Protein 4IN3 (pdb70)

CATH classification: 6.20.120.50

Secondary structure (DSSP, 8-state):
-HHHHT-EEEEEEEEEE-SSEEEEE-TT--EEEEETTTS-TT--SS-EEEEEEEEESHHHHHHHHHHHHHHHHHHHHS--/--STT---B--SSTT-HHHHHHHHGGG--TT----EE----EE----S-HHHHHHHHHHHHHH--EEEEEETTTTEEEEEE--EEEEE-SS--B-----TTHHHHHHHHHHHHHHHHHTTTTTGGGTS----SS-EE--GGG--SSS-HHHHHHHTHHHHTTSGGGG---TT-SS--SSSSHHHHHHHHHHHHHT-HHHHHHHHHHHHHH-GGGHHHHHHHHHHTT-HHHHHHHHHHHHH-TTSTTS-SS--HHHHHHHHHHHHHHHHHHHHHTT--HHHHHHHHHHHHHH-TT-HHHHHHHHHHHHHHT-HHHHHHHHHT----SS--------SS---B-----------SS-------HHHHT-TTTT--HHHHHHHHHHHHHHHHH-HHHHHHHHHHH--------SHHHHHHHHHHHHHHHHHHHHHHHHHHT-----HHHHHHHHHHHHHHT-SHHHHHHHHHHTTSS--HHHHHHHHHHHHHHHHHHHHHHH---S-HHHHHHHHHHHHHHHHHHHHHHHHHHHHTTB---HHHHHHHHHHHHHS-HHHHHHHHHHHS-HHHHHHHIIIIIIIIIIIT-S--/--EEEEEEEEEE-SSEEEEE-SSS-EEEEEGGGS-TT--SS-EEEEEEEE-HHHHHHHHHHHHHHHHHHHHHS--/-TTSS--BEEESSTTHHHHHHHHSTTT--SS-PPEEEEEEEE----EEEEEEE----S-HHHHHHHHHHHHHHHHHS---TT----EEEEEEEEEEETTTTEEEEEEEESS--EEEEEEETT--EEE--SS----HHHHHHHHHHHHHHHHHHHHHHHTTGGGTS----TTEEE--GGG--SSS-HHHHHHHHHHHHTGGGGGG---TT-SS--SSSSHHHHHHHHHHHHHT-HHHHHHHHHHHHHH-GGGHHHHHHHHHHTT-HHHHHHHHHHHHH-TTSTTT-SSS-HHHHHHHHHHHHHHHHHHHHHSS--HHHHHHHHHHHHHH-TT-HHHHHHHHHHHHTTT-HHHHHHHHHT-----S--------S-----B-----SS--TT---------HHHHS-STTS--HHHHHHHHHHHHHHHHH-HHHHHHHHHHHB-------S-B---SSHHHHHHHHHHHHHHHHHHHHHHHTTTT----HHHHHHHHHHHHHHT-HHHHHHHHHHHHHHS--HHHHHHHHHHHHHHHHHHHHHHHH---HHHHHHHHHHHHHHHHHHHHHHHHHHHHTTB---HHHHHHHHHHHHHS-HHHHHHHHHHHS-HHHHHHHIIIIIHHHHTSS-S--

GO terms:
  GO:0005737 cytoplasm (C, IDA)
  GO:0034044 exomer complex (C, IDA)
  GO:0006355 regulation of DNA-templated transcription (P, IDA)
  GO:0006893 Golgi to plasma membrane transport (P, IGI)
  GO:0000747 conjugation with cellular fusion (P, IMP)
  GO:0043332 mating projection tip (C, HDA)
  GO:0005737 cytoplasm (C, HDA)
  GO:0005829 cytosol (C, HDA)
  GO:0030476 ascospore wall assembly (P, IMP)
  GO:0006032 chitin catabolic process (P, IMP)
  GO:0006893 Golgi to plasma membrane transport (P, IMP)
  GO:0000282 cellular bud site selection (P, IMP)
  GO:0031267 small GTPase binding (F, IPI)
  GO:0005515 protein binding (F, IPI)

Organism: Saccharomyces cerevisiae (strain ATCC 204508 / S288c) (NCBI:txid559292)

Foldseek 3Di:
DVQQVVKDKFKWFFADDDCAWTWIAGPVGDTDTDGPVPDDDVQPHRHMDMDIGTDDDVVVVVVVVVVVVVVVVCCVPPPD/DAPFLAWFADDPDVPPFVVLVLVCLLPAAFLGAAWAFPHFGEAQAQQLDVVLVVVVVVVRVVRPGKIWFAAQLASKIWICDVPFTWIAHSVSDIGGDDVVVSVVSLRSRLSRLLLLVQLQVLCVVVPSDADDLRYFYDPNCPNDDVDRSLLVCLVSPVVCQVSFCSNPAFLQWPDADSCGGSSLVSNLLSCLLQVVPVSNLVSLVVVCVVPVLCVLSVLSSCVSNVNNVVSVVSLCCQQPPCPHPLNDPDHDLLNSLVSVLSSLLVVLCCVPVPVNCLPVSLVSLVVSCVSPVVHQSSLLSNLVSVVSVPDCLVSQVSLLSHDFRPDDFRDHHDDSDDDRIGAGFPPCPADDPDDDPDDDPPLQVPLPLPPDGDVLVSSLLSVLSNCVSQPDVSVVVSVVVADPVHDHRPPSVVVSVVSLVSLVVVLCVVVVVVVVVVVPDDALVSLLSNLVSCVSNPNQVVSLVSLVVSVVVHHDLSSLSSNLVSLVVVLCVLVVCVVVPPDDPVRSVVSNVVSLLSNLVSLLVNCSVVVSSNHLDHPVSLVSPVVSCVVDPLVVSLVSCVVVHPDVSSVSCCPSHVVCVVPSSPPPD/DKDKFKWFWADDDQFWTWIAGPVGDTDTDGCVVDDDPQPHRRMDIDIDDDDDVVVVVVVVVVVVVVVVVCVVDPD/DFQALAWKDWDPDAPVLVVLVLVCLQPQLALGFAKKKKFWKDVVGTIIIFGEAQAALLDVVSVVVVVVVVQVSLQVDPHCLVNGRMGTQKMKIKFAQQLASKIKMWIAGPVGDIAIWIQHNVSPIGGQDAQVCVRVVNSVVSLRSRLSRLLVRPQLQVLCVVVQSDAPRQRYFYDANQPNDDPDGSLLSLLVCCVVCLVSQCSNPAFLQWPDADSCGGSSLVSNLLSCLLFVPLVSNLVVLVVCCVVPVLCLLSNLSNCVSNPPPVVSVVSLCCQVPPCPHPLNDPPDDNLSSLVSPLVSLLVVLCPCPVPVHDLVVSLVSLVVSCVSPVPHQSSLLSNLVSCLVVVVLLVNQVSLLSRDHGDPDARDHHDDSDDPDIGRDFDPLDDDPQSPDDDPDDPPLLVVQDLVVDDDSLVSSLLSVLSVCVPCPLVSSVVSCVVAEDPDPCHPNRDHRPVSVVVSNVSLVSLVVVLVVVVVVVVVPVVPPDDLVSLLSSLVSCVSNVNQPSSLVSLVVSVVVHDDLSSLLSNLVSLVVVLCVLVVVVVVVCPPVSSVVSNVVSLLSNLVSLLVNCNVCSSSNHLAHPSSLVSNLVSCVVPPLVVSLVSCVVPDDDSSSVSCCRSHSVCSPPSHPPPD

B-factor: mean 102.36, std 26.48, range [37.25, 230.36]

Solvent-accessible surface area: 64687 Å² total; per-residue (Å²): 128,112,36,132,163,33,30,33,86,20,53,2,29,1,3,54,63,73,59,26,64,0,16,0,8,13,138,66,16,23,60,3,79,0,12,30,42,16,11,11,146,101,5,160,31,59,4,9,0,63,0,55,0,18,22,30,90,94,38,9,120,128,66,123,107,69,31,147,62,19,1,54,81,3,63,115,97,35,13,139,153,44,112,45,9,42,3,89,5,100,80,124,101,152,43,80,4,40,116,36,1,81,71,80,4,58,138,27,129,64,1,11,9,2,17,1,11,41,14,16,1,1,4,2,15,9,10,24,61,40,90,7,8,54,68,28,8,110,116,50,65,87,92,197,80,8,25,0,14,2,0,4,9,124,94,30,0,6,3,6,52,103,133,123,16,24,17,3,45,60,129,13,131,96,51,129,18,134,176,124,40,103,59,30,19,6,5,1,0,0,1,7,6,0,2,11,0,1,8,2,68,34,5,102,68,81,11,14,67,35,130,9,78,12,1,12,2,65,5,5,15,50,24,36,65,190,70,87,9,6,56,18,0,4,155,32,0,44,87,2,5,106,40,1,64,150,1,46,1,10,14,71,9,43,56,44,6,34,2,31,1,7,0,0,23,0,0,12,8,3,0,65,12,4,78,4,36,132,32,0,101,120,15,0,110,129,12,42,148,122,28,63,21,0,8,0,0,4,0,50,0,12,47,18,15,120,68,66,104,60,0,7,46,40,2,26,72,16,18,58,30,119,106,10,25,29,58,75,142,85,109,51,22,64,94,29,27,27,14,67,7,19,0,0,10,27,6,0,56,20,0,13,92,66,96,148,25,57,154,18,0,53,36,1,1,60,41,2,4,31,11,2,5,52,22,4,68,3,0,33,2,2,0,52,0,6,10,87,52,102,64,4,39,46,0,1,24,0,1,14,28,5,33,27,13,148,135,51,113,44,9,46,8,133,90,4,2,76,141,119,98,95,119,23,95,13,88,140,144,40,91,89,150,126,119,116,142,56,103,28,56,104,66,7,86,116,18,63,8,51,83,40,96,17,0,42,40,44,1,7,91,6,0,5,61,0,13,93,97,17,29,52,132,93,0,65,162,78,59,82,151,25,7,110,142,94,38,50,16,78,136,39,0,36,79,2,3,108,10,0,128,56,1,41,91,2,26,84,90,14,66,66,70,26,142,166,90,105,99,179,164,45,76,4,24,17,2,22,32,5,0,43,1,0,84,45,3,40,43,84,63,61,2,6,134,2,4,91,62,0,37,86,93,82,44,0,26,48,0,0,43,20,7,3,67,34,37,16,55,34,12,134,112,8,103,161,48,53,133,114,106,150,48,80,81,83,103,28,124,60,30,17,82,97,16,5,33,29,0,2,35,7,0,5,76,0,5,33,40,15,14,55,89,4,10,22,4,9,1,22,8,2,33,0,0,24,39,0,8,139,44,24,42,49,100,122,0,62,91,47,0,46,90,174,48,59,107,69,32,5,105,25,0,23,58,14,4,7,48,0,4,117,72,58,9,84,126,64,125,87,73,36,87,8,57,0,26,3,0,45,28,64,53,23,81,0,25,0,5,8,134,76,18,22,56,1,92,0,13,4,50,6,4,3,118,112,2,118,25,44,2,6,0,66,0,54,0,34,42,26,122,133,40,23,130,134,62,113,80,85,27,110,67,18,2,58,104,2,46,122,120,30,10,142,142,59,30,27,9,12,0,3,22,89,7,126,105,80,30,63,0,32,114,34,6,116,72,54,7,46,132,30,128,59,6,4,11,0,12,0,0,7,0,29,0,14,171,138,95,45,0,0,10,2,1,1,5,2,13,6,8,20,54,38,79,2,4,40,59,17,1,123,101,13,28,57,58,7,95,116,68,67,14,112,20,154,67,126,126,24,56,8,26,59,4,2,6,0,3,4,0,5,10,122,89,26,3,1,7,3,13,32,53,112,103,46,71,74,87,26,28,15,4,42,63,125,17,118,81,49,120,14,59,62,84,77,156,187,69,125,88,11,73,56,27,18,14,2,2,0,0,2,6,3,0,5,9,0,2,9,6,67,30,10,92,87,98,13,20,47,41,138,9,49,13,2,12,1,52,8,3,12,52,25,29,39,137,62,64,5,6,57,3,0,4,115,28,0,47,89,1,2,104,30,0,44,148,7,68,4,13,11,79,10,47,53,45,10,53,1,32,0,10,0,0,35,0,0,12,13,3,0,65,14,4,58,5,40,110,30,0,81,131,16,0,102,126,9,45,148,128,39,46,13,0,13,0,0,6,0,60,0,9,43,18,18,109,53,44,93,55,0,5,47,31,1,33,86,20,20,63,28,129,92,10,29,32,59,64,144,100,118,85,76,83,63,17,27,28,7,56,7,22,0,0,8,18,6,0,64,16,0,8,74,52,96,110,20,61,132,20,0,39,43,0,0,59,43,0,6,35,11,11,7,76,23,6,65,1,3,27,2,1,1,50,0,8,7,89,49,106,41,9,48,46,0,2,25,0,0,16,29,4,27,18,8,124,157,57,137,62,7,50,15,117,112,6,10,140,224,123,61,24,71,15,92,10,142,66,6,56,32,99,75,93,70,89,128,134,93,165,148,69,91,110,14,75,113,13,47,6,59,80,34,127,31,0,53,55,62,0,2,67,2,0,4,60,2,10,95,100,25,32,55,126,71,2,63,120,65,65,50,134,29,3,22,102,153,111,224,175,48,89,43,37,68,4,91,129,38,0,54,77,3,4,97,7,0,96,61,0,36,106,27,18,77,88,28,50,67,105,69,138,149,88,87,99,111,132,164,90,6,52,35,6,30,33,6,0,47,2,0,48,26,0,38,31,80,69,67,2,3,95,2,2,60,53,0,41,92,88,66,34,5,25,50,0,0,44,24,8,1,64,18,35,46,59,34,3,102,111,7,110,64,75,65,116,88,129,116,92,86,74,102,25,123,65,26,29,87,94,15,3,29,38,0,0,30,10,0,0,52,4,4,15,85,16,4,44,72,0,26,24,4,4,4,21,3,2,51,0,0,17,21,0,8,114,62,35,34,36,98,127,0,75,90,41,0,53,88,113,27,60,109,68,0,5,100,6,0,44,69,12,2,6,56,0,8,128,81,80,12,71,146,73,113

Sequence (1376 aa):
DPEFMSSVDVLLTVGKLDASLALLTTQDHHVIEFPTVLLPENVKAGSIIKMQVSQNLEEEKKQRNHFKSIQAKILEKYGTLSQTSIPEVKEDVIGYALHQRRARVGQFQDLGPPDLITFFYCMGIDTSDPTSITIFAKKITDLFISISSWNAFRKYDVNIIVVQTYIINSDGEQSQLPLNVNMIWAETFMSGIVRDIMIMKDNRADGESQNLVETLIFNPFTSGELEDVANNFIKLFPLVYEKGVYLDAPTHVLNPSLTNNYLVETLVEIVRLTKSLEACRKMLKKLIEIHPEAVIILIRVYFACDLEIDAVDLINEQLNSPSSFLADDSKTSHIQLIFKSELLSIQSEFLLDVKRDYKLAKEVAMEAVNCAPNEFKTWYLLTRIYIKLNDMSNALLSLNACPMSQVKEKYVLRRIAPINLHLPLPLDNPMDVQLEQKSADPNLVNLSASSLKSTFQLAYKLLTEIVQITGWEQLLKYRSKIFVSKRLCERWLDNLFMLLYEDLKTYTDWQSEQLYFDAQHKLTVEWELFGLCAKRLGHLPEAAKAFQIGLSQRFSPVCAKNLLQFYIDEHKRIRRDSVSSELTSSQILSSINDIDSSIIDLVVKICCWNHRWYIEFSIILIDALSVAVQDMGITKVHNEIASRFSDPVAQLIDDNILNFLKNFTNDTFSSVDVLLTVGKLDASLALLTTQDHHVIEFPTVLLPENVKAGSIIKMQVSQNLEEEKKQRNHFKSIQAKILEKYGTLSQTSIPEVKEDVIGYALHQRRARVGQFQDLGPPDLITLIKSLGQIGTFFYCMGIDTSDPTSITIFAKKITDLFLDTPQIWFGKHFHVSKISISSWNAFRKYDVNIIVHIPGTVQTYIINSDGEQSQLPSVAEQDLNVNMIWAETFMSGIVRDIMIMKDNRADGESQNLVETLIFNPFTSGELEDVANNFIKLFPLVYEKGVYLDAPTHVLNPSLTNNYLVETLVEIVRLTKSLEACRKMLKKLIEIHPEAVIILIRVYFACDLEIDAVDLINEQLNSPSSFLADDSKTSHIQLIFKSELLSIQSEFLLDVKRDYKLAKEVAMEAVNCAPNEFKTWYLLTRIYIKLNDMSNALLSLNACPMSQVKEKYVLRRIAPENLHLPLPLDASIEEISSLNPMDDPNLVNLSASSLKSTFQLAYKLLTEIVQITGWEQLLKYRSKIFVMEDEMRSKRLCERWLDNLFMLLYEDLKTYTDWQSEQLYFDAQNKLTVEWELFGLCAKRLGHLPEAAKAFQIGLSQRFSPVCAKNLLQFYIDEHKRIRRDSVSALTSSQILSSINDIDSSIIDLVVKICCWNHRWYIEFSIILIDALSVAVQDMGITKVHNEIASRFSDPVAQLIDDNILNFLKNFTNDTF

Structure (mmCIF, N/CA/C/O backbone):
data_4IN3
#
_entry.id   4IN3
#
_cell.length_a   141.391
_cell.length_b   155.686
_cell.length_c   99.054
_cell.angle_alpha   90.00
_cell.angle_beta   95.34
_cell.angle_gamma   90.00
#
_symmetry.space_group_name_H-M   'C 1 2 1'
#
loop_
_entity.id
_entity.type
_entity.pdbx_description
1 polymer 'Chitin biosynthesis protein CHS5'
2 polymer 'Protein BCH1'
3 water water
#
loop_
_atom_site.group_PDB
_atom_site.id
_atom_site.type_symbol
_atom_site.label_atom_id
_atom_site.label_alt_id
_atom_site.label_comp_id
_atom_site.label_asym_id
_atom_site.label_entity_id
_atom_site.label_seq_id
_atom_site.pdbx_PDB_ins_code
_atom_site.Cartn_x
_atom_site.Cartn_y
_atom_site.Cartn_z
_atom_site.occupancy
_atom_site.B_iso_or_equiv
_atom_site.auth_seq_id
_atom_site.auth_comp_id
_atom_site.auth_asym_id
_atom_site.auth_atom_id
_atom_site.pdbx_PDB_model_num
ATOM 1 N N . ASP A 1 2 ? 12.657 1.757 34.604 1.00 133.77 -3 ASP A N 1
ATOM 2 C CA . ASP A 1 2 ? 11.787 2.821 34.117 1.00 133.50 -3 ASP A CA 1
ATOM 3 C C . ASP A 1 2 ? 10.601 3.033 35.050 1.00 143.85 -3 ASP A C 1
ATOM 4 O O . ASP A 1 2 ? 9.855 2.099 35.344 1.00 149.51 -3 ASP A O 1
ATOM 9 N N . PRO A 1 3 ? 10.432 4.267 35.514 1.00 148.52 -2 PRO A N 1
ATOM 10 C CA . PRO A 1 3 ? 9.327 4.605 36.416 1.00 147.35 -2 PRO A CA 1
ATOM 11 C C . PRO A 1 3 ? 8.054 3.851 36.051 1.00 148.04 -2 PRO A C 1
ATOM 12 O O . PRO A 1 3 ? 7.249 3.538 36.929 1.00 139.53 -2 PRO A O 1
ATOM 16 N N . GLU A 1 4 ? 7.879 3.565 34.765 1.00 152.29 -1 GLU A N 1
ATOM 17 C CA . GLU A 1 4 ? 6.707 2.841 34.295 1.00 144.55 -1 GLU A CA 1
ATOM 18 C C . GLU A 1 4 ? 6.727 1.397 34.793 1.00 138.88 -1 GLU A C 1
ATOM 19 O O . GLU A 1 4 ? 5.677 0.794 35.019 1.00 145.94 -1 GLU A O 1
ATOM 25 N N . PHE A 1 5 ? 7.925 0.850 34.969 1.00 122.96 0 PHE A N 1
ATOM 26 C CA . PHE A 1 5 ? 8.068 -0.536 35.397 1.00 106.29 0 PHE A CA 1
ATOM 27 C C . PHE A 1 5 ? 7.619 -0.754 36.839 1.00 97.14 0 PHE A C 1
ATOM 28 O O . PHE A 1 5 ? 7.042 -1.792 37.163 1.00 98.97 0 PHE A O 1
ATOM 36 N N . MET A 1 6 ? 7.883 0.222 37.701 1.00 88.49 1 MET A N 1
ATOM 37 C CA . MET A 1 6 ? 7.471 0.125 39.097 1.00 87.22 1 MET A CA 1
ATOM 38 C C . MET A 1 6 ? 5.955 0.213 39.256 1.00 92.95 1 MET A C 1
ATOM 39 O O . MET A 1 6 ? 5.399 -0.299 40.227 1.00 98.11 1 MET A O 1
ATOM 44 N N . SER A 1 7 ? 5.288 0.850 38.297 1.00 85.11 2 SER A N 1
ATOM 45 C CA . SER A 1 7 ? 3.833 0.968 38.338 1.00 77.34 2 SER A CA 1
ATOM 46 C C . SER A 1 7 ? 3.164 0.015 37.351 1.00 73.10 2 SER A C 1
ATOM 47 O O . SER A 1 7 ? 1.953 0.083 37.133 1.00 66.30 2 SER A O 1
ATOM 50 N N . SER A 1 8 ? 3.958 -0.869 36.756 1.00 71.82 3 SER A N 1
ATOM 51 C CA . SER A 1 8 ? 3.441 -1.857 35.815 1.00 70.03 3 SER A CA 1
ATOM 52 C C . SER A 1 8 ? 2.472 -2.819 36.505 1.00 72.29 3 SER A C 1
ATOM 53 O O . SER A 1 8 ? 2.537 -3.014 37.720 1.00 78.29 3 SER A O 1
ATOM 56 N N . VAL A 1 9 ? 1.572 -3.411 35.725 1.00 79.42 4 VAL A N 1
ATOM 57 C CA . VAL A 1 9 ? 0.584 -4.344 36.262 1.00 69.69 4 VAL A CA 1
ATOM 58 C C . VAL A 1 9 ? 0.619 -5.684 35.527 1.00 72.51 4 VAL A C 1
ATOM 59 O O . VAL A 1 9 ? 0.305 -5.757 34.339 1.00 71.34 4 VAL A O 1
ATOM 63 N N . ASP A 1 10 ? 0.998 -6.742 36.239 1.00 84.23 5 ASP A N 1
ATOM 64 C CA . ASP A 1 10 ? 1.076 -8.075 35.646 1.00 87.12 5 ASP A CA 1
ATOM 65 C C . ASP A 1 10 ? -0.140 -8.923 36.005 1.00 81.29 5 ASP A C 1
ATOM 66 O O . ASP A 1 10 ? -0.435 -9.141 37.180 1.00 83.88 5 ASP A O 1
ATOM 71 N N . VAL A 1 11 ? -0.848 -9.399 34.985 1.00 77.13 6 VAL A N 1
ATOM 72 C CA . VAL A 1 11 ? -2.024 -10.234 35.209 1.00 83.23 6 VAL A CA 1
ATOM 73 C C . VAL A 1 11 ? -1.919 -11.564 34.471 1.00 88.76 6 VAL A C 1
ATOM 74 O O . VAL A 1 11 ? -1.302 -11.650 33.412 1.00 85.20 6 VAL A O 1
ATOM 78 N N . LEU A 1 12 ? -2.520 -12.603 35.042 1.00 85.47 7 LEU A N 1
ATOM 79 C CA . LEU A 1 12 ? -2.689 -13.866 34.335 1.00 71.95 7 LEU A CA 1
ATOM 80 C C . LEU A 1 12 ? -4.166 -14.030 33.987 1.00 74.42 7 LEU A C 1
ATOM 81 O O . LEU A 1 12 ? -5.042 -13.773 34.816 1.00 84.27 7 LEU A O 1
ATOM 86 N N . LEU A 1 13 ? -4.447 -14.432 32.754 1.00 73.36 8 LEU A N 1
ATOM 87 C CA . LEU A 1 13 ? -5.828 -14.649 32.341 1.00 74.54 8 LEU A CA 1
ATOM 88 C C . LEU A 1 13 ? -5.979 -15.995 31.640 1.00 78.26 8 LEU A C 1
ATOM 89 O O . LEU A 1 13 ? -5.032 -16.507 31.033 1.00 75.99 8 LEU A O 1
ATOM 94 N N . THR A 1 14 ? -7.171 -16.571 31.742 1.00 74.50 9 THR A N 1
ATOM 95 C CA . THR A 1 14 ? -7.459 -17.848 31.107 1.00 77.62 9 THR A CA 1
ATOM 96 C C . THR A 1 14 ? -8.371 -17.638 29.904 1.00 83.60 9 THR A C 1
ATOM 97 O O . THR A 1 14 ? -9.407 -16.975 30.006 1.00 87.12 9 THR A O 1
ATOM 101 N N . VAL A 1 15 ? -7.982 -18.207 28.766 1.00 70.88 10 VAL A N 1
ATOM 102 C CA . VAL A 1 15 ? -8.748 -18.055 27.530 1.00 75.58 10 VAL A CA 1
ATOM 103 C C . VAL A 1 15 ? -9.966 -18.991 27.513 1.00 84.34 10 VAL A C 1
ATOM 104 O O . VAL A 1 15 ? -9.822 -20.213 27.459 1.00 83.20 10 VAL A O 1
ATOM 108 N N . GLY A 1 16 ? -11.159 -18.400 27.557 1.00 97.56 11 GLY A N 1
ATOM 109 C CA . GLY A 1 16 ? -12.413 -19.135 27.670 1.00 101.72 11 GLY A CA 1
ATOM 110 C C . GLY A 1 16 ? -13.137 -19.337 26.348 1.00 107.32 11 GLY A C 1
ATOM 111 O O . GLY A 1 16 ? -12.488 -19.530 25.316 1.00 114.24 11 GLY A O 1
ATOM 112 N N . LYS A 1 17 ? -14.474 -19.303 26.382 1.00 105.30 12 LYS A N 1
ATOM 113 C CA . LYS A 1 17 ? -15.298 -19.408 25.171 1.00 109.02 12 LYS A CA 1
ATOM 114 C C . LYS A 1 17 ? -14.814 -18.405 24.123 1.00 115.34 12 LYS A C 1
ATOM 115 O O . LYS A 1 17 ? -14.555 -17.237 24.432 1.00 116.24 12 LYS A O 1
ATOM 121 N N . LEU A 1 18 ? -14.685 -18.858 22.882 1.00 112.42 13 LEU A N 1
ATOM 122 C CA . LEU A 1 18 ? -13.998 -18.051 21.880 1.00 109.78 13 LEU A CA 1
ATOM 123 C C . LEU A 1 18 ? -14.791 -17.874 20.580 1.00 129.33 13 LEU A C 1
ATOM 124 O O . LEU A 1 18 ? -15.545 -18.757 20.173 1.00 139.71 13 LEU A O 1
ATOM 129 N N . ASP A 1 19 ? -14.610 -16.721 19.940 1.00 134.84 14 ASP A N 1
ATOM 130 C CA . ASP A 1 19 ? -15.267 -16.405 18.679 1.00 131.67 14 ASP A CA 1
ATOM 131 C C . ASP A 1 19 ? -14.186 -16.066 17.652 1.00 130.26 14 ASP A C 1
ATOM 132 O O . ASP A 1 19 ? -12.995 -16.189 17.950 1.00 130.04 14 ASP A O 1
ATOM 137 N N . ALA A 1 20 ? -14.590 -15.685 16.441 1.00 132.91 15 ALA A N 1
ATOM 138 C CA . ALA A 1 20 ? -13.658 -15.114 15.477 1.00 131.16 15 ALA A CA 1
ATOM 139 C C . ALA A 1 20 ? -13.417 -13.676 15.912 1.00 121.96 15 ALA A C 1
ATOM 140 O O . ALA A 1 20 ? -12.342 -13.112 15.714 1.00 107.91 15 ALA A O 1
ATOM 142 N N . SER A 1 21 ? -14.447 -13.101 16.526 1.00 123.76 16 SER A N 1
ATOM 143 C CA . SER A 1 21 ? -14.434 -11.725 17.011 1.00 118.79 16 SER A CA 1
ATOM 144 C C . SER A 1 21 ? -13.820 -11.594 18.402 1.00 112.75 16 SER A C 1
ATOM 145 O O . SER A 1 21 ? -12.862 -10.843 18.604 1.00 98.45 16 SER A O 1
ATOM 148 N N . LEU A 1 22 ? -14.370 -12.332 19.360 1.00 120.74 17 LEU A N 1
ATOM 149 C CA . LEU A 1 22 ? -13.996 -12.129 20.751 1.00 113.98 17 LEU A CA 1
ATOM 150 C C . LEU A 1 22 ? -13.585 -13.395 21.488 1.00 113.75 17 LEU A C 1
ATOM 151 O O . LEU A 1 22 ? -14.136 -14.475 21.268 1.00 122.26 17 LEU A O 1
ATOM 156 N N . ALA A 1 23 ? -12.609 -13.236 22.374 1.00 106.95 18 ALA A N 1
ATOM 157 C CA . ALA A 1 23 ? -12.321 -14.226 23.392 1.00 102.03 18 ALA A CA 1
ATOM 158 C C . ALA A 1 23 ? -12.860 -13.642 24.690 1.00 93.75 18 ALA A C 1
ATOM 159 O O . ALA A 1 23 ? -12.872 -12.421 24.881 1.00 88.41 18 ALA A O 1
ATOM 161 N N . LEU A 1 24 ? -13.325 -14.511 25.575 1.00 93.59 19 LEU A N 1
ATOM 162 C CA . LEU A 1 24 ? -13.718 -14.087 26.906 1.00 88.41 19 LEU A CA 1
ATOM 163 C C . LEU A 1 24 ? -12.627 -14.591 27.847 1.00 79.60 19 LEU A C 1
ATOM 164 O O . LEU A 1 24 ? -12.275 -15.778 27.841 1.00 73.91 19 LEU A O 1
ATOM 169 N N . LEU A 1 25 ? -12.060 -13.686 28.634 1.00 77.08 20 LEU A N 1
ATOM 170 C CA . LEU A 1 25 ? -10.938 -14.050 29.486 1.00 68.84 20 LEU A CA 1
ATOM 171 C C . LEU A 1 25 ? -11.358 -13.958 30.948 1.00 69.22 20 LEU A C 1
ATOM 172 O O . LEU A 1 25 ? -12.132 -13.078 31.324 1.00 61.02 20 LEU A O 1
ATOM 177 N N . THR A 1 26 ? -10.861 -14.875 31.771 1.00 77.62 21 THR A N 1
ATOM 178 C CA . THR A 1 26 ? -11.211 -14.884 33.187 1.00 78.51 21 THR A CA 1
ATOM 179 C C . THR A 1 26 ? -9.979 -14.793 34.078 1.00 82.00 21 THR A C 1
ATOM 180 O O . THR A 1 26 ? -8.975 -15.468 33.840 1.00 88.56 21 THR A O 1
ATOM 184 N N . THR A 1 27 ? -10.062 -13.949 35.101 1.00 77.25 22 THR A N 1
ATOM 185 C CA . THR A 1 27 ? -9.009 -13.858 36.104 1.00 66.70 22 THR A CA 1
ATOM 186 C C . THR A 1 27 ? -9.399 -14.660 37.345 1.00 72.19 22 THR A C 1
ATOM 187 O O . THR A 1 27 ? -10.502 -15.204 37.417 1.00 67.63 22 THR A O 1
ATOM 191 N N . GLN A 1 28 ? -8.496 -14.731 38.318 1.00 82.08 23 GLN A N 1
ATOM 192 C CA . GLN A 1 28 ? -8.766 -15.474 39.545 1.00 77.58 23 GLN A CA 1
ATOM 193 C C . GLN A 1 28 ? -9.562 -14.639 40.544 1.00 72.14 23 GLN A C 1
ATOM 194 O O . GLN A 1 28 ? -10.124 -15.172 41.501 1.00 73.78 23 GLN A O 1
ATOM 200 N N . ASP A 1 29 ? -9.618 -13.333 40.302 1.00 74.25 24 ASP A N 1
ATOM 201 C CA . ASP A 1 29 ? -10.417 -12.422 41.120 1.00 81.74 24 ASP A CA 1
ATOM 202 C C . ASP A 1 29 ? -11.818 -12.246 40.528 1.00 82.48 24 ASP A C 1
ATOM 203 O O . ASP A 1 29 ? -12.592 -11.402 40.965 1.00 98.10 24 ASP A O 1
ATOM 208 N N . HIS A 1 30 ? -12.108 -13.054 39.513 1.00 65.69 25 HIS A N 1
ATOM 209 C CA . HIS A 1 30 ? -13.423 -13.130 38.871 1.00 68.14 25 HIS A CA 1
ATOM 210 C C . HIS A 1 30 ? -13.857 -11.908 38.062 1.00 73.47 25 HIS A C 1
ATOM 211 O O . HIS A 1 30 ? -15.031 -11.515 38.080 1.00 43.41 25 HIS A O 1
ATOM 218 N N . HIS A 1 31 ? -12.899 -11.326 37.346 1.00 65.69 26 HIS A N 1
ATOM 219 C CA . HIS A 1 31 ? -13.207 -10.397 36.267 1.00 63.57 26 HIS A CA 1
ATOM 220 C C . HIS A 1 31 ? -13.432 -11.208 34.982 1.00 66.80 26 HIS A C 1
ATOM 221 O O . HIS A 1 31 ? -12.719 -12.181 34.711 1.00 57.12 26 HIS A O 1
ATOM 228 N N . VAL A 1 32 ? -14.429 -10.824 34.193 1.00 70.43 27 VAL A N 1
ATOM 229 C CA . VAL A 1 32 ? -14.626 -11.435 32.882 1.00 72.01 27 VAL A CA 1
ATOM 230 C C . VAL A 1 32 ? -14.463 -10.366 31.806 1.00 71.57 27 VAL A C 1
ATOM 231 O O . VAL A 1 32 ? -15.148 -9.341 31.824 1.00 73.14 27 VAL A O 1
ATOM 235 N N . ILE A 1 33 ? -13.554 -10.605 30.868 1.00 72.61 28 ILE A N 1
ATOM 236 C CA . ILE A 1 33 ? -13.166 -9.569 29.916 1.00 73.03 28 ILE A CA 1
ATOM 237 C C . ILE A 1 33 ? -13.431 -9.955 28.465 1.00 75.12 28 ILE A C 1
ATOM 238 O O . ILE A 1 33 ? -13.037 -11.033 28.021 1.00 72.18 28 ILE A O 1
ATOM 243 N N . GLU A 1 34 ? -14.112 -9.073 27.736 1.00 78.05 29 GLU A N 1
ATOM 244 C CA . GLU A 1 34 ? -14.282 -9.242 26.299 1.00 78.36 29 GLU A CA 1
ATOM 245 C C . GLU A 1 34 ? -13.043 -8.697 25.596 1.00 67.54 29 GLU A C 1
ATOM 246 O O . GLU A 1 34 ? -12.694 -7.526 25.750 1.00 64.88 29 GLU A O 1
ATOM 252 N N . PHE A 1 35 ? -12.376 -9.545 24.822 1.00 64.61 30 PHE A N 1
ATOM 253 C CA . PHE A 1 35 ? -11.098 -9.161 24.234 1.00 67.06 30 PHE A CA 1
ATOM 254 C C . PHE A 1 35 ? -11.002 -9.546 22.759 1.00 76.38 30 PHE A C 1
ATOM 255 O O . PHE A 1 35 ? -11.434 -10.627 22.376 1.00 72.13 30 PHE A O 1
ATOM 263 N N . PRO A 1 36 ? -10.441 -8.652 21.925 1.00 84.68 31 PRO A N 1
ATOM 264 C CA . PRO A 1 36 ? -10.267 -8.955 20.497 1.00 79.02 31 PRO A CA 1
ATOM 265 C C . PRO A 1 36 ? -9.371 -10.176 20.276 1.00 81.09 31 PRO A C 1
ATOM 266 O O . PRO A 1 36 ? -8.228 -10.193 20.737 1.00 85.13 31 PRO A O 1
ATOM 270 N N . THR A 1 37 ? -9.889 -11.181 19.573 1.00 76.76 32 THR A N 1
ATOM 271 C CA . THR A 1 37 ? -9.157 -12.424 19.342 1.00 73.96 32 THR A CA 1
ATOM 272 C C . THR A 1 37 ? -7.929 -12.192 18.462 1.00 77.85 32 THR A C 1
ATOM 273 O O . THR A 1 37 ? -6.951 -12.941 18.531 1.00 76.05 32 THR A O 1
ATOM 277 N N . VAL A 1 38 ? -7.988 -11.145 17.644 1.00 85.36 33 VAL A N 1
ATOM 278 C CA . VAL A 1 38 ? -6.923 -10.842 16.695 1.00 93.21 33 VAL A CA 1
ATOM 279 C C . VAL A 1 38 ? -5.708 -10.221 17.385 1.00 89.97 33 VAL A C 1
ATOM 280 O O . VAL A 1 38 ? -4.635 -10.111 16.790 1.00 79.87 33 VAL A O 1
ATOM 284 N N . LEU A 1 39 ? -5.882 -9.817 18.640 1.00 96.00 34 LEU A N 1
ATOM 285 C CA . LEU A 1 39 ? -4.784 -9.251 19.417 1.00 96.12 34 LEU A CA 1
ATOM 286 C C . LEU A 1 39 ? -4.120 -10.310 20.290 1.00 92.92 34 LEU A C 1
ATOM 287 O O . LEU A 1 39 ? -3.005 -10.115 20.773 1.00 90.83 34 LEU A O 1
ATOM 292 N N . LEU A 1 40 ? -4.808 -11.430 20.493 1.00 87.93 35 LEU A N 1
ATOM 293 C CA . LEU A 1 40 ? -4.214 -12.556 21.193 1.00 86.82 35 LEU A CA 1
ATOM 294 C C . LEU A 1 40 ? -3.112 -13.149 20.315 1.00 101.31 35 LEU A C 1
ATOM 295 O O . LEU A 1 40 ? -3.151 -13.010 19.088 1.00 109.17 35 LEU A O 1
ATOM 300 N N . PRO A 1 41 ? -2.117 -13.810 20.934 1.00 98.42 36 PRO A N 1
ATOM 301 C CA . PRO A 1 41 ? -1.057 -14.418 20.119 1.00 97.42 36 PRO A CA 1
ATOM 302 C C . PRO A 1 41 ? -1.580 -15.518 19.180 1.00 97.00 36 PRO A C 1
ATOM 303 O O . PRO A 1 41 ? -2.768 -15.860 19.203 1.00 93.71 36 PRO A O 1
ATOM 307 N N . GLU A 1 42 ? -0.677 -16.075 18.379 1.00 102.03 37 GLU A N 1
ATOM 308 C CA . GLU A 1 42 ? -1.038 -16.961 17.271 1.00 113.84 37 GLU A CA 1
ATOM 309 C C . GLU A 1 42 ? -1.558 -18.354 17.642 1.00 110.10 37 GLU A C 1
ATOM 310 O O . GLU A 1 42 ? -2.576 -18.797 17.109 1.00 102.77 37 GLU A O 1
ATOM 316 N N . ASN A 1 43 ? -0.865 -19.045 18.541 1.00 110.96 38 ASN A N 1
ATOM 317 C CA . ASN A 1 43 ? -1.262 -20.402 18.927 1.00 117.85 38 ASN A CA 1
ATOM 318 C C . ASN A 1 43 ? -2.345 -20.446 20.017 1.00 120.52 38 ASN A C 1
ATOM 319 O O . ASN A 1 43 ? -2.727 -21.530 20.472 1.00 120.42 38 ASN A O 1
ATOM 324 N N . VAL A 1 44 ? -2.861 -19.284 20.411 1.00 124.54 39 VAL A N 1
ATOM 325 C CA . VAL A 1 44 ? -3.578 -19.153 21.692 1.00 119.17 39 VAL A CA 1
ATOM 326 C C . VAL A 1 44 ? -4.793 -20.082 21.979 1.00 127.92 39 VAL A C 1
ATOM 327 O O . VAL A 1 44 ? -5.181 -20.233 23.137 1.00 136.57 39 VAL A O 1
ATOM 331 N N . LYS A 1 45 ? -5.382 -20.705 20.956 1.00 123.89 40 LYS A N 1
ATOM 332 C CA . LYS A 1 45 ? -6.396 -21.764 21.168 1.00 123.74 40 LYS A CA 1
ATOM 333 C C . LYS A 1 45 ? -7.550 -21.373 22.113 1.00 126.12 40 LYS A C 1
ATOM 334 O O . LYS A 1 45 ? -8.143 -20.300 21.993 1.00 139.48 40 LYS A O 1
ATOM 340 N N . ALA A 1 46 ? -7.847 -22.277 23.049 1.00 111.87 41 ALA A N 1
ATOM 341 C CA . ALA A 1 46 ? -8.825 -22.066 24.118 1.00 101.21 41 ALA A CA 1
ATOM 342 C C . ALA A 1 46 ? -8.433 -22.920 25.327 1.00 102.35 41 ALA A C 1
ATOM 343 O O . ALA A 1 46 ? -7.777 -23.956 25.177 1.00 109.13 41 ALA A O 1
ATOM 345 N N . GLY A 1 47 ? -8.831 -22.491 26.522 1.00 91.88 42 GLY A N 1
ATOM 346 C CA . GLY A 1 47 ? -8.425 -23.177 27.735 1.00 95.02 42 GLY A CA 1
ATOM 347 C C . GLY A 1 47 ? -6.948 -22.946 27.976 1.00 95.36 42 GLY A C 1
ATOM 348 O O . GLY A 1 47 ? -6.284 -23.717 28.674 1.00 97.72 42 GLY A O 1
ATOM 349 N N . SER A 1 48 ? -6.439 -21.868 27.387 1.00 93.86 43 SER A N 1
ATOM 350 C CA . SER A 1 48 ? -5.028 -21.519 27.471 1.00 94.65 43 SER A CA 1
ATOM 351 C C . SER A 1 48 ? -4.807 -20.331 28.396 1.00 92.33 43 SER A C 1
ATOM 352 O O . SER A 1 48 ? -5.746 -19.607 28.726 1.00 93.31 43 SER A O 1
ATOM 355 N N . ILE A 1 49 ? -3.557 -20.133 28.800 1.00 84.11 44 ILE A N 1
ATOM 356 C CA . ILE A 1 49 ? -3.221 -19.125 29.796 1.00 73.12 44 ILE A CA 1
ATOM 357 C C . ILE A 1 49 ? -2.266 -18.071 29.240 1.00 76.70 44 ILE A C 1
ATOM 358 O O . ILE A 1 49 ? -1.225 -18.397 28.670 1.00 80.44 44 ILE A O 1
ATOM 363 N N . ILE A 1 50 ? -2.630 -16.804 29.414 1.00 72.49 45 ILE A N 1
ATOM 364 C CA . ILE A 1 50 ? -1.845 -15.699 28.879 1.00 69.09 45 ILE A CA 1
ATOM 365 C C . ILE A 1 50 ? -1.469 -14.680 29.949 1.00 69.99 45 ILE A C 1
ATOM 366 O O . ILE A 1 50 ? -2.218 -14.462 30.903 1.00 65.47 45 ILE A O 1
ATOM 371 N N . LYS A 1 51 ? -0.305 -14.056 29.784 1.00 75.81 46 LYS A N 1
ATOM 372 C CA . LYS A 1 51 ? 0.132 -13.000 30.692 1.00 71.83 46 LYS A CA 1
ATOM 373 C C . LYS A 1 51 ? -0.018 -11.630 30.042 1.00 72.50 46 LYS A C 1
ATOM 374 O O . LYS A 1 51 ? 0.472 -11.393 28.935 1.00 69.43 46 LYS A O 1
ATOM 380 N N . MET A 1 52 ? -0.703 -10.731 30.737 1.00 66.97 47 MET A N 1
ATOM 381 C CA . MET A 1 52 ? -0.874 -9.371 30.258 1.00 53.68 47 MET A CA 1
ATOM 382 C C . MET A 1 52 ? -0.066 -8.417 31.133 1.00 59.83 47 MET A C 1
ATOM 383 O O . MET A 1 52 ? -0.313 -8.292 32.337 1.00 66.43 47 MET A O 1
ATOM 388 N N . GLN A 1 53 ? 0.913 -7.764 30.516 1.00 70.39 48 GLN A N 1
ATOM 389 C CA . GLN A 1 53 ? 1.784 -6.827 31.208 1.00 77.99 48 GLN A CA 1
ATOM 390 C C . GLN A 1 53 ? 1.395 -5.414 30.800 1.00 80.06 48 GLN A C 1
ATOM 391 O O . GLN A 1 53 ? 1.794 -4.927 29.741 1.00 81.67 48 GLN A O 1
ATOM 397 N N . VAL A 1 54 ? 0.604 -4.762 31.644 1.00 76.93 49 VAL A N 1
ATOM 398 C CA . VAL A 1 54 ? 0.086 -3.438 31.336 1.00 69.79 49 VAL A CA 1
ATOM 399 C C . VAL A 1 54 ? 1.013 -2.363 31.883 1.00 78.34 49 VAL A C 1
ATOM 400 O O . VAL A 1 54 ? 1.179 -2.227 33.097 1.00 68.45 49 VAL A O 1
ATOM 404 N N . SER A 1 55 ? 1.625 -1.606 30.979 1.00 87.75 50 SER A N 1
ATOM 405 C CA . SER A 1 55 ? 2.518 -0.524 31.369 1.00 76.86 50 SER A CA 1
ATOM 406 C C . SER A 1 55 ? 1.989 0.798 30.829 1.00 78.24 50 SER A C 1
ATOM 407 O O . SER A 1 55 ? 1.111 0.813 29.967 1.00 84.64 50 SER A O 1
ATOM 410 N N . GLN A 1 56 ? 2.514 1.906 31.341 1.00 76.72 51 GLN A N 1
ATOM 411 C CA . GLN A 1 56 ? 2.075 3.219 30.893 1.00 76.33 51 GLN A CA 1
ATOM 412 C C . GLN A 1 56 ? 3.064 3.731 29.851 1.00 86.87 51 GLN A C 1
ATOM 413 O O . GLN A 1 56 ? 4.097 3.106 29.607 1.00 93.93 51 GLN A O 1
ATOM 419 N N . ASN A 1 57 ? 2.751 4.866 29.236 1.00 84.74 52 ASN A N 1
ATOM 420 C CA . ASN A 1 57 ? 3.707 5.551 28.374 1.00 73.93 52 ASN A CA 1
ATOM 421 C C . ASN A 1 57 ? 3.586 7.052 28.581 1.00 74.44 52 ASN A C 1
ATOM 422 O O . ASN A 1 57 ? 2.522 7.629 28.357 1.00 75.78 52 ASN A O 1
ATOM 427 N N . LEU A 1 58 ? 4.680 7.688 28.986 1.00 72.91 53 LEU A N 1
ATOM 428 C CA . LEU A 1 58 ? 4.642 9.106 29.324 1.00 74.65 53 LEU A CA 1
ATOM 429 C C . LEU A 1 58 ? 5.281 9.970 28.244 1.00 85.06 53 LEU A C 1
ATOM 430 O O . LEU A 1 58 ? 5.184 11.196 28.278 1.00 86.12 53 LEU A O 1
ATOM 435 N N . GLU A 1 59 ? 5.929 9.317 27.287 1.00 99.05 54 GLU A N 1
ATOM 436 C CA . GLU A 1 59 ? 6.540 10.003 26.161 1.00 104.05 54 GLU A CA 1
ATOM 437 C C . GLU A 1 59 ? 5.487 10.291 25.095 1.00 99.95 54 GLU A C 1
ATOM 438 O O . GLU A 1 59 ? 5.430 11.391 24.539 1.00 100.90 54 GLU A O 1
ATOM 444 N N . GLU A 1 60 ? 4.643 9.298 24.829 1.00 96.85 55 GLU A N 1
ATOM 445 C CA . GLU A 1 60 ? 3.586 9.431 23.833 1.00 97.87 55 GLU A CA 1
ATOM 446 C C . GLU A 1 60 ? 2.459 10.341 24.315 1.00 91.31 55 GLU A C 1
ATOM 447 O O . GLU A 1 60 ? 1.700 10.881 23.507 1.00 92.29 55 GLU A O 1
ATOM 453 N N . GLU A 1 61 ? 2.348 10.503 25.631 1.00 76.68 56 GLU A N 1
ATOM 454 C CA . GLU A 1 61 ? 1.349 11.405 26.194 1.00 77.46 56 GLU A CA 1
ATOM 455 C C . GLU A 1 61 ? 1.710 12.852 25.889 1.00 88.14 56 GLU A C 1
ATOM 456 O O . GLU A 1 61 ? 0.865 13.626 25.436 1.00 99.26 56 GLU A O 1
ATOM 462 N N . LYS A 1 62 ? 2.968 13.212 26.128 1.00 81.23 57 LYS A N 1
ATOM 463 C CA . LYS A 1 62 ? 3.441 14.554 25.812 1.00 85.38 57 LYS A CA 1
ATOM 464 C C . LYS A 1 62 ? 3.573 14.737 24.300 1.00 85.35 57 LYS A C 1
ATOM 465 O O . LYS A 1 62 ? 3.466 15.858 23.790 1.00 90.76 57 LYS A O 1
ATOM 471 N N . LYS A 1 63 ? 3.791 13.633 23.588 1.00 81.71 58 LYS A N 1
ATOM 472 C CA . LYS A 1 63 ? 3.814 13.663 22.129 1.00 85.21 58 LYS A CA 1
ATOM 473 C C . LYS A 1 63 ? 2.448 14.076 21.595 1.00 95.63 58 LYS A C 1
ATOM 474 O O . LYS A 1 63 ? 2.331 15.010 20.800 1.00 104.78 58 LYS A O 1
ATOM 480 N N . GLN A 1 64 ? 1.418 13.364 22.041 1.00 88.97 59 GLN A N 1
ATOM 481 C CA . GLN A 1 64 ? 0.045 13.648 21.639 1.00 86.89 59 GLN A CA 1
ATOM 482 C C . GLN A 1 64 ? -0.451 14.996 22.147 1.00 77.67 59 GLN A C 1
ATOM 483 O O . GLN A 1 64 ? -1.292 15.630 21.512 1.00 89.32 59 GLN A O 1
ATOM 489 N N . ARG A 1 65 ? 0.066 15.430 23.291 1.00 66.11 60 ARG A N 1
ATOM 490 C CA . ARG A 1 65 ? -0.282 16.738 23.828 1.00 68.31 60 ARG A CA 1
ATOM 491 C C . ARG A 1 65 ? 0.265 17.822 22.904 1.00 78.02 60 ARG A C 1
ATOM 492 O O . ARG A 1 65 ? -0.466 18.725 22.475 1.00 85.18 60 ARG A O 1
ATOM 500 N N . ASN A 1 66 ? 1.554 17.713 22.591 1.00 79.07 61 ASN A N 1
ATOM 501 C CA . ASN A 1 66 ? 2.205 18.642 21.672 1.00 82.08 61 ASN A CA 1
ATOM 502 C C . ASN A 1 66 ? 1.629 18.596 20.259 1.00 82.70 61 ASN A C 1
ATOM 503 O O . ASN A 1 66 ? 1.728 19.569 19.513 1.00 83.37 61 ASN A O 1
ATOM 508 N N . HIS A 1 67 ? 1.042 17.462 19.887 1.00 79.14 62 HIS A N 1
ATOM 509 C CA . HIS A 1 67 ? 0.377 17.350 18.593 1.00 80.13 62 HIS A CA 1
ATOM 510 C C . HIS A 1 67 ? -0.959 18.088 18.630 1.00 83.10 62 HIS A C 1
ATOM 511 O O . HIS A 1 67 ? -1.270 18.886 17.747 1.00 88.86 62 HIS A O 1
ATOM 518 N N . PHE A 1 68 ? -1.730 17.825 19.679 1.00 82.69 63 PHE A N 1
ATOM 519 C CA . PHE A 1 68 ? -3.046 18.425 19.871 1.00 84.38 63 PHE A CA 1
ATOM 520 C C . PHE A 1 68 ? -2.985 19.952 19.915 1.00 88.57 63 PHE A C 1
ATOM 521 O O . PHE A 1 68 ? -3.729 20.632 19.195 1.00 90.95 63 PHE A O 1
ATOM 529 N N . LYS A 1 69 ? -2.102 20.482 20.760 1.00 98.36 64 LYS A N 1
ATOM 530 C CA . LYS A 1 69 ? -1.931 21.930 20.871 1.00 104.40 64 LYS A CA 1
ATOM 531 C C . LYS A 1 69 ? -1.567 22.582 19.539 1.00 96.84 64 LYS A C 1
ATOM 532 O O . LYS A 1 69 ? -2.095 23.639 19.194 1.00 93.73 64 LYS A O 1
ATOM 538 N N . SER A 1 70 ? -0.664 21.951 18.796 1.00 89.07 65 SER A N 1
ATOM 539 C CA . SER A 1 70 ? -0.226 22.497 17.517 1.00 88.02 65 SER A CA 1
ATOM 540 C C . SER A 1 70 ? -1.349 22.457 16.483 1.00 83.32 65 SER A C 1
ATOM 541 O O . SER A 1 70 ? -1.512 23.395 15.704 1.00 82.20 65 SER A O 1
ATOM 544 N N . ILE A 1 71 ? -2.115 21.368 16.477 1.00 73.28 66 ILE A N 1
ATOM 545 C CA . ILE A 1 71 ? -3.257 21.242 15.574 1.00 68.62 66 ILE A CA 1
ATOM 546 C C . ILE A 1 71 ? -4.279 22.343 15.844 1.00 72.89 66 ILE A C 1
ATOM 547 O O . ILE A 1 71 ? -4.698 23.060 14.931 1.00 71.58 66 ILE A O 1
ATOM 552 N N . GLN A 1 72 ? -4.669 22.471 17.109 1.00 72.92 67 GLN A N 1
ATOM 553 C CA . GLN A 1 72 ? -5.636 23.485 17.520 1.00 68.15 67 GLN A CA 1
ATOM 554 C C . GLN A 1 72 ? -5.150 24.901 17.213 1.00 71.18 67 GLN A C 1
ATOM 555 O O . GLN A 1 72 ? -5.925 25.745 16.748 1.00 80.49 67 GLN A O 1
ATOM 561 N N . ALA A 1 73 ? -3.869 25.152 17.470 1.00 65.39 68 ALA A N 1
ATOM 562 C CA . ALA A 1 73 ? -3.272 26.453 17.187 1.00 67.76 68 ALA A CA 1
ATOM 563 C C . ALA A 1 73 ? -3.268 26.724 15.686 1.00 82.16 68 ALA A C 1
ATOM 564 O O . ALA A 1 73 ? -3.400 27.868 15.250 1.00 88.78 68 ALA A O 1
ATOM 566 N N . LYS A 1 74 ? -3.118 25.661 14.901 1.00 80.49 69 LYS A N 1
ATOM 567 C CA . LYS A 1 74 ? -3.127 25.770 13.449 1.00 82.04 69 LYS A CA 1
ATOM 568 C C . LYS A 1 74 ? -4.522 26.145 12.968 1.00 90.41 69 LYS A C 1
ATOM 569 O O . LYS A 1 74 ? -4.680 27.023 12.118 1.00 98.00 69 LYS A O 1
ATOM 575 N N . ILE A 1 75 ? -5.533 25.475 13.517 1.00 90.09 70 ILE A N 1
ATOM 576 C CA . ILE A 1 75 ? -6.920 25.774 13.176 1.00 89.52 70 ILE A CA 1
ATOM 577 C C . ILE A 1 75 ? -7.255 27.220 13.528 1.00 94.32 70 ILE A C 1
ATOM 578 O O . ILE A 1 75 ? -7.867 27.934 12.732 1.00 108.49 70 ILE A O 1
ATOM 583 N N . LEU A 1 76 ? -6.850 27.645 14.722 1.00 81.41 71 LEU A N 1
ATOM 584 C CA . LEU A 1 76 ? -7.057 29.023 15.155 1.00 74.99 71 LEU A CA 1
ATOM 585 C C . LEU A 1 76 ? -6.339 30.000 14.229 1.00 81.50 71 LEU A C 1
ATOM 586 O O . LEU A 1 76 ? -6.833 31.094 13.963 1.00 75.33 71 LEU A O 1
ATOM 591 N N . GLU A 1 77 ? -5.170 29.594 13.741 1.00 91.01 72 GLU A N 1
ATOM 592 C CA . GLU A 1 77 ? -4.382 30.414 12.827 1.00 94.67 72 GLU A CA 1
ATOM 593 C C . GLU A 1 77 ? -5.104 30.614 11.500 1.00 88.23 72 GLU A C 1
ATOM 594 O O . GLU A 1 77 ? -5.217 31.739 11.007 1.00 93.54 72 GLU A O 1
ATOM 600 N N . LYS A 1 78 ? -5.586 29.516 10.926 1.00 79.47 73 LYS A N 1
ATOM 601 C CA . LYS A 1 78 ? -6.285 29.565 9.648 1.00 90.00 73 LYS A CA 1
ATOM 602 C C . LYS A 1 78 ? -7.644 30.249 9.781 1.00 89.60 73 LYS A C 1
ATOM 603 O O . LYS A 1 78 ? -7.788 31.423 9.447 1.00 98.22 73 LYS A O 1
ATOM 609 N N . TYR A 1 79 ? -8.634 29.515 10.275 1.00 81.50 74 TYR A N 1
ATOM 610 C CA . TYR A 1 79 ? -9.993 30.030 10.377 1.00 91.75 74 TYR A CA 1
ATOM 611 C C . TYR A 1 79 ? -10.203 30.769 11.701 1.00 98.91 74 TYR A C 1
ATOM 612 O O . TYR A 1 79 ? -9.785 30.296 12.756 1.00 106.84 74 TYR A O 1
ATOM 621 N N . GLY A 1 80 ? -10.843 31.934 11.642 1.00 105.38 75 GLY A N 1
ATOM 622 C CA . GLY A 1 80 ? -11.080 32.732 12.836 1.00 115.09 75 GLY A CA 1
ATOM 623 C C . GLY A 1 80 ? -9.847 33.446 13.373 1.00 126.70 75 GLY A C 1
ATOM 624 O O . GLY A 1 80 ? -8.733 33.194 12.911 1.00 136.81 75 GLY A O 1
ATOM 625 N N . THR A 1 81 ? -10.061 34.350 14.331 1.00 121.62 76 THR A N 1
ATOM 626 C CA . THR A 1 81 ? -8.995 35.102 14.993 1.00 111.32 76 THR A CA 1
ATOM 627 C C . THR A 1 81 ? -9.613 36.108 15.947 1.00 102.37 76 THR A C 1
ATOM 628 O O . THR A 1 81 ? -10.338 37.007 15.521 1.00 89.88 76 THR A O 1
ATOM 632 N N . LEU B 2 2 ? -60.094 27.653 5.676 1.00 132.51 2 LEU B N 1
ATOM 633 C CA . LEU B 2 2 ? -59.455 27.167 6.893 1.00 135.54 2 LEU B CA 1
ATOM 634 C C . LEU B 2 2 ? -60.493 26.764 7.934 1.00 122.25 2 LEU B C 1
ATOM 635 O O . LEU B 2 2 ? -60.240 26.838 9.136 1.00 116.80 2 LEU B O 1
ATOM 640 N N . SER B 2 3 ? -61.661 26.339 7.465 1.00 124.18 3 SER B N 1
ATOM 641 C CA . SER B 2 3 ? -62.740 25.932 8.356 1.00 138.80 3 SER B CA 1
ATOM 642 C C . SER B 2 3 ? -63.447 24.685 7.836 1.00 142.84 3 SER B C 1
ATOM 643 O O . SER B 2 3 ? -63.878 24.639 6.684 1.00 146.33 3 SER B O 1
ATOM 646 N N . GLN B 2 4 ? -63.562 23.676 8.693 1.00 144.37 4 GLN B N 1
ATOM 647 C CA . GLN B 2 4 ? -64.224 22.434 8.321 1.00 141.27 4 GLN B CA 1
ATOM 648 C C . GLN B 2 4 ? -63.314 21.680 7.377 1.00 128.99 4 GLN B C 1
ATOM 649 O O . GLN B 2 4 ? -62.854 20.580 7.683 1.00 121.64 4 GLN B O 1
ATOM 655 N N . THR B 2 5 ? -63.046 22.286 6.228 1.00 137.42 5 THR B N 1
ATOM 656 C CA . THR B 2 5 ? -62.039 21.756 5.336 1.00 148.61 5 THR B CA 1
ATOM 657 C C . THR B 2 5 ? -60.810 21.533 6.199 1.00 160.23 5 THR B C 1
ATOM 658 O O . THR B 2 5 ? -60.615 22.220 7.202 1.00 160.51 5 THR B O 1
ATOM 662 N N . SER B 2 6 ? -59.980 20.571 5.813 1.00 161.29 6 SER B N 1
ATOM 663 C CA . SER B 2 6 ? -58.794 20.256 6.602 1.00 154.07 6 SER B CA 1
ATOM 664 C C . SER B 2 6 ? -59.065 19.683 8.008 1.00 143.25 6 SER B C 1
ATOM 665 O O . SER B 2 6 ? -58.118 19.354 8.717 1.00 149.01 6 SER B O 1
ATOM 668 N N . ILE B 2 7 ? -60.324 19.591 8.438 1.00 123.76 7 ILE B N 1
ATOM 669 C CA . ILE B 2 7 ? -60.603 18.955 9.733 1.00 116.33 7 ILE B CA 1
ATOM 670 C C . ILE B 2 7 ? -61.248 17.574 9.586 1.00 116.73 7 ILE B C 1
ATOM 671 O O . ILE B 2 7 ? -62.445 17.466 9.310 1.00 122.35 7 ILE B O 1
ATOM 676 N N . PRO B 2 8 ? -60.450 16.513 9.787 1.00 109.23 8 PRO B N 1
ATOM 677 C CA . PRO B 2 8 ? -60.924 15.127 9.855 1.00 113.54 8 PRO B CA 1
ATOM 678 C C . PRO B 2 8 ? -61.534 14.803 11.207 1.00 126.84 8 PRO B C 1
ATOM 679 O O . PRO B 2 8 ? -61.365 15.581 12.140 1.00 124.33 8 PRO B O 1
ATOM 683 N N . GLU B 2 9 ? -62.255 13.691 11.294 1.00 135.32 9 GLU B N 1
ATOM 684 C CA . GLU B 2 9 ? -62.607 13.108 12.581 1.00 145.04 9 GLU B CA 1
ATOM 685 C C . GLU B 2 9 ? -62.848 11.617 12.419 1.00 136.78 9 GLU B C 1
ATOM 686 O O . GLU B 2 9 ? -63.099 11.139 11.314 1.00 126.29 9 GLU B O 1
ATOM 692 N N . VAL B 2 10 ? -62.755 10.884 13.519 1.00 135.03 10 VAL B N 1
ATOM 693 C CA . VAL B 2 10 ? -63.069 9.467 13.508 1.00 134.88 10 VAL B CA 1
ATOM 694 C C . VAL B 2 10 ? -64.443 9.291 14.133 1.00 146.38 10 VAL B C 1
ATOM 695 O O . VAL B 2 10 ? -64.761 9.956 15.120 1.00 143.43 10 VAL B O 1
ATOM 699 N N . LYS B 2 11 ? -65.268 8.427 13.548 1.00 157.75 11 LYS B N 1
ATOM 700 C CA . LYS B 2 11 ? -66.582 8.155 14.116 1.00 159.96 11 LYS B CA 1
ATOM 701 C C . LYS B 2 11 ? -66.420 7.623 15.535 1.00 163.76 11 LYS B C 1
ATOM 702 O O . LYS B 2 11 ? -65.486 6.876 15.826 1.00 166.81 11 LYS B O 1
ATOM 708 N N . GLU B 2 12 ? -67.321 8.022 16.420 1.00 157.27 12 GLU B N 1
ATOM 709 C CA . GLU B 2 12 ? -67.211 7.645 17.815 1.00 146.47 12 GLU B CA 1
ATOM 710 C C . GLU B 2 12 ? -68.181 6.497 18.087 1.00 146.32 12 GLU B C 1
ATOM 711 O O . GLU B 2 12 ? -69.390 6.707 18.131 1.00 141.00 12 GLU B O 1
ATOM 717 N N . ASP B 2 13 ? -67.646 5.289 18.278 1.00 152.33 13 ASP B N 1
ATOM 718 C CA . ASP B 2 13 ? -68.482 4.104 18.468 1.00 160.04 13 ASP B CA 1
ATOM 719 C C . ASP B 2 13 ? -69.271 4.164 19.782 1.00 161.95 13 ASP B C 1
ATOM 720 O O . ASP B 2 13 ? -70.396 3.678 19.858 1.00 165.85 13 ASP B O 1
ATOM 725 N N . VAL B 2 14 ? -68.662 4.731 20.816 1.00 156.91 14 VAL B N 1
ATOM 726 C CA . VAL B 2 14 ? -69.397 5.215 21.965 1.00 148.32 14 VAL B CA 1
ATOM 727 C C . VAL B 2 14 ? -68.817 6.591 22.217 1.00 143.40 14 VAL B C 1
ATOM 728 O O . VAL B 2 14 ? -67.609 6.790 22.063 1.00 145.11 14 VAL B O 1
ATOM 732 N N . ILE B 2 15 ? -69.669 7.547 22.568 1.00 135.83 15 ILE B N 1
ATOM 733 C CA . ILE B 2 15 ? -69.172 8.868 22.901 1.00 132.92 15 ILE B CA 1
ATOM 734 C C . ILE B 2 15 ? -68.242 8.734 24.102 1.00 145.48 15 ILE B C 1
ATOM 735 O O . ILE B 2 15 ? -68.573 8.074 25.088 1.00 152.38 15 ILE B O 1
ATOM 740 N N . GLY B 2 16 ? -67.070 9.351 24.014 1.00 146.88 16 GLY B N 1
ATOM 741 C CA . GLY B 2 16 ? -66.073 9.185 25.050 1.00 149.74 16 GLY B CA 1
ATOM 742 C C . GLY B 2 16 ? -65.410 7.821 25.004 1.00 155.26 16 GLY B C 1
ATOM 743 O O . GLY B 2 16 ? -65.263 7.161 26.032 1.00 163.69 16 GLY B O 1
ATOM 744 N N . TYR B 2 17 ? -65.026 7.391 23.809 1.00 149.81 17 TYR B N 1
ATOM 745 C CA . TYR B 2 17 ? -64.224 6.189 23.654 1.00 146.85 17 TYR B CA 1
ATOM 746 C C . TYR B 2 17 ? -62.747 6.574 23.778 1.00 143.25 17 TYR B C 1
ATOM 747 O O . TYR B 2 17 ? -61.904 5.785 24.201 1.00 143.99 17 TYR B O 1
ATOM 756 N N . ALA B 2 18 ? -62.466 7.820 23.413 1.00 137.46 18 ALA B N 1
ATOM 757 C CA . ALA B 2 18 ? -61.107 8.342 23.282 1.00 131.65 18 ALA B CA 1
ATOM 758 C C . ALA B 2 18 ? -60.352 8.509 24.596 1.00 125.33 18 ALA B C 1
ATOM 759 O O . ALA B 2 18 ? -59.408 7.764 24.876 1.00 128.79 18 ALA B O 1
ATOM 761 N N . LEU B 2 19 ? -60.764 9.493 25.390 1.00 112.56 19 LEU B N 1
ATOM 762 C CA . LEU B 2 19 ? -60.066 9.844 26.625 1.00 106.37 19 LEU B CA 1
ATOM 763 C C . LEU B 2 19 ? -59.863 8.663 27.580 1.00 110.15 19 LEU B C 1
ATOM 764 O O . LEU B 2 19 ? -58.935 8.667 28.393 1.00 107.10 19 LEU B O 1
ATOM 769 N N . HIS B 2 20 ? -60.736 7.664 27.478 1.00 121.38 20 HIS B N 1
ATOM 770 C CA . HIS B 2 20 ? -60.599 6.441 28.258 1.00 139.91 20 HIS B CA 1
ATOM 771 C C . HIS B 2 20 ? -59.387 5.660 27.762 1.00 147.78 20 HIS B C 1
ATOM 772 O O . HIS B 2 20 ? -58.511 5.278 28.539 1.00 150.42 20 HIS B O 1
ATOM 779 N N . GLN B 2 21 ? -59.341 5.451 26.450 1.00 145.38 21 GLN B N 1
ATOM 780 C CA . GLN B 2 21 ? -58.222 4.778 25.790 1.00 132.82 21 GLN B CA 1
ATOM 781 C C . GLN B 2 21 ? -56.917 5.566 25.910 1.00 126.31 21 GLN B C 1
ATOM 782 O O . GLN B 2 21 ? -55.832 5.030 25.651 1.00 118.07 21 GLN B O 1
ATOM 788 N N . ARG B 2 22 ? -57.020 6.840 26.280 1.00 127.59 22 ARG B N 1
ATOM 789 C CA . ARG B 2 22 ? -55.833 7.635 26.562 1.00 127.01 22 ARG B CA 1
ATOM 790 C C . ARG B 2 22 ? -55.385 7.306 27.971 1.00 133.91 22 ARG B C 1
ATOM 791 O O . ARG B 2 22 ? -54.253 6.872 28.200 1.00 135.16 22 ARG B O 1
ATOM 799 N N . ARG B 2 23 ? -56.310 7.516 28.904 1.00 136.38 23 ARG B N 1
ATOM 800 C CA . ARG B 2 23 ? -56.159 7.180 30.322 1.00 139.73 23 ARG B CA 1
ATOM 801 C C . ARG B 2 23 ? -55.540 5.808 30.598 1.00 138.62 23 ARG B C 1
ATOM 802 O O . ARG B 2 23 ? -54.743 5.661 31.524 1.00 141.53 23 ARG B O 1
ATOM 810 N N . ALA B 2 24 ? -55.928 4.796 29.832 1.00 132.45 24 ALA B N 1
ATOM 811 C CA . ALA B 2 24 ? -55.348 3.484 30.053 1.00 127.56 24 ALA B CA 1
ATOM 812 C C . ALA B 2 24 ? -53.908 3.510 29.552 1.00 133.26 24 ALA B C 1
ATOM 813 O O . ALA B 2 24 ? -52.976 3.192 30.284 1.00 130.72 24 ALA B O 1
ATOM 815 N N . ARG B 2 25 ? -53.734 3.942 28.310 1.00 140.51 25 ARG B N 1
ATOM 816 C CA . ARG B 2 25 ? -52.425 3.918 27.659 1.00 135.22 25 ARG B CA 1
ATOM 817 C C . ARG B 2 25 ? -51.400 4.953 28.155 1.00 121.93 25 ARG B C 1
ATOM 818 O O . ARG B 2 25 ? -50.314 5.067 27.577 1.00 118.71 25 ARG B O 1
ATOM 826 N N . VAL B 2 26 ? -51.722 5.703 29.207 1.00 113.11 26 VAL B N 1
ATOM 827 C CA . VAL B 2 26 ? -50.724 6.585 29.799 1.00 106.40 26 VAL B CA 1
ATOM 828 C C . VAL B 2 26 ? -49.591 5.722 30.353 1.00 102.90 26 VAL B C 1
ATOM 829 O O . VAL B 2 26 ? -48.433 6.137 30.378 1.00 97.78 26 VAL B O 1
ATOM 833 N N . GLY B 2 27 ? -49.937 4.509 30.779 1.00 103.90 27 GLY B N 1
ATOM 834 C CA . GLY B 2 27 ? -48.985 3.604 31.399 1.00 107.58 27 GLY B CA 1
ATOM 835 C C . GLY B 2 27 ? -47.903 3.058 30.483 1.00 111.40 27 GLY B C 1
ATOM 836 O O . GLY B 2 27 ? -47.058 2.270 30.911 1.00 103.82 27 GLY B O 1
ATOM 837 N N . GLN B 2 28 ? -47.930 3.460 29.217 1.00 122.05 28 GLN B N 1
ATOM 838 C CA . GLN B 2 28 ? -46.879 3.069 28.283 1.00 120.41 28 GLN B CA 1
ATOM 839 C C . GLN B 2 28 ? -46.523 4.199 27.320 1.00 114.23 28 GLN B C 1
ATOM 840 O O . GLN B 2 28 ? -46.603 4.048 26.101 1.00 118.49 28 GLN B O 1
ATOM 846 N N . PHE B 2 29 ? -46.127 5.332 27.892 1.00 111.96 29 PHE B N 1
ATOM 847 C CA . PHE B 2 29 ? -45.744 6.506 27.117 1.00 108.27 29 PHE B CA 1
ATOM 848 C C . PHE B 2 29 ? -44.287 6.875 27.350 1.00 118.28 29 PHE B C 1
ATOM 849 O O . PHE B 2 29 ? -43.907 7.266 28.453 1.00 123.46 29 PHE B O 1
ATOM 857 N N . GLN B 2 30 ? -43.475 6.750 26.305 1.00 130.74 30 GLN B N 1
ATOM 858 C CA . GLN B 2 30 ? -42.074 7.146 26.373 1.00 138.62 30 GLN B CA 1
ATOM 859 C C . GLN B 2 30 ? -41.799 8.316 25.436 1.00 134.45 30 GLN B C 1
ATOM 860 O O . GLN B 2 30 ? -42.704 8.801 24.754 1.00 134.87 30 GLN B O 1
ATOM 866 N N . ASP B 2 31 ? -40.544 8.761 25.424 1.00 128.42 31 ASP B N 1
ATOM 867 C CA . ASP B 2 31 ? -40.081 9.900 24.619 1.00 125.69 31 ASP B CA 1
ATOM 868 C C . ASP B 2 31 ? -40.988 11.133 24.651 1.00 106.88 31 ASP B C 1
ATOM 869 O O . ASP B 2 31 ? -41.435 11.556 25.715 1.00 93.07 31 ASP B O 1
ATOM 874 N N . LEU B 2 32 ? -41.267 11.690 23.476 1.00 96.05 32 LEU B N 1
ATOM 875 C CA . LEU B 2 32 ? -42.010 12.941 23.372 1.00 84.16 32 LEU B CA 1
ATOM 876 C C . LEU B 2 32 ? -43.524 12.740 23.445 1.00 85.67 32 LEU B C 1
ATOM 877 O O . LEU B 2 32 ? -44.281 13.706 23.555 1.00 78.71 32 LEU B O 1
ATOM 882 N N . GLY B 2 33 ? -43.961 11.487 23.375 1.00 88.56 33 GLY B N 1
ATOM 883 C CA . GLY B 2 33 ? -45.356 11.159 23.608 1.00 92.33 33 GLY B CA 1
ATOM 884 C C . GLY B 2 33 ? -46.348 11.521 22.518 1.00 103.20 33 GLY B C 1
ATOM 885 O O . GLY B 2 33 ? -45.972 12.082 21.489 1.00 107.13 33 GLY B O 1
ATOM 886 N N . PRO B 2 34 ? -47.636 11.214 22.762 1.00 108.52 34 PRO B N 1
ATOM 887 C CA . PRO B 2 34 ? -48.777 11.343 21.846 1.00 106.53 34 PRO B CA 1
ATOM 888 C C . PRO B 2 34 ? -49.090 12.781 21.458 1.00 96.44 34 PRO B C 1
ATOM 889 O O . PRO B 2 34 ? -48.770 13.690 22.223 1.00 99.21 34 PRO B O 1
ATOM 893 N N . PRO B 2 35 ? -49.722 12.978 20.286 1.00 86.44 35 PRO B N 1
ATOM 894 C CA . PRO B 2 35 ? -50.153 14.295 19.802 1.00 82.04 35 PRO B CA 1
ATOM 895 C C . PRO B 2 35 ? -51.385 14.792 20.547 1.00 89.56 35 PRO B C 1
ATOM 896 O O . PRO B 2 35 ? -52.162 13.976 21.045 1.00 101.31 35 PRO B O 1
ATOM 900 N N . ASP B 2 36 ? -51.562 16.108 20.613 1.00 92.22 36 ASP B N 1
ATOM 901 C CA . ASP B 2 36 ? -52.672 16.699 21.355 1.00 100.63 36 ASP B CA 1
ATOM 902 C C . ASP B 2 36 ? -54.033 16.306 20.771 1.00 111.59 36 ASP B C 1
ATOM 903 O O . ASP B 2 36 ? -54.544 16.967 19.868 1.00 117.77 36 ASP B O 1
ATOM 908 N N . LEU B 2 37 ? -54.606 15.225 21.296 1.00 113.01 37 LEU B N 1
ATOM 909 C CA . LEU B 2 37 ? -55.896 14.707 20.837 1.00 108.36 37 LEU B CA 1
ATOM 910 C C . LEU B 2 37 ? -57.052 15.649 21.141 1.00 111.92 37 LEU B C 1
ATOM 911 O O . LEU B 2 37 ? -57.152 16.170 22.247 1.00 105.17 37 LEU B O 1
ATOM 916 N N . ILE B 2 38 ? -57.934 15.853 20.164 1.00 126.68 38 ILE B N 1
ATOM 917 C CA . ILE B 2 38 ? -59.095 16.720 20.367 1.00 135.51 38 ILE B CA 1
ATOM 918 C C . ILE B 2 38 ? -60.421 16.037 20.049 1.00 138.61 38 ILE B C 1
ATOM 919 O O . ILE B 2 38 ? -60.705 15.718 18.893 1.00 136.14 38 ILE B O 1
ATOM 924 N N . THR B 2 39 ? -61.228 15.813 21.080 1.00 145.55 39 THR B N 1
ATOM 925 C CA . THR B 2 39 ? -62.637 15.509 20.875 1.00 147.29 39 THR B CA 1
ATOM 926 C C . THR B 2 39 ? -63.445 16.751 21.208 1.00 141.73 39 THR B C 1
ATOM 927 O O . THR B 2 39 ? -62.904 17.719 21.724 1.00 136.53 39 THR B O 1
ATOM 931 N N . PHE B 2 91 ? -62.266 13.730 18.082 1.00 121.38 91 PHE B N 1
ATOM 932 C CA . PHE B 2 91 ? -61.375 12.579 18.030 1.00 129.29 91 PHE B CA 1
ATOM 933 C C . PHE B 2 91 ? -60.063 12.949 17.337 1.00 138.30 91 PHE B C 1
ATOM 934 O O . PHE B 2 91 ? -58.999 12.431 17.678 1.00 147.23 91 PHE B O 1
ATOM 942 N N . PHE B 2 92 ? -60.146 13.865 16.376 1.00 128.97 92 PHE B N 1
ATOM 943 C CA . PHE B 2 92 ? -58.995 14.234 15.555 1.00 116.56 92 PHE B CA 1
ATOM 944 C C . PHE B 2 92 ? -57.849 14.841 16.357 1.00 126.97 92 PHE B C 1
ATOM 945 O O . PHE B 2 92 ? -58.068 15.636 17.272 1.00 137.69 92 PHE B O 1
ATOM 953 N N . TYR B 2 93 ? -56.627 14.452 16.007 1.00 118.97 93 TYR B N 1
ATOM 954 C CA . TYR B 2 93 ? -55.440 14.981 16.666 1.00 102.78 93 TYR B CA 1
ATOM 955 C C . TYR B 2 93 ? -55.082 16.354 16.116 1.00 92.95 93 TYR B C 1
ATOM 956 O O . TYR B 2 93 ? -55.720 16.846 15.187 1.00 105.53 93 TYR B O 1
ATOM 965 N N . CYS B 2 94 ? -54.055 16.968 16.695 1.00 80.36 94 CYS B N 1
ATOM 966 C CA . CYS B 2 94 ? -53.589 18.271 16.235 1.00 79.53 94 CYS B CA 1
ATOM 967 C C . CYS B 2 94 ? -52.157 18.561 16.681 1.00 94.33 94 CYS B C 1
ATOM 968 O O . CYS B 2 94 ? -51.646 17.940 17.616 1.00 100.43 94 CYS B O 1
ATOM 971 N N . MET B 2 95 ? -51.516 19.500 15.989 1.00 97.91 95 MET B N 1
ATOM 972 C CA . MET B 2 95 ? -50.195 19.997 16.361 1.00 100.84 95 MET B CA 1
ATOM 973 C C . MET B 2 95 ? -50.176 21.512 16.185 1.00 107.36 95 MET B C 1
ATOM 974 O O . MET B 2 95 ? -51.045 22.074 15.515 1.00 114.30 95 MET B O 1
ATOM 979 N N . GLY B 2 96 ? -49.201 22.174 16.795 1.00 107.76 96 GLY B N 1
ATOM 980 C CA . GLY B 2 96 ? -49.038 23.603 16.601 1.00 106.46 96 GLY B CA 1
ATOM 981 C C . GLY B 2 96 ? -50.010 24.541 17.301 1.00 106.28 96 GLY B C 1
ATOM 982 O O . GLY B 2 96 ? -50.040 25.735 16.979 1.00 106.57 96 GLY B O 1
ATOM 983 N N . ILE B 2 97 ? -50.814 24.032 18.234 1.00 103.61 97 ILE B N 1
ATOM 984 C CA . ILE B 2 97 ? -51.629 24.932 19.041 1.00 99.55 97 ILE B CA 1
ATOM 985 C C . ILE B 2 97 ? -50.690 25.655 20.009 1.00 101.24 97 ILE B C 1
ATOM 986 O O . ILE B 2 97 ? -49.681 25.092 20.447 1.00 101.12 97 ILE B O 1
ATOM 991 N N . ASP B 2 98 ? -51.007 26.898 20.354 1.00 97.81 98 ASP B N 1
ATOM 992 C CA . ASP B 2 98 ? -50.144 27.620 21.280 1.00 100.77 98 ASP B CA 1
ATOM 993 C C . ASP B 2 98 ? -50.650 27.367 22.703 1.00 102.13 98 ASP B C 1
ATOM 994 O O . ASP B 2 98 ? -51.713 27.845 23.101 1.00 105.56 98 ASP B O 1
ATOM 999 N N . THR B 2 99 ? -49.868 26.594 23.453 1.00 98.92 99 THR B N 1
ATOM 1000 C CA . THR B 2 99 ? -50.281 26.066 24.754 1.00 96.88 99 THR B CA 1
ATOM 1001 C C . THR B 2 99 ? -49.794 26.857 25.968 1.00 99.93 99 THR B C 1
ATOM 1002 O O . THR B 2 99 ? -50.118 26.509 27.107 1.00 102.39 99 THR B O 1
ATOM 1006 N N . SER B 2 100 ? -49.031 27.918 25.727 1.00 102.07 100 SER B N 1
ATOM 1007 C CA . SER B 2 100 ? -48.387 28.663 26.808 1.00 107.51 100 SER B CA 1
ATOM 1008 C C . SER B 2 100 ? -49.344 29.358 27.789 1.00 107.86 100 SER B C 1
ATOM 1009 O O . SER B 2 100 ? -48.911 29.843 28.836 1.00 101.17 100 SER B O 1
ATOM 1012 N N . ASP B 2 101 ? -50.630 29.416 27.454 1.00 113.06 101 ASP B N 1
ATOM 1013 C CA . ASP B 2 101 ? -51.612 30.086 28.310 1.00 114.04 101 ASP B CA 1
ATOM 1014 C C . ASP B 2 101 ? -53.019 29.533 28.074 1.00 115.60 101 ASP B C 1
ATOM 1015 O O . ASP B 2 101 ? -53.440 29.372 26.927 1.00 113.46 101 ASP B O 1
ATOM 1020 N N . PRO B 2 102 ? -53.757 29.249 29.161 1.00 121.41 102 PRO B N 1
ATOM 1021 C CA . PRO B 2 102 ? -55.110 28.696 29.019 1.00 124.44 102 PRO B CA 1
ATOM 1022 C C . PRO B 2 102 ? -56.087 29.703 28.412 1.00 125.77 102 PRO B C 1
ATOM 1023 O O . PRO B 2 102 ? -57.103 29.297 27.845 1.00 124.62 102 PRO B O 1
ATOM 1027 N N . THR B 2 103 ? -55.788 30.993 28.543 1.00 126.35 103 THR B N 1
ATOM 1028 C CA . THR B 2 103 ? -56.589 32.028 27.904 1.00 125.69 103 THR B CA 1
ATOM 1029 C C . THR B 2 103 ? -56.451 31.896 26.395 1.00 125.97 103 THR B C 1
ATOM 1030 O O . THR B 2 103 ? -57.428 32.011 25.657 1.00 133.61 103 THR B O 1
ATOM 1034 N N . SER B 2 104 ? -55.224 31.649 25.950 1.00 117.42 104 SER B N 1
ATOM 1035 C CA . SER B 2 104 ? -54.931 31.496 24.534 1.00 107.91 104 SER B CA 1
ATOM 1036 C C . SER B 2 104 ? -55.547 30.212 23.984 1.00 103.09 104 SER B C 1
ATOM 1037 O O . SER B 2 104 ? -55.980 30.174 22.831 1.00 114.33 104 SER B O 1
ATOM 1040 N N . ILE B 2 105 ? -55.582 29.163 24.802 1.00 86.46 105 ILE B N 1
ATOM 1041 C CA . ILE B 2 105 ? -56.219 27.915 24.393 1.00 98.16 105 ILE B CA 1
ATOM 1042 C C . ILE B 2 105 ? -57.729 28.120 24.291 1.00 119.02 105 ILE B C 1
ATOM 1043 O O . ILE B 2 105 ? -58.382 27.586 23.391 1.00 129.87 105 ILE B O 1
ATOM 1048 N N . THR B 2 106 ? -58.278 28.905 25.215 1.00 121.81 106 THR B N 1
ATOM 1049 C CA . THR B 2 106 ? -59.689 29.267 25.164 1.00 120.85 106 THR B CA 1
ATOM 1050 C C . THR B 2 106 ? -59.985 30.118 23.926 1.00 112.26 106 THR B C 1
ATOM 1051 O O . THR B 2 106 ? -61.088 30.069 23.383 1.00 117.05 106 THR B O 1
ATOM 1055 N N . ILE B 2 107 ? -58.994 30.888 23.480 1.00 93.91 107 ILE B N 1
ATOM 1056 C CA . ILE B 2 107 ? -59.115 31.639 22.235 1.00 90.02 107 ILE B CA 1
ATOM 1057 C C . ILE B 2 107 ? -59.149 30.675 21.051 1.00 107.81 107 ILE B C 1
ATOM 1058 O O . ILE B 2 107 ? -59.985 30.806 20.157 1.00 121.10 107 ILE B O 1
ATOM 1063 N N . PHE B 2 108 ? -58.239 29.704 21.061 1.00 112.41 108 PHE B N 1
ATOM 1064 C CA . PHE B 2 108 ? -58.183 28.669 20.032 1.00 115.27 108 PHE B CA 1
ATOM 1065 C C . PHE B 2 108 ? -59.534 27.970 19.889 1.00 117.67 108 PHE B C 1
ATOM 1066 O O . PHE B 2 108 ? -60.071 27.838 18.783 1.00 123.67 108 PHE B O 1
ATOM 1074 N N . ALA B 2 109 ? -60.082 27.534 21.019 1.00 120.96 109 ALA B N 1
ATOM 1075 C CA . ALA B 2 109 ? -61.381 26.876 21.035 1.00 129.39 109 ALA B CA 1
ATOM 1076 C C . ALA B 2 109 ? -62.482 27.835 20.597 1.00 140.79 109 ALA B C 1
ATOM 1077 O O . ALA B 2 109 ? -63.455 27.426 19.965 1.00 140.46 109 ALA B O 1
ATOM 1079 N N . LYS B 2 110 ? -62.321 29.111 20.936 1.00 145.98 110 LYS B N 1
ATOM 1080 C CA . LYS B 2 110 ? -63.293 30.132 20.563 1.00 143.47 110 LYS B CA 1
ATOM 1081 C C . LYS B 2 110 ? -63.380 30.287 19.047 1.00 146.74 110 LYS B C 1
ATOM 1082 O O . LYS B 2 110 ? -64.475 30.389 18.497 1.00 155.58 110 LYS B O 1
ATOM 1088 N N . LYS B 2 111 ? -62.231 30.295 18.376 1.00 142.06 111 LYS B N 1
ATOM 1089 C CA . LYS B 2 111 ? -62.204 30.371 16.919 1.00 141.38 111 LYS B CA 1
ATOM 1090 C C . LYS B 2 111 ? -62.766 29.086 16.319 1.00 141.40 111 LYS B C 1
ATOM 1091 O O . LYS B 2 111 ? -63.623 29.109 15.427 1.00 148.56 111 LYS B O 1
ATOM 1097 N N . ILE B 2 112 ? -62.256 27.966 16.824 1.00 131.84 112 ILE B N 1
ATOM 1098 C CA . ILE B 2 112 ? -62.627 26.633 16.353 1.00 122.01 112 ILE B CA 1
ATOM 1099 C C . ILE B 2 112 ? -64.136 26.386 16.397 1.00 121.05 112 ILE B C 1
ATOM 1100 O O . ILE B 2 112 ? -64.707 25.797 15.471 1.00 123.24 112 ILE B O 1
ATOM 1105 N N . THR B 2 113 ? -64.773 26.837 17.472 1.00 120.41 113 THR B N 1
ATOM 1106 C CA . THR B 2 113 ? -66.211 26.665 17.637 1.00 126.08 113 THR B CA 1
ATOM 1107 C C . THR B 2 113 ? -66.983 27.746 16.888 1.00 127.70 113 THR B C 1
ATOM 1108 O O . THR B 2 113 ? -68.113 27.525 16.451 1.00 125.84 113 THR B O 1
ATOM 1112 N N . ASP B 2 114 ? -66.367 28.914 16.742 1.00 128.46 114 ASP B N 1
ATOM 1113 C CA . ASP B 2 114 ? -66.997 30.027 16.043 1.00 130.44 114 ASP B CA 1
ATOM 1114 C C . ASP B 2 114 ? -67.258 29.678 14.582 1.00 143.42 114 ASP B C 1
ATOM 1115 O O . ASP B 2 114 ? -68.308 30.011 14.032 1.00 147.80 114 ASP B O 1
ATOM 1120 N N . LEU B 2 115 ? -66.297 29.004 13.959 1.00 153.22 115 LEU B N 1
ATOM 1121 C CA . LEU B 2 115 ? -66.433 28.595 12.566 1.00 160.51 115 LEU B CA 1
ATOM 1122 C C . LEU B 2 115 ? -67.507 27.524 12.419 1.00 163.35 115 LEU B C 1
ATOM 1123 O O . LEU B 2 115 ? -68.518 27.732 11.750 1.00 167.99 115 LEU B O 1
ATOM 1128 N N . PHE B 2 116 ? -67.281 26.377 13.052 1.00 158.90 116 PHE B N 1
ATOM 1129 C CA . PHE B 2 116 ? -68.229 25.271 12.995 1.00 158.92 116 PHE B CA 1
ATOM 1130 C C . PHE B 2 116 ? -69.665 25.772 13.108 1.00 158.72 116 PHE B C 1
ATOM 1131 O O . PHE B 2 116 ? -70.290 26.122 12.107 1.00 159.53 116 PHE B O 1
ATOM 1139 N N . ILE B 2 135 ? -66.117 19.831 23.794 1.00 128.56 135 ILE B N 1
ATOM 1140 C CA . ILE B 2 135 ? -64.814 19.640 23.169 1.00 131.86 135 ILE B CA 1
ATOM 1141 C C . ILE B 2 135 ? -63.718 19.390 24.203 1.00 141.41 135 ILE B C 1
ATOM 1142 O O . ILE B 2 135 ? -63.406 20.262 25.014 1.00 146.88 135 ILE B O 1
ATOM 1147 N N . SER B 2 136 ? -63.133 18.197 24.166 1.00 137.95 136 SER B N 1
ATOM 1148 C CA . SER B 2 136 ? -62.076 17.844 25.106 1.00 132.07 136 SER B CA 1
ATOM 1149 C C . SER B 2 136 ? -60.726 17.754 24.406 1.00 126.56 136 SER B C 1
ATOM 1150 O O . SER B 2 136 ? -60.516 16.881 23.558 1.00 119.22 136 SER B O 1
ATOM 1153 N N . ILE B 2 137 ? -59.813 18.655 24.755 1.00 130.21 137 ILE B N 1
ATOM 1154 C CA . ILE B 2 137 ? -58.465 18.598 24.205 1.00 135.27 137 ILE B CA 1
ATOM 1155 C C . ILE B 2 137 ? -57.506 18.047 25.264 1.00 134.35 137 ILE B C 1
ATOM 1156 O O . ILE B 2 137 ? -57.678 18.294 26.460 1.00 134.69 137 ILE B O 1
ATOM 1161 N N . SER B 2 138 ? -56.512 17.281 24.822 1.00 135.50 138 SER B N 1
ATOM 1162 C CA . SER B 2 138 ? -55.646 16.554 25.741 1.00 135.78 138 SER B CA 1
ATOM 1163 C C . SER B 2 138 ? -54.172 16.637 25.353 1.00 128.70 138 SER B C 1
ATOM 1164 O O . SER B 2 138 ? -53.703 15.867 24.514 1.00 120.90 138 SER B O 1
ATOM 1167 N N . SER B 2 139 ? -53.451 17.566 25.977 1.00 128.01 139 SER B N 1
ATOM 1168 C CA . SER B 2 139 ? -52.024 17.745 25.714 1.00 127.50 139 SER B CA 1
ATOM 1169 C C . SER B 2 139 ? -51.149 17.017 26.729 1.00 124.88 139 SER B C 1
ATOM 1170 O O . SER B 2 139 ? -51.647 16.480 27.718 1.00 123.06 139 SER B O 1
ATOM 1173 N N . TRP B 2 140 ? -49.840 17.036 26.492 1.00 123.77 140 TRP B N 1
ATOM 1174 C CA . TRP B 2 140 ? -48.906 16.223 27.262 1.00 118.48 140 TRP B CA 1
ATOM 1175 C C . TRP B 2 140 ? -47.527 16.857 27.373 1.00 120.19 140 TRP B C 1
ATOM 1176 O O . TRP B 2 140 ? -47.035 17.464 26.422 1.00 127.83 140 TRP B O 1
ATOM 1187 N N . ASN B 2 141 ? -46.916 16.723 28.546 1.00 117.17 141 ASN B N 1
ATOM 1188 C CA . ASN B 2 141 ? -45.500 17.040 28.706 1.00 112.66 141 ASN B CA 1
ATOM 1189 C C . ASN B 2 141 ? -44.742 15.809 29.198 1.00 108.34 141 ASN B C 1
ATOM 1190 O O . ASN B 2 141 ? -45.278 15.010 29.980 1.00 101.35 141 ASN B O 1
ATOM 1195 N N . ALA B 2 142 ? -43.509 15.644 28.727 1.00 108.25 142 ALA B N 1
ATOM 1196 C CA . ALA B 2 142 ? -42.711 14.486 29.111 1.00 107.47 142 ALA B CA 1
ATOM 1197 C C . ALA B 2 142 ? -41.511 14.849 29.979 1.00 96.72 142 ALA B C 1
ATOM 1198 O O . ALA B 2 142 ? -40.644 14.007 30.226 1.00 87.38 142 ALA B O 1
ATOM 1200 N N . PHE B 2 143 ? -41.459 16.092 30.444 1.00 94.20 143 PHE B N 1
ATOM 1201 C CA . PHE B 2 143 ? -40.458 16.463 31.431 1.00 102.46 143 PHE B CA 1
ATOM 1202 C C . PHE B 2 143 ? -40.931 15.761 32.690 1.00 101.24 143 PHE B C 1
ATOM 1203 O O . PHE B 2 143 ? -40.137 15.163 33.415 1.00 108.89 143 PHE B O 1
ATOM 1211 N N . ARG B 2 144 ? -42.240 15.852 32.925 1.00 86.50 144 ARG B N 1
ATOM 1212 C CA . ARG B 2 144 ? -42.960 15.037 33.901 1.00 94.67 144 ARG B CA 1
ATOM 1213 C C . ARG B 2 144 ? -44.191 14.371 33.288 1.00 112.78 144 ARG B C 1
ATOM 1214 O O . ARG B 2 144 ? -45.105 15.044 32.808 1.00 128.24 144 ARG B O 1
ATOM 1222 N N . LYS B 2 145 ? -44.193 13.042 33.293 1.00 112.67 145 LYS B N 1
ATOM 1223 C CA . LYS B 2 145 ? -45.179 12.253 32.549 1.00 113.49 145 LYS B CA 1
ATOM 1224 C C . LYS B 2 145 ? -46.597 12.370 33.091 1.00 120.09 145 LYS B C 1
ATOM 1225 O O . LYS B 2 145 ? -47.098 11.442 33.726 1.00 132.71 145 LYS B O 1
ATOM 1231 N N . TYR B 2 146 ? -47.241 13.505 32.838 1.00 109.32 146 TYR B N 1
ATOM 1232 C CA . TYR B 2 146 ? -48.673 13.626 33.094 1.00 97.50 146 TYR B CA 1
ATOM 1233 C C . TYR B 2 146 ? -49.418 14.203 31.886 1.00 97.19 146 TYR B C 1
ATOM 1234 O O . TYR B 2 146 ? -48.800 14.589 30.890 1.00 84.80 146 TYR B O 1
ATOM 1243 N N . ASP B 2 147 ? -50.743 14.266 31.986 1.00 102.08 147 ASP B N 1
ATOM 1244 C CA . ASP B 2 147 ? -51.600 14.515 30.831 1.00 102.35 147 ASP B CA 1
ATOM 1245 C C . ASP B 2 147 ? -52.625 15.605 31.125 1.00 101.98 147 ASP B C 1
ATOM 1246 O O . ASP B 2 147 ? -53.552 15.390 31.904 1.00 105.35 147 ASP B O 1
ATOM 1251 N N . VAL B 2 148 ? -52.451 16.770 30.503 1.00 97.72 148 VAL B N 1
ATOM 1252 C CA . VAL B 2 148 ? -53.340 17.907 30.741 1.00 103.12 148 VAL B CA 1
ATOM 1253 C C . VAL B 2 148 ? -54.575 17.860 29.852 1.00 117.69 148 VAL B C 1
ATOM 1254 O O . VAL B 2 148 ? -54.486 18.051 28.639 1.00 127.33 148 VAL B O 1
ATOM 1258 N N . ASN B 2 149 ? -55.726 17.592 30.460 1.00 116.50 149 ASN B N 1
ATOM 1259 C CA . ASN B 2 149 ? -56.988 17.629 29.737 1.00 114.30 149 ASN B CA 1
ATOM 1260 C C . ASN B 2 149 ? -57.746 18.915 30.042 1.00 122.26 149 ASN B C 1
ATOM 1261 O O . ASN B 2 149 ? -57.814 19.350 31.190 1.00 124.63 149 ASN B O 1
ATOM 1266 N N . ILE B 2 150 ? -58.303 19.531 29.007 1.00 127.56 150 ILE B N 1
ATOM 1267 C CA . ILE B 2 150 ? -59.210 20.659 29.194 1.00 129.37 150 ILE B CA 1
ATOM 1268 C C . ILE B 2 150 ? -60.484 20.451 28.387 1.00 129.54 150 ILE B C 1
ATOM 1269 O O . ILE B 2 150 ? -60.436 20.069 27.215 1.00 136.20 150 ILE B O 1
ATOM 1274 N N . ILE B 2 151 ? -61.621 20.675 29.038 1.00 129.13 151 ILE B N 1
ATOM 1275 C CA . ILE B 2 151 ? -62.917 20.626 28.376 1.00 131.29 151 ILE B CA 1
ATOM 1276 C C . ILE B 2 151 ? -63.604 21.972 28.531 1.00 136.10 151 ILE B C 1
ATOM 1277 O O . ILE B 2 151 ? -63.543 22.602 29.593 1.00 119.19 151 ILE B O 1
ATOM 1282 N N . VAL B 2 152 ? -64.246 22.422 27.461 1.00 151.38 152 VAL B N 1
ATOM 1283 C CA . VAL B 2 152 ? -65.089 23.605 27.540 1.00 157.03 152 VAL B CA 1
ATOM 1284 C C . VAL B 2 152 ? -66.528 23.231 27.238 1.00 149.57 152 VAL B C 1
ATOM 1285 O O . VAL B 2 152 ? -66.788 22.321 26.448 1.00 143.78 152 VAL B O 1
ATOM 1289 N N . VAL B 2 158 ? -64.715 25.502 33.368 1.00 151.08 158 VAL B N 1
ATOM 1290 C CA . VAL B 2 158 ? -63.608 25.001 32.560 1.00 150.47 158 VAL B CA 1
ATOM 1291 C C . VAL B 2 158 ? -62.882 23.841 33.240 1.00 150.67 158 VAL B C 1
ATOM 1292 O O . VAL B 2 158 ? -61.919 24.040 33.983 1.00 148.89 158 VAL B O 1
ATOM 1296 N N . GLN B 2 159 ? -63.353 22.626 32.976 1.00 151.86 159 GLN B N 1
ATOM 1297 C CA . GLN B 2 159 ? -62.755 21.430 33.560 1.00 155.56 159 GLN B CA 1
ATOM 1298 C C . GLN B 2 159 ? -61.332 21.191 33.067 1.00 159.04 159 GLN B C 1
ATOM 1299 O O . GLN B 2 159 ? -61.119 20.513 32.061 1.00 162.44 159 GLN B O 1
ATOM 1305 N N . THR B 2 160 ? -60.364 21.755 33.782 1.00 149.92 160 THR B N 1
ATOM 1306 C CA . THR B 2 160 ? -58.955 21.512 33.500 1.00 129.78 160 THR B CA 1
ATOM 1307 C C . THR B 2 160 ? -58.414 20.528 34.537 1.00 115.62 160 THR B C 1
ATOM 1308 O O . THR B 2 160 ? -58.524 20.773 35.740 1.00 114.35 160 THR B O 1
ATOM 1312 N N . TYR B 2 161 ? -57.836 19.419 34.080 1.00 115.42 161 TYR B N 1
ATOM 1313 C CA . TYR B 2 161 ? -57.333 18.408 35.008 1.00 113.73 161 TYR B CA 1
ATOM 1314 C C . TYR B 2 161 ? -56.167 17.574 34.463 1.00 119.94 161 TYR B C 1
ATOM 1315 O O . TYR B 2 161 ? -55.653 17.835 33.366 1.00 125.94 161 TYR B O 1
ATOM 1324 N N . ILE B 2 162 ? -55.770 16.561 35.235 1.00 113.84 162 ILE B N 1
ATOM 1325 C CA . ILE B 2 162 ? -54.533 15.818 34.981 1.00 104.23 162 ILE B CA 1
ATOM 1326 C C . ILE B 2 162 ? -54.723 14.301 35.046 1.00 104.16 162 ILE B C 1
ATOM 1327 O O . ILE B 2 162 ? -55.496 13.800 35.860 1.00 112.06 162 ILE B O 1
ATOM 1332 N N . ILE B 2 163 ? -54.028 13.581 34.167 1.00 109.40 163 ILE B N 1
ATOM 1333 C CA . ILE B 2 163 ? -53.881 12.133 34.299 1.00 120.20 163 ILE B CA 1
ATOM 1334 C C . ILE B 2 163 ? -52.407 11.772 34.494 1.00 126.94 163 ILE B C 1
ATOM 1335 O O . ILE B 2 163 ? -51.575 12.066 33.641 1.00 131.63 163 ILE B O 1
ATOM 1340 N N . ASN B 2 164 ? -52.124 11.131 35.622 1.00 131.68 164 ASN B N 1
ATOM 1341 C CA . ASN B 2 164 ? -50.798 10.633 35.965 1.00 134.32 164 ASN B CA 1
ATOM 1342 C C . ASN B 2 164 ? -50.455 9.326 35.253 1.00 126.68 164 ASN B C 1
ATOM 1343 O O . ASN B 2 164 ? -51.317 8.692 34.645 1.00 128.02 164 ASN B O 1
ATOM 1348 N N . SER B 2 165 ? -49.189 8.932 35.339 1.00 122.55 165 SER B N 1
ATOM 1349 C CA . SER B 2 165 ? -48.723 7.681 34.753 1.00 130.33 165 SER B CA 1
ATOM 1350 C C . SER B 2 165 ? -49.498 6.540 35.398 1.00 144.42 165 SER B C 1
ATOM 1351 O O . SER B 2 165 ? -49.833 5.551 34.746 1.00 144.23 165 SER B O 1
ATOM 1354 N N . ASP B 2 166 ? -49.783 6.696 36.685 1.00 154.02 166 ASP B N 1
ATOM 1355 C CA . ASP B 2 166 ? -50.604 5.747 37.424 1.00 156.33 166 ASP B CA 1
ATOM 1356 C C . ASP B 2 166 ? -51.981 5.691 36.773 1.00 151.73 166 ASP B C 1
ATOM 1357 O O . ASP B 2 166 ? -52.611 4.635 36.713 1.00 147.17 166 ASP B O 1
ATOM 1362 N N . GLY B 2 167 ? -52.440 6.838 36.283 1.00 154.20 167 GLY B N 1
ATOM 1363 C CA . GLY B 2 167 ? -53.727 6.938 35.618 1.00 156.35 167 GLY B CA 1
ATOM 1364 C C . GLY B 2 167 ? -54.889 7.345 36.500 1.00 153.12 167 GLY B C 1
ATOM 1365 O O . GLY B 2 167 ? -56.021 7.456 36.029 1.00 152.13 167 GLY B O 1
ATOM 1366 N N . GLU B 2 168 ? -54.613 7.590 37.775 1.00 149.12 168 GLU B N 1
ATOM 1367 C CA . GLU B 2 168 ? -55.595 8.224 38.651 1.00 145.39 168 GLU B CA 1
ATOM 1368 C C . GLU B 2 168 ? -55.740 9.702 38.272 1.00 131.54 168 GLU B C 1
ATOM 1369 O O . GLU B 2 168 ? -54.783 10.334 37.823 1.00 119.01 168 GLU B O 1
ATOM 1375 N N . GLN B 2 169 ? -56.936 10.252 38.450 1.00 129.25 169 GLN B N 1
ATOM 1376 C CA . GLN B 2 169 ? -57.207 11.613 38.000 1.00 128.17 169 GLN B CA 1
ATOM 1377 C C . GLN B 2 169 ? -56.654 12.671 38.955 1.00 123.89 169 GLN B C 1
ATOM 1378 O O . GLN B 2 169 ? -56.014 12.348 39.958 1.00 131.64 169 GLN B O 1
ATOM 1384 N N . SER B 2 170 ? -56.898 13.936 38.620 1.00 112.44 170 SER B N 1
ATOM 1385 C CA . SER B 2 170 ? -56.471 15.062 39.444 1.00 106.17 170 SER B CA 1
ATOM 1386 C C . SER B 2 170 ? -57.335 16.292 39.178 1.00 112.55 170 SER B C 1
ATOM 1387 O O . SER B 2 170 ? -58.332 16.215 38.461 1.00 111.82 170 SER B O 1
ATOM 1390 N N . GLN B 2 171 ? -56.946 17.422 39.761 1.00 122.49 171 GLN B N 1
ATOM 1391 C CA . GLN B 2 171 ? -57.653 18.685 39.560 1.00 131.31 171 GLN B CA 1
ATOM 1392 C C . GLN B 2 171 ? -56.647 19.827 39.431 1.00 132.08 171 GLN B C 1
ATOM 1393 O O . GLN B 2 171 ? -55.553 19.765 39.992 1.00 132.68 171 GLN B O 1
ATOM 1399 N N . LEU B 2 172 ? -57.012 20.868 38.689 1.00 132.58 172 LEU B N 1
ATOM 1400 C CA . LEU B 2 172 ? -56.105 21.987 38.461 1.00 132.85 172 LEU B CA 1
ATOM 1401 C C . LEU B 2 172 ? -56.686 23.299 38.980 1.00 136.76 172 LEU B C 1
ATOM 1402 O O . LEU B 2 172 ? -57.895 23.518 38.903 1.00 138.42 172 LEU B O 1
ATOM 1407 N N . PRO B 2 173 ? -55.822 24.175 39.519 1.00 134.18 173 PRO B N 1
ATOM 1408 C CA . PRO B 2 173 ? -56.242 25.516 39.942 1.00 128.63 173 PRO B CA 1
ATOM 1409 C C . PRO B 2 173 ? -56.391 26.455 38.751 1.00 117.11 173 PRO B C 1
ATOM 1410 O O . PRO B 2 173 ? -56.095 27.641 38.884 1.00 113.64 173 PRO B O 1
ATOM 1414 N N . LEU B 2 187 ? -46.839 29.683 41.192 1.00 146.06 187 LEU B N 1
ATOM 1415 C CA . LEU B 2 187 ? -46.000 29.638 40.000 1.00 139.07 187 LEU B CA 1
ATOM 1416 C C . LEU B 2 187 ? -45.993 28.244 39.382 1.00 138.51 187 LEU B C 1
ATOM 1417 O O . LEU B 2 187 ? -45.598 28.068 38.230 1.00 142.66 187 LEU B O 1
ATOM 1422 N N . ASN B 2 188 ? -46.431 27.256 40.155 1.00 135.39 188 ASN B N 1
ATOM 1423 C CA . ASN B 2 188 ? -46.476 25.870 39.679 1.00 130.04 188 ASN B CA 1
ATOM 1424 C C . ASN B 2 188 ? -47.730 25.456 38.890 1.00 121.76 188 ASN B C 1
ATOM 1425 O O . ASN B 2 188 ? -48.037 24.265 38.773 1.00 117.83 188 ASN B O 1
ATOM 1430 N N . VAL B 2 189 ? -48.454 26.447 38.377 1.00 119.16 189 VAL B N 1
ATOM 1431 C CA . VAL B 2 189 ? -49.452 26.223 37.341 1.00 111.17 189 VAL B CA 1
ATOM 1432 C C . VAL B 2 189 ? -48.845 26.791 36.064 1.00 105.07 189 VAL B C 1
ATOM 1433 O O . VAL B 2 189 ? -48.937 26.207 34.982 1.00 103.22 189 VAL B O 1
ATOM 1437 N N . ASN B 2 190 ? -48.215 27.951 36.222 1.00 104.40 190 ASN B N 1
ATOM 1438 C CA . ASN B 2 190 ? -47.478 28.617 35.155 1.00 114.82 190 ASN B CA 1
ATOM 1439 C C . ASN B 2 190 ? -46.370 27.741 34.583 1.00 121.57 190 ASN B C 1
ATOM 1440 O O . ASN B 2 190 ? -46.091 27.782 33.386 1.00 132.05 190 ASN B O 1
ATOM 1445 N N . MET B 2 191 ? -45.741 26.951 35.448 1.00 113.48 191 MET B N 1
ATOM 1446 C CA . MET B 2 191 ? -44.679 26.044 35.027 1.00 103.98 191 MET B CA 1
ATOM 1447 C C . MET B 2 191 ? -45.268 24.772 34.417 1.00 102.74 191 MET B C 1
ATOM 1448 O O . MET B 2 191 ? -44.597 24.079 33.651 1.00 113.99 191 MET B O 1
ATOM 1453 N N . ILE B 2 192 ? -46.521 24.468 34.751 1.00 91.90 192 ILE B N 1
ATOM 1454 C CA . ILE B 2 192 ? -47.221 23.361 34.107 1.00 103.74 192 ILE B CA 1
ATOM 1455 C C . ILE B 2 192 ? -47.513 23.742 32.661 1.00 115.06 192 ILE B C 1
ATOM 1456 O O . ILE B 2 192 ? -47.196 22.995 31.727 1.00 120.89 192 ILE B O 1
ATOM 1461 N N . TRP B 2 193 ? -48.118 24.915 32.487 1.00 111.66 193 TRP B N 1
ATOM 1462 C CA . TRP B 2 193 ? -48.383 25.454 31.159 1.00 112.82 193 TRP B CA 1
ATOM 1463 C C . TRP B 2 193 ? -47.086 25.627 30.372 1.00 109.22 193 TRP B C 1
ATOM 1464 O O . TRP B 2 193 ? -47.037 25.355 29.173 1.00 118.38 193 TRP B O 1
ATOM 1475 N N . ALA B 2 194 ? -46.040 26.076 31.057 1.00 99.19 194 ALA B N 1
ATOM 1476 C CA . ALA B 2 194 ? -44.734 26.264 30.436 1.00 97.39 194 ALA B CA 1
ATOM 1477 C C . ALA B 2 194 ? -44.176 24.940 29.925 1.00 107.89 194 ALA B C 1
ATOM 1478 O O . ALA B 2 194 ? -43.756 24.838 28.772 1.00 117.41 194 ALA B O 1
ATOM 1480 N N . GLU B 2 195 ? -44.179 23.931 30.792 1.00 106.52 195 GLU B N 1
ATOM 1481 C CA . GLU B 2 195 ? -43.667 22.608 30.445 1.00 110.72 195 GLU B CA 1
ATOM 1482 C C . GLU B 2 195 ? -44.440 21.960 29.301 1.00 105.73 195 GLU B C 1
ATOM 1483 O O . GLU B 2 195 ? -43.836 21.469 28.345 1.00 110.90 195 GLU B O 1
ATOM 1489 N N . THR B 2 196 ? -45.767 21.956 29.398 1.00 89.38 196 THR B N 1
ATOM 1490 C CA . THR B 2 196 ? -46.595 21.422 28.318 1.00 98.68 196 THR B CA 1
ATOM 1491 C C . THR B 2 196 ? -46.366 22.185 27.012 1.00 99.21 196 THR B C 1
ATOM 1492 O O . THR B 2 196 ? -46.367 21.595 25.927 1.00 95.49 196 THR B O 1
ATOM 1496 N N . PHE B 2 197 ? -46.156 23.494 27.124 1.00 88.70 197 PHE B N 1
ATOM 1497 C CA . PHE B 2 197 ? -45.866 24.321 25.958 1.00 82.60 197 PHE B CA 1
ATOM 1498 C C . PHE B 2 197 ? -44.569 23.901 25.271 1.00 95.54 197 PHE B C 1
ATOM 1499 O O . PHE B 2 197 ? -44.570 23.532 24.097 1.00 105.82 197 PHE B O 1
ATOM 1507 N N . MET B 2 198 ? -43.470 23.951 26.019 1.00 93.34 198 MET B N 1
ATOM 1508 C CA . MET B 2 198 ? -42.149 23.610 25.493 1.00 91.74 198 MET B CA 1
ATOM 1509 C C . MET B 2 198 ? -42.070 22.173 24.972 1.00 95.75 198 MET B C 1
ATOM 1510 O O . MET B 2 198 ? -41.444 21.914 23.942 1.00 98.65 198 MET B O 1
ATOM 1515 N N . SER B 2 199 ? -42.702 21.242 25.684 1.00 95.31 199 SER B N 1
ATOM 1516 C CA . SER B 2 199 ? -42.744 19.850 25.246 1.00 100.10 199 SER B CA 1
ATOM 1517 C C . SER B 2 199 ? -43.513 19.756 23.934 1.00 106.77 199 SER B C 1
ATOM 1518 O O . SER B 2 199 ? -43.116 19.029 23.015 1.00 107.95 199 SER B O 1
ATOM 1521 N N . GLY B 2 200 ? -44.608 20.510 23.857 1.00 101.67 200 GLY B N 1
ATOM 1522 C CA . GLY B 2 200 ? -45.407 20.584 22.648 1.00 97.80 200 GLY B CA 1
ATOM 1523 C C . GLY B 2 200 ? -44.591 21.051 21.457 1.00 97.10 200 GLY B C 1
ATOM 1524 O O . GLY B 2 200 ? -44.578 20.399 20.414 1.00 89.19 200 GLY B O 1
ATOM 1525 N N . ILE B 2 201 ? -43.908 22.181 21.619 1.00 98.35 201 ILE B N 1
ATOM 1526 C CA . ILE B 2 201 ? -43.069 22.741 20.565 1.00 68.47 201 ILE B CA 1
ATOM 1527 C C . ILE B 2 201 ? -41.971 21.766 20.152 1.00 72.38 201 ILE B C 1
ATOM 1528 O O . ILE B 2 201 ? -41.685 21.610 18.962 1.00 70.72 201 ILE B O 1
ATOM 1533 N N . VAL B 2 202 ? -41.356 21.117 21.137 1.00 88.48 202 VAL B N 1
ATOM 1534 C CA . VAL B 2 202 ? -40.348 20.098 20.860 1.00 95.06 202 VAL B CA 1
ATOM 1535 C C . VAL B 2 202 ? -40.920 19.007 19.958 1.00 87.51 202 VAL B C 1
ATOM 1536 O O . VAL B 2 202 ? -40.293 18.619 18.969 1.00 72.00 202 VAL B O 1
ATOM 1540 N N . ARG B 2 203 ? -42.116 18.531 20.295 1.00 84.95 203 ARG B N 1
ATOM 1541 C CA . ARG B 2 203 ? -42.808 17.545 19.467 1.00 81.26 203 ARG B CA 1
ATOM 1542 C C . ARG B 2 203 ? -43.044 18.057 18.047 1.00 85.93 203 ARG B C 1
ATOM 1543 O O . ARG B 2 203 ? -42.741 17.372 17.068 1.00 80.02 203 ARG B O 1
ATOM 1551 N N . ASP B 2 204 ? -43.573 19.274 17.952 1.00 89.55 204 ASP B N 1
ATOM 1552 C CA . ASP B 2 204 ? -43.956 19.871 16.672 1.00 95.71 204 ASP B CA 1
ATOM 1553 C C . ASP B 2 204 ? -42.773 20.151 15.734 1.00 102.01 204 ASP B C 1
ATOM 1554 O O . ASP B 2 204 ? -42.921 20.104 14.513 1.00 103.54 204 ASP B O 1
ATOM 1559 N N . ILE B 2 205 ? -41.609 20.460 16.299 1.00 95.75 205 ILE B N 1
ATOM 1560 C CA . ILE B 2 205 ? -40.411 20.671 15.487 1.00 92.26 205 ILE B CA 1
ATOM 1561 C C . ILE B 2 205 ? -39.771 19.338 15.137 1.00 93.64 205 ILE B C 1
ATOM 1562 O O . ILE B 2 205 ? -39.534 19.031 13.966 1.00 108.47 205 ILE B O 1
ATOM 1567 N N . MET B 2 206 ? -39.517 18.538 16.166 1.00 92.92 206 MET B N 1
ATOM 1568 C CA . MET B 2 206 ? -38.807 17.275 16.000 1.00 90.07 206 MET B CA 1
ATOM 1569 C C . MET B 2 206 ? -39.569 16.221 15.187 1.00 85.33 206 MET B C 1
ATOM 1570 O O . MET B 2 206 ? -38.963 15.278 14.678 1.00 72.41 206 MET B O 1
ATOM 1575 N N . ILE B 2 207 ? -40.886 16.374 15.053 1.00 89.35 207 ILE B N 1
ATOM 1576 C CA . ILE B 2 207 ? -41.642 15.488 14.164 1.00 90.48 207 ILE B CA 1
ATOM 1577 C C . ILE B 2 207 ? -41.279 15.813 12.723 1.00 90.28 207 ILE B C 1
ATOM 1578 O O . ILE B 2 207 ? -41.302 14.945 11.851 1.00 98.27 207 ILE B O 1
ATOM 1583 N N . MET B 2 208 ? -40.914 17.070 12.494 1.00 80.36 208 MET B N 1
ATOM 1584 C CA . MET B 2 208 ? -40.564 17.546 11.166 1.00 73.09 208 MET B CA 1
ATOM 1585 C C . MET B 2 208 ? -39.050 17.593 10.966 1.00 94.20 208 MET B C 1
ATOM 1586 O O . MET B 2 208 ? -38.568 17.949 9.888 1.00 117.73 208 MET B O 1
ATOM 1591 N N . LYS B 2 209 ? -38.300 17.237 12.005 1.00 87.88 209 LYS B N 1
ATOM 1592 C CA . LYS B 2 209 ? -36.845 17.171 11.891 1.00 81.07 209 LYS B CA 1
ATOM 1593 C C . LYS B 2 209 ? -36.238 15.776 11.760 1.00 86.16 209 LYS B C 1
ATOM 1594 O O . LYS B 2 209 ? -35.358 15.549 10.930 1.00 80.22 209 LYS B O 1
ATOM 1600 N N . ASP B 2 210 ? -36.717 14.844 12.577 1.00 89.22 210 ASP B N 1
ATOM 1601 C CA . ASP B 2 210 ? -36.273 13.451 12.506 1.00 93.38 210 ASP B CA 1
ATOM 1602 C C . ASP B 2 210 ? -36.806 12.660 11.286 1.00 90.89 210 ASP B C 1
ATOM 1603 O O . ASP B 2 210 ? -36.324 11.583 10.937 1.00 90.13 210 ASP B O 1
ATOM 1608 N N . ASN B 2 211 ? -37.795 13.254 10.624 1.00 97.03 211 ASN B N 1
ATOM 1609 C CA . ASN B 2 211 ? -38.490 12.584 9.526 1.00 91.45 211 ASN B CA 1
ATOM 1610 C C . ASN B 2 211 ? -38.136 13.264 8.205 1.00 92.08 211 ASN B C 1
ATOM 1611 O O . ASN B 2 211 ? -38.878 13.167 7.226 1.00 97.68 211 ASN B O 1
ATOM 1616 N N . ARG B 2 212 ? -36.996 13.944 8.185 1.00 82.17 212 ARG B N 1
ATOM 1617 C CA . ARG B 2 212 ? -36.544 14.674 7.007 1.00 94.89 212 ARG B CA 1
ATOM 1618 C C . ARG B 2 212 ? -36.141 13.752 5.852 1.00 99.53 212 ARG B C 1
ATOM 1619 O O . ARG B 2 212 ? -36.443 14.032 4.693 1.00 82.48 212 ARG B O 1
ATOM 1627 N N . ALA B 2 213 ? -35.479 12.644 6.172 1.00 102.73 213 ALA B N 1
ATOM 1628 C CA . ALA B 2 213 ? -34.964 11.723 5.152 1.00 89.31 213 ALA B CA 1
ATOM 1629 C C . ALA B 2 213 ? -36.035 10.906 4.419 1.00 102.27 213 ALA B C 1
ATOM 1630 O O . ALA B 2 213 ? -35.741 10.236 3.425 1.00 114.45 213 ALA B O 1
ATOM 1632 N N . ASP B 2 214 ? -37.267 10.942 4.911 1.00 104.44 214 ASP B N 1
ATOM 1633 C CA . ASP B 2 214 ? -38.371 10.300 4.207 1.00 104.37 214 ASP B CA 1
ATOM 1634 C C . ASP B 2 214 ? -39.357 11.367 3.752 1.00 98.70 214 ASP B C 1
ATOM 1635 O O . ASP B 2 2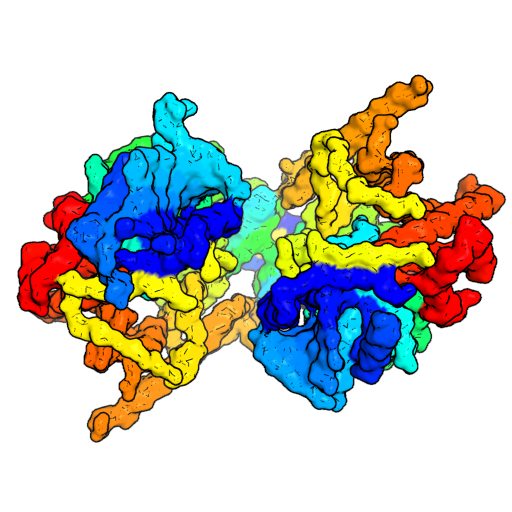14 ? -40.502 11.074 3.397 1.00 96.24 214 ASP B O 1
ATOM 1640 N N . GLY B 2 215 ? -38.887 12.612 3.790 1.00 67.87 215 GLY B N 1
ATOM 1641 C CA . GLY B 2 215 ? -39.646 13.754 3.321 1.00 88.07 215 GLY B CA 1
ATOM 1642 C C . GLY B 2 215 ? -40.837 14.129 4.180 1.00 92.41 215 GLY B C 1
ATOM 1643 O O . GLY B 2 215 ? -41.937 14.325 3.655 1.00 91.51 215 GLY B O 1
ATOM 1644 N N . GLU B 2 216 ? -40.618 14.243 5.491 1.00 89.09 216 GLU B N 1
ATOM 1645 C CA . GLU B 2 216 ? -41.671 14.614 6.439 1.00 91.72 216 GLU B CA 1
ATOM 1646 C C . GLU B 2 216 ? -42.912 13.734 6.277 1.00 93.24 216 GLU B C 1
ATOM 1647 O O . GLU B 2 216 ? -44.046 14.197 6.427 1.00 86.46 216 GLU B O 1
ATOM 1653 N N . SER B 2 217 ? -42.675 12.462 5.966 1.00 100.10 217 SER B N 1
ATOM 1654 C CA . SER B 2 217 ? -43.739 11.489 5.760 1.00 109.16 217 SER B CA 1
ATOM 1655 C C . SER B 2 217 ? -44.663 11.318 6.959 1.00 116.93 217 SER B C 1
ATOM 1656 O O . SER B 2 217 ? -44.201 11.119 8.081 1.00 110.38 217 SER B O 1
ATOM 1659 N N . GLN B 2 218 ? -45.968 11.395 6.712 1.00 129.57 218 GLN B N 1
ATOM 1660 C CA . GLN B 2 218 ? -46.959 11.307 7.778 1.00 139.61 218 GLN B CA 1
ATOM 1661 C C . GLN B 2 218 ? -47.845 10.059 7.814 1.00 142.02 218 GLN B C 1
ATOM 1662 O O . GLN B 2 218 ? -48.747 9.908 6.994 1.00 139.18 218 GLN B O 1
ATOM 1668 N N . ASN B 2 219 ? -47.565 9.163 8.760 1.00 149.29 219 ASN B N 1
ATOM 1669 C CA . ASN B 2 219 ? -48.213 7.854 8.813 1.00 151.96 219 ASN B CA 1
ATOM 1670 C C . ASN B 2 219 ? -49.691 7.978 9.179 1.00 145.21 219 ASN B C 1
ATOM 1671 O O . ASN B 2 219 ? -50.551 7.382 8.527 1.00 146.00 219 ASN B O 1
ATOM 1676 N N . LEU B 2 220 ? -49.983 8.739 10.228 1.00 140.04 220 LEU B N 1
ATOM 1677 C CA . LEU B 2 220 ? -51.362 8.936 10.659 1.00 141.66 220 LEU B CA 1
ATOM 1678 C C . LEU B 2 220 ? -52.113 9.817 9.657 1.00 144.13 220 LEU B C 1
ATOM 1679 O O . LEU B 2 220 ? -51.622 10.868 9.256 1.00 146.93 220 LEU B O 1
ATOM 1684 N N . VAL B 2 221 ? -53.292 9.378 9.230 1.00 143.43 221 VAL B N 1
ATOM 1685 C CA . VAL B 2 221 ? -54.107 10.178 8.321 1.00 136.14 221 VAL B CA 1
ATOM 1686 C C . VAL B 2 221 ? -54.770 11.303 9.100 1.00 136.01 221 VAL B C 1
ATOM 1687 O O . VAL B 2 221 ? -54.768 12.462 8.686 1.00 137.34 221 VAL B O 1
ATOM 1691 N N . GLU B 2 222 ? -55.295 10.935 10.263 1.00 131.32 222 GLU B N 1
ATOM 1692 C CA . GLU B 2 222 ? -56.183 11.774 11.059 1.00 131.14 222 GLU B CA 1
ATOM 1693 C C . GLU B 2 222 ? -55.561 13.056 11.632 1.00 132.62 222 GLU B C 1
ATOM 1694 O O . GLU B 2 222 ? -56.282 13.914 12.146 1.00 130.53 222 GLU B O 1
ATOM 1700 N N . THR B 2 223 ? -54.241 13.202 11.553 1.00 132.74 223 THR B N 1
ATOM 1701 C CA . THR B 2 223 ? -53.597 14.339 12.219 1.00 121.22 223 THR B CA 1
ATOM 1702 C C . THR B 2 223 ? -53.645 15.647 11.418 1.00 105.20 223 THR B C 1
ATOM 1703 O O . THR B 2 223 ? -53.138 15.726 10.300 1.00 116.59 223 THR B O 1
ATOM 1707 N N . LEU B 2 224 ? -54.272 16.665 12.000 1.00 87.75 224 LEU B N 1
ATOM 1708 C CA . LEU B 2 224 ? -54.191 18.027 11.480 1.00 102.32 224 LEU B CA 1
ATOM 1709 C C . LEU B 2 224 ? -52.923 18.677 12.022 1.00 109.75 224 LEU B C 1
ATOM 1710 O O . LEU B 2 224 ? -52.577 18.494 13.190 1.00 119.81 224 LEU B O 1
ATOM 1715 N N . ILE B 2 225 ? -52.230 19.444 11.186 1.00 105.62 225 ILE B N 1
ATOM 1716 C CA . ILE B 2 225 ? -50.974 20.058 11.617 1.00 96.97 225 ILE B CA 1
ATOM 1717 C C . ILE B 2 225 ? -50.884 21.554 11.309 1.00 101.43 225 ILE B C 1
ATOM 1718 O O . ILE B 2 225 ? -51.052 21.983 10.164 1.00 115.26 225 ILE B O 1
ATOM 1723 N N . PHE B 2 226 ? -50.631 22.341 12.351 1.00 99.90 226 PHE B N 1
ATOM 1724 C CA . PHE B 2 226 ? -50.399 23.774 12.215 1.00 106.43 226 PHE B CA 1
ATOM 1725 C C . PHE B 2 226 ? -48.908 24.063 12.163 1.00 115.06 226 PHE B C 1
ATOM 1726 O O . PHE B 2 226 ? -48.116 23.375 12.810 1.00 127.94 226 PHE B O 1
ATOM 1734 N N . ASN B 2 227 ? -48.522 25.067 11.382 1.00 109.37 227 ASN B N 1
ATOM 1735 C CA . ASN B 2 227 ? -47.219 25.685 11.569 1.00 105.51 227 ASN B CA 1
ATOM 1736 C C . ASN B 2 227 ? -47.199 26.233 13.009 1.00 103.53 227 ASN B C 1
ATOM 1737 O O . ASN B 2 227 ? -48.031 27.076 13.382 1.00 99.63 227 ASN B O 1
ATOM 1742 N N . PRO B 2 228 ? -46.267 25.741 13.842 1.00 109.13 228 PRO B N 1
ATOM 1743 C CA . PRO B 2 228 ? -46.247 26.166 15.248 1.00 114.13 228 PRO B CA 1
ATOM 1744 C C . PRO B 2 228 ? -45.744 27.597 15.422 1.00 118.24 228 PRO B C 1
ATOM 1745 O O . PRO B 2 228 ? -46.042 28.237 16.431 1.00 127.51 228 PRO B O 1
ATOM 1749 N N . PHE B 2 229 ? -45.005 28.090 14.433 1.00 107.79 229 PHE B N 1
ATOM 1750 C CA . PHE B 2 229 ? -44.440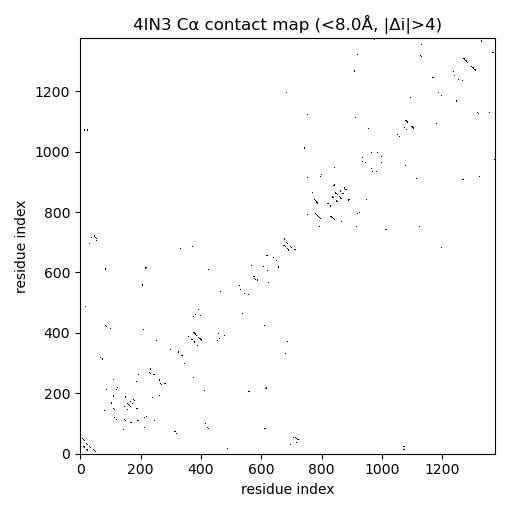 29.437 14.468 1.00 106.38 229 PHE B CA 1
ATOM 1751 C C . PHE B 2 229 ? -45.490 30.535 14.268 1.00 122.69 229 PHE B C 1
ATOM 1752 O O . PHE B 2 229 ? -45.173 31.716 14.330 1.00 123.09 229 PHE B O 1
ATOM 1760 N N . THR B 2 230 ? -46.735 30.137 14.031 1.00 132.79 230 THR B N 1
ATOM 1761 C CA . THR B 2 230 ? -47.782 31.060 13.611 1.00 126.19 230 THR B CA 1
ATOM 1762 C C . THR B 2 230 ? -48.887 31.276 14.642 1.00 125.12 230 THR B C 1
ATOM 1763 O O . THR B 2 230 ? -49.653 32.233 14.538 1.00 129.79 230 THR B O 1
ATOM 1767 N N . SER B 2 231 ? -48.961 30.403 15.640 1.00 118.67 231 SER B N 1
ATOM 1768 C CA . SER B 2 231 ? -50.124 30.361 16.526 1.00 118.76 231 SER B CA 1
ATOM 1769 C C . SER B 2 231 ? -50.135 31.396 17.653 1.00 117.85 231 SER B C 1
ATOM 1770 O O . SER B 2 231 ? -50.958 31.309 18.561 1.00 122.09 231 SER B O 1
ATOM 1773 N N . GLY B 2 232 ? -49.226 32.362 17.604 1.00 116.63 232 GLY B N 1
ATOM 1774 C CA . GLY B 2 232 ? -49.096 33.318 18.692 1.00 124.17 232 GLY B CA 1
ATOM 1775 C C . GLY B 2 232 ? -50.215 34.330 18.895 1.00 129.60 232 GLY B C 1
ATOM 1776 O O . GLY B 2 232 ? -50.616 35.018 17.961 1.00 113.81 232 GLY B O 1
ATOM 1777 N N . GLU B 2 233 ? -50.732 34.397 20.120 1.00 143.42 233 GLU B N 1
ATOM 1778 C CA . GLU B 2 233 ? -51.600 35.491 20.551 1.00 140.76 233 GLU B CA 1
ATOM 1779 C C . GLU B 2 233 ? -50.910 36.236 21.691 1.00 142.82 233 GLU B C 1
ATOM 1780 O O . GLU B 2 233 ? -50.712 35.670 22.767 1.00 136.09 233 GLU B O 1
ATOM 1786 N N . LEU B 2 234 ? -50.535 37.490 21.444 1.00 150.57 234 LEU B N 1
ATOM 1787 C CA . LEU B 2 234 ? -49.821 38.322 22.421 1.00 147.23 234 LEU B CA 1
ATOM 1788 C C . LEU B 2 234 ? -48.402 37.829 22.725 1.00 144.15 234 LEU B C 1
ATOM 1789 O O . LEU B 2 234 ? -47.644 38.493 23.428 1.00 150.30 234 LEU B O 1
ATOM 1794 N N . GLU B 2 235 ? -48.036 36.673 22.188 1.00 133.66 235 GLU B N 1
ATOM 1795 C CA . GLU B 2 235 ? -46.687 36.163 22.378 1.00 128.16 235 GLU B CA 1
ATOM 1796 C C . GLU B 2 235 ? -46.053 35.732 21.061 1.00 116.81 235 GLU B C 1
ATOM 1797 O O . GLU B 2 235 ? -46.560 34.832 20.387 1.00 106.91 235 GLU B O 1
ATOM 1803 N N . ASP B 2 236 ? -44.958 36.391 20.689 1.00 117.74 236 ASP B N 1
ATOM 1804 C CA . ASP B 2 236 ? -44.122 35.905 19.599 1.00 130.98 236 ASP B CA 1
ATOM 1805 C C . ASP B 2 236 ? -43.581 34.548 20.057 1.00 139.99 236 ASP B C 1
ATOM 1806 O O . ASP B 2 236 ? -42.719 34.472 20.945 1.00 143.05 236 ASP B O 1
ATOM 1811 N N . VAL B 2 237 ? -44.104 33.480 19.455 1.00 106.51 237 VAL B N 1
ATOM 1812 C CA . VAL B 2 237 ? -43.876 32.111 19.938 1.00 104.11 237 VAL B CA 1
ATOM 1813 C C . VAL B 2 237 ? -42.406 31.725 20.142 1.00 102.50 237 VAL B C 1
ATOM 1814 O O . VAL B 2 237 ? -42.039 31.218 21.208 1.00 104.78 237 VAL B O 1
ATOM 1818 N N . ALA B 2 238 ? -41.567 31.975 19.140 1.00 105.80 238 ALA B N 1
ATOM 1819 C CA . ALA B 2 238 ? -40.152 31.626 19.238 1.00 96.66 238 ALA B CA 1
ATOM 1820 C C . ALA B 2 238 ? -39.478 32.390 20.377 1.00 94.51 238 ALA B C 1
ATOM 1821 O O . ALA B 2 238 ? -38.692 31.824 21.140 1.00 90.94 238 ALA B O 1
ATOM 1823 N N . ASN B 2 239 ? -39.802 33.674 20.488 1.00 95.91 239 ASN B N 1
ATOM 1824 C CA . ASN B 2 239 ? -39.298 34.511 21.570 1.00 101.88 239 ASN B CA 1
ATOM 1825 C C . ASN B 2 239 ? -39.727 33.992 22.939 1.00 91.43 239 ASN B C 1
ATOM 1826 O O . ASN B 2 239 ? -38.990 34.112 23.922 1.00 75.97 239 ASN B O 1
ATOM 1831 N N . ASN B 2 240 ? -40.927 33.420 22.996 1.00 88.30 240 ASN B N 1
ATOM 1832 C CA . ASN B 2 240 ? -41.410 32.802 24.223 1.00 85.80 240 ASN B CA 1
ATOM 1833 C C . ASN B 2 240 ? -40.584 31.566 24.552 1.00 97.49 240 ASN B C 1
ATOM 1834 O O . ASN B 2 240 ? -40.144 31.389 25.686 1.00 112.60 240 ASN B O 1
ATOM 1839 N N . PHE B 2 241 ? -40.370 30.723 23.546 1.00 97.46 241 PHE B N 1
ATOM 1840 C CA . PHE B 2 241 ? -39.553 29.520 23.696 1.00 94.02 241 PHE B CA 1
ATOM 1841 C C . PHE B 2 241 ? -38.158 29.863 24.217 1.00 87.36 241 PHE B C 1
ATOM 1842 O O . PHE B 2 241 ? -37.630 29.181 25.096 1.00 87.57 241 PHE B O 1
ATOM 1850 N N . ILE B 2 242 ? -37.566 30.920 23.667 1.00 78.87 242 ILE B N 1
ATOM 1851 C CA . ILE B 2 242 ? -36.255 31.381 24.114 1.00 78.95 242 ILE B CA 1
ATOM 1852 C C . ILE B 2 242 ? -36.316 31.886 25.554 1.00 86.65 242 ILE B C 1
ATOM 1853 O O . ILE B 2 242 ? -35.459 31.555 26.373 1.00 80.72 242 ILE B O 1
ATOM 1858 N N . LYS B 2 243 ? -37.335 32.688 25.855 1.00 90.54 243 LYS B N 1
ATOM 1859 C CA . LYS B 2 243 ? -37.524 33.231 27.198 1.00 85.96 243 LYS B CA 1
ATOM 1860 C C . LYS B 2 243 ? -37.904 32.149 28.206 1.00 93.24 243 LYS B C 1
ATOM 1861 O O . LYS B 2 243 ? -37.564 32.243 29.386 1.00 90.03 243 LYS B O 1
ATOM 1867 N N . LEU B 2 244 ? -38.607 31.122 27.739 1.00 94.86 244 LEU B N 1
ATOM 1868 C CA . LEU B 2 244 ? -39.070 30.053 28.619 1.00 93.03 244 LEU B CA 1
ATOM 1869 C C . LEU B 2 244 ? -38.035 28.935 28.697 1.00 103.85 244 LEU B C 1
ATOM 1870 O O . LEU B 2 244 ? -38.199 27.971 29.443 1.00 107.97 244 LEU B O 1
ATOM 1875 N N . PHE B 2 245 ? -36.958 29.085 27.934 1.00 103.22 245 PHE B N 1
ATOM 1876 C CA . PHE B 2 245 ? -35.957 28.030 27.780 1.00 95.19 245 PHE B CA 1
ATOM 1877 C C . PHE B 2 245 ? -35.218 27.585 29.052 1.00 94.88 245 PHE B C 1
ATOM 1878 O O . PHE B 2 245 ? -35.250 26.401 29.393 1.00 90.39 245 PHE B O 1
ATOM 1886 N N . PRO B 2 246 ? -34.563 28.521 29.765 1.00 94.45 246 PRO B N 1
ATOM 1887 C CA . PRO B 2 246 ? -33.692 28.040 30.845 1.00 95.82 246 PRO B CA 1
ATOM 1888 C C . PRO B 2 246 ? -34.441 27.539 32.089 1.00 88.84 246 PRO B C 1
ATOM 1889 O O . PRO B 2 246 ? -33.793 27.062 33.019 1.00 90.87 246 PRO B O 1
ATOM 1893 N N . LEU B 2 247 ? -35.767 27.651 32.108 1.00 81.25 247 LEU B N 1
ATOM 1894 C CA . LEU B 2 247 ? -36.557 27.150 33.225 1.00 99.75 247 LEU B CA 1
ATOM 1895 C C . LEU B 2 247 ? -36.736 25.654 33.075 1.00 99.59 247 LEU B C 1
ATOM 1896 O O . LEU B 2 247 ? -36.868 24.923 34.062 1.00 108.62 247 LEU B O 1
ATOM 1901 N N . VAL B 2 248 ? -36.771 25.213 31.823 1.00 91.05 248 VAL B N 1
ATOM 1902 C CA . VAL B 2 248 ? -37.072 23.831 31.506 1.00 89.76 248 VAL B CA 1
ATOM 1903 C C . VAL B 2 248 ? -35.818 23.150 30.934 1.00 81.93 248 VAL B C 1
ATOM 1904 O O . VAL B 2 248 ? -35.827 21.957 30.609 1.00 76.59 248 VAL B O 1
ATOM 1908 N N . TYR B 2 249 ? -34.734 23.917 30.831 1.00 78.07 249 TYR B N 1
ATOM 1909 C CA . TYR B 2 249 ? -33.408 23.360 30.579 1.00 69.97 249 TYR B CA 1
ATOM 1910 C C . TYR B 2 249 ? -33.067 22.566 31.846 1.00 93.62 249 TYR B C 1
ATOM 1911 O O . TYR B 2 249 ? -33.742 22.739 32.873 1.00 119.38 249 TYR B O 1
ATOM 1920 N N . GLU B 2 250 ? -32.081 21.669 31.766 1.00 89.04 250 GLU B N 1
ATOM 1921 C CA . GLU B 2 250 ? -31.673 20.838 32.909 1.00 95.50 250 GLU B CA 1
ATOM 1922 C C . GLU B 2 250 ? -32.674 19.701 33.179 1.00 89.33 250 GLU B C 1
ATOM 1923 O O . GLU B 2 250 ? -32.404 18.800 33.969 1.00 95.22 250 GLU B O 1
ATOM 1929 N N . LYS B 2 251 ? -33.824 19.752 32.510 1.00 85.46 251 LYS B N 1
ATOM 1930 C CA . LYS B 2 251 ? -34.797 18.663 32.521 1.00 82.62 251 LYS B CA 1
ATOM 1931 C C . LYS B 2 251 ? -34.813 18.031 31.134 1.00 88.85 251 LYS B C 1
ATOM 1932 O O . LYS B 2 251 ? -35.609 17.134 30.849 1.00 93.37 251 LYS B O 1
ATOM 1938 N N . GLY B 2 252 ? -33.908 18.506 30.283 1.00 74.64 252 GLY B N 1
ATOM 1939 C CA . GLY B 2 252 ? -33.842 18.087 28.896 1.00 65.42 252 GLY B CA 1
ATOM 1940 C C . GLY B 2 252 ? -33.529 16.625 28.638 1.00 78.26 252 GLY B C 1
ATOM 1941 O O . GLY B 2 252 ? -34.077 16.032 27.704 1.00 94.73 252 GLY B O 1
ATOM 1942 N N . VAL B 2 253 ? -32.662 16.035 29.458 1.00 68.66 253 VAL B N 1
ATOM 1943 C CA . VAL B 2 253 ? -32.242 14.652 29.238 1.00 66.72 253 VAL B CA 1
ATOM 1944 C C . VAL B 2 253 ? -33.378 13.651 29.465 1.00 80.43 253 VAL B C 1
ATOM 1945 O O . VAL B 2 253 ? -33.262 12.481 29.095 1.00 77.96 253 VAL B O 1
ATOM 1949 N N . TYR B 2 254 ? -34.473 14.110 30.068 1.00 94.55 254 TYR B N 1
ATOM 1950 C CA . TYR B 2 254 ? -35.656 13.272 30.236 1.00 109.47 254 TYR B CA 1
ATOM 1951 C C . TYR B 2 254 ? -36.384 13.096 28.904 1.00 101.77 254 TYR B C 1
ATOM 1952 O O . TYR B 2 254 ? -37.168 12.163 28.732 1.00 99.40 254 TYR B O 1
ATOM 1961 N N . LEU B 2 255 ? -36.124 14.009 27.973 1.00 98.42 255 LEU B N 1
ATOM 1962 C CA . LEU B 2 255 ? -36.724 13.963 26.642 1.00 83.42 255 LEU B CA 1
ATOM 1963 C C . LEU B 2 255 ? -35.918 13.088 25.682 1.00 80.58 255 LEU B C 1
ATOM 1964 O O . LEU B 2 255 ? -36.316 12.880 24.537 1.00 98.44 255 LEU B O 1
ATOM 1969 N N . ASP B 2 256 ? -34.785 12.588 26.166 1.00 67.04 256 ASP B N 1
ATOM 1970 C CA . ASP B 2 256 ? -33.893 11.721 25.394 1.00 54.34 256 ASP B CA 1
ATOM 1971 C C . ASP B 2 256 ? -33.282 12.423 24.169 1.00 72.69 256 ASP B C 1
ATOM 1972 O O . ASP B 2 256 ? -33.171 13.648 24.144 1.00 79.49 256 ASP B O 1
ATOM 1977 N N . ALA B 2 257 ? -32.898 11.648 23.157 1.00 79.15 257 ALA B N 1
ATOM 1978 C CA . ALA B 2 257 ? -32.153 12.187 22.025 1.00 67.74 257 ALA B CA 1
ATOM 1979 C C . ALA B 2 257 ? -32.607 11.608 20.686 1.00 77.14 257 ALA B C 1
ATOM 1980 O O . ALA B 2 257 ? -33.294 10.587 20.661 1.00 79.22 257 ALA B O 1
ATOM 1982 N N . PRO B 2 258 ? -32.220 12.262 19.568 1.00 85.99 258 PRO B N 1
ATOM 1983 C CA . PRO B 2 258 ? -32.398 11.663 18.238 1.00 79.53 258 PRO B CA 1
ATOM 1984 C C . PRO B 2 258 ? -31.763 10.273 18.178 1.00 86.45 258 PRO B C 1
ATOM 1985 O O . PRO B 2 258 ? -30.751 10.040 18.847 1.00 99.80 258 PRO B O 1
ATOM 1989 N N . THR B 2 259 ? -32.337 9.380 17.375 1.00 90.11 259 THR B N 1
ATOM 1990 C CA . THR B 2 259 ? -31.954 7.966 17.367 1.00 95.30 259 THR B CA 1
ATOM 1991 C C . THR B 2 259 ? -30.478 7.680 17.059 1.00 99.82 259 THR B 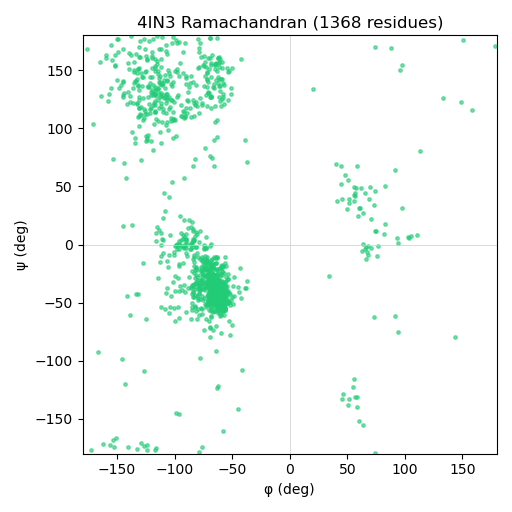C 1
ATOM 1992 O O . THR B 2 259 ? -29.989 6.585 17.343 1.00 101.03 259 THR B O 1
ATOM 1996 N N . HIS B 2 260 ? -29.774 8.645 16.472 1.00 99.26 260 HIS B N 1
ATOM 1997 C CA . HIS B 2 260 ? -28.356 8.456 16.163 1.00 96.84 260 HIS B CA 1
ATOM 1998 C C . HIS B 2 260 ? -27.444 8.924 17.296 1.00 99.65 260 HIS B C 1
ATOM 1999 O O . HIS B 2 260 ? -26.221 8.856 17.181 1.00 103.83 260 HIS B O 1
ATOM 2006 N N . VAL B 2 261 ? -28.045 9.407 18.378 1.00 97.15 261 VAL B N 1
ATOM 2007 C CA . VAL B 2 261 ? -27.296 9.817 19.555 1.00 91.40 261 VAL B CA 1
ATOM 2008 C C . VAL B 2 261 ? -27.429 8.733 20.621 1.00 89.10 261 VAL B C 1
ATOM 2009 O O . VAL B 2 261 ? -28.498 8.556 21.208 1.00 75.93 261 VAL B O 1
ATOM 2013 N N . LEU B 2 262 ? -26.341 8.012 20.873 1.00 87.49 262 LEU B N 1
ATOM 2014 C CA . LEU B 2 262 ? -26.372 6.888 21.803 1.00 85.27 262 LEU B CA 1
ATOM 2015 C C . LEU B 2 262 ? -26.333 7.333 23.260 1.00 81.45 262 LEU B C 1
ATOM 2016 O O . LEU B 2 262 ? -26.955 6.712 24.121 1.00 75.30 262 LEU B O 1
ATOM 2021 N N . ASN B 2 263 ? -25.607 8.411 23.535 1.00 83.54 263 ASN B N 1
ATOM 2022 C CA . ASN B 2 263 ? -25.430 8.867 24.908 1.00 78.05 263 ASN B CA 1
ATOM 2023 C C . ASN B 2 263 ? -25.874 10.318 25.113 1.00 71.24 263 ASN B C 1
ATOM 2024 O O . ASN B 2 263 ? -25.086 11.250 24.931 1.00 71.63 263 ASN B O 1
ATOM 2029 N N . PRO B 2 264 ? -27.150 10.508 25.488 1.00 73.51 264 PRO B N 1
ATOM 2030 C CA . PRO B 2 264 ? -27.765 11.830 25.678 1.00 75.57 264 PRO B CA 1
ATOM 2031 C C . PRO B 2 264 ? -27.049 12.677 26.730 1.00 73.68 264 PRO B C 1
ATOM 2032 O O . PRO B 2 264 ? -26.378 12.139 27.614 1.00 63.50 264 PRO B O 1
ATOM 2036 N N . SER B 2 265 ? -27.207 13.994 26.634 1.00 66.90 265 SER B N 1
ATOM 2037 C CA . SER B 2 265 ? -26.546 14.918 27.549 1.00 64.32 265 SER B CA 1
ATOM 2038 C C . SER B 2 265 ? -27.373 16.188 27.736 1.00 78.45 265 SER B C 1
ATOM 2039 O O . SER B 2 265 ? -28.411 16.352 27.093 1.00 77.48 265 SER B O 1
ATOM 2042 N N . LEU B 2 266 ? -26.910 17.087 28.607 1.00 93.34 266 LEU B N 1
ATOM 2043 C CA . LEU B 2 266 ? -27.549 18.392 28.766 1.00 88.00 266 LEU B CA 1
ATOM 2044 C C . LEU B 2 266 ? -27.365 19.196 27.487 1.00 94.46 266 LEU B C 1
ATOM 2045 O O . LEU B 2 266 ? -28.183 20.051 27.152 1.00 98.60 266 LEU B O 1
ATOM 2050 N N . THR B 2 267 ? -26.275 18.911 26.782 1.00 97.60 267 THR B N 1
ATOM 2051 C CA . THR B 2 267 ? -26.016 19.489 25.471 1.00 88.05 267 THR B CA 1
ATOM 2052 C C . THR B 2 267 ? -26.822 18.769 24.392 1.00 64.84 267 THR B C 1
ATOM 2053 O O . THR B 2 267 ? -27.638 19.381 23.705 1.00 80.08 267 THR B O 1
ATOM 2057 N N . ASN B 2 268 ? -26.580 17.471 24.236 1.00 55.04 268 ASN B N 1
ATOM 2058 C CA . ASN B 2 268 ? -27.283 16.695 23.219 1.00 67.30 268 ASN B CA 1
ATOM 2059 C C . ASN B 2 268 ? -28.596 16.098 23.723 1.00 70.91 268 ASN B C 1
ATOM 2060 O O . ASN B 2 268 ? -28.602 15.195 24.564 1.00 72.78 268 ASN B O 1
ATOM 2065 N N . ASN B 2 269 ? -29.698 16.598 23.168 1.00 75.01 269 ASN B N 1
ATOM 2066 C CA . ASN B 2 269 ? -31.049 16.136 23.478 1.00 67.25 269 ASN B CA 1
ATOM 2067 C C . ASN B 2 269 ? -32.049 16.855 22.583 1.00 64.57 269 ASN B C 1
ATOM 2068 O O . ASN B 2 269 ? -31.704 17.839 21.929 1.00 60.64 269 ASN B O 1
ATOM 2073 N N . TYR B 2 270 ? -33.286 16.367 22.569 1.00 61.75 270 TYR B N 1
ATOM 2074 C CA . TYR B 2 270 ? -34.336 16.922 21.718 1.00 76.44 270 TYR B CA 1
ATOM 2075 C C . TYR B 2 270 ? -34.591 18.413 21.949 1.00 80.12 270 TYR B C 1
ATOM 2076 O O . TYR B 2 270 ? -34.866 19.154 21.001 1.00 87.25 270 TYR B O 1
ATOM 2085 N N . LEU B 2 271 ? -34.493 18.844 23.204 1.00 74.00 271 LEU B N 1
ATOM 2086 C CA . LEU B 2 271 ? -34.775 20.229 23.579 1.00 74.06 271 LEU B CA 1
ATOM 2087 C C . LEU B 2 271 ? -33.805 21.219 22.933 1.00 88.48 271 LEU B C 1
ATOM 2088 O O . LEU B 2 271 ? -34.219 22.242 22.382 1.00 91.49 271 LEU B O 1
ATOM 2093 N N . VAL B 2 272 ? -32.514 20.909 23.011 1.00 88.36 272 VAL B N 1
ATOM 2094 C CA . VAL B 2 272 ? -31.482 21.776 22.452 1.00 82.56 272 VAL B CA 1
ATOM 2095 C C . VAL B 2 272 ? -31.541 21.784 20.925 1.00 74.28 272 VAL B C 1
ATOM 2096 O O . VAL B 2 272 ? -31.315 22.819 20.292 1.00 64.13 272 VAL B O 1
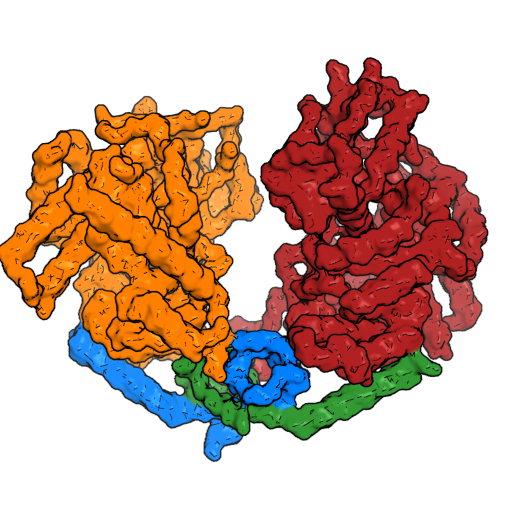ATOM 2100 N N . GLU B 2 273 ? -31.854 20.630 20.341 1.00 71.47 273 GLU B N 1
ATOM 2101 C CA . GLU B 2 273 ? -32.036 20.524 18.897 1.00 75.14 273 GLU B CA 1
ATOM 2102 C C . GLU B 2 273 ? -33.183 21.422 18.456 1.00 79.59 273 GLU B C 1
ATOM 2103 O O . GLU B 2 273 ? -33.073 22.156 17.474 1.00 90.84 273 GLU B O 1
ATOM 2109 N N . THR B 2 274 ? -34.285 21.353 19.195 1.00 59.12 274 THR B N 1
ATOM 2110 C CA . THR B 2 274 ? -35.444 22.195 18.942 1.00 63.17 274 THR B CA 1
ATOM 2111 C C . THR B 2 274 ? -35.071 23.672 19.045 1.00 82.65 274 THR B C 1
ATOM 2112 O O . THR B 2 274 ? -35.471 24.484 18.207 1.00 106.04 274 THR B O 1
ATOM 2116 N N . LEU B 2 275 ? -34.301 24.013 20.074 1.00 80.11 275 LEU B N 1
ATOM 2117 C CA . LEU B 2 275 ? -33.862 25.391 20.278 1.00 86.74 275 LEU B CA 1
ATOM 2118 C C . LEU B 2 275 ? -33.048 25.909 19.098 1.00 92.47 275 LEU B C 1
ATOM 2119 O O . LEU B 2 275 ? -33.439 26.878 18.447 1.00 98.63 275 LEU B O 1
ATOM 2124 N N . VAL B 2 276 ? -31.920 25.258 18.823 1.00 88.73 276 VAL B N 1
ATOM 2125 C CA . VAL B 2 276 ? -31.039 25.679 17.737 1.00 90.91 276 VAL B CA 1
ATOM 2126 C C . VAL B 2 276 ? -31.769 25.678 16.388 1.00 89.74 276 VAL B C 1
ATOM 2127 O O . VAL B 2 276 ? -31.475 26.502 15.517 1.00 87.37 276 VAL B O 1
ATOM 2131 N N . GLU B 2 277 ? -32.737 24.777 16.228 1.00 85.07 277 GLU B N 1
ATOM 2132 C CA . GLU B 2 277 ? -33.523 24.729 15.000 1.00 94.36 277 GLU B CA 1
ATOM 2133 C C . GLU B 2 277 ? -34.396 25.975 14.873 1.00 96.87 277 GLU B C 1
ATOM 2134 O O . GLU B 2 277 ? -34.407 26.634 13.831 1.00 110.66 277 GLU B O 1
ATOM 2140 N N . ILE B 2 278 ? -35.124 26.287 15.942 1.00 78.77 278 ILE B N 1
ATOM 2141 C CA . ILE B 2 278 ? -35.963 27.481 15.995 1.00 73.03 278 ILE B CA 1
ATOM 2142 C C . ILE B 2 278 ? -35.155 28.755 15.745 1.00 73.55 278 ILE B C 1
ATOM 2143 O O . ILE B 2 278 ? -35.564 29.616 14.963 1.00 84.03 278 ILE B O 1
ATOM 2148 N N . VAL B 2 279 ? -34.008 28.871 16.411 1.00 67.50 279 VAL B N 1
ATOM 2149 C CA . VAL B 2 279 ? -33.138 30.030 16.237 1.00 70.94 279 VAL B CA 1
ATOM 2150 C C . VAL B 2 279 ? -32.622 30.117 14.803 1.00 79.18 279 VAL B C 1
ATOM 2151 O O . VAL B 2 279 ? -32.494 31.209 14.251 1.00 84.88 279 VAL B O 1
ATOM 2155 N N . ARG B 2 280 ? -32.339 28.967 14.198 1.00 73.16 280 ARG B N 1
ATOM 2156 C CA . ARG B 2 280 ? -31.878 28.941 12.814 1.00 70.02 280 ARG B CA 1
ATOM 2157 C C . ARG B 2 280 ? -32.961 29.405 11.837 1.00 87.10 280 ARG B C 1
ATOM 2158 O O . ARG B 2 280 ? -32.692 30.206 10.943 1.00 96.71 280 ARG B O 1
ATOM 2166 N N . LEU B 2 281 ? -34.184 28.906 12.012 1.00 86.22 281 LEU B N 1
ATOM 2167 C CA . LEU B 2 281 ? -35.291 29.254 11.114 1.00 81.87 281 LEU B CA 1
ATOM 2168 C C . LEU B 2 281 ? -35.806 30.679 11.300 1.00 84.23 281 LEU B C 1
ATOM 2169 O O . LEU B 2 281 ? -36.265 31.306 10.348 1.00 94.00 281 LEU B O 1
ATOM 2174 N N . THR B 2 282 ? -35.741 31.183 12.526 1.00 81.90 282 THR B N 1
ATOM 2175 C CA . THR B 2 282 ? -36.233 32.523 12.811 1.00 85.95 282 THR B CA 1
ATOM 2176 C C . THR B 2 282 ? -35.145 33.572 12.701 1.00 88.63 282 THR B C 1
ATOM 2177 O O . THR B 2 282 ? -35.448 34.767 12.619 1.00 78.82 282 THR B O 1
ATOM 2181 N N . LYS B 2 283 ? -33.889 33.124 12.696 1.00 98.02 283 LYS B N 1
ATOM 2182 C CA . LYS B 2 283 ? -32.745 34.033 12.744 1.00 105.94 283 LYS B CA 1
ATOM 2183 C C . LYS B 2 283 ? -32.924 35.011 13.912 1.00 114.75 283 LYS B C 1
ATOM 2184 O O . LYS B 2 283 ? -32.614 36.201 13.809 1.00 119.61 283 LYS B O 1
ATOM 2190 N N . SER B 2 284 ? -33.441 34.484 15.020 1.00 115.67 284 SER B N 1
ATOM 2191 C CA . SER B 2 284 ? -33.711 35.270 16.221 1.00 112.66 284 SER B CA 1
ATOM 2192 C C . SER B 2 284 ? -32.499 35.237 17.149 1.00 111.18 284 SER B C 1
ATOM 2193 O O . SER B 2 284 ? -32.599 34.854 18.319 1.00 110.84 284 SER B O 1
ATOM 2196 N N . LEU B 2 285 ? -31.359 35.670 16.621 1.00 110.16 285 LEU B N 1
ATOM 2197 C CA . LEU B 2 285 ? -30.081 35.580 17.331 1.00 103.77 285 LEU B CA 1
ATOM 2198 C C . LEU B 2 285 ? -29.956 36.389 18.625 1.00 99.86 285 LEU B C 1
ATOM 2199 O O . LEU B 2 285 ? -29.924 35.808 19.713 1.00 110.99 285 LEU B O 1
ATOM 2204 N N . GLU B 2 286 ? -29.899 37.718 18.508 1.00 98.62 286 GLU B N 1
ATOM 2205 C CA . GLU B 2 286 ? -29.525 38.577 19.643 1.00 107.38 286 GLU B CA 1
ATOM 2206 C C . GLU B 2 286 ? -30.383 38.405 20.911 1.00 107.48 286 GLU B C 1
ATOM 2207 O O . GLU B 2 286 ? -30.041 38.939 21.973 1.00 109.40 286 GLU B O 1
ATOM 2213 N N . ALA B 2 287 ? -31.491 37.674 20.806 1.00 99.14 287 ALA B N 1
ATOM 2214 C CA . ALA B 2 287 ? -32.253 37.294 21.988 1.00 88.32 287 ALA B CA 1
ATOM 2215 C C . ALA B 2 287 ? -31.608 36.063 22.620 1.00 109.61 287 ALA B C 1
ATOM 2216 O O . ALA B 2 287 ? -31.281 36.046 23.806 1.00 123.18 287 ALA B O 1
ATOM 2218 N N . CYS B 2 288 ? -31.427 35.037 21.798 1.00 106.33 288 CYS B N 1
ATOM 2219 C CA . CYS B 2 288 ? -30.793 33.788 22.202 1.00 99.34 288 CYS B CA 1
ATOM 2220 C C . CYS B 2 288 ? -29.386 34.003 22.760 1.00 90.97 288 CYS B C 1
ATOM 2221 O O . CYS B 2 288 ? -28.966 33.307 23.684 1.00 89.88 288 CYS B O 1
ATOM 2224 N N . ARG B 2 289 ? -28.659 34.963 22.194 1.00 80.62 289 ARG B N 1
ATOM 2225 C CA . ARG B 2 289 ? -27.302 35.257 22.648 1.00 79.67 289 ARG B CA 1
ATOM 2226 C C . ARG B 2 289 ? -27.332 35.766 24.086 1.00 89.08 289 ARG B C 1
ATOM 2227 O O . ARG B 2 289 ? -26.529 35.355 24.926 1.00 95.50 289 ARG B O 1
ATOM 2235 N N . LYS B 2 290 ? -28.289 36.648 24.356 1.00 92.76 290 LYS B N 1
ATOM 2236 C CA . LYS B 2 290 ? -28.512 37.204 25.685 1.00 95.77 290 LYS B CA 1
ATOM 2237 C C . LYS B 2 290 ? -28.945 36.134 26.684 1.00 95.91 290 LYS B C 1
ATOM 2238 O O . LYS B 2 290 ? -28.393 36.038 27.781 1.00 92.90 290 LYS B O 1
ATOM 2244 N N . MET B 2 291 ? -29.939 35.337 26.304 1.00 88.05 291 MET B N 1
ATOM 2245 C CA . MET B 2 291 ? -30.475 34.301 27.185 1.00 75.67 291 MET B CA 1
ATOM 2246 C C . MET B 2 291 ? -29.418 33.245 27.517 1.00 85.55 291 MET B C 1
ATOM 2247 O O . MET B 2 291 ? -29.281 32.825 28.670 1.00 97.31 291 MET B O 1
ATOM 2252 N N . LEU B 2 292 ? -28.671 32.824 26.502 1.00 90.01 292 LEU B N 1
ATOM 2253 C CA . LEU B 2 292 ? -27.608 31.842 26.684 1.00 94.56 292 LEU B CA 1
ATOM 2254 C C . LEU B 2 292 ? -26.435 32.386 27.492 1.00 104.06 292 LEU B C 1
ATOM 2255 O O . LEU B 2 292 ? -25.873 31.673 28.319 1.00 108.51 292 LEU B O 1
ATOM 2260 N N . LYS B 2 293 ? -26.061 33.641 27.252 1.00 101.82 293 LYS B N 1
ATOM 2261 C CA . LYS B 2 293 ? -24.986 34.251 28.029 1.00 101.11 293 LYS B CA 1
ATOM 2262 C C . LYS B 2 293 ? -25.420 34.473 29.477 1.00 103.86 293 LYS B C 1
ATOM 2263 O O . LYS B 2 293 ? -24.589 34.506 30.387 1.00 97.09 293 LYS B O 1
ATOM 2269 N N . LYS B 2 294 ? -26.726 34.621 29.683 1.00 115.12 294 LYS B N 1
ATOM 2270 C CA . LYS B 2 294 ? -27.286 34.677 31.028 1.00 119.61 294 LYS B CA 1
ATOM 2271 C C . LYS B 2 294 ? -27.179 33.306 31.673 1.00 109.24 294 LYS B C 1
ATOM 2272 O O . LYS B 2 294 ? -26.893 33.182 32.863 1.00 109.87 294 LYS B O 1
ATOM 2278 N N . LEU B 2 295 ? -27.408 32.276 30.867 1.00 96.56 295 LEU B N 1
ATOM 2279 C CA . LEU B 2 295 ? -27.425 30.902 31.356 1.00 88.10 295 LEU B CA 1
ATOM 2280 C C . LEU B 2 295 ? -26.021 30.342 31.617 1.00 96.39 295 LEU B C 1
ATOM 2281 O O . LEU B 2 295 ? -25.852 29.409 32.407 1.00 86.33 295 LEU B O 1
ATOM 2286 N N . ILE B 2 296 ? -25.023 30.932 30.962 1.00 105.42 296 ILE B N 1
ATOM 2287 C CA . ILE B 2 296 ? -23.640 30.454 31.021 1.00 107.79 296 ILE B CA 1
ATOM 2288 C C . ILE B 2 296 ? -23.026 30.583 32.420 1.00 103.54 296 ILE B C 1
ATOM 2289 O O . ILE B 2 296 ? -22.176 29.779 32.810 1.00 104.57 296 ILE B O 1
ATOM 2294 N N . GLU B 2 297 ? -23.471 31.582 33.177 1.00 95.57 297 GLU B N 1
ATOM 2295 C CA . GLU B 2 297 ? -22.937 31.821 34.513 1.00 98.23 297 GLU B CA 1
ATOM 2296 C C . GLU B 2 297 ? -23.324 30.704 35.483 1.00 93.82 297 GLU B C 1
ATOM 2297 O O . GLU B 2 297 ? -22.505 30.262 36.291 1.00 96.35 297 GLU B O 1
ATOM 2303 N N . ILE B 2 298 ? -24.571 30.250 35.396 1.00 68.14 298 ILE B N 1
ATOM 2304 C CA . ILE B 2 298 ? -25.053 29.169 36.252 1.00 67.99 298 ILE B CA 1
ATOM 2305 C C . ILE B 2 298 ? -24.648 27.809 35.691 1.00 69.23 298 ILE B C 1
ATOM 2306 O O . ILE B 2 298 ? -24.313 26.890 36.439 1.00 70.56 298 ILE B O 1
ATOM 2311 N N . HIS B 2 299 ? -24.689 27.687 34.367 1.00 93.44 299 HIS B N 1
ATOM 2312 C CA . HIS B 2 299 ? -24.283 26.458 33.689 1.00 91.16 299 HIS B CA 1
ATOM 2313 C C . HIS B 2 299 ? -23.317 26.785 32.554 1.00 92.02 299 HIS B C 1
ATOM 2314 O O . HIS B 2 299 ? -23.737 27.222 31.483 1.00 94.48 299 HIS B O 1
ATOM 2321 N N . PRO B 2 300 ? -22.014 26.567 32.785 1.00 90.60 300 PRO B N 1
ATOM 2322 C CA . PRO B 2 300 ? -20.957 26.936 31.834 1.00 91.14 300 PRO B CA 1
ATOM 2323 C C . PRO B 2 300 ? -20.883 26.016 30.613 1.00 93.52 300 PRO B C 1
ATOM 2324 O O . PRO B 2 300 ? -20.248 26.375 29.618 1.00 85.31 300 PRO B O 1
ATOM 2328 N N . GLU B 2 301 ? -21.514 24.848 30.692 1.00 99.99 301 GLU B N 1
ATOM 2329 C CA . GLU B 2 301 ? -21.435 23.865 29.614 1.00 92.62 301 GLU B CA 1
ATOM 2330 C C . GLU B 2 301 ? -22.406 24.159 28.471 1.00 88.11 301 GLU B C 1
ATOM 2331 O O . GLU B 2 301 ? -22.431 23.433 27.473 1.00 84.44 301 GLU B O 1
ATOM 2337 N N . ALA B 2 302 ? -23.204 25.214 28.617 1.00 80.33 302 ALA B N 1
ATOM 2338 C CA . ALA B 2 302 ? -24.129 25.610 27.562 1.00 83.23 302 ALA B CA 1
ATOM 2339 C C . ALA B 2 302 ? -23.469 26.575 26.577 1.00 87.74 302 ALA B C 1
ATOM 2340 O O . ALA B 2 302 ? -24.145 27.229 25.778 1.00 91.31 302 ALA B O 1
ATOM 2342 N N . VAL B 2 303 ? -22.146 26.664 26.646 1.00 73.01 303 VAL B N 1
ATOM 2343 C CA . VAL B 2 303 ? -21.383 27.441 25.683 1.00 75.31 303 VAL B CA 1
ATOM 2344 C C . VAL B 2 303 ? -21.286 26.629 24.398 1.00 87.16 303 VAL B C 1
ATOM 2345 O O . VAL B 2 303 ? -21.021 27.166 23.320 1.00 77.46 303 VAL B O 1
ATOM 2349 N N . ILE B 2 304 ? -21.523 25.327 24.529 1.00 93.57 304 ILE B N 1
ATOM 2350 C CA . ILE B 2 304 ? -21.610 24.437 23.385 1.00 81.23 304 ILE B CA 1
ATOM 2351 C C . ILE B 2 304 ? -22.867 24.778 22.591 1.00 75.42 304 ILE B C 1
ATOM 2352 O O . ILE B 2 304 ? -22.857 24.784 21.358 1.00 88.59 304 ILE B O 1
ATOM 2357 N N . ILE B 2 305 ? -23.952 25.058 23.308 1.00 71.73 305 ILE B N 1
ATOM 2358 C CA . ILE B 2 305 ? -25.204 25.454 22.673 1.00 76.47 305 ILE B CA 1
ATOM 2359 C C . ILE B 2 305 ? -25.042 26.811 21.988 1.00 79.09 305 ILE B C 1
ATOM 2360 O O . ILE B 2 305 ? -25.589 27.041 20.909 1.00 82.45 305 ILE B O 1
ATOM 2365 N N . LEU B 2 306 ? -24.286 27.704 22.621 1.00 79.30 306 LEU B N 1
ATOM 2366 C CA . LEU B 2 306 ? -24.017 29.023 22.059 1.00 77.36 306 LEU B CA 1
ATOM 2367 C C . LEU B 2 306 ? -23.220 28.903 20.763 1.00 75.88 306 LEU B C 1
ATOM 2368 O O . LEU B 2 306 ? -23.400 29.690 19.837 1.00 79.13 306 LEU B O 1
ATOM 2373 N N . ILE B 2 307 ? -22.343 27.906 20.707 1.00 74.43 307 ILE B N 1
ATOM 2374 C CA . ILE B 2 307 ? -21.534 27.644 19.524 1.00 68.46 307 ILE B CA 1
ATOM 2375 C C . ILE B 2 307 ? -22.393 27.123 18.368 1.00 70.51 307 ILE B C 1
ATOM 2376 O O . ILE B 2 307 ? -22.270 27.598 17.237 1.00 74.97 307 ILE B O 1
ATOM 2381 N N . ARG B 2 308 ? -23.261 26.153 18.651 1.00 68.35 308 ARG B N 1
ATOM 2382 C CA . ARG B 2 308 ? -24.163 25.615 17.634 1.00 70.83 308 ARG B CA 1
ATOM 2383 C C . ARG B 2 308 ? -25.102 26.696 17.109 1.00 79.31 308 ARG B C 1
ATOM 2384 O O . ARG B 2 308 ? -25.373 26.771 15.909 1.00 88.26 308 ARG B O 1
ATOM 2392 N N . VAL B 2 309 ? -25.597 27.527 18.022 1.00 83.18 309 VAL B N 1
ATOM 2393 C CA . VAL B 2 309 ? -26.463 28.645 17.660 1.00 79.73 309 VAL B CA 1
ATOM 2394 C C . VAL B 2 309 ? -25.739 29.640 16.750 1.00 76.71 309 VAL B C 1
ATOM 2395 O O . VAL B 2 309 ? -26.335 30.178 15.815 1.00 77.23 309 VAL B O 1
ATOM 2399 N N . TYR B 2 310 ? -24.453 29.869 17.011 1.00 78.06 310 TYR B N 1
ATOM 2400 C CA . TYR B 2 310 ? -23.656 30.739 16.148 1.00 84.99 310 TYR B CA 1
ATOM 2401 C C . TYR B 2 310 ? -23.616 30.186 14.727 1.00 91.22 310 TYR B C 1
ATOM 2402 O O . TYR B 2 310 ? -24.094 30.828 13.797 1.00 96.29 310 TYR B O 1
ATOM 2411 N N . PHE B 2 311 ? -23.065 28.983 14.581 1.00 85.15 311 PHE B N 1
ATOM 2412 C CA . PHE B 2 311 ? -22.981 28.293 13.293 1.00 66.58 311 PHE B CA 1
ATOM 2413 C C . PHE B 2 311 ? -24.270 28.337 12.465 1.00 80.18 311 PHE B C 1
ATOM 2414 O O . PHE B 2 311 ? -24.223 28.446 11.237 1.00 103.53 311 PHE B O 1
ATOM 2422 N N . ALA B 2 312 ? -25.410 28.256 13.144 1.00 69.10 312 ALA B N 1
ATOM 2423 C CA . ALA B 2 312 ? -26.703 28.306 12.475 1.00 83.03 312 ALA B CA 1
ATOM 2424 C C . ALA B 2 312 ? -26.986 29.706 11.941 1.00 88.66 312 ALA B C 1
ATOM 2425 O O . ALA B 2 312 ? -27.685 29.871 10.942 1.00 101.10 312 ALA B O 1
ATOM 2427 N N . CYS B 2 313 ? -26.438 30.712 12.615 1.00 83.11 313 CYS B N 1
ATOM 2428 C CA . CYS B 2 313 ? -26.622 32.099 12.207 1.00 83.30 313 CYS B CA 1
ATOM 2429 C C . CYS B 2 313 ? -25.455 32.576 11.349 1.00 96.48 313 CYS B C 1
ATOM 2430 O O . CYS B 2 313 ? -25.182 33.773 11.264 1.00 95.06 313 CYS B O 1
ATOM 2433 N N . ASP B 2 314 ? -24.775 31.636 10.703 1.00 111.68 314 ASP B N 1
ATOM 2434 C CA . ASP B 2 314 ? -23.707 31.969 9.763 1.00 120.53 314 ASP B CA 1
ATOM 2435 C C . ASP B 2 314 ? -22.595 32.836 10.357 1.00 117.72 314 ASP B C 1
ATOM 2436 O O . ASP B 2 314 ? -22.128 33.777 9.715 1.00 114.84 314 ASP B O 1
ATOM 2441 N N . LEU B 2 315 ? -22.171 32.519 11.576 1.00 119.46 315 LEU B N 1
ATOM 2442 C CA . LEU B 2 315 ? -21.086 33.258 12.217 1.00 119.13 315 LEU B CA 1
ATOM 2443 C C . LEU B 2 315 ? -20.018 32.303 12.741 1.00 112.25 315 LEU B C 1
ATOM 2444 O O . LEU B 2 315 ? -19.891 32.091 13.947 1.00 111.63 315 LEU B O 1
ATOM 2449 N N . GLU B 2 316 ? -19.255 31.729 11.816 1.00 99.03 316 GLU B N 1
ATOM 2450 C CA . GLU B 2 316 ? -18.220 30.752 12.141 1.00 99.00 316 GLU B CA 1
ATOM 2451 C C . GLU B 2 316 ? -17.075 31.301 12.993 1.00 96.45 316 GLU B C 1
ATOM 2452 O O . GLU B 2 316 ? -16.589 30.623 13.898 1.00 96.81 316 GLU B O 1
ATOM 2458 N N . ILE B 2 317 ? -16.638 32.522 12.697 1.00 96.07 317 ILE B N 1
ATOM 2459 C CA . ILE B 2 317 ? -15.459 33.084 13.351 1.00 96.83 317 ILE B CA 1
ATOM 2460 C C . ILE B 2 317 ? -15.639 33.238 14.858 1.00 93.10 317 ILE B C 1
ATOM 2461 O O . ILE B 2 317 ? -14.730 32.938 15.631 1.00 89.90 317 ILE B O 1
ATOM 2466 N N . ASP B 2 318 ? -16.812 33.702 15.272 1.00 86.30 318 ASP B N 1
ATOM 2467 C CA . ASP B 2 318 ? -17.124 33.822 16.691 1.00 96.14 318 ASP B CA 1
ATOM 2468 C C . ASP B 2 318 ? -17.136 32.444 17.342 1.00 88.44 318 ASP B C 1
ATOM 2469 O O . ASP B 2 318 ? -16.665 32.264 18.465 1.00 95.09 318 ASP B O 1
ATOM 2474 N N . ALA B 2 319 ? -17.687 31.477 16.617 1.00 85.59 319 ALA B N 1
ATOM 2475 C CA . ALA B 2 319 ? -17.829 30.106 17.096 1.00 84.32 319 ALA B CA 1
ATOM 2476 C C . ALA B 2 319 ? -16.478 29.411 17.224 1.00 93.64 319 ALA B C 1
ATOM 2477 O O . ALA B 2 319 ? -16.230 28.678 18.181 1.00 106.84 319 ALA B O 1
ATOM 2479 N N . VAL B 2 320 ? -15.610 29.648 16.246 1.00 78.88 320 VAL B N 1
ATOM 2480 C CA . VAL B 2 320 ? -14.292 29.026 16.207 1.00 79.20 320 VAL B CA 1
ATOM 2481 C C . VAL B 2 320 ? -13.415 29.554 17.342 1.00 92.27 320 VAL B C 1
ATOM 2482 O O . VAL B 2 320 ? -12.757 28.777 18.038 1.00 84.15 320 VAL B O 1
ATOM 2486 N N . ASP B 2 321 ? -13.406 30.875 17.520 1.00 101.39 321 ASP B N 1
ATOM 2487 C CA . ASP B 2 321 ? -12.689 31.494 18.634 1.00 102.12 321 ASP B CA 1
ATOM 2488 C C . ASP B 2 321 ? -13.193 30.935 19.954 1.00 89.80 321 ASP B C 1
ATOM 2489 O O . ASP B 2 321 ? -12.410 30.656 20.860 1.00 90.47 321 ASP B O 1
ATOM 2494 N N . LEU B 2 322 ? -14.509 30.774 20.049 1.00 74.71 322 LEU B N 1
ATOM 2495 C CA . LEU B 2 322 ? -15.137 30.263 21.258 1.00 76.73 322 LEU B CA 1
ATOM 2496 C C . LEU B 2 322 ? -14.719 28.815 21.510 1.00 80.49 322 LEU B C 1
ATOM 2497 O O . LEU B 2 322 ? -14.425 28.435 22.644 1.00 84.31 322 LEU B O 1
ATOM 2502 N N . ILE B 2 323 ? -14.678 28.018 20.446 1.00 82.16 323 ILE B N 1
ATOM 2503 C CA . ILE B 2 323 ? -14.217 26.635 20.533 1.00 78.43 323 ILE B CA 1
ATOM 2504 C C . ILE B 2 323 ? -12.771 26.559 21.023 1.00 81.50 323 ILE B C 1
ATOM 2505 O O . ILE B 2 323 ? -12.445 25.751 21.897 1.00 90.99 323 ILE B O 1
ATOM 2510 N N . ASN B 2 324 ? -11.908 27.401 20.460 1.00 90.95 324 ASN B N 1
ATOM 2511 C CA . ASN B 2 324 ? -10.513 27.455 20.890 1.00 97.73 324 ASN B CA 1
ATOM 2512 C C . ASN B 2 324 ? -10.395 27.893 22.347 1.00 101.65 324 ASN B C 1
ATOM 2513 O O . ASN B 2 324 ? -9.509 27.440 23.071 1.00 96.26 324 ASN B O 1
ATOM 2518 N N . GLU B 2 325 ? -11.301 28.769 22.769 1.00 107.34 325 GLU B N 1
ATOM 2519 C CA . GLU B 2 325 ? -11.352 29.211 24.157 1.00 109.75 325 GLU B CA 1
ATOM 2520 C C . GLU B 2 325 ? -11.703 28.043 25.074 1.00 108.00 325 GLU B C 1
ATOM 2521 O O . GLU B 2 325 ? -11.105 27.874 26.135 1.00 110.58 325 GLU B O 1
ATOM 2527 N N . GLN B 2 326 ? -12.666 27.230 24.653 1.00 101.07 326 GLN B N 1
ATOM 2528 C CA . GLN B 2 326 ? -13.106 26.089 25.453 1.00 85.26 326 GLN B CA 1
ATOM 2529 C C . GLN B 2 326 ? -12.068 24.969 25.522 1.00 95.92 326 GLN B C 1
ATOM 2530 O O . GLN B 2 326 ? -11.853 24.372 26.576 1.00 104.66 326 GLN B O 1
ATOM 2536 N N . LEU B 2 327 ? -11.421 24.694 24.396 1.00 95.62 327 LEU B N 1
ATOM 2537 C CA . LEU B 2 327 ? -10.531 23.542 24.287 1.00 91.97 327 LEU B CA 1
ATOM 2538 C C . LEU B 2 327 ? -9.064 23.833 24.601 1.00 99.68 327 LEU B C 1
ATOM 2539 O O . LEU B 2 327 ? -8.234 22.926 24.570 1.00 100.58 327 LEU B O 1
ATOM 2544 N N . ASN B 2 328 ? -8.736 25.087 24.894 1.00 105.22 328 ASN B N 1
ATOM 2545 C CA . ASN B 2 328 ? -7.341 25.441 25.148 1.00 105.69 328 ASN B CA 1
ATOM 2546 C C . ASN B 2 328 ? -7.097 26.314 26.383 1.00 107.44 328 ASN B C 1
ATOM 2547 O O . ASN B 2 328 ? -6.155 26.074 27.138 1.00 115.92 328 ASN B O 1
ATOM 2552 N N . SER B 2 329 ? -7.939 27.324 26.587 1.00 107.17 329 SER B N 1
ATOM 2553 C CA . SER B 2 329 ? -7.764 28.247 27.709 1.00 112.07 329 SER B CA 1
ATOM 2554 C C . SER B 2 329 ? -7.946 27.557 29.057 1.00 112.39 329 SER B C 1
ATOM 2555 O O . SER B 2 329 ? -8.841 26.729 29.216 1.00 110.53 329 SER B O 1
ATOM 2558 N N . PRO B 2 330 ? -7.080 27.895 30.026 1.00 119.64 330 PRO B N 1
ATOM 2559 C CA . PRO B 2 330 ? -7.105 27.345 31.387 1.00 120.45 330 PRO B CA 1
ATOM 2560 C C . PRO B 2 330 ? -8.375 27.742 32.133 1.00 119.35 330 PRO B C 1
ATOM 2561 O O . PRO B 2 330 ? -8.817 27.032 33.033 1.00 120.25 330 PRO B O 1
ATOM 2565 N N . SER B 2 331 ? -8.957 28.872 31.748 1.00 95.15 331 SER B N 1
ATOM 2566 C CA . SER B 2 331 ? -10.169 29.365 32.390 1.00 96.52 331 SER B CA 1
ATOM 2567 C C . SER B 2 331 ? -11.416 28.554 32.022 1.00 96.67 331 SER B C 1
ATOM 2568 O O . SER B 2 331 ? -12.442 28.656 32.694 1.00 100.47 331 SER B O 1
ATOM 2571 N N . SER B 2 332 ? -11.323 27.746 30.967 1.00 111.32 332 SER B N 1
ATOM 2572 C CA . SER B 2 332 ? -12.485 27.016 30.457 1.00 104.50 332 SER B CA 1
ATOM 2573 C C . SER B 2 332 ? -13.032 25.993 31.448 1.00 105.75 332 SER B C 1
ATOM 2574 O O . SER B 2 332 ? -12.308 25.506 32.316 1.00 107.21 332 SER B O 1
ATOM 2577 N N . PHE B 2 333 ? -14.311 25.664 31.289 1.00 100.16 333 PHE B N 1
ATOM 2578 C CA . PHE B 2 333 ? -15.007 24.742 32.183 1.00 92.55 333 PHE B CA 1
ATOM 2579 C C . PHE B 2 333 ? -14.511 23.300 32.065 1.00 91.51 333 PHE B C 1
ATOM 2580 O O . PHE B 2 333 ? -14.835 22.460 32.906 1.00 95.42 333 PHE B O 1
ATOM 2588 N N . LEU B 2 334 ? -13.738 23.014 31.021 1.00 97.18 334 LEU B N 1
ATOM 2589 C CA . LEU B 2 334 ? -13.175 21.680 30.837 1.00 102.88 334 LEU B CA 1
ATOM 2590 C C . LEU B 2 334 ? -11.985 21.455 31.765 1.00 114.47 334 LEU B C 1
ATOM 2591 O O . LEU B 2 334 ? -11.752 20.334 32.229 1.00 124.82 334 LEU B O 1
ATOM 2596 N N . ALA B 2 335 ? -11.235 22.521 32.036 1.00 112.63 335 ALA B N 1
ATOM 2597 C CA . ALA B 2 335 ? -10.187 22.473 33.049 1.00 117.99 335 ALA B CA 1
ATOM 2598 C C . ALA B 2 335 ? -10.782 22.984 34.358 1.00 129.11 335 ALA B C 1
ATOM 2599 O O . ALA B 2 335 ? -11.071 24.177 34.498 1.00 136.97 335 ALA B O 1
ATOM 2601 N N . ASP B 2 336 ? -10.952 22.089 35.326 1.00 132.09 336 ASP B N 1
ATOM 2602 C CA . ASP B 2 336 ? -11.709 22.426 36.526 1.00 141.55 336 ASP B CA 1
ATOM 2603 C C . ASP B 2 336 ? -11.097 21.851 37.800 1.00 153.39 336 ASP B C 1
ATOM 2604 O O . ASP B 2 336 ? -10.364 20.860 37.756 1.00 151.28 336 ASP B O 1
ATOM 2609 N N . ASP B 2 337 ? -11.402 22.485 38.930 1.00 164.73 337 ASP B N 1
ATOM 2610 C CA . ASP B 2 337 ? -10.952 22.002 40.231 1.00 171.59 337 ASP B CA 1
ATOM 2611 C C . ASP B 2 337 ? -11.487 20.599 40.501 1.00 175.63 337 ASP B C 1
ATOM 2612 O O . ASP B 2 337 ? -10.723 19.675 40.779 1.00 181.55 337 ASP B O 1
ATOM 2617 N N . SER B 2 338 ? -12.804 20.446 40.413 1.00 172.02 338 SER B N 1
ATOM 2618 C CA . SER B 2 338 ? -13.424 19.139 40.551 1.00 167.75 338 SER B CA 1
ATOM 2619 C C . SER B 2 338 ? -13.753 18.613 39.164 1.00 166.65 338 SER B C 1
ATOM 2620 O O . SER B 2 338 ? -14.664 19.109 38.502 1.00 162.60 338 SER B O 1
ATOM 2623 N N . LYS B 2 339 ? -13.006 17.608 38.723 1.00 168.93 339 LYS B N 1
ATOM 2624 C CA . LYS B 2 339 ? -13.174 17.093 37.369 1.00 167.29 339 LYS B CA 1
ATOM 2625 C C . LYS B 2 339 ? -13.841 15.730 37.322 1.00 166.85 339 LYS B C 1
ATOM 2626 O O . LYS B 2 339 ? -13.274 14.740 37.780 1.00 169.07 339 LYS B O 1
ATOM 2632 N N . THR B 2 340 ? -15.048 15.673 36.771 1.00 160.37 340 THR B N 1
ATOM 2633 C CA . THR B 2 340 ? -15.638 14.384 36.435 1.00 153.65 340 THR B CA 1
ATOM 2634 C C . THR B 2 340 ? -14.914 13.892 35.180 1.00 152.03 340 THR B C 1
ATOM 2635 O O . THR B 2 340 ? -14.647 14.681 34.274 1.00 149.89 340 THR B O 1
ATOM 2639 N N . SER B 2 341 ? -14.547 12.618 35.115 1.00 156.29 341 SER B N 1
ATOM 2640 C CA . SER B 2 341 ? -13.928 12.134 33.888 1.00 161.99 341 SER B CA 1
ATOM 2641 C C . SER B 2 341 ? -14.973 12.173 32.786 1.00 165.10 341 SER B C 1
ATOM 2642 O O . SER B 2 341 ? -14.962 13.054 31.934 1.00 169.77 341 SER B O 1
ATOM 2645 N N . HIS B 2 342 ? -15.904 11.231 32.858 1.00 162.58 342 HIS B N 1
ATOM 2646 C CA . HIS B 2 342 ? -16.960 11.042 31.869 1.00 158.48 342 HIS B CA 1
ATOM 2647 C C . HIS B 2 342 ? -17.811 12.266 31.485 1.00 150.29 342 HIS B C 1
ATOM 2648 O O . HIS B 2 342 ? -17.953 12.564 30.295 1.00 153.50 342 HIS B O 1
ATOM 2655 N N . ILE B 2 343 ? -18.378 12.965 32.469 1.00 139.98 343 ILE B N 1
ATOM 2656 C CA . ILE B 2 343 ? -19.330 14.044 32.178 1.00 134.04 343 ILE B CA 1
ATOM 2657 C C . ILE B 2 343 ? -18.694 15.286 31.540 1.00 126.86 343 ILE B C 1
ATOM 2658 O O . ILE B 2 343 ? -19.365 16.039 30.827 1.00 130.83 343 ILE B O 1
ATOM 2663 N N . GLN B 2 344 ? -17.402 15.485 31.789 1.00 112.07 344 GLN B N 1
ATOM 2664 C CA . GLN B 2 344 ? -16.651 16.552 31.135 1.00 102.93 344 GLN B CA 1
ATOM 2665 C C . GLN B 2 344 ? -16.146 16.061 29.787 1.00 94.64 344 GLN B C 1
ATOM 2666 O O . GLN B 2 344 ? -16.073 16.816 28.814 1.00 98.18 344 GLN B O 1
ATOM 2672 N N . LEU B 2 345 ? -15.804 14.779 29.744 1.00 85.57 345 LEU B N 1
ATOM 2673 C CA . LEU B 2 345 ? -15.246 14.162 28.549 1.00 75.25 345 LEU B CA 1
ATOM 2674 C C . LEU B 2 345 ? -16.270 14.027 27.422 1.00 81.48 345 LEU B C 1
ATOM 2675 O O . LEU B 2 345 ? -15.897 13.992 26.248 1.00 100.08 345 LEU B O 1
ATOM 2680 N N . ILE B 2 346 ? -17.554 13.945 27.769 1.00 67.82 346 ILE B N 1
ATOM 2681 C CA . ILE B 2 346 ? -18.589 13.913 26.739 1.00 75.31 346 ILE B CA 1
ATOM 2682 C C . ILE B 2 346 ? -18.786 15.299 26.142 1.00 75.36 346 ILE B C 1
ATOM 2683 O O . ILE B 2 346 ? -19.221 15.436 24.998 1.00 77.38 346 ILE B O 1
ATOM 2688 N N . PHE B 2 347 ? -18.471 16.322 26.929 1.00 69.27 347 PHE B N 1
ATOM 2689 C CA . PHE B 2 347 ? -18.545 17.697 26.456 1.00 66.12 347 PHE B CA 1
ATOM 2690 C C . PHE B 2 347 ? -17.332 18.035 25.599 1.00 67.13 347 PHE B C 1
ATOM 2691 O O . PHE B 2 347 ? -17.436 18.784 24.626 1.00 72.43 347 PHE B O 1
ATOM 2699 N N . LYS B 2 348 ? -16.181 17.482 25.970 1.00 54.37 348 LYS B N 1
ATOM 2700 C CA . LYS B 2 348 ? -14.984 17.619 25.152 1.00 53.26 348 LYS B CA 1
ATOM 2701 C C . LYS B 2 348 ? -15.223 16.883 23.840 1.00 67.85 348 LYS B C 1
ATOM 2702 O O . LYS B 2 348 ? -14.831 17.346 22.767 1.00 64.23 348 LYS B O 1
ATOM 2708 N N . SER B 2 349 ? -15.883 15.732 23.944 1.00 71.84 349 SER B N 1
ATOM 2709 C CA . SER B 2 349 ? -16.216 14.914 22.787 1.00 69.53 349 SER B CA 1
ATOM 2710 C C . SER B 2 349 ? -17.152 15.678 21.864 1.00 63.40 349 SER B C 1
ATOM 2711 O O . SER B 2 349 ? -16.959 15.686 20.655 1.00 69.70 349 SER B O 1
ATOM 2714 N N . GLU B 2 350 ? -18.159 16.323 22.444 1.00 57.63 350 GLU B N 1
ATOM 2715 C CA . GLU B 2 350 ? -19.117 17.108 21.672 1.00 63.41 350 GLU B CA 1
ATOM 2716 C C . GLU B 2 350 ? -18.468 18.325 21.010 1.00 76.19 350 GLU B C 1
ATOM 2717 O O . GLU B 2 350 ? -18.774 18.648 19.862 1.00 78.66 350 GLU B O 1
ATOM 2723 N N . LEU B 2 351 ? -17.572 18.992 21.731 1.00 72.39 351 LEU B N 1
ATOM 2724 C CA . LEU B 2 351 ? -16.856 20.141 21.182 1.00 68.77 351 LEU B CA 1
ATOM 2725 C C . LEU B 2 351 ? -15.948 19.752 20.016 1.00 60.83 351 LEU B C 1
ATOM 2726 O O . LEU B 2 351 ? -15.968 20.398 18.969 1.00 63.20 351 LEU B O 1
ATOM 2731 N N . LEU B 2 352 ? -15.159 18.695 20.195 1.00 62.45 352 LEU B N 1
ATOM 2732 C CA . LEU B 2 352 ? -14.298 18.199 19.122 1.00 64.36 352 LEU B CA 1
ATOM 2733 C C . LEU B 2 352 ? -15.127 17.675 17.950 1.00 73.54 352 LEU B C 1
ATOM 2734 O O . LEU B 2 352 ? -14.702 17.743 16.796 1.00 73.98 352 LEU B O 1
ATOM 2739 N N . SER B 2 353 ? -16.315 17.159 18.254 1.00 72.52 353 SER B N 1
ATOM 2740 C CA . SER B 2 353 ? -17.235 16.695 17.222 1.00 67.67 353 SER B CA 1
ATOM 2741 C C . SER B 2 353 ? -17.730 17.863 16.378 1.00 78.32 353 SER B C 1
ATOM 2742 O O . SER B 2 353 ? -17.754 17.786 15.151 1.00 85.34 353 SER B O 1
ATOM 2745 N N . ILE B 2 354 ? -18.127 18.940 17.049 1.00 80.12 354 ILE B N 1
ATOM 2746 C CA . ILE B 2 354 ? -18.568 20.154 16.372 1.00 67.51 354 ILE B CA 1
ATOM 2747 C C . ILE B 2 354 ? -17.436 20.736 15.534 1.00 72.23 354 ILE B C 1
ATOM 2748 O O . ILE B 2 354 ? -17.646 21.170 14.400 1.00 71.35 354 ILE B O 1
ATOM 2753 N N . GLN B 2 355 ? -16.233 20.729 16.099 1.00 74.93 355 GLN B N 1
ATOM 2754 C CA . GLN B 2 355 ? -15.060 21.280 15.429 1.00 69.48 355 GLN B CA 1
ATOM 2755 C C . GLN B 2 355 ? -14.734 20.495 14.160 1.00 72.92 355 GLN B C 1
ATOM 2756 O O . GLN B 2 355 ? -14.460 21.077 13.109 1.00 77.21 355 GLN B O 1
ATOM 2762 N N . SER B 2 356 ? -14.776 19.170 14.264 1.00 74.80 356 SER B N 1
ATOM 2763 C CA . SER B 2 356 ? -14.457 18.299 13.138 1.00 56.39 356 SER B CA 1
ATOM 2764 C C . SER B 2 356 ? -15.535 18.356 12.061 1.00 59.28 356 SER B C 1
ATOM 2765 O O . SER B 2 356 ? -15.225 18.395 10.871 1.00 77.85 356 SER B O 1
ATOM 2768 N N . GLU B 2 357 ? -16.797 18.363 12.482 1.00 56.14 357 GLU B N 1
ATOM 2769 C CA . GLU B 2 357 ? -17.914 18.439 11.544 1.00 65.97 357 GLU B CA 1
ATOM 2770 C C . GLU B 2 357 ? -17.916 19.780 10.816 1.00 74.22 357 GLU B C 1
ATOM 2771 O O . GLU B 2 357 ? -18.266 19.855 9.637 1.00 68.81 357 GLU B O 1
ATOM 2777 N N . PHE B 2 358 ? -17.525 20.837 11.523 1.00 83.33 358 PHE B N 1
ATOM 2778 C CA . PHE B 2 358 ? -17.388 22.147 10.903 1.00 83.42 358 PHE B CA 1
ATOM 2779 C C . PHE B 2 358 ? -16.262 22.104 9.883 1.00 79.61 358 PHE B C 1
ATOM 2780 O O . PHE B 2 358 ? -16.428 22.527 8.738 1.00 72.33 358 PHE B O 1
ATOM 2788 N N . LEU B 2 359 ? -15.116 21.585 10.313 1.00 74.54 359 LEU B N 1
ATOM 2789 C CA . LEU B 2 359 ? -13.954 21.448 9.443 1.00 69.55 359 LEU B CA 1
ATOM 2790 C C . LEU B 2 359 ? -14.270 20.652 8.184 1.00 80.38 359 LEU B C 1
ATOM 2791 O O . LEU B 2 359 ? -13.695 20.906 7.132 1.00 80.82 359 LEU B O 1
ATOM 2796 N N . LEU B 2 360 ? -15.197 19.705 8.290 1.00 84.04 360 LEU B N 1
ATOM 2797 C CA . LEU B 2 360 ? -15.502 18.808 7.179 1.00 74.01 360 LEU B CA 1
ATOM 2798 C C . LEU B 2 360 ? -16.605 19.324 6.244 1.00 75.18 360 LEU B C 1
ATOM 2799 O O . LEU B 2 360 ? -16.372 19.487 5.049 1.00 74.96 360 LEU B O 1
ATOM 2804 N N . ASP B 2 361 ? -17.794 19.580 6.790 1.00 81.31 361 ASP B N 1
ATOM 2805 C CA . ASP B 2 361 ? -18.949 20.018 5.990 1.00 89.24 361 ASP B CA 1
ATOM 2806 C C . ASP B 2 361 ? -18.727 21.326 5.214 1.00 85.48 361 ASP B C 1
ATOM 2807 O O . ASP B 2 361 ? -19.108 21.435 4.045 1.00 90.16 361 ASP B O 1
ATOM 2812 N N . VAL B 2 362 ? -18.134 22.318 5.867 1.00 80.22 362 VAL B N 1
ATOM 2813 C CA . VAL B 2 362 ? -17.610 23.479 5.155 1.00 86.82 362 VAL B CA 1
ATOM 2814 C C . VAL B 2 362 ? -16.087 23.363 5.190 1.00 100.82 362 VAL B C 1
ATOM 2815 O O . VAL B 2 362 ? -15.560 22.467 5.849 1.00 124.81 362 VAL B O 1
ATOM 2819 N N . LYS B 2 363 ? -15.389 24.223 4.453 1.00 82.06 363 LYS B N 1
ATOM 2820 C CA . LYS B 2 363 ? -13.938 24.368 4.612 1.00 81.43 363 LYS B CA 1
ATOM 2821 C C . LYS B 2 363 ? -13.019 23.222 4.144 1.00 79.12 363 LYS B C 1
ATOM 2822 O O . LYS B 2 363 ? -11.797 23.368 4.231 1.00 93.96 363 LYS B O 1
ATOM 2828 N N . ARG B 2 364 ? -13.573 22.103 3.670 1.00 66.34 364 ARG B N 1
ATOM 2829 C CA . ARG B 2 364 ? -12.749 21.000 3.156 1.00 79.62 364 ARG B CA 1
ATOM 2830 C C . ARG B 2 364 ? -11.738 20.546 4.227 1.00 101.38 364 ARG B C 1
ATOM 2831 O O . ARG B 2 364 ? -12.139 20.031 5.267 1.00 117.43 364 ARG B O 1
ATOM 2839 N N . ASP B 2 365 ? -10.443 20.715 3.957 1.00 100.43 365 ASP B N 1
ATOM 2840 C CA . ASP B 2 365 ? -9.378 20.521 4.953 1.00 94.60 365 ASP B CA 1
ATOM 2841 C C . ASP B 2 365 ? -9.500 19.221 5.752 1.00 87.04 365 ASP B C 1
ATOM 2842 O O . ASP B 2 365 ? -9.604 19.248 6.976 1.00 91.04 365 ASP B O 1
ATOM 2847 N N . TYR B 2 366 ? -9.469 18.088 5.059 1.00 83.87 366 TYR B N 1
ATOM 2848 C CA . TYR B 2 366 ? -9.727 16.800 5.697 1.00 84.16 366 TYR B CA 1
ATOM 2849 C C . TYR B 2 366 ? -8.618 16.365 6.654 1.00 88.01 366 TYR B C 1
ATOM 2850 O O . TYR B 2 366 ? -8.823 15.484 7.490 1.00 90.24 366 TYR B O 1
ATOM 2859 N N . LYS B 2 367 ? -7.446 16.979 6.535 1.00 89.94 367 LYS B N 1
ATOM 2860 C CA . LYS B 2 367 ? -6.316 16.612 7.383 1.00 90.88 367 LYS B CA 1
ATOM 2861 C C . LYS B 2 367 ? -6.542 17.010 8.840 1.00 92.05 367 LYS B C 1
ATOM 2862 O O . LYS B 2 367 ? -6.507 16.162 9.740 1.00 108.54 367 LYS B O 1
ATOM 2868 N N . LEU B 2 368 ? -6.780 18.299 9.064 1.00 85.13 368 LEU B N 1
ATOM 2869 C CA . LEU B 2 368 ? -7.063 18.801 10.405 1.00 90.16 368 LEU B CA 1
ATOM 2870 C C . LEU B 2 368 ? -8.337 18.166 10.946 1.00 90.98 368 LEU B C 1
ATOM 2871 O O . LEU B 2 368 ? -8.424 17.828 12.129 1.00 95.87 368 LEU B O 1
ATOM 2876 N N . ALA B 2 369 ? -9.315 17.997 10.061 1.00 77.95 369 ALA B N 1
ATOM 2877 C CA . ALA B 2 369 ? -10.580 17.363 10.413 1.00 66.67 369 ALA B CA 1
ATOM 2878 C C . ALA B 2 369 ? -10.374 15.949 10.952 1.00 67.37 369 ALA B C 1
ATOM 2879 O O . ALA B 2 369 ? -10.985 15.565 11.947 1.00 72.57 369 ALA B O 1
ATOM 2881 N N . LYS B 2 370 ? -9.511 15.181 10.294 1.00 71.27 370 LYS B N 1
ATOM 2882 C CA . LYS B 2 370 ? -9.206 13.825 10.742 1.00 72.86 370 LYS B CA 1
ATOM 2883 C C . LYS B 2 370 ? -8.423 13.851 12.050 1.00 74.27 370 LYS B C 1
ATOM 2884 O O . LYS B 2 370 ? -8.696 13.062 12.962 1.00 84.40 370 LYS B O 1
ATOM 2890 N N . GLU B 2 371 ? -7.464 14.771 12.142 1.00 68.51 371 GLU B N 1
ATOM 2891 C CA . GLU B 2 371 ? -6.641 14.897 13.343 1.00 71.55 371 GLU B CA 1
ATOM 2892 C C . GLU B 2 371 ? -7.480 15.236 14.575 1.00 81.68 371 GLU B C 1
ATOM 2893 O O . GLU B 2 371 ? -7.146 14.836 15.691 1.00 91.84 371 GLU B O 1
ATOM 2899 N N . VAL B 2 372 ? -8.573 15.963 14.363 1.00 68.58 372 VAL B N 1
ATOM 2900 C CA . VAL B 2 372 ? -9.503 16.274 15.441 1.00 62.65 372 VAL B CA 1
ATOM 2901 C C . VAL B 2 372 ? -10.428 15.093 15.709 1.00 69.86 372 VAL B C 1
ATOM 2902 O O . VAL B 2 372 ? -10.635 14.703 16.859 1.00 73.03 372 VAL B O 1
ATOM 2906 N N . ALA B 2 373 ? -10.962 14.520 14.634 1.00 63.04 373 ALA B N 1
ATOM 2907 C CA . ALA B 2 373 ? -11.902 13.405 14.722 1.00 64.31 373 ALA B CA 1
ATOM 2908 C C . ALA B 2 373 ? -11.336 12.182 15.442 1.00 67.70 373 ALA B C 1
ATOM 2909 O O . ALA B 2 373 ? -12.080 11.451 16.094 1.00 60.72 373 ALA B O 1
ATOM 2911 N N . MET B 2 374 ? -10.031 11.948 15.318 1.00 64.77 374 MET B N 1
ATOM 2912 C CA . MET B 2 374 ? -9.415 10.840 16.045 1.00 72.06 374 MET B CA 1
ATOM 2913 C C . MET B 2 374 ? -9.479 11.084 17.551 1.00 72.97 374 MET B C 1
ATOM 2914 O O . MET B 2 374 ? -9.826 10.185 18.320 1.00 74.27 374 MET B O 1
ATOM 2919 N N . GLU B 2 375 ? -9.153 12.306 17.961 1.00 73.03 375 GLU B N 1
ATOM 2920 C CA . GLU B 2 375 ? -9.229 12.698 19.365 1.00 70.89 375 GLU B CA 1
ATOM 2921 C C . GLU B 2 375 ? -10.663 12.606 19.872 1.00 75.15 375 GLU B C 1
ATOM 2922 O O . GLU B 2 375 ? -10.917 12.134 20.984 1.00 77.62 375 GLU B O 1
ATOM 2928 N N . ALA B 2 376 ? -11.596 13.058 19.039 1.00 75.94 376 ALA B N 1
ATOM 2929 C CA . ALA B 2 376 ? -13.018 13.001 19.358 1.00 75.35 376 ALA B CA 1
ATOM 2930 C C . ALA B 2 376 ? -13.477 11.557 19.558 1.00 73.96 376 ALA B C 1
ATOM 2931 O O . ALA B 2 376 ? -14.249 11.264 20.473 1.00 68.44 376 ALA B O 1
ATOM 2933 N N . VAL B 2 377 ? -12.996 10.661 18.699 1.00 76.67 377 VAL B N 1
ATOM 2934 C CA . VAL B 2 377 ? -13.296 9.241 18.821 1.00 75.17 377 VAL B CA 1
ATOM 2935 C C . VAL B 2 377 ? -12.748 8.715 20.141 1.00 76.53 377 VAL B C 1
ATOM 2936 O O . VAL B 2 377 ? -13.457 8.042 20.889 1.00 77.81 377 VAL B O 1
ATOM 2940 N N . ASN B 2 378 ? -11.489 9.037 20.424 1.00 74.98 378 ASN B N 1
ATOM 2941 C CA . ASN B 2 378 ? -10.859 8.648 21.683 1.00 71.04 378 ASN B CA 1
ATOM 2942 C C . ASN B 2 378 ? -11.626 9.139 22.912 1.00 79.60 378 ASN B C 1
ATOM 2943 O O . ASN B 2 378 ? -11.632 8.479 23.952 1.00 78.38 378 ASN B O 1
ATOM 2948 N N . CYS B 2 379 ? -12.274 10.295 22.789 1.00 77.75 379 CYS B N 1
ATOM 2949 C CA . CYS B 2 379 ? -13.055 10.847 23.896 1.00 73.91 379 CYS B CA 1
ATOM 2950 C C . CYS B 2 379 ? -14.403 10.148 24.067 1.00 82.09 379 CYS B C 1
ATOM 2951 O O . CYS B 2 379 ? -14.920 10.056 25.181 1.00 84.93 379 CYS B O 1
ATOM 2954 N N . ALA B 2 380 ? -14.969 9.658 22.967 1.00 78.02 380 ALA B N 1
ATOM 2955 C CA . ALA B 2 380 ? -16.259 8.969 23.016 1.00 63.15 380 ALA B CA 1
ATOM 2956 C C . ALA B 2 380 ? -16.347 7.797 22.037 1.00 63.45 380 ALA B C 1
ATOM 2957 O O . ALA B 2 380 ? -17.081 7.865 21.049 1.00 62.95 380 ALA B O 1
ATOM 2959 N N . PRO B 2 381 ? -15.605 6.711 22.315 1.00 64.11 381 PRO B N 1
ATOM 2960 C CA . PRO B 2 381 ? -15.588 5.540 21.428 1.00 60.92 381 PRO B CA 1
ATOM 2961 C C . PRO B 2 381 ? -16.919 4.789 21.412 1.00 63.24 381 PRO B C 1
ATOM 2962 O O . PRO B 2 381 ? -17.159 3.983 20.510 1.00 69.94 381 PRO B O 1
ATOM 2966 N N . ASN B 2 382 ? -17.765 5.046 22.404 1.00 66.71 382 ASN B N 1
ATOM 2967 C CA . ASN B 2 382 ? -19.071 4.403 22.484 1.00 65.19 382 ASN B CA 1
ATOM 2968 C C . ASN B 2 382 ? -20.152 5.203 21.757 1.00 63.19 382 ASN B C 1
ATOM 2969 O O . ASN B 2 382 ? -21.328 4.831 21.771 1.00 60.56 382 ASN B O 1
ATOM 2974 N N . GLU B 2 383 ? -19.747 6.300 21.121 1.00 61.25 383 GLU B N 1
ATOM 2975 C CA . GLU B 2 383 ? -20.682 7.165 20.400 1.00 66.04 383 GLU B CA 1
ATOM 2976 C C . GLU B 2 383 ? -20.667 6.906 18.893 1.00 69.69 383 GLU B C 1
ATOM 2977 O O . GLU B 2 383 ? -19.642 6.530 18.327 1.00 60.45 383 GLU B O 1
ATOM 2983 N N . PHE B 2 384 ? -21.810 7.123 18.251 1.00 73.89 384 PHE B N 1
ATOM 2984 C CA . PHE B 2 384 ? -21.955 6.887 16.818 1.00 76.36 384 PHE B CA 1
ATOM 2985 C C . PHE B 2 384 ? -21.339 8.000 15.971 1.00 69.71 384 PHE B C 1
ATOM 2986 O O . PHE B 2 384 ? -20.609 7.733 15.012 1.00 69.83 384 PHE B O 1
ATOM 2994 N N . LYS B 2 385 ? -21.643 9.241 16.340 1.00 68.01 385 LYS B N 1
ATOM 2995 C CA . LYS B 2 385 ? -21.235 10.424 15.581 1.00 69.45 385 LYS B CA 1
ATOM 2996 C C . LYS B 2 385 ? -19.725 10.517 15.334 1.00 72.58 385 LYS B C 1
ATOM 2997 O O . LYS B 2 385 ? -19.294 10.883 14.237 1.00 80.98 385 LYS B O 1
ATOM 3003 N N . THR B 2 386 ? -18.930 10.183 16.348 1.00 65.38 386 THR B N 1
ATOM 3004 C CA . THR B 2 386 ? -17.472 10.235 16.223 1.00 74.31 386 THR B CA 1
ATOM 3005 C C . THR B 2 386 ? -16.944 9.289 15.142 1.00 62.45 386 THR B C 1
ATOM 3006 O O . THR B 2 386 ? -16.199 9.704 14.247 1.00 65.82 386 THR B O 1
ATOM 3010 N N . TRP B 2 387 ? -17.341 8.023 15.227 1.00 62.37 387 TRP B N 1
ATOM 3011 C CA . TRP B 2 387 ? -16.948 7.031 14.232 1.00 67.22 387 TRP B CA 1
ATOM 3012 C C . TRP B 2 387 ? -17.497 7.364 12.848 1.00 68.50 387 TRP B C 1
ATOM 3013 O O . TRP B 2 387 ? -16.833 7.135 11.834 1.00 55.64 387 TRP B O 1
ATOM 3024 N N . TYR B 2 388 ? -18.719 7.888 12.816 1.00 67.98 388 TYR B N 1
ATOM 3025 C CA . TYR B 2 388 ? -19.351 8.321 11.575 1.00 58.52 388 TYR B CA 1
ATOM 3026 C C . TYR B 2 388 ? -18.471 9.367 10.885 1.00 58.20 388 TYR B C 1
ATOM 3027 O O . TYR B 2 388 ? -18.111 9.225 9.706 1.00 61.83 388 TYR B O 1
ATOM 3036 N N . LEU B 2 389 ? -18.111 10.400 11.644 1.00 61.06 389 LEU B N 1
ATOM 3037 C CA . LEU B 2 389 ? -17.223 11.456 11.168 1.00 63.09 389 LEU B CA 1
ATOM 3038 C C . LEU B 2 389 ? -15.892 10.904 10.670 1.00 64.50 389 LEU B C 1
ATOM 3039 O O . LEU B 2 389 ? -15.503 11.159 9.531 1.00 68.39 389 LEU B O 1
ATOM 3044 N N . LEU B 2 390 ? -15.204 10.148 11.525 1.00 61.71 390 LEU B N 1
ATOM 3045 C CA . LEU B 2 390 ? -13.902 9.583 11.175 1.00 56.56 390 LEU B CA 1
ATOM 3046 C C . LEU B 2 390 ? -13.965 8.764 9.887 1.00 60.89 390 LEU B C 1
ATOM 3047 O O . LEU B 2 390 ? -13.058 8.831 9.055 1.00 60.57 390 LEU B O 1
ATOM 3052 N N . THR B 2 391 ? -15.041 8.000 9.727 1.00 70.07 391 THR B N 1
ATOM 3053 C CA . THR B 2 391 ? -15.244 7.214 8.516 1.00 67.50 391 THR B CA 1
ATOM 3054 C C . THR B 2 391 ? -15.373 8.136 7.307 1.00 75.97 391 THR B C 1
ATOM 3055 O O . THR B 2 391 ? -14.731 7.916 6.274 1.00 85.49 391 THR B O 1
ATOM 3059 N N . ARG B 2 392 ? -16.187 9.177 7.448 1.00 63.96 392 ARG B N 1
ATOM 3060 C CA . ARG B 2 392 ? -16.410 10.135 6.371 1.00 58.98 392 ARG B CA 1
ATOM 3061 C C . ARG B 2 392 ? -15.117 10.852 6.003 1.00 62.30 392 ARG B C 1
ATOM 3062 O O . ARG B 2 392 ? -14.841 11.094 4.828 1.00 64.89 392 ARG B O 1
ATOM 3070 N N . ILE B 2 393 ? -14.325 11.188 7.016 1.00 66.94 393 ILE B N 1
ATOM 3071 C CA . ILE B 2 393 ? -13.051 11.863 6.805 1.00 77.09 393 ILE B CA 1
ATOM 3072 C C . ILE B 2 393 ? -12.112 10.982 5.990 1.00 90.75 393 ILE B C 1
ATOM 3073 O O . ILE B 2 393 ? -11.379 11.467 5.129 1.00 103.21 393 ILE B O 1
ATOM 3078 N N . TYR B 2 394 ? -12.141 9.683 6.269 1.00 81.46 394 TYR B N 1
ATOM 3079 C CA . TYR B 2 394 ? -11.298 8.727 5.561 1.00 73.86 394 TYR B CA 1
ATOM 3080 C C . TYR B 2 394 ? -11.637 8.706 4.074 1.00 75.44 394 TYR B C 1
ATOM 3081 O O . TYR B 2 394 ? -10.747 8.617 3.229 1.00 73.59 394 TYR B O 1
ATOM 3090 N N . ILE B 2 395 ? -12.926 8.783 3.761 1.00 75.67 395 ILE B N 1
ATOM 3091 C CA . ILE B 2 395 ? -13.375 8.768 2.374 1.00 69.79 395 ILE B CA 1
ATOM 3092 C C . ILE B 2 395 ? -12.712 9.882 1.571 1.00 70.25 395 ILE B C 1
ATOM 3093 O O . ILE B 2 395 ? -12.016 9.621 0.590 1.00 71.63 395 ILE B O 1
ATOM 3098 N N . LYS B 2 396 ? -12.848 11.107 2.070 1.00 65.99 396 LYS B N 1
ATOM 3099 C CA . LYS B 2 396 ? -12.287 12.296 1.437 1.00 66.82 396 LYS B CA 1
ATOM 3100 C C . LYS B 2 396 ? -10.776 12.151 1.352 1.00 74.81 396 LYS B C 1
ATOM 3101 O O . LYS B 2 396 ? -10.149 12.586 0.386 1.00 75.26 396 LYS B O 1
ATOM 3107 N N . LEU B 2 397 ? -10.199 11.529 2.372 1.00 86.15 397 LEU B N 1
ATOM 3108 C CA . LEU B 2 397 ? -8.774 11.240 2.396 1.00 86.75 397 LEU B CA 1
ATOM 3109 C C . LEU B 2 397 ? -8.478 10.361 1.190 1.00 94.55 397 LEU B C 1
ATOM 3110 O O . LEU B 2 397 ? -7.408 10.447 0.589 1.00 96.49 397 LEU B O 1
ATOM 3115 N N . ASN B 2 398 ? -9.441 9.514 0.841 1.00 101.67 398 ASN B N 1
ATOM 3116 C CA . ASN B 2 398 ? -9.329 8.660 -0.335 1.00 117.12 398 ASN B CA 1
ATOM 3117 C C . ASN B 2 398 ? -8.755 7.278 -0.060 1.00 119.62 398 ASN B C 1
ATOM 3118 O O . ASN B 2 398 ? -8.539 6.496 -0.986 1.00 120.54 398 ASN B O 1
ATOM 3123 N N . ASP B 2 399 ? -8.525 6.968 1.210 1.00 128.26 399 ASP B N 1
ATOM 3124 C CA . ASP B 2 399 ? -8.157 5.612 1.577 1.00 137.90 399 ASP B CA 1
ATOM 3125 C C . ASP B 2 399 ? -9.368 4.951 2.221 1.00 122.03 399 ASP B C 1
ATOM 3126 O O . ASP B 2 399 ? -9.840 5.381 3.273 1.00 114.33 399 ASP B O 1
ATOM 3131 N N . MET B 2 400 ? -9.867 3.900 1.578 1.00 116.24 400 MET B N 1
ATOM 3132 C CA . MET B 2 400 ? -11.036 3.181 2.066 1.00 107.59 400 MET B CA 1
ATOM 3133 C C . MET B 2 400 ? -10.617 2.004 2.932 1.00 97.78 400 MET B C 1
ATOM 3134 O O . MET B 2 400 ? -11.456 1.271 3.453 1.00 104.12 400 MET B O 1
ATOM 3139 N N . SER B 2 401 ? -9.309 1.824 3.069 1.00 88.96 401 SER B N 1
ATOM 3140 C CA . SER B 2 401 ? -8.770 0.664 3.768 1.00 88.51 401 SER B CA 1
ATOM 3141 C C . SER B 2 401 ? -9.187 0.935 5.209 1.00 95.90 401 SER B C 1
ATOM 3142 O O . SER B 2 401 ? -9.645 0.034 5.912 1.00 98.41 401 SER B O 1
ATOM 3145 N N . ASN B 2 402 ? -9.027 2.181 5.643 1.00 90.36 402 ASN B N 1
ATOM 3146 C CA . ASN B 2 402 ? -9.383 2.567 7.003 1.00 64.90 402 ASN B CA 1
ATOM 3147 C C . ASN B 2 402 ? -10.885 2.752 7.192 1.00 67.48 402 ASN B C 1
ATOM 3148 O O . ASN B 2 402 ? -11.437 2.378 8.226 1.00 79.03 402 ASN B O 1
ATOM 3153 N N . ALA B 2 403 ? -11.546 3.329 6.192 1.00 67.81 403 ALA B N 1
ATOM 3154 C CA . ALA B 2 403 ? -12.986 3.545 6.272 1.00 71.45 403 ALA B CA 1
ATOM 3155 C C . ALA B 2 403 ? -13.745 2.266 6.614 1.00 69.95 403 ALA B C 1
ATOM 3156 O O . ALA B 2 403 ? -14.685 2.285 7.410 1.00 66.92 403 ALA B O 1
ATOM 3158 N N . LEU B 2 404 ? -13.333 1.159 6.007 1.00 70.89 404 LEU B N 1
ATOM 3159 C CA . LEU B 2 404 ? -13.988 -0.126 6.223 1.00 75.47 404 LEU B CA 1
ATOM 3160 C C . LEU B 2 404 ? -13.867 -0.586 7.672 1.00 76.96 404 LEU B C 1
ATOM 3161 O O . LEU B 2 404 ? -14.816 -1.117 8.247 1.00 67.90 404 LEU B O 1
ATOM 3166 N N . LEU B 2 405 ? -12.691 -0.379 8.253 1.00 77.44 405 LEU B N 1
ATOM 3167 C CA . LEU B 2 405 ? -12.426 -0.796 9.623 1.00 79.44 405 LEU B CA 1
ATOM 3168 C C . LEU B 2 405 ? -13.125 0.145 10.597 1.00 89.59 405 LEU B C 1
ATOM 3169 O O . LEU B 2 405 ? -13.640 -0.282 11.632 1.00 95.52 405 LEU B O 1
ATOM 3174 N N . SER B 2 406 ? -13.145 1.429 10.250 1.00 88.39 406 SER B N 1
ATOM 3175 C CA . SER B 2 406 ? -13.786 2.437 11.084 1.00 87.98 406 SER B CA 1
ATOM 3176 C C . SER B 2 406 ? -15.284 2.521 10.796 1.00 83.39 406 SER B C 1
ATOM 3177 O O . SER B 2 406 ? -15.992 3.333 11.391 1.00 95.54 406 SER B O 1
ATOM 3180 N N . LEU B 2 407 ? -15.757 1.689 9.871 1.00 78.56 407 LEU B N 1
ATOM 3181 C CA . LEU B 2 407 ? -17.189 1.524 9.653 1.00 78.40 407 LEU B CA 1
ATOM 3182 C C . LEU B 2 407 ? -17.640 0.322 10.462 1.00 71.88 407 LEU B C 1
ATOM 3183 O O . LEU B 2 407 ? -18.738 0.303 11.017 1.00 63.08 407 LEU B O 1
ATOM 3188 N N . ASN B 2 408 ? -16.768 -0.677 10.534 1.00 69.48 408 ASN B N 1
ATOM 3189 C CA . ASN B 2 408 ? -17.022 -1.867 11.331 1.00 73.50 408 ASN B CA 1
ATOM 3190 C C . ASN B 2 408 ? -17.056 -1.512 12.813 1.00 76.98 408 ASN B C 1
ATOM 3191 O O . ASN B 2 408 ? -17.867 -2.039 13.574 1.00 75.78 408 ASN B O 1
ATOM 3196 N N . ALA B 2 409 ? -16.177 -0.596 13.209 1.00 79.91 409 ALA B N 1
ATOM 3197 C CA . ALA B 2 409 ? -16.074 -0.165 14.602 1.00 83.37 409 ALA B CA 1
ATOM 3198 C C . ALA B 2 409 ? -17.156 0.840 14.991 1.00 86.27 409 ALA B C 1
ATOM 3199 O O . ALA B 2 409 ? -17.185 1.322 16.125 1.00 87.13 409 ALA B O 1
ATOM 3201 N N . CYS B 2 410 ? -18.047 1.153 14.054 1.00 82.72 410 CYS B N 1
ATOM 3202 C CA . CYS B 2 410 ? -19.110 2.114 14.315 1.00 77.51 410 CYS B CA 1
ATOM 3203 C C . CYS B 2 410 ? -20.266 1.447 15.061 1.00 78.64 410 CYS B C 1
ATOM 3204 O O . CYS B 2 410 ? -20.830 0.455 14.588 1.00 72.45 410 CYS B O 1
ATOM 3207 N N . PRO B 2 411 ? -20.618 1.984 16.240 1.00 85.80 411 PRO B N 1
ATOM 3208 C CA . PRO B 2 411 ? -21.725 1.424 17.026 1.00 80.58 411 PRO B CA 1
ATOM 3209 C C . PRO B 2 411 ? -23.080 1.730 16.386 1.00 74.71 411 PRO B C 1
ATOM 3210 O O . PRO B 2 411 ? -23.282 2.828 15.862 1.00 72.88 411 PRO B O 1
ATOM 3214 N N . MET B 2 412 ? -23.998 0.770 16.436 1.00 74.91 412 MET B N 1
ATOM 3215 C CA . MET B 2 412 ? -25.316 0.934 15.832 1.00 76.05 412 MET B CA 1
ATOM 3216 C C . MET B 2 412 ? -26.389 1.013 16.914 1.00 90.21 412 MET B C 1
ATOM 3217 O O . MET B 2 412 ? -26.222 0.465 18.006 1.00 108.25 412 MET B O 1
ATOM 3222 N N . SER B 2 413 ? -27.491 1.691 16.609 1.00 85.22 413 SER B N 1
ATOM 3223 C CA . SER B 2 413 ? -28.579 1.821 17.569 1.00 88.78 413 SER B CA 1
ATOM 3224 C C . SER B 2 413 ? -29.564 0.672 17.380 1.00 107.04 413 SER B C 1
ATOM 3225 O O . SER B 2 413 ? -30.270 0.600 16.374 1.00 110.37 413 SER B O 1
ATOM 3228 N N . GLN B 2 414 ? -29.597 -0.225 18.362 1.00 109.07 414 GLN B N 1
ATOM 3229 C CA . GLN B 2 414 ? -30.398 -1.442 18.288 1.00 112.02 414 GLN B CA 1
ATOM 3230 C C . GLN B 2 414 ? -31.733 -1.318 19.010 1.00 103.63 414 GLN B C 1
ATOM 3231 O O . GLN B 2 414 ? -32.549 -2.241 18.978 1.00 97.72 414 GLN B O 1
ATOM 3237 N N . VAL B 2 415 ? -31.955 -0.183 19.663 1.00 94.72 415 VAL B N 1
ATOM 3238 C CA . VAL B 2 415 ? -33.148 -0.009 20.484 1.00 95.35 415 VAL B CA 1
ATOM 3239 C C . VAL B 2 415 ? -33.951 1.220 20.069 1.00 103.27 415 VAL B C 1
ATOM 3240 O O . VAL B 2 415 ? -35.095 1.101 19.625 1.00 106.49 415 VAL B O 1
ATOM 3244 N N . LYS B 2 416 ? -33.344 2.394 20.223 1.00 105.45 416 LYS B N 1
ATOM 3245 C CA . LYS B 2 416 ? -34.025 3.661 19.964 1.00 100.82 416 LYS B CA 1
ATOM 3246 C C . LYS B 2 416 ? -34.566 3.770 18.541 1.00 99.00 416 LYS B C 1
ATOM 3247 O O . LYS B 2 416 ? -33.915 3.366 17.578 1.00 84.46 416 LYS B O 1
ATOM 3253 N N . GLU B 2 417 ? -35.770 4.318 18.425 1.00 104.19 417 GLU B N 1
ATOM 3254 C CA . GLU B 2 417 ? -36.408 4.527 17.134 1.00 100.23 417 GLU B CA 1
ATOM 3255 C C . GLU B 2 417 ? -36.587 6.015 16.872 1.00 102.41 417 GLU B C 1
ATOM 3256 O O . GLU B 2 417 ? -36.638 6.816 17.807 1.00 111.27 417 GLU B O 1
ATOM 3262 N N . LYS B 2 418 ? -36.676 6.379 15.597 1.00 99.25 418 LYS B N 1
ATOM 3263 C CA . LYS B 2 418 ? -36.992 7.748 15.208 1.00 96.80 418 LYS B CA 1
ATOM 3264 C C . LYS B 2 418 ? -38.406 8.102 15.670 1.00 80.13 418 LYS B C 1
ATOM 3265 O O . LYS B 2 418 ? -39.252 7.224 15.847 1.00 63.55 418 LYS B O 1
ATOM 3271 N N . TYR B 2 419 ? -38.661 9.391 15.863 1.00 71.83 419 TYR B N 1
ATOM 3272 C CA . TYR B 2 419 ? -39.937 9.833 16.408 1.00 68.72 419 TYR B CA 1
ATOM 3273 C C . TYR B 2 419 ? -41.035 9.878 15.352 1.00 91.03 419 TYR B C 1
ATOM 3274 O O . TYR B 2 419 ? -40.926 10.596 14.357 1.00 99.72 419 TYR B O 1
ATOM 3283 N N . VAL B 2 420 ? -42.086 9.093 15.574 1.00 102.55 420 VAL B N 1
ATOM 3284 C CA . VAL B 2 420 ? -43.269 9.115 14.719 1.00 103.28 420 VAL B CA 1
ATOM 3285 C C . VAL B 2 420 ? -44.502 9.378 15.575 1.00 109.92 420 VAL B C 1
ATOM 3286 O O . VAL B 2 420 ? -44.456 9.228 16.796 1.00 119.16 420 VAL B O 1
ATOM 3290 N N . LEU B 2 421 ? -45.600 9.782 14.945 1.00 101.06 421 LEU B N 1
ATOM 3291 C CA . LEU B 2 421 ? -46.857 9.916 15.669 1.00 93.55 421 LEU B CA 1
ATOM 3292 C C . LEU B 2 421 ? -47.560 8.561 15.734 1.00 102.75 421 LEU B C 1
ATOM 3293 O O . LEU B 2 421 ? -47.807 7.920 14.705 1.00 110.42 421 LEU B O 1
ATOM 3298 N N . ARG B 2 422 ? -47.866 8.124 16.951 1.00 105.96 422 ARG B N 1
ATOM 3299 C CA . ARG B 2 422 ? -48.519 6.840 17.169 1.00 111.72 422 ARG B CA 1
ATOM 3300 C C . ARG B 2 422 ? -49.956 7.071 17.624 1.00 119.59 422 ARG B C 1
ATOM 3301 O O . ARG B 2 422 ? -50.228 7.995 18.392 1.00 116.23 422 ARG B O 1
ATOM 3309 N N . ARG B 2 423 ? -50.875 6.238 17.143 1.00 130.26 423 ARG B N 1
ATOM 3310 C CA . ARG B 2 423 ? -52.293 6.411 17.445 1.00 135.47 423 ARG B CA 1
ATOM 3311 C C . ARG B 2 423 ? -52.678 5.845 18.812 1.00 138.27 423 ARG B C 1
ATOM 3312 O O . ARG B 2 423 ? -52.239 4.761 19.192 1.00 136.71 423 ARG B O 1
ATOM 3320 N N . ILE B 2 424 ? -53.503 6.591 19.541 1.00 142.48 424 ILE B N 1
ATOM 3321 C CA . ILE B 2 424 ? -53.994 6.168 20.851 1.00 147.47 424 ILE B CA 1
ATOM 3322 C C . ILE B 2 424 ? -54.930 4.964 20.755 1.00 149.05 424 ILE B C 1
ATOM 3323 O O . ILE B 2 424 ? -54.817 4.011 21.525 1.00 147.15 424 ILE B O 1
ATOM 3328 N N . ALA B 2 425 ? -55.861 5.021 19.808 1.00 149.98 425 ALA B N 1
ATOM 3329 C CA . ALA B 2 425 ? -56.893 3.998 19.683 1.00 153.43 425 ALA B CA 1
ATOM 3330 C C . ALA B 2 425 ? -56.942 3.377 18.289 1.00 159.19 425 ALA B C 1
ATOM 3331 O O . ALA B 2 425 ? -57.609 3.900 17.397 1.00 158.10 425 ALA B O 1
ATOM 3333 N N . PRO B 2 426 ? -56.225 2.257 18.100 1.00 165.87 426 PRO B N 1
ATOM 3334 C CA . PRO B 2 426 ? -56.242 1.511 16.835 1.00 166.10 426 PRO B CA 1
ATOM 3335 C C . PRO B 2 426 ? -57.642 0.998 16.501 1.00 159.10 426 PRO B C 1
ATOM 3336 O O . PRO B 2 426 ? -58.468 0.829 17.401 1.00 160.03 426 PRO B O 1
ATOM 3340 N N . ILE B 2 427 ? -57.902 0.761 15.219 1.00 162.73 427 ILE B N 1
ATOM 3341 C CA . ILE B 2 427 ? -59.206 0.283 14.768 1.00 146.95 427 ILE B CA 1
ATOM 3342 C C . ILE B 2 427 ? -59.068 -0.705 13.613 1.00 137.91 427 ILE B C 1
ATOM 3343 O O . ILE B 2 427 ? -58.160 -1.538 13.599 1.00 132.26 427 ILE B O 1
ATOM 3348 N N . ASN B 2 432 ? -63.879 3.764 6.934 1.00 139.29 432 ASN B N 1
ATOM 3349 C CA . ASN B 2 432 ? -64.863 4.350 7.837 1.00 144.71 432 ASN B CA 1
ATOM 3350 C C . ASN B 2 432 ? -64.375 5.630 8.520 1.00 151.14 432 ASN B C 1
ATOM 3351 O O . ASN B 2 432 ? -64.484 5.768 9.739 1.00 156.60 432 ASN B O 1
ATOM 3356 N N . LEU B 2 433 ? -63.859 6.569 7.730 1.00 146.48 433 LEU B N 1
ATOM 3357 C CA . LEU B 2 433 ? -63.286 7.805 8.269 1.00 140.33 433 LEU B CA 1
ATOM 3358 C C . LEU B 2 433 ? -63.888 9.055 7.625 1.00 132.57 433 LEU B C 1
ATOM 3359 O O . LEU B 2 433 ? -64.845 8.961 6.854 1.00 132.31 433 LEU B O 1
ATOM 3364 N N . HIS B 2 434 ? -63.324 10.217 7.955 1.00 125.23 434 HIS B N 1
ATOM 3365 C CA . HIS B 2 434 ? -63.800 11.503 7.444 1.00 129.68 434 HIS B CA 1
ATOM 3366 C C . HIS B 2 434 ? -62.676 12.260 6.732 1.00 141.05 434 HIS B C 1
ATOM 3367 O O . HIS B 2 434 ? -61.609 12.466 7.308 1.00 148.85 434 HIS B O 1
ATOM 3374 N N . LEU B 2 435 ? -62.918 12.676 5.488 1.00 135.17 435 LEU B N 1
ATOM 3375 C CA . LEU B 2 435 ? -61.888 13.341 4.681 1.00 128.49 435 LEU B CA 1
ATOM 3376 C C . LEU B 2 435 ? -62.371 14.591 3.943 1.00 130.67 435 LEU B C 1
ATOM 3377 O O . LEU B 2 435 ? -62.767 14.507 2.782 1.00 136.13 435 LEU B O 1
ATOM 3382 N N . PRO B 2 436 ? -62.319 15.758 4.606 1.00 131.79 436 PRO B N 1
ATOM 3383 C CA . PRO B 2 436 ? -62.744 17.015 3.980 1.00 132.86 436 PRO B CA 1
ATOM 3384 C C . PRO B 2 436 ? -61.738 17.490 2.939 1.00 138.20 436 PRO B C 1
ATOM 3385 O O . PRO B 2 436 ? -60.554 17.175 3.054 1.00 141.66 436 PRO B O 1
ATOM 3389 N N . LEU B 2 437 ? -62.200 18.234 1.939 1.00 136.66 437 LEU B N 1
ATOM 3390 C CA . LEU B 2 437 ? -61.303 18.698 0.891 1.00 132.73 437 LEU B CA 1
ATOM 3391 C C . LEU B 2 437 ? -61.146 20.215 0.816 1.00 140.14 437 LEU B C 1
ATOM 3392 O O . LEU B 2 437 ? -62.065 20.922 0.392 1.00 144.85 437 LEU B O 1
ATOM 3397 N N . PRO B 2 438 ? -59.985 20.716 1.222 1.00 139.77 438 PRO B N 1
ATOM 3398 C CA . PRO B 2 438 ? -59.715 22.155 1.143 1.00 139.82 438 PRO B CA 1
ATOM 3399 C C . PRO B 2 438 ? -59.756 22.632 -0.304 1.00 144.28 438 PRO B C 1
ATOM 3400 O O . PRO B 2 438 ? -60.773 22.470 -0.978 1.00 140.87 438 PRO B O 1
ATOM 3404 N N . LEU B 2 439 ? -58.656 23.210 -0.772 1.00 147.69 439 LEU B N 1
ATOM 3405 C CA . LEU B 2 439 ? -58.545 23.647 -2.159 1.00 149.50 439 LEU B CA 1
ATOM 3406 C C . LEU B 2 439 ? -59.585 24.700 -2.537 1.00 150.47 439 LEU B C 1
ATOM 3407 O O . LEU B 2 439 ? -60.019 24.768 -3.687 1.00 158.55 439 LEU B O 1
ATOM 3412 N N . ASP B 2 440 ? -59.978 25.524 -1.567 1.00 141.48 440 ASP B N 1
ATOM 3413 C CA . ASP B 2 440 ? -60.882 26.661 -1.743 1.00 136.46 440 ASP B CA 1
ATOM 3414 C C . ASP B 2 440 ? -62.011 26.541 -2.797 1.00 135.07 440 ASP B C 1
ATOM 3415 O O . ASP B 2 440 ? -63.042 27.248 -2.718 1.00 132.28 440 ASP B O 1
ATOM 3420 N N . ASN B 2 450 ? -56.924 19.537 -9.042 1.00 162.97 450 ASN B N 1
ATOM 3421 C CA . ASN B 2 450 ? -55.644 19.299 -9.698 1.00 158.01 450 ASN B CA 1
ATOM 3422 C C . ASN B 2 450 ? -55.261 17.822 -9.696 1.00 157.65 450 ASN B C 1
ATOM 3423 O O . ASN B 2 450 ? -55.433 17.125 -10.696 1.00 148.56 450 ASN B O 1
ATOM 3428 N N . PRO B 2 451 ? -54.742 17.351 -8.566 1.00 166.36 451 PRO B N 1
ATOM 3429 C CA . PRO B 2 451 ? -54.336 15.949 -8.434 1.00 170.84 451 PRO B CA 1
ATOM 3430 C C . PRO B 2 451 ? -55.128 15.231 -7.347 1.00 171.00 451 PRO B C 1
ATOM 3431 O O . PRO B 2 451 ? -55.088 15.637 -6.185 1.00 169.23 451 PRO B O 1
ATOM 3435 N N . MET B 2 452 ? -55.839 14.174 -7.726 1.00 167.39 452 MET B N 1
ATOM 3436 C CA . MET B 2 452 ? -56.635 13.407 -6.775 1.00 161.99 452 MET B CA 1
ATOM 3437 C C . MET B 2 452 ? -57.173 12.127 -7.407 1.00 165.10 452 MET B C 1
ATOM 3438 O O . MET B 2 452 ? -58.126 12.160 -8.185 1.00 167.30 452 MET B O 1
ATOM 3443 N N . ASP B 2 453 ? -56.555 11.002 -7.067 1.00 166.18 453 ASP B N 1
ATOM 3444 C CA . ASP B 2 453 ? -56.979 9.714 -7.599 1.00 170.03 453 ASP B CA 1
ATOM 3445 C C . ASP B 2 453 ? -57.691 8.896 -6.528 1.00 168.48 453 ASP B C 1
ATOM 3446 O O . ASP B 2 453 ? -57.186 8.731 -5.418 1.00 164.61 453 ASP B O 1
ATOM 3451 N N . VAL B 2 454 ? -58.870 8.388 -6.871 1.00 171.76 454 VAL B N 1
ATOM 3452 C CA . VAL B 2 454 ? -59.675 7.609 -5.938 1.00 174.67 454 VAL B CA 1
ATOM 3453 C C . VAL B 2 454 ? -58.936 6.345 -5.520 1.00 175.90 454 VAL B C 1
ATOM 3454 O O . VAL B 2 454 ? -58.977 5.945 -4.357 1.00 180.00 454 VAL B O 1
ATOM 3458 N N . GLN B 2 455 ? -58.258 5.721 -6.477 1.00 170.24 455 GLN B N 1
ATOM 3459 C CA . GLN B 2 455 ? -57.485 4.518 -6.205 1.00 161.84 455 GLN B CA 1
ATOM 3460 C C . GLN B 2 455 ? -55.996 4.820 -6.315 1.00 161.92 455 GLN B C 1
ATOM 3461 O O . GLN B 2 455 ? -55.538 5.389 -7.306 1.00 155.71 455 GLN B O 1
ATOM 3467 N N . LEU B 2 456 ? -55.244 4.439 -5.288 1.00 164.85 456 LEU B N 1
ATOM 3468 C CA . LEU B 2 456 ? -53.813 4.706 -5.246 1.00 162.83 456 LEU B CA 1
ATOM 3469 C C . LEU B 2 456 ? -53.014 3.411 -5.312 1.00 166.91 456 LEU B C 1
ATOM 3470 O O . LEU B 2 456 ? -53.278 2.467 -4.567 1.00 168.54 456 LEU B O 1
ATOM 3475 N N . GLU B 2 457 ? -52.037 3.373 -6.212 1.00 166.00 457 GLU B N 1
ATOM 3476 C CA . GLU B 2 457 ? -51.216 2.185 -6.399 1.00 169.74 457 GLU B CA 1
ATOM 3477 C C . GLU B 2 457 ? -52.075 0.984 -6.776 1.00 169.80 457 GLU B C 1
ATOM 3478 O O . GLU B 2 457 ? -52.911 1.064 -7.675 1.00 167.42 457 GLU B O 1
ATOM 3484 N N . GLN B 2 458 ? -51.861 -0.129 -6.082 1.00 169.61 458 GLN B N 1
ATOM 3485 C CA . GLN B 2 458 ? -52.592 -1.358 -6.361 1.00 167.62 458 GLN B CA 1
ATOM 3486 C C . GLN B 2 458 ? -52.260 -1.855 -7.762 1.00 165.73 458 GLN B C 1
ATOM 3487 O O . GLN B 2 458 ? -53.064 -2.534 -8.401 1.00 166.53 458 GLN B O 1
ATOM 3493 N N . LYS B 2 459 ? -51.065 -1.511 -8.230 1.00 163.64 459 LYS B N 1
ATOM 3494 C CA . LYS B 2 459 ? -50.599 -1.933 -9.544 1.00 162.72 459 LYS B CA 1
ATOM 3495 C C . LYS B 2 459 ? -49.316 -2.740 -9.407 1.00 159.46 459 LYS B C 1
ATOM 3496 O O . LYS B 2 459 ? -48.382 -2.323 -8.721 1.00 155.71 459 LYS B O 1
ATOM 3502 N N . SER B 2 460 ? -49.270 -3.897 -10.058 1.00 156.60 460 SER B N 1
ATOM 3503 C CA . SER B 2 460 ? -48.094 -4.756 -9.980 1.00 150.68 460 SER B CA 1
ATOM 3504 C C . SER B 2 460 ? -46.792 -3.959 -10.084 1.00 154.48 460 SER B C 1
ATOM 3505 O O . SER B 2 460 ? -46.773 -2.814 -10.543 1.00 163.69 460 SER B O 1
ATOM 3508 N N . ALA B 2 461 ? -45.709 -4.569 -9.621 1.00 139.03 461 ALA B N 1
ATOM 3509 C CA . ALA B 2 461 ? -44.374 -4.002 -9.746 1.00 115.73 461 ALA B CA 1
ATOM 3510 C C . ALA B 2 461 ? -43.386 -5.157 -9.789 1.00 104.06 461 ALA B C 1
ATOM 3511 O O . ALA B 2 461 ? -43.676 -6.245 -9.286 1.00 95.80 461 ALA B O 1
ATOM 3513 N N . ASP B 2 462 ? -42.230 -4.928 -10.403 1.00 106.25 462 ASP B N 1
ATOM 3514 C CA . ASP B 2 462 ? -41.204 -5.960 -10.515 1.00 117.07 462 ASP B CA 1
ATOM 3515 C C . ASP B 2 462 ? -40.806 -6.479 -9.131 1.00 141.21 462 ASP B C 1
ATOM 3516 O O . ASP B 2 462 ? -40.379 -5.705 -8.275 1.00 146.29 462 ASP B O 1
ATOM 3521 N N . PRO B 2 463 ? -40.984 -7.791 -8.899 1.00 151.85 463 PRO B N 1
ATOM 3522 C CA . PRO B 2 463 ? -40.681 -8.424 -7.608 1.00 151.42 463 PRO B CA 1
ATOM 3523 C C . PRO B 2 463 ? -39.248 -8.196 -7.130 1.00 149.14 463 PRO B C 1
ATOM 3524 O O . PRO B 2 463 ? -39.011 -8.206 -5.920 1.00 145.73 463 PRO B O 1
ATOM 3528 N N . ASN B 2 464 ? -38.313 -8.004 -8.057 1.00 149.72 464 ASN B N 1
ATOM 3529 C CA . ASN B 2 464 ? -36.935 -7.696 -7.678 1.00 148.79 464 ASN B CA 1
ATOM 3530 C C . ASN B 2 464 ? -36.674 -6.190 -7.610 1.00 141.83 464 ASN B C 1
ATOM 3531 O O . ASN B 2 464 ? -35.543 -5.755 -7.393 1.00 132.71 464 ASN B O 1
ATOM 3536 N N . LEU B 2 465 ? -37.729 -5.403 -7.801 1.00 141.53 465 LEU B N 1
ATOM 3537 C CA . LEU B 2 465 ? -37.645 -3.953 -7.662 1.00 141.67 465 LEU B CA 1
ATOM 3538 C C . LEU B 2 465 ? -38.103 -3.541 -6.264 1.00 145.32 465 LEU B C 1
ATOM 3539 O O . LEU B 2 465 ? -37.326 -3.001 -5.478 1.00 149.58 465 LEU B O 1
ATOM 3544 N N . VAL B 2 466 ? -39.371 -3.813 -5.962 1.00 141.84 466 VAL B N 1
ATOM 3545 C CA . VAL B 2 466 ? -39.988 -3.406 -4.700 1.00 135.17 466 VAL B CA 1
ATOM 3546 C C . VAL B 2 466 ? -39.486 -4.186 -3.476 1.00 121.60 466 VAL B C 1
ATOM 3547 O O . VAL B 2 466 ? -39.641 -3.727 -2.341 1.00 108.12 466 VAL B O 1
ATOM 3551 N N . ASN B 2 467 ? -38.882 -5.352 -3.690 1.00 121.71 467 ASN B N 1
ATOM 3552 C CA . ASN B 2 467 ? -38.404 -6.145 -2.556 1.00 119.86 467 ASN B CA 1
ATOM 3553 C C . ASN B 2 467 ? -36.965 -5.852 -2.129 1.00 117.67 467 ASN B C 1
ATOM 3554 O O . ASN B 2 467 ? -36.429 -6.527 -1.249 1.00 117.82 467 ASN B O 1
ATOM 3559 N N . LEU B 2 468 ? -36.344 -4.854 -2.756 1.00 119.27 468 LEU B N 1
ATOM 3560 C CA . LEU B 2 468 ? -35.048 -4.356 -2.302 1.00 123.61 468 LEU B CA 1
ATOM 3561 C C . LEU B 2 468 ? -35.186 -3.879 -0.849 1.00 128.60 468 LEU B C 1
ATOM 3562 O O . LEU B 2 468 ? -36.037 -3.041 -0.536 1.00 129.44 468 LEU B O 1
ATOM 3567 N N . SER B 2 469 ? -34.347 -4.409 0.035 1.00 128.08 469 SER B N 1
ATOM 3568 C CA . SER B 2 469 ? -34.455 -4.101 1.457 1.00 122.65 469 SER B CA 1
ATOM 3569 C C . SER B 2 469 ? -33.608 -2.907 1.887 1.00 118.43 469 SER B C 1
ATOM 3570 O O . SER B 2 469 ? -33.628 -2.522 3.057 1.00 122.10 469 SER B O 1
ATOM 3573 N N . ALA B 2 470 ? -32.871 -2.320 0.948 1.00 110.50 470 ALA B N 1
ATOM 3574 C CA . ALA B 2 470 ? -32.110 -1.109 1.242 1.00 102.43 470 ALA B CA 1
ATOM 3575 C C . ALA B 2 470 ? -33.068 0.064 1.459 1.00 106.09 470 ALA B C 1
ATOM 3576 O O . ALA B 2 470 ? -32.728 1.047 2.123 1.00 112.07 470 ALA B O 1
ATOM 3578 N N . SER B 2 471 ? -34.265 -0.042 0.891 1.00 104.80 471 SER B N 1
ATOM 3579 C CA . SER B 2 471 ? -35.324 0.907 1.187 1.00 107.12 471 SER B CA 1
ATOM 3580 C C . SER B 2 471 ? -35.828 0.598 2.596 1.00 126.72 471 SER B C 1
ATOM 3581 O O . SER B 2 471 ? -35.634 -0.514 3.097 1.00 128.41 471 SER B O 1
ATOM 3584 N N . SER B 2 472 ? -36.433 1.584 3.251 1.00 134.58 472 SER B N 1
ATOM 3585 C CA . SER B 2 472 ? -36.941 1.411 4.612 1.00 132.79 472 SER B CA 1
ATOM 3586 C C . SER B 2 472 ? -35.864 1.179 5.685 1.00 123.79 472 SER B C 1
ATOM 3587 O O . SER B 2 472 ? -36.202 1.039 6.858 1.00 125.25 472 SER B O 1
ATOM 3590 N N . LEU B 2 473 ? -34.590 1.104 5.297 1.00 110.05 473 LEU B N 1
ATOM 3591 C CA . LEU B 2 473 ? -33.517 1.011 6.291 1.00 97.32 473 LEU B CA 1
ATOM 3592 C C . LEU B 2 473 ? -33.588 2.206 7.249 1.00 91.32 473 LEU B C 1
ATOM 3593 O O . LEU B 2 473 ? -33.824 3.343 6.826 1.00 87.93 473 LEU B O 1
ATOM 3598 N N . LYS B 2 474 ? -33.400 1.944 8.539 1.00 95.03 474 LYS B N 1
ATOM 3599 C CA . LYS B 2 474 ? -33.595 2.968 9.564 1.00 100.11 474 LYS B CA 1
ATOM 3600 C C . LYS B 2 474 ? -32.303 3.373 10.271 1.00 98.01 474 LYS B C 1
ATOM 3601 O O . LYS B 2 474 ? -31.264 2.731 10.116 1.00 103.36 474 LYS B O 1
ATOM 3607 N N . SER B 2 475 ? -32.393 4.462 11.032 1.00 89.22 475 SER B N 1
ATOM 3608 C CA . SER B 2 475 ? -31.337 4.913 11.946 1.00 86.89 475 SER B CA 1
ATOM 3609 C C . SER B 2 475 ? -29.906 4.926 11.401 1.00 83.07 475 SER B C 1
ATOM 3610 O O . SER B 2 475 ? -29.623 5.470 10.334 1.00 75.53 475 SER B O 1
ATOM 3613 N N . THR B 2 476 ? -29.019 4.305 12.173 1.00 88.47 476 THR B N 1
ATOM 3614 C CA . THR B 2 476 ? -27.590 4.273 11.901 1.00 82.75 476 THR B CA 1
ATOM 3615 C C . THR B 2 476 ? -27.255 3.425 10.681 1.00 71.84 476 THR B C 1
ATOM 3616 O O . THR B 2 476 ? -26.296 3.710 9.960 1.00 76.37 476 THR B O 1
ATOM 3620 N N . PHE B 2 477 ? -28.048 2.382 10.459 1.00 71.24 477 PHE B N 1
ATOM 3621 C CA . PHE B 2 477 ? -27.831 1.486 9.332 1.00 75.72 477 PHE B CA 1
ATOM 3622 C C . PHE B 2 477 ? -27.924 2.210 7.992 1.00 82.69 477 PHE B C 1
ATOM 3623 O O . PHE B 2 477 ? -27.101 1.983 7.100 1.00 89.47 477 PHE B O 1
ATOM 3631 N N . GLN B 2 478 ? -28.923 3.075 7.851 1.00 74.14 478 GLN B N 1
ATOM 3632 C CA . GLN B 2 478 ? -29.049 3.890 6.650 1.00 77.47 478 GLN B CA 1
ATOM 3633 C C . GLN B 2 478 ? -27.803 4.750 6.463 1.00 75.12 478 GLN B C 1
ATOM 3634 O O . GLN B 2 478 ? -27.149 4.706 5.418 1.00 88.72 478 GLN B O 1
ATOM 3640 N N . LEU B 2 479 ? -27.469 5.515 7.499 1.00 64.86 479 LEU B N 1
ATOM 3641 C CA . LEU B 2 479 ? -26.311 6.407 7.474 1.00 68.20 479 LEU B CA 1
ATOM 3642 C C . LEU B 2 479 ? -24.973 5.700 7.226 1.00 79.11 479 LEU B C 1
ATOM 3643 O O . LEU B 2 479 ? -24.015 6.331 6.772 1.00 96.88 479 LEU B O 1
ATOM 3648 N N . ALA B 2 480 ? -24.901 4.404 7.519 1.00 72.28 480 ALA B N 1
ATOM 3649 C CA . ALA B 2 480 ? -23.690 3.644 7.228 1.00 74.44 480 ALA B CA 1
ATOM 3650 C C . ALA B 2 480 ? -23.713 3.164 5.780 1.00 85.59 480 ALA B C 1
ATOM 3651 O O . ALA B 2 480 ? -22.701 3.223 5.071 1.00 91.66 480 ALA B O 1
ATOM 3653 N N . TYR B 2 481 ? -24.880 2.697 5.347 1.00 80.46 481 TYR B N 1
ATOM 3654 C CA . TYR B 2 481 ? -25.059 2.240 3.975 1.00 75.13 481 TYR B CA 1
ATOM 3655 C C . TYR B 2 481 ? -24.758 3.360 2.973 1.00 75.27 481 TYR B C 1
ATOM 3656 O O . TYR B 2 481 ? -24.252 3.105 1.875 1.00 68.03 481 TYR B O 1
ATOM 3665 N N . LYS B 2 482 ? -25.064 4.597 3.359 1.00 83.54 482 LYS B N 1
ATOM 3666 C CA . LYS B 2 482 ? -24.731 5.758 2.535 1.00 93.52 482 LYS B CA 1
ATOM 3667 C C . LYS B 2 482 ? -23.229 5.846 2.301 1.00 91.51 482 LYS B C 1
ATOM 3668 O O . LYS B 2 482 ? -22.777 6.046 1.173 1.00 90.49 482 LYS B O 1
ATOM 3674 N N . LEU B 2 483 ? -22.464 5.699 3.379 1.00 88.20 483 LEU B N 1
ATOM 3675 C CA . LEU B 2 483 ? -21.009 5.723 3.307 1.00 80.13 483 LEU B CA 1
ATOM 3676 C C . LEU B 2 483 ? -20.501 4.550 2.481 1.00 76.94 483 LEU B C 1
ATOM 3677 O O . LEU B 2 483 ? -19.480 4.656 1.800 1.00 67.96 483 LEU B O 1
ATOM 3682 N N . LEU B 2 484 ? -21.224 3.435 2.538 1.00 78.75 484 LEU B N 1
ATOM 3683 C CA . LEU B 2 484 ? -20.861 2.258 1.756 1.00 73.47 484 LEU B CA 1
ATOM 3684 C C . LEU B 2 484 ? -21.002 2.529 0.256 1.00 69.44 484 LEU B C 1
ATOM 3685 O O . LEU B 2 484 ? -20.079 2.267 -0.518 1.00 73.46 484 LEU B O 1
ATOM 3690 N N . THR B 2 485 ? -22.152 3.065 -0.146 1.00 77.07 485 THR B N 1
ATOM 3691 C CA . THR B 2 485 ? -22.381 3.424 -1.544 1.00 79.19 485 THR B CA 1
ATOM 3692 C C . THR B 2 485 ? -21.380 4.480 -2.001 1.00 80.98 485 THR B C 1
ATOM 3693 O O . THR B 2 485 ? -20.884 4.440 -3.130 1.00 83.70 485 THR B O 1
ATOM 3697 N N . GLU B 2 486 ? -21.099 5.428 -1.111 1.00 73.05 486 GLU B N 1
ATOM 3698 C CA . GLU B 2 486 ? -20.150 6.499 -1.383 1.00 75.25 486 GLU B CA 1
ATOM 3699 C C . GLU B 2 486 ? -18.755 5.921 -1.629 1.00 79.79 486 GLU B C 1
ATOM 3700 O O . GLU B 2 486 ? -18.003 6.429 -2.461 1.00 76.13 486 GLU B O 1
ATOM 3706 N N . ILE B 2 487 ? -18.423 4.851 -0.909 1.00 86.67 487 ILE B N 1
ATOM 3707 C CA . ILE B 2 487 ? -17.164 4.138 -1.117 1.00 90.81 487 ILE B CA 1
ATOM 3708 C C . ILE B 2 487 ? -17.144 3.399 -2.451 1.00 98.55 487 ILE B C 1
ATOM 3709 O O . ILE B 2 487 ? -16.212 3.560 -3.241 1.00 104.00 487 ILE B O 1
ATOM 3714 N N . VAL B 2 488 ? -18.174 2.592 -2.700 1.00 98.49 488 VAL B N 1
ATOM 3715 C CA . VAL B 2 488 ? -18.241 1.793 -3.920 1.00 93.70 488 VAL B CA 1
ATOM 3716 C C . VAL B 2 488 ? -18.332 2.680 -5.164 1.00 94.94 488 VAL B C 1
ATOM 3717 O O . VAL B 2 488 ? -18.110 2.217 -6.285 1.00 99.13 488 VAL B O 1
ATOM 3721 N N . GLN B 2 489 ? -18.655 3.956 -4.967 1.00 99.71 489 GLN B N 1
ATOM 3722 C CA . GLN B 2 489 ? -18.601 4.916 -6.062 1.00 95.75 489 GLN B CA 1
ATOM 3723 C C . GLN B 2 489 ? -17.158 5.115 -6.515 1.00 90.10 489 GLN B C 1
ATOM 3724 O O . GLN B 2 489 ? -16.869 5.139 -7.709 1.00 97.61 489 GLN B O 1
ATOM 3730 N N . ILE B 2 490 ? -16.258 5.246 -5.544 1.00 85.84 490 ILE B N 1
ATOM 3731 C CA . ILE B 2 490 ? -14.836 5.471 -5.802 1.00 82.70 490 ILE B CA 1
ATOM 3732 C C . ILE B 2 490 ? -14.104 4.178 -6.181 1.00 85.53 490 ILE B C 1
ATOM 3733 O O . ILE B 2 490 ? -13.290 4.161 -7.104 1.00 83.60 490 ILE B O 1
ATOM 3738 N N . THR B 2 491 ? -14.397 3.093 -5.472 1.00 93.38 491 THR B N 1
ATOM 3739 C CA . THR B 2 491 ? -13.703 1.832 -5.715 1.00 101.67 491 THR B CA 1
ATOM 3740 C C . THR B 2 491 ? -14.254 1.074 -6.922 1.00 114.09 491 THR B C 1
ATOM 3741 O O . THR B 2 491 ? -13.523 0.740 -7.858 1.00 127.29 491 THR B O 1
ATOM 3745 N N . GLY B 2 492 ? -15.555 0.811 -6.888 1.00 105.07 492 GLY B N 1
ATOM 3746 C CA . GLY B 2 492 ? -16.166 -0.148 -7.789 1.00 85.73 492 GLY B CA 1
ATOM 3747 C C . GLY B 2 492 ? -16.293 -1.472 -7.049 1.00 95.36 492 GLY B C 1
ATOM 3748 O O . GLY B 2 492 ? -15.512 -1.750 -6.134 1.00 102.23 492 GLY B O 1
ATOM 3749 N N . TRP B 2 493 ? -17.254 -2.298 -7.450 1.00 96.97 493 TRP B N 1
ATOM 3750 C CA . TRP B 2 493 ? -17.566 -3.524 -6.722 1.00 102.94 493 TRP B CA 1
ATOM 3751 C C . TRP B 2 493 ? -16.379 -4.465 -6.500 1.00 106.93 493 TRP B C 1
ATOM 3752 O O . TRP B 2 493 ? -16.143 -4.905 -5.374 1.00 99.68 493 TRP B O 1
ATOM 3763 N N . GLU B 2 494 ? -15.641 -4.777 -7.562 1.00 119.06 494 GLU B N 1
ATOM 3764 C CA . GLU B 2 494 ? -14.567 -5.767 -7.464 1.00 117.51 494 GLU B CA 1
ATOM 3765 C C . GLU B 2 494 ? -13.365 -5.258 -6.665 1.00 109.46 494 GLU B C 1
ATOM 3766 O O . GLU B 2 494 ? -12.697 -6.030 -5.967 1.00 103.12 494 GLU B O 1
ATOM 3772 N N . GLN B 2 495 ? -13.088 -3.962 -6.783 1.00 108.39 495 GLN B N 1
ATOM 3773 C CA . GLN B 2 495 ? -12.014 -3.332 -6.020 1.00 118.63 495 GLN B CA 1
ATOM 3774 C C . GLN B 2 495 ? -12.436 -3.239 -4.553 1.00 124.32 495 GLN B C 1
ATOM 3775 O O . GLN B 2 495 ? -11.620 -3.401 -3.636 1.00 128.66 495 GLN B O 1
ATOM 3781 N N . LEU B 2 496 ? -13.728 -2.993 -4.345 1.00 121.07 496 LEU B N 1
ATOM 3782 C CA . LEU B 2 496 ? -14.316 -2.991 -3.010 1.00 109.61 496 LEU B CA 1
ATOM 3783 C C . LEU B 2 496 ? -14.151 -4.351 -2.347 1.00 112.85 496 LEU B C 1
ATOM 3784 O O . LEU B 2 496 ? -13.808 -4.436 -1.169 1.00 116.00 496 LEU B O 1
ATOM 3789 N N . LEU B 2 497 ? -14.400 -5.412 -3.109 1.00 114.75 497 LEU B N 1
ATOM 3790 C CA . LEU B 2 497 ? -14.229 -6.769 -2.603 1.00 114.63 497 LEU B CA 1
ATOM 3791 C C . LEU B 2 497 ? -12.758 -7.091 -2.379 1.00 101.26 497 LEU B C 1
ATOM 3792 O O . LEU B 2 497 ? -12.423 -7.865 -1.485 1.00 84.77 497 LEU B O 1
ATOM 3797 N N . LYS B 2 498 ? -11.884 -6.506 -3.194 1.00 109.62 498 LYS B N 1
ATOM 3798 C CA . LYS B 2 498 ? -10.446 -6.673 -2.993 1.00 116.51 498 LYS B CA 1
ATOM 3799 C C . LYS B 2 498 ? -9.994 -6.056 -1.673 1.00 105.81 498 LYS B C 1
ATOM 3800 O O . LYS B 2 498 ? -9.141 -6.610 -0.982 1.00 109.89 498 LYS B O 1
ATOM 3806 N N . TYR B 2 499 ? -10.564 -4.904 -1.334 1.00 95.09 499 TYR B N 1
ATOM 3807 C CA . TYR B 2 499 ? -10.291 -4.271 -0.048 1.00 88.93 499 TYR B CA 1
ATOM 3808 C C . TYR B 2 499 ? -10.895 -5.087 1.093 1.00 87.11 499 TYR B C 1
ATOM 3809 O O . TYR B 2 499 ? -10.283 -5.266 2.147 1.00 75.54 499 TYR B O 1
ATOM 3818 N N . ARG B 2 500 ? -12.101 -5.588 0.853 1.00 78.82 500 ARG B N 1
ATOM 3819 C CA . ARG B 2 500 ? -12.891 -6.303 1.851 1.00 72.81 500 ARG B CA 1
ATOM 3820 C C . ARG B 2 500 ? -12.301 -7.651 2.270 1.00 91.93 500 ARG B C 1
ATOM 3821 O O . ARG B 2 500 ? -12.185 -7.943 3.464 1.00 93.57 500 ARG B O 1
ATOM 3829 N N . SER B 2 501 ? -11.930 -8.467 1.286 1.00 112.17 501 SER B N 1
ATOM 3830 C CA . SER B 2 501 ? -11.385 -9.796 1.549 1.00 122.25 501 SER B CA 1
ATOM 3831 C C . SER B 2 501 ? -9.946 -9.749 2.061 1.00 122.83 501 SER B C 1
ATOM 3832 O O . SER B 2 501 ? -9.336 -10.787 2.323 1.00 121.79 501 SER B O 1
ATOM 3835 N N . LYS B 2 502 ? -9.404 -8.544 2.184 1.00 119.17 502 LYS B N 1
ATOM 3836 C CA . LYS B 2 502 ? -8.065 -8.352 2.716 1.00 118.00 502 LYS B CA 1
ATOM 3837 C C . LYS B 2 502 ? -8.123 -8.322 4.236 1.00 130.81 502 LYS B C 1
ATOM 3838 O O . LYS B 2 502 ? -7.283 -8.902 4.921 1.00 142.50 502 LYS B O 1
ATOM 3844 N N . ILE B 2 503 ? -9.148 -7.654 4.752 1.00 124.83 503 ILE B N 1
ATOM 3845 C CA . ILE B 2 503 ? -9.252 -7.357 6.175 1.00 112.46 503 ILE B CA 1
ATOM 3846 C C . ILE B 2 503 ? -10.391 -8.105 6.876 1.00 111.24 503 ILE B C 1
ATOM 3847 O O . ILE B 2 503 ? -10.486 -8.086 8.107 1.00 109.11 503 ILE B O 1
ATOM 3852 N N . PHE B 2 504 ? -11.256 -8.759 6.105 1.00 112.69 504 PHE B N 1
ATOM 3853 C CA . PHE B 2 504 ? -12.363 -9.510 6.701 1.00 117.56 504 PHE B CA 1
ATOM 3854 C C . PHE B 2 504 ? -12.303 -11.011 6.416 1.00 127.23 504 PHE B C 1
ATOM 3855 O O . PHE B 2 504 ? -11.363 -11.502 5.790 1.00 138.82 504 PHE B O 1
ATOM 3863 N N . VAL B 2 505 ? -13.320 -11.734 6.875 1.00 120.30 505 VAL B N 1
ATOM 3864 C CA . VAL B 2 505 ? -13.321 -13.191 6.782 1.00 111.38 505 VAL B CA 1
ATOM 3865 C C . VAL B 2 505 ? -14.625 -13.765 6.242 1.00 114.53 505 VAL B C 1
ATOM 3866 O O . VAL B 2 505 ? -15.678 -13.135 6.331 1.00 113.29 505 VAL B O 1
ATOM 3870 N N . SER B 2 532 ? -4.101 -12.466 10.613 1.00 133.15 532 SER B N 1
ATOM 3871 C CA . SER B 2 532 ? -4.569 -11.346 11.425 1.00 129.66 532 SER B CA 1
ATOM 3872 C C . SER B 2 532 ? -5.594 -10.482 10.701 1.00 126.29 532 SER B C 1
ATOM 3873 O O . SER B 2 532 ? -5.288 -9.365 10.295 1.00 125.04 532 SER B O 1
ATOM 3876 N N . LYS B 2 533 ? -6.798 -11.018 10.517 1.00 120.51 533 LYS B N 1
ATOM 3877 C CA . LYS B 2 533 ? -7.934 -10.224 10.060 1.00 112.21 533 LYS B CA 1
ATOM 3878 C C . LYS B 2 533 ? -9.005 -10.261 11.141 1.00 106.06 533 LYS B C 1
ATOM 3879 O O . LYS B 2 533 ? -8.871 -10.985 12.130 1.00 112.50 533 LYS B O 1
ATOM 3885 N N . ARG B 2 534 ? -10.095 -9.533 10.929 1.00 96.20 534 ARG B N 1
ATOM 3886 C CA . ARG B 2 534 ? -11.147 -9.463 11.934 1.00 95.92 534 ARG B CA 1
ATOM 3887 C C . ARG B 2 534 ? -12.529 -9.745 11.353 1.00 108.69 534 ARG B C 1
ATOM 3888 O O . ARG B 2 534 ? -12.738 -9.661 10.140 1.00 112.56 534 ARG B O 1
ATOM 3896 N N . LEU B 2 535 ? -13.469 -10.084 12.228 1.00 111.00 535 LEU B N 1
ATOM 3897 C CA . LEU B 2 535 ? -14.815 -10.433 11.795 1.00 110.00 535 LEU B CA 1
ATOM 3898 C C . LEU B 2 535 ? -15.637 -9.195 11.462 1.00 111.18 535 LEU B C 1
ATOM 3899 O O . LEU B 2 535 ? -15.751 -8.276 12.278 1.00 120.58 535 LEU B O 1
ATOM 3904 N N . CYS B 2 536 ? -16.200 -9.178 10.256 1.00 105.09 536 CYS B N 1
ATOM 3905 C CA . CYS B 2 536 ? -17.188 -8.175 9.881 1.00 98.52 536 CYS B CA 1
ATOM 3906 C C . CYS B 2 536 ? -18.360 -8.318 10.854 1.00 90.98 536 CYS B C 1
ATOM 3907 O O . CYS B 2 536 ? -18.741 -9.437 11.207 1.00 94.78 536 CYS B O 1
ATOM 3910 N N . GLU B 2 537 ? -18.962 -7.205 11.262 1.00 89.07 537 GLU B N 1
ATOM 3911 C CA . GLU B 2 537 ? -19.896 -7.245 12.389 1.00 108.63 537 GLU B CA 1
ATOM 3912 C C . GLU B 2 537 ? -21.299 -7.701 11.993 1.00 118.51 537 GLU B C 1
ATOM 3913 O O . GLU B 2 537 ? -22.211 -7.710 12.808 1.00 132.65 537 GLU B O 1
ATOM 3919 N N . ARG B 2 538 ? -21.434 -8.139 10.746 1.00 109.53 538 ARG B N 1
ATOM 3920 C CA . ARG B 2 538 ? -22.684 -8.709 10.263 1.00 113.45 538 ARG B CA 1
ATOM 3921 C C . ARG B 2 538 ? -23.542 -7.648 9.596 1.00 115.08 538 ARG B C 1
ATOM 3922 O O . ARG B 2 538 ? -23.647 -7.601 8.370 1.00 131.69 538 ARG B O 1
ATOM 3930 N N . TRP B 2 539 ? -24.154 -6.793 10.407 1.00 98.20 539 TRP B N 1
ATOM 3931 C CA . TRP B 2 539 ? -24.975 -5.730 9.875 1.00 98.55 539 TRP B CA 1
ATOM 3932 C C . TRP B 2 539 ? -24.337 -5.173 8.639 1.00 103.06 539 TRP B C 1
ATOM 3933 O O . TRP B 2 539 ? -25.036 -4.823 7.664 1.00 111.66 539 TRP B O 1
ATOM 3944 N N . LEU B 2 540 ? -23.011 -5.079 8.647 1.00 92.04 540 LEU B N 1
ATOM 3945 C CA . LEU B 2 540 ? -22.232 -4.578 7.528 1.00 98.10 540 LEU B CA 1
ATOM 3946 C C . LEU B 2 540 ? -22.258 -5.555 6.350 1.00 107.35 540 LEU B C 1
ATOM 3947 O O . LEU B 2 540 ? -22.293 -5.136 5.195 1.00 110.09 540 LEU B O 1
ATOM 3952 N N . ASP B 2 541 ? -22.254 -6.853 6.647 1.00 106.10 541 ASP B N 1
ATOM 3953 C CA . ASP B 2 541 ? -22.371 -7.876 5.606 1.00 114.12 541 ASP B CA 1
ATOM 3954 C C . ASP B 2 541 ? -23.761 -7.826 4.984 1.00 110.63 541 ASP B C 1
ATOM 3955 O O . ASP B 2 541 ? -23.922 -7.993 3.767 1.00 113.13 541 ASP B O 1
ATOM 3960 N N . ASN B 2 542 ? -24.761 -7.601 5.833 1.00 98.80 542 ASN B N 1
ATOM 3961 C CA . ASN B 2 542 ? -26.133 -7.440 5.382 1.00 98.19 542 ASN B CA 1
ATOM 3962 C C . ASN B 2 542 ? -26.201 -6.258 4.422 1.00 102.96 542 ASN B C 1
ATOM 3963 O O . ASN B 2 542 ? -26.806 -6.341 3.349 1.00 98.54 542 ASN B O 1
ATOM 3968 N N . LEU B 2 543 ? -25.547 -5.167 4.814 1.00 104.04 543 LEU B N 1
ATOM 3969 C CA . LEU B 2 543 ? -25.400 -3.993 3.956 1.00 96.89 543 LEU B CA 1
ATOM 3970 C C . LEU B 2 543 ? -24.699 -4.323 2.639 1.00 99.76 543 LEU B C 1
ATOM 3971 O O . LEU B 2 543 ? -25.036 -3.760 1.598 1.00 104.73 543 LEU B O 1
ATOM 3976 N N . PHE B 2 544 ? -23.722 -5.226 2.685 1.00 90.15 544 PHE B N 1
ATOM 3977 C CA . PHE B 2 544 ? -23.024 -5.647 1.474 1.00 88.78 544 PHE B CA 1
ATOM 3978 C C . PHE B 2 544 ? -23.971 -6.348 0.507 1.00 102.19 544 PHE B C 1
ATOM 3979 O O . PHE B 2 544 ? -24.007 -6.020 -0.681 1.00 106.05 544 PHE B O 1
ATOM 3987 N N . MET B 2 545 ? -24.752 -7.293 1.019 1.00 106.20 545 MET B N 1
ATOM 3988 C CA . MET B 2 545 ? -25.699 -8.024 0.188 1.00 102.90 545 MET B CA 1
ATOM 3989 C C . MET B 2 545 ? -26.722 -7.055 -0.389 1.00 98.87 545 MET B C 1
ATOM 3990 O O . MET B 2 545 ? -27.101 -7.157 -1.556 1.00 103.32 545 MET B O 1
ATOM 3995 N N . LEU B 2 546 ? -27.159 -6.111 0.436 1.00 96.07 546 LEU B N 1
ATOM 3996 C CA . LEU B 2 546 ? -28.073 -5.059 -0.009 1.00 101.39 546 LEU B CA 1
ATOM 3997 C C . LEU B 2 546 ? -27.473 -4.227 -1.143 1.00 115.06 546 LEU B C 1
ATOM 3998 O O . LEU B 2 546 ? -28.175 -3.848 -2.082 1.00 122.31 546 LEU B O 1
ATOM 4003 N N . LEU B 2 547 ? -26.174 -3.952 -1.054 1.00 115.34 547 LEU B N 1
ATOM 4004 C CA . LEU B 2 547 ? -25.480 -3.197 -2.091 1.00 117.76 547 LEU B CA 1
ATOM 4005 C C . LEU B 2 547 ? -25.414 -4.014 -3.378 1.00 125.74 547 LEU B C 1
ATOM 4006 O O . LEU B 2 547 ? -25.510 -3.465 -4.478 1.00 123.81 547 LEU B O 1
ATOM 4011 N N . TYR B 2 548 ? -25.260 -5.328 -3.227 1.00 134.29 548 TYR B N 1
ATOM 4012 C CA . TYR B 2 548 ? -25.245 -6.242 -4.364 1.00 140.32 548 TYR B CA 1
ATOM 4013 C C . TYR B 2 548 ? -26.585 -6.177 -5.087 1.00 135.34 548 TYR B C 1
ATOM 4014 O O . TYR B 2 548 ? -26.641 -6.043 -6.313 1.00 131.71 548 TYR B O 1
ATOM 4023 N N . GLU B 2 549 ? -27.662 -6.261 -4.312 1.00 128.86 549 GLU B N 1
ATOM 4024 C CA . GLU B 2 549 ? -29.014 -6.202 -4.861 1.00 121.52 549 GLU B CA 1
ATOM 4025 C C . GLU B 2 549 ? -29.321 -4.862 -5.541 1.00 114.79 549 GLU B C 1
ATOM 4026 O O . GLU B 2 549 ? -29.842 -4.835 -6.658 1.00 115.72 549 GLU B O 1
ATOM 4032 N N . ASP B 2 550 ? -28.993 -3.758 -4.873 1.00 114.90 550 ASP B N 1
ATOM 4033 C CA . ASP B 2 550 ? -29.217 -2.429 -5.441 1.00 114.43 550 ASP B CA 1
ATOM 4034 C C . ASP B 2 550 ? -28.422 -2.197 -6.725 1.00 111.06 550 ASP B C 1
ATOM 4035 O O . ASP B 2 550 ? -28.952 -1.648 -7.693 1.00 115.40 550 ASP B O 1
ATOM 4040 N N . LEU B 2 551 ? -27.155 -2.608 -6.735 1.00 107.22 551 LEU B N 1
ATOM 4041 C CA . LEU B 2 551 ? -26.338 -2.492 -7.942 1.00 105.16 551 LEU B CA 1
ATOM 4042 C C . LEU B 2 551 ? -26.926 -3.336 -9.067 1.00 114.12 551 LEU B C 1
ATOM 4043 O O . LEU B 2 551 ? -26.997 -2.895 -10.218 1.00 109.74 551 LEU B O 1
ATOM 4048 N N . LYS B 2 552 ? -27.346 -4.550 -8.718 1.00 117.69 552 LYS B N 1
ATOM 4049 C CA . LYS B 2 552 ? -28.006 -5.451 -9.655 1.00 112.63 552 LYS B CA 1
ATOM 4050 C C . LYS B 2 552 ? -29.202 -4.779 -10.314 1.00 108.86 552 LYS B C 1
ATOM 4051 O O . LYS B 2 552 ? -29.350 -4.808 -11.536 1.00 119.62 552 LYS B O 1
ATOM 4057 N N . THR B 2 553 ? -30.051 -4.172 -9.492 1.00 100.79 553 THR B N 1
ATOM 4058 C CA . THR B 2 553 ? -31.263 -3.528 -9.979 1.00 99.25 553 THR B CA 1
ATOM 4059 C C . THR B 2 553 ? -30.931 -2.321 -10.852 1.00 107.43 553 THR B C 1
ATOM 4060 O O . THR B 2 553 ? -31.570 -2.096 -11.883 1.00 121.45 553 THR B O 1
ATOM 4064 N N . TYR B 2 554 ? -29.927 -1.551 -10.436 1.00 101.68 554 TYR B N 1
ATOM 4065 C CA . TYR B 2 554 ? -29.493 -0.380 -11.195 1.00 103.46 554 TYR B CA 1
ATOM 4066 C C . TYR B 2 554 ? -29.012 -0.769 -12.595 1.00 108.53 554 TYR B C 1
ATOM 4067 O O . TYR B 2 554 ? -29.414 -0.165 -13.596 1.00 106.80 554 TYR B O 1
ATOM 4076 N N . THR B 2 555 ? -28.156 -1.784 -12.658 1.00 104.39 555 THR B N 1
ATOM 4077 C CA . THR B 2 555 ? -27.615 -2.252 -13.929 1.00 100.69 555 THR B CA 1
ATOM 4078 C C . THR B 2 555 ? -28.710 -2.858 -14.802 1.00 107.05 555 THR B C 1
ATOM 4079 O O . THR B 2 555 ? -28.776 -2.597 -16.005 1.00 105.85 555 THR B O 1
ATOM 4083 N N . ASP B 2 556 ? -29.570 -3.667 -14.188 1.00 110.05 556 ASP B N 1
ATOM 4084 C CA . ASP B 2 556 ? -30.656 -4.321 -14.914 1.00 113.37 556 ASP B CA 1
ATOM 4085 C C . ASP B 2 556 ? -31.716 -3.329 -15.388 1.00 121.56 556 ASP B C 1
ATOM 4086 O O . ASP B 2 556 ? -32.526 -3.643 -16.260 1.00 130.01 556 ASP B O 1
ATOM 4091 N N . TRP B 2 557 ? -31.719 -2.136 -14.806 1.00 120.19 557 TRP B N 1
ATOM 4092 C CA . TRP B 2 557 ? -32.601 -1.080 -15.285 1.00 120.33 557 TRP B CA 1
ATOM 4093 C C . TRP B 2 557 ? -31.944 -0.333 -16.439 1.00 117.89 557 TRP B C 1
ATOM 4094 O O . TRP B 2 557 ? -32.509 -0.202 -17.527 1.00 111.41 557 TRP B O 1
ATOM 4105 N N . GLN B 2 558 ? -30.731 0.145 -16.186 1.00 117.63 558 GLN B N 1
ATOM 4106 C CA . GLN B 2 558 ? -30.014 0.998 -17.131 1.00 120.16 558 GLN B CA 1
ATOM 4107 C C . GLN B 2 558 ? -29.480 0.281 -18.374 1.00 131.45 558 GLN B C 1
ATOM 4108 O O . GLN B 2 558 ? -29.052 0.938 -19.325 1.00 130.12 558 GLN B O 1
ATOM 4114 N N . SER B 2 559 ? -29.484 -1.049 -18.380 1.00 136.89 559 SER B N 1
ATOM 4115 C CA . SER B 2 559 ? -29.085 -1.763 -19.590 1.00 132.28 559 SER B CA 1
ATOM 4116 C C . SER B 2 559 ? -30.238 -1.694 -20.575 1.00 125.92 559 SER B C 1
ATOM 4117 O O . SER B 2 559 ? -30.110 -1.163 -21.679 1.00 126.71 559 SER B O 1
ATOM 4120 N N . GLU B 2 560 ? -31.369 -2.239 -20.139 1.00 120.21 560 GLU B N 1
ATOM 4121 C CA . GLU B 2 560 ? -32.623 -2.223 -20.883 1.00 119.69 560 GLU B CA 1
ATOM 4122 C C . GLU B 2 560 ? -33.038 -0.810 -21.290 1.00 129.74 560 GLU B C 1
ATOM 4123 O O . GLU B 2 560 ? -33.587 -0.607 -22.375 1.00 138.53 560 GLU B O 1
ATOM 4129 N N . GLN B 2 561 ? -32.762 0.165 -20.427 1.00 133.91 561 GLN B N 1
ATOM 4130 C CA . GLN B 2 561 ? -33.085 1.557 -20.727 1.00 132.18 561 GLN B CA 1
ATOM 4131 C C . GLN B 2 561 ? -32.268 2.051 -21.917 1.00 131.42 561 GLN B C 1
ATOM 4132 O O . GLN B 2 561 ? -32.796 2.710 -22.810 1.00 129.82 561 GLN B O 1
ATOM 4138 N N . LEU B 2 562 ? -30.980 1.720 -21.920 1.00 134.46 562 LEU B N 1
ATOM 4139 C CA . LEU B 2 562 ? -30.083 2.085 -23.012 1.00 137.83 562 LEU B CA 1
ATOM 4140 C C . LEU B 2 562 ? -30.468 1.379 -24.311 1.00 148.35 562 LEU B C 1
ATOM 4141 O O . LEU B 2 562 ? -30.429 1.977 -25.387 1.00 151.39 562 LEU B O 1
ATOM 4146 N N . TYR B 2 563 ? -30.836 0.105 -24.200 1.00 153.00 563 TYR B N 1
ATOM 4147 C CA . TYR B 2 563 ? -31.242 -0.691 -25.356 1.00 149.22 563 TYR B CA 1
ATOM 4148 C C . TYR B 2 563 ? -32.501 -0.110 -25.990 1.00 143.32 563 TYR B C 1
ATOM 4149 O O . TYR B 2 563 ? -32.591 0.039 -27.208 1.00 143.56 563 TYR B O 1
ATOM 4158 N N . PHE B 2 564 ? -33.468 0.219 -25.142 1.00 140.93 564 PHE B N 1
ATOM 4159 C CA . PHE B 2 564 ? -34.731 0.806 -25.571 1.00 139.88 564 PHE B CA 1
ATOM 4160 C C . PHE B 2 564 ? -34.585 2.217 -26.143 1.00 143.99 564 PHE B C 1
ATOM 4161 O O . PHE B 2 564 ? -35.410 2.647 -26.948 1.00 139.57 564 PHE B O 1
ATOM 4169 N N . ASP B 2 565 ? -33.546 2.940 -25.730 1.00 154.92 565 ASP B N 1
ATOM 4170 C CA . ASP B 2 565 ? -33.426 4.350 -26.099 1.00 159.86 565 ASP B CA 1
ATOM 4171 C C . ASP B 2 565 ? -32.877 4.626 -27.497 1.00 163.37 565 ASP B C 1
ATOM 4172 O O . ASP B 2 565 ? -32.580 5.778 -27.827 1.00 169.92 565 ASP B O 1
ATOM 4177 N N . ALA B 2 566 ? -32.730 3.589 -28.315 1.00 154.44 566 ALA B N 1
ATOM 4178 C CA . ALA B 2 566 ? -32.400 3.809 -29.716 1.00 142.77 566 ALA B CA 1
ATOM 4179 C C . ALA B 2 566 ? -33.703 4.042 -30.470 1.00 145.87 566 ALA B C 1
ATOM 4180 O O . ALA B 2 566 ? -33.937 5.117 -31.024 1.00 149.46 566 ALA B O 1
ATOM 4182 N N . GLN B 2 567 ? -34.543 3.009 -30.483 1.00 139.94 567 GLN B N 1
ATOM 4183 C CA . GLN B 2 567 ? -35.865 3.066 -31.093 1.00 131.71 567 GLN B CA 1
ATOM 4184 C C . GLN B 2 567 ? -36.748 4.067 -30.357 1.00 124.16 567 GLN B C 1
ATOM 4185 O O . GLN B 2 567 ? -37.948 4.161 -30.613 1.00 120.39 567 GLN B O 1
ATOM 4191 N N . HIS B 2 572 ? -44.763 3.260 -20.973 1.00 153.55 572 HIS B N 1
ATOM 4192 C CA . HIS B 2 572 ? -43.365 2.877 -20.834 1.00 154.28 572 HIS B CA 1
ATOM 4193 C C . HIS B 2 572 ? -43.170 2.081 -19.546 1.00 146.92 572 HIS B C 1
ATOM 4194 O O . HIS B 2 572 ? -43.323 0.859 -19.529 1.00 148.42 572 HIS B O 1
ATOM 4201 N N . LYS B 2 573 ? -42.823 2.783 -18.472 1.00 132.12 573 LYS B N 1
ATOM 4202 C CA . LYS B 2 573 ? -42.732 2.187 -17.145 1.00 117.68 573 LYS B CA 1
ATOM 4203 C C . LYS B 2 573 ? -43.566 3.019 -16.176 1.00 110.63 573 LYS B C 1
ATOM 4204 O O . LYS B 2 573 ? -43.624 4.243 -16.297 1.00 108.68 573 LYS B O 1
ATOM 4210 N N . LEU B 2 574 ? -44.208 2.356 -15.220 1.00 109.43 574 LEU B N 1
ATOM 4211 C CA . LEU B 2 574 ? -45.084 3.033 -14.268 1.00 115.69 574 LEU B CA 1
ATOM 4212 C C . LEU B 2 574 ? -44.348 4.064 -13.417 1.00 124.50 574 LEU B C 1
ATOM 4213 O O . LEU B 2 574 ? -43.146 3.943 -13.181 1.00 133.27 574 LEU B O 1
ATOM 4218 N N . THR B 2 575 ? -45.087 5.072 -12.960 1.00 126.69 575 THR B N 1
ATOM 4219 C CA . THR B 2 575 ? -44.544 6.131 -12.111 1.00 131.65 575 THR B CA 1
ATOM 4220 C C . THR B 2 575 ? -43.881 5.593 -10.843 1.00 126.87 575 THR B C 1
ATOM 4221 O O . THR B 2 575 ? -42.833 6.089 -10.419 1.00 124.60 575 THR B O 1
ATOM 4225 N N . VAL B 2 576 ? -44.507 4.587 -10.239 1.00 130.21 576 VAL B N 1
ATOM 4226 C CA . VAL B 2 576 ? -43.965 3.942 -9.046 1.00 135.32 576 VAL B CA 1
ATOM 4227 C C . VAL B 2 576 ? -42.588 3.336 -9.326 1.00 138.51 576 VAL B C 1
ATOM 4228 O O . VAL B 2 576 ? -41.681 3.408 -8.490 1.00 147.08 576 VAL B O 1
ATOM 4232 N N . GLU B 2 577 ? -42.432 2.763 -10.516 1.00 128.85 577 GLU B N 1
ATOM 4233 C CA . GLU B 2 577 ? -41.162 2.174 -10.924 1.00 131.11 577 GLU B CA 1
ATOM 4234 C C . GLU B 2 577 ? -40.088 3.248 -11.048 1.00 121.18 577 GLU B C 1
ATOM 4235 O O . GLU B 2 577 ? -38.925 3.024 -10.707 1.00 114.93 577 GLU B O 1
ATOM 4241 N N . TRP B 2 578 ? -40.489 4.416 -11.541 1.00 121.16 578 TRP B N 1
ATOM 4242 C CA . TRP B 2 578 ? -39.583 5.554 -11.634 1.00 126.58 578 TRP B CA 1
ATOM 4243 C C . TRP B 2 578 ? -39.184 6.056 -10.247 1.00 121.00 578 TRP B C 1
ATOM 4244 O O . TRP B 2 578 ? -38.034 6.451 -10.029 1.00 117.07 578 TRP B O 1
ATOM 4255 N N . GLU B 2 579 ? -40.138 6.051 -9.318 1.00 118.00 579 GLU B N 1
ATOM 4256 C CA . GLU B 2 579 ? -39.855 6.406 -7.932 1.00 103.12 579 GLU B CA 1
ATOM 4257 C C . GLU B 2 579 ? -38.792 5.474 -7.375 1.00 97.38 579 GLU B C 1
ATOM 4258 O O . GLU B 2 579 ? -37.746 5.918 -6.909 1.00 97.86 579 GLU B O 1
ATOM 4264 N N . LEU B 2 580 ? -39.079 4.177 -7.435 1.00 88.59 580 LEU B N 1
ATOM 4265 C CA . LEU B 2 580 ? -38.176 3.141 -6.936 1.00 94.27 580 LEU B CA 1
ATOM 4266 C C . LEU B 2 580 ? -36.775 3.224 -7.539 1.00 105.29 580 LEU B C 1
ATOM 4267 O O . LEU B 2 580 ? -35.780 3.176 -6.812 1.00 112.83 580 LEU B O 1
ATOM 4272 N N . PHE B 2 581 ? -36.701 3.344 -8.863 1.00 99.47 581 PHE B N 1
ATOM 4273 C CA . PHE B 2 581 ? -35.412 3.420 -9.543 1.00 93.86 581 PHE B CA 1
ATOM 4274 C C . PHE B 2 581 ? -34.643 4.681 -9.162 1.00 91.29 581 PHE B C 1
ATOM 4275 O O . PHE B 2 581 ? -33.431 4.634 -8.947 1.00 80.47 581 PHE B O 1
ATOM 4283 N N . GLY B 2 582 ? -35.352 5.804 -9.089 1.00 97.10 582 GLY B N 1
ATOM 4284 C CA . GLY B 2 582 ? -34.747 7.060 -8.681 1.00 97.89 582 GLY B CA 1
ATOM 4285 C C . GLY B 2 582 ? -34.199 6.990 -7.267 1.00 92.85 582 GLY B C 1
ATOM 4286 O O . GLY B 2 582 ? -33.133 7.532 -6.977 1.00 88.53 582 GLY B O 1
ATOM 4287 N N . LEU B 2 583 ? -34.931 6.317 -6.384 1.00 89.68 583 LEU B N 1
ATOM 4288 C CA . LEU B 2 583 ? -34.499 6.144 -5.003 1.00 89.92 583 LEU B CA 1
ATOM 4289 C C . LEU B 2 583 ? -33.286 5.225 -4.935 1.00 92.19 583 LEU B C 1
ATOM 4290 O O . LEU B 2 583 ? -32.390 5.424 -4.115 1.00 99.57 583 LEU B O 1
ATOM 4295 N N . CYS B 2 584 ? -33.260 4.224 -5.809 1.00 84.18 584 CYS B N 1
ATOM 4296 C CA . CYS B 2 584 ? -32.137 3.298 -5.883 1.00 90.03 584 CYS B CA 1
ATOM 4297 C C . CYS B 2 584 ? -30.868 4.020 -6.329 1.00 96.04 584 CYS B C 1
ATOM 4298 O O . CYS B 2 584 ? -29.804 3.866 -5.721 1.00 91.18 584 CYS B O 1
ATOM 4301 N N . ALA B 2 585 ? -30.992 4.815 -7.388 1.00 97.25 585 ALA B N 1
ATOM 4302 C CA . ALA B 2 585 ? -29.869 5.583 -7.915 1.00 93.42 585 ALA B CA 1
ATOM 4303 C C . ALA B 2 585 ? -29.401 6.653 -6.928 1.00 86.01 585 ALA B C 1
ATOM 4304 O O . ALA B 2 585 ? -28.204 6.918 -6.812 1.00 93.79 585 ALA B O 1
ATOM 4306 N N . LYS B 2 586 ? -30.347 7.268 -6.225 1.00 82.85 586 LYS B N 1
ATOM 4307 C CA . LYS B 2 586 ? -30.008 8.268 -5.222 1.00 75.45 586 LYS B CA 1
ATOM 4308 C C . LYS B 2 586 ? -29.278 7.600 -4.063 1.00 70.50 586 LYS B C 1
ATOM 4309 O O . LYS B 2 586 ? -28.383 8.193 -3.461 1.00 80.08 586 LYS B O 1
ATOM 4315 N N . ARG B 2 587 ? -29.667 6.364 -3.757 1.00 75.90 587 ARG B N 1
ATOM 4316 C CA . ARG B 2 587 ? -28.978 5.573 -2.744 1.00 86.04 587 ARG B CA 1
ATOM 4317 C C . ARG B 2 587 ? -27.545 5.306 -3.178 1.00 88.24 587 ARG B C 1
ATOM 4318 O O . ARG B 2 587 ? -26.607 5.485 -2.404 1.00 87.46 587 ARG B O 1
ATOM 4326 N N . LEU B 2 588 ? -27.389 4.881 -4.429 1.00 84.87 588 LEU B N 1
ATOM 4327 C CA . LEU B 2 588 ? -26.085 4.505 -4.965 1.00 86.46 588 LEU B CA 1
ATOM 4328 C C . LEU B 2 588 ? -25.193 5.705 -5.278 1.00 95.86 588 LEU B C 1
ATOM 4329 O O . LEU B 2 588 ? -23.980 5.561 -5.432 1.00 105.59 588 LEU B O 1
ATOM 4334 N N . GLY B 2 589 ? -25.792 6.886 -5.377 1.00 97.80 589 GLY B N 1
ATOM 4335 C CA . GLY B 2 589 ? -25.018 8.091 -5.601 1.00 110.06 589 GLY B CA 1
ATOM 4336 C C . GLY B 2 589 ? -24.951 8.542 -7.050 1.00 117.45 589 GLY B C 1
ATOM 4337 O O . GLY B 2 589 ? -23.950 9.116 -7.480 1.00 125.80 589 GLY B O 1
ATOM 4338 N N . HIS B 2 590 ? -26.009 8.276 -7.811 1.00 107.38 590 HIS B N 1
ATOM 4339 C CA . HIS B 2 590 ? -26.118 8.799 -9.172 1.00 100.17 590 HIS B CA 1
ATOM 4340 C C . HIS B 2 590 ? -27.252 9.829 -9.242 1.00 98.17 590 HIS B C 1
ATOM 4341 O O . HIS B 2 590 ? -28.396 9.501 -9.564 1.00 94.31 590 HIS B O 1
ATOM 4348 N N . LEU B 2 591 ? -26.913 11.080 -8.945 1.00 100.33 591 LEU B N 1
ATOM 4349 C CA . LEU B 2 591 ? -27.909 12.129 -8.715 1.00 104.20 591 LEU B CA 1
ATOM 4350 C C . LEU B 2 591 ? -28.764 12.545 -9.922 1.00 104.69 591 LEU B C 1
ATOM 4351 O O . LEU B 2 591 ? -29.990 12.458 -9.856 1.00 97.33 591 LEU B O 1
ATOM 4356 N N . PRO B 2 592 ? -28.137 12.999 -11.023 1.00 115.56 592 PRO B N 1
ATOM 4357 C CA . PRO B 2 592 ? -29.010 13.440 -12.119 1.00 114.42 592 PRO B CA 1
ATOM 4358 C C . PRO B 2 592 ? -29.651 12.263 -12.852 1.00 97.45 592 PRO B C 1
ATOM 4359 O O . PRO B 2 592 ? -30.678 12.436 -13.517 1.00 84.00 592 PRO B O 1
ATOM 4363 N N . GLU B 2 593 ? -29.050 11.083 -12.720 1.00 89.62 593 GLU B N 1
ATOM 4364 C CA . GLU B 2 593 ? -29.610 9.863 -13.291 1.00 85.20 593 GLU B CA 1
ATOM 4365 C C . GLU B 2 593 ? -30.861 9.443 -12.521 1.00 90.79 593 GLU B C 1
ATOM 4366 O O . GLU B 2 593 ? -31.632 8.595 -12.978 1.00 99.70 593 GLU B O 1
ATOM 4372 N N . ALA B 2 594 ? -31.050 10.043 -11.349 1.00 85.70 594 ALA B N 1
ATOM 4373 C CA . ALA B 2 594 ? -32.245 9.814 -10.547 1.00 79.82 594 ALA B CA 1
ATOM 4374 C C . ALA B 2 594 ? -33.237 10.955 -10.741 1.00 87.24 594 ALA B C 1
ATOM 4375 O O . ALA B 2 594 ? -34.447 10.733 -10.832 1.00 96.74 594 ALA B O 1
ATOM 4377 N N . ALA B 2 595 ? -32.712 12.177 -10.801 1.00 84.82 595 ALA B N 1
ATOM 4378 C CA . ALA B 2 595 ? -33.526 13.360 -11.061 1.00 92.71 595 ALA B CA 1
ATOM 4379 C C . ALA B 2 595 ? -34.263 13.209 -12.387 1.00 100.82 595 ALA B C 1
ATOM 4380 O O . ALA B 2 595 ? -35.413 13.630 -12.522 1.00 96.95 595 ALA B O 1
ATOM 4382 N N . LYS B 2 596 ? -33.589 12.601 -13.360 1.00 112.88 596 LYS B N 1
ATOM 4383 C CA . LYS B 2 596 ? -34.196 12.307 -14.653 1.00 110.82 596 LYS B CA 1
ATOM 4384 C C . LYS B 2 596 ? -35.418 11.414 -14.494 1.00 95.79 596 LYS B C 1
ATOM 4385 O O . LYS B 2 596 ? -36.486 11.713 -15.024 1.00 86.67 596 LYS B O 1
ATOM 4391 N N . ALA B 2 597 ? -35.245 10.321 -13.758 1.00 92.70 597 ALA B N 1
ATOM 4392 C CA . ALA B 2 597 ? -36.312 9.351 -13.530 1.00 95.47 597 ALA B CA 1
ATOM 4393 C C . ALA B 2 597 ? -37.487 9.954 -12.765 1.00 103.38 597 ALA B C 1
ATOM 4394 O O . ALA B 2 597 ? -38.645 9.653 -13.058 1.00 113.47 597 ALA B O 1
ATOM 4396 N N . PHE B 2 598 ? -37.185 10.795 -11.781 1.00 89.73 598 PHE B N 1
ATOM 4397 C CA . PHE B 2 598 ? -38.228 11.474 -11.019 1.00 99.04 598 PHE B CA 1
ATOM 4398 C C . PHE B 2 598 ? -38.988 12.435 -11.921 1.00 91.27 598 PHE B C 1
ATOM 4399 O O . PHE B 2 598 ? -40.207 12.566 -11.817 1.00 95.34 598 PHE B O 1
ATOM 4407 N N . GLN B 2 599 ? -38.256 13.099 -12.810 1.00 93.01 599 GLN B N 1
ATOM 4408 C CA . GLN B 2 599 ? -38.855 14.010 -13.776 1.00 100.46 599 GLN B CA 1
ATOM 4409 C C . GLN B 2 599 ? -39.737 13.240 -14.756 1.00 87.98 599 GLN B C 1
ATOM 4410 O O . GLN B 2 599 ? -40.732 13.768 -15.256 1.00 89.85 599 GLN B O 1
ATOM 4416 N N . ILE B 2 600 ? -39.365 11.990 -15.021 1.00 74.61 600 ILE B N 1
ATOM 4417 C CA . ILE B 2 600 ? -40.151 11.116 -15.885 1.00 87.24 600 ILE B CA 1
ATOM 4418 C C . ILE B 2 600 ? -41.452 10.724 -15.197 1.00 99.90 600 ILE B C 1
ATOM 4419 O O . ILE B 2 600 ? -42.535 10.874 -15.763 1.00 109.36 600 ILE B O 1
ATOM 4424 N N . GLY B 2 601 ? -41.338 10.215 -13.974 1.00 103.15 601 GLY B N 1
ATOM 4425 C CA . GLY B 2 601 ? -42.499 9.819 -13.200 1.00 98.75 601 GLY B CA 1
ATOM 4426 C C . GLY B 2 601 ? -43.428 10.977 -12.899 1.00 96.71 601 GLY B C 1
ATOM 4427 O O . GLY B 2 601 ? -44.623 10.775 -12.679 1.00 92.27 601 GLY B O 1
ATOM 4428 N N . LEU B 2 602 ? -42.883 12.192 -12.896 1.00 101.57 602 LEU B N 1
ATOM 4429 C CA . LEU B 2 602 ? -43.681 13.378 -12.604 1.00 109.34 602 LEU B CA 1
ATOM 4430 C C . LEU B 2 602 ? -44.397 13.893 -13.848 1.00 123.17 602 LEU B C 1
ATOM 4431 O O . LEU B 2 602 ? -44.944 14.995 -13.854 1.00 130.94 602 LEU B O 1
ATOM 4436 N N . SER B 2 603 ? -44.388 13.087 -14.903 1.00 124.91 603 SER B N 1
ATOM 4437 C CA . SER B 2 603 ? -45.121 13.417 -16.115 1.00 124.64 603 SER B CA 1
ATOM 4438 C C . SER B 2 603 ? -46.463 12.702 -16.099 1.00 127.21 603 SER B C 1
ATOM 4439 O O . SER B 2 603 ? -47.519 13.321 -16.217 1.00 130.14 603 SER B O 1
ATOM 4442 N N . GLN B 2 604 ? -46.406 11.387 -15.920 1.00 125.18 604 GLN B N 1
ATOM 4443 C CA . GLN B 2 604 ? -47.587 10.526 -15.966 1.00 125.51 604 GLN B CA 1
ATOM 4444 C C . GLN B 2 604 ? -48.517 10.644 -14.756 1.00 130.18 604 GLN B C 1
ATOM 4445 O O . GLN B 2 604 ? -49.564 9.997 -14.717 1.00 134.16 604 GLN B O 1
ATOM 4451 N N . ARG B 2 605 ? -48.145 11.458 -13.774 1.00 132.81 605 ARG B N 1
ATOM 4452 C CA . ARG B 2 605 ? -48.901 11.517 -12.527 1.00 131.25 605 ARG B CA 1
ATOM 4453 C C . ARG B 2 605 ? -48.405 12.647 -11.633 1.00 119.24 605 ARG B C 1
ATOM 4454 O O . ARG B 2 605 ? -47.534 13.430 -12.013 1.00 105.89 605 ARG B O 1
ATOM 4462 N N . PHE B 2 606 ? -48.989 12.746 -10.447 1.00 120.35 606 PHE B N 1
ATOM 4463 C CA . PHE B 2 606 ? -48.363 13.515 -9.391 1.00 110.09 606 PHE B CA 1
ATOM 4464 C C . PHE B 2 606 ? -47.814 12.502 -8.399 1.00 115.78 606 PHE B C 1
ATOM 4465 O O . PHE B 2 606 ? -48.433 11.465 -8.138 1.00 124.69 606 PHE B O 1
ATOM 4473 N N . SER B 2 607 ? -46.636 12.781 -7.868 1.00 110.69 607 SER B N 1
ATOM 4474 C CA . SER B 2 607 ? -46.078 11.929 -6.840 1.00 100.91 607 SER B CA 1
ATOM 4475 C C . SER B 2 607 ? -45.327 12.838 -5.890 1.00 103.71 607 SER B C 1
ATOM 4476 O O . SER B 2 607 ? -44.503 13.656 -6.318 1.00 91.92 607 SER B O 1
ATOM 4479 N N . PRO B 2 608 ? -45.644 12.729 -4.594 1.00 104.62 608 PRO B N 1
ATOM 4480 C CA . PRO B 2 608 ? -45.010 13.571 -3.580 1.00 92.40 608 PRO B CA 1
ATOM 4481 C C . PRO B 2 608 ? -43.527 13.242 -3.456 1.00 85.44 608 PRO B C 1
ATOM 4482 O O . PRO B 2 608 ? -42.707 14.143 -3.275 1.00 77.54 608 PRO B O 1
ATOM 4486 N N . VAL B 2 609 ? -43.193 11.960 -3.568 1.00 90.21 609 VAL B N 1
ATOM 4487 C CA . VAL B 2 609 ? -41.811 11.507 -3.455 1.00 104.41 609 VAL B CA 1
ATOM 4488 C C . VAL B 2 609 ? -40.942 12.087 -4.570 1.00 101.56 609 VAL B C 1
ATOM 4489 O O . VAL B 2 609 ? -39.846 12.598 -4.316 1.00 98.18 609 VAL B O 1
ATOM 4493 N N . CYS B 2 610 ? -41.441 12.004 -5.802 1.00 93.97 610 CYS B N 1
ATOM 4494 C CA . CYS B 2 610 ? -40.736 12.548 -6.958 1.00 93.32 610 CYS B CA 1
ATOM 4495 C C . CYS B 2 610 ? -40.491 14.045 -6.813 1.00 88.07 610 CYS B C 1
ATOM 4496 O O . CYS B 2 610 ? -39.380 14.516 -7.036 1.00 101.34 610 CYS B O 1
ATOM 4499 N N . ALA B 2 611 ? -41.526 14.785 -6.429 1.00 77.43 611 ALA B N 1
ATOM 4500 C CA . ALA B 2 611 ? -41.412 16.232 -6.270 1.00 91.49 611 ALA B CA 1
ATOM 4501 C C . ALA B 2 611 ? -40.431 16.607 -5.159 1.00 93.37 611 ALA B C 1
ATOM 4502 O O . ALA B 2 611 ? -39.616 17.519 -5.320 1.00 91.51 611 ALA B O 1
ATOM 4504 N N . LYS B 2 612 ? -40.513 15.898 -4.036 1.00 96.83 612 LYS B N 1
ATOM 4505 C CA . LYS B 2 612 ? -39.611 16.129 -2.912 1.00 92.66 612 LYS B CA 1
ATOM 4506 C C . LYS B 2 612 ? -38.155 15.884 -3.297 1.00 81.13 612 LYS B C 1
ATOM 4507 O O . LYS B 2 612 ? -37.299 16.751 -3.099 1.00 71.70 612 LYS B O 1
ATOM 4513 N N . ASN B 2 613 ? -37.878 14.704 -3.849 1.00 67.96 613 ASN B N 1
ATOM 4514 C CA . ASN B 2 613 ? -36.517 14.358 -4.252 1.00 70.09 613 ASN B CA 1
ATOM 4515 C C . ASN B 2 613 ? -35.967 15.252 -5.360 1.00 81.03 613 ASN B C 1
ATOM 4516 O O . ASN B 2 613 ? -34.773 15.562 -5.382 1.00 84.35 613 ASN B O 1
ATOM 4521 N N . LEU B 2 614 ? -36.839 15.660 -6.277 1.00 97.97 614 LEU B N 1
ATOM 4522 C CA . LEU B 2 614 ? -36.439 16.542 -7.367 1.00 97.27 614 LEU B CA 1
ATOM 4523 C C . LEU B 2 614 ? -36.073 17.907 -6.805 1.00 91.06 614 LEU B C 1
ATOM 4524 O O . LEU B 2 614 ? -35.069 18.503 -7.199 1.00 82.13 614 LEU B O 1
ATOM 4529 N N . LEU B 2 615 ? -36.894 18.392 -5.876 1.00 95.93 615 LEU B N 1
ATOM 4530 C CA . LEU B 2 615 ? -36.638 19.664 -5.210 1.00 90.00 615 LEU B CA 1
ATOM 4531 C C . LEU B 2 615 ? -35.309 19.605 -4.471 1.00 84.98 615 LEU B C 1
ATOM 4532 O O . LEU B 2 615 ? -34.522 20.553 -4.510 1.00 85.68 615 LEU B O 1
ATOM 4537 N N . GLN B 2 616 ? -35.058 18.477 -3.816 1.00 83.90 616 GLN B N 1
ATOM 4538 C CA . GLN B 2 616 ? -33.806 18.275 -3.104 1.00 90.50 616 GLN B CA 1
ATOM 4539 C C . GLN B 2 616 ? -32.631 18.314 -4.076 1.00 81.74 616 GLN B C 1
ATOM 4540 O O . GLN B 2 616 ? -31.580 18.881 -3.773 1.00 91.15 616 GLN B O 1
ATOM 4546 N N . PHE B 2 617 ? -32.823 17.718 -5.249 1.00 79.84 617 PHE B N 1
ATOM 4547 C CA . PHE B 2 617 ? -31.804 17.741 -6.289 1.00 84.99 617 PHE B CA 1
ATOM 4548 C C . PHE B 2 617 ? -31.526 19.173 -6.740 1.00 83.54 617 PHE B C 1
ATOM 4549 O O . PHE B 2 617 ? -30.377 19.541 -6.980 1.00 78.76 617 PHE B O 1
ATOM 4557 N N . TYR B 2 618 ? -32.581 19.977 -6.854 1.00 82.45 618 TYR B N 1
ATOM 4558 C CA . TYR B 2 618 ? -32.427 21.372 -7.257 1.00 90.37 618 TYR B CA 1
ATOM 4559 C C . TYR B 2 618 ? -31.716 22.211 -6.195 1.00 96.47 618 TYR B C 1
ATOM 4560 O O . TYR B 2 618 ? -30.939 23.110 -6.529 1.00 96.93 618 TYR B O 1
ATOM 4569 N N . ILE B 2 619 ? -31.993 21.931 -4.923 1.00 91.87 619 ILE B N 1
ATOM 4570 C CA . ILE B 2 619 ? -31.277 22.594 -3.835 1.00 88.07 619 ILE B CA 1
ATOM 4571 C C . ILE B 2 619 ? -29.800 22.206 -3.896 1.00 83.47 619 ILE B C 1
ATOM 4572 O O . ILE B 2 619 ? -28.913 23.045 -3.719 1.00 83.56 619 ILE B O 1
ATOM 4577 N N . ASP B 2 620 ? -29.548 20.927 -4.161 1.00 75.65 620 ASP B N 1
ATOM 4578 C CA . ASP B 2 620 ? -28.190 20.402 -4.264 1.00 77.40 620 ASP B CA 1
ATOM 4579 C C . ASP B 2 620 ? -27.409 21.045 -5.405 1.00 85.43 620 ASP B C 1
ATOM 4580 O O . ASP B 2 620 ? -26.232 21.365 -5.259 1.00 96.19 620 ASP B O 1
ATOM 4585 N N . GLU B 2 621 ? -28.071 21.224 -6.543 1.00 91.20 621 GLU B N 1
ATOM 4586 C CA . GLU B 2 621 ? -27.449 21.848 -7.707 1.00 101.98 621 GLU B CA 1
ATOM 4587 C C . GLU B 2 621 ? -27.235 23.342 -7.479 1.00 92.18 621 GLU B C 1
ATOM 4588 O O . GLU B 2 621 ? -26.238 23.907 -7.934 1.00 86.27 621 GLU B O 1
ATOM 4594 N N . HIS B 2 622 ? -28.177 23.975 -6.781 1.00 85.86 622 HIS B N 1
ATOM 4595 C CA . HIS B 2 622 ? -28.060 25.387 -6.436 1.00 80.51 622 HIS B CA 1
ATOM 4596 C C . HIS B 2 622 ? -26.813 25.579 -5.575 1.00 79.27 622 HIS B C 1
ATOM 4597 O O . HIS B 2 622 ? -25.960 26.423 -5.871 1.00 71.06 622 HIS B O 1
ATOM 4604 N N . LYS B 2 623 ? -26.711 24.772 -4.520 1.00 78.92 623 LYS B N 1
ATOM 4605 C CA . LYS B 2 623 ? -25.538 24.763 -3.649 1.00 80.55 623 LYS B CA 1
ATOM 4606 C C . LYS B 2 623 ? -24.249 24.488 -4.414 1.00 82.69 623 LYS B C 1
ATOM 4607 O O . LYS B 2 623 ? -23.245 25.156 -4.190 1.00 75.03 623 LYS B O 1
ATOM 4613 N N . ARG B 2 624 ? -24.277 23.499 -5.304 1.00 89.66 624 ARG B N 1
ATOM 4614 C CA . ARG B 2 624 ? -23.093 23.128 -6.074 1.00 92.57 624 ARG B CA 1
ATOM 4615 C C . ARG B 2 624 ? -22.598 24.294 -6.918 1.00 105.89 624 ARG B C 1
ATOM 4616 O O . ARG B 2 624 ? -21.433 24.682 -6.837 1.00 114.00 624 ARG B O 1
ATOM 4624 N N . ILE B 2 625 ? -23.498 24.845 -7.725 1.00 102.03 625 ILE B N 1
ATOM 4625 C CA . ILE B 2 625 ? -23.173 25.952 -8.617 1.00 95.06 625 ILE B CA 1
ATOM 4626 C C . ILE B 2 625 ? -22.684 27.181 -7.852 1.00 99.80 625 ILE B C 1
ATOM 4627 O O . ILE B 2 625 ? -21.653 27.766 -8.199 1.00 89.76 625 ILE B O 1
ATOM 4632 N N . ARG B 2 626 ? -23.419 27.563 -6.810 1.00 111.65 626 ARG B N 1
ATOM 4633 C CA . ARG B 2 626 ? -23.044 28.727 -6.008 1.00 108.11 626 ARG B CA 1
ATOM 4634 C C . ARG B 2 626 ? -21.697 28.542 -5.312 1.00 106.68 626 ARG B C 1
ATOM 4635 O O . ARG B 2 626 ? -20.889 29.469 -5.262 1.00 102.23 626 ARG B O 1
ATOM 4643 N N . ARG B 2 627 ? -21.457 27.344 -4.788 1.00 106.60 627 ARG B N 1
ATOM 4644 C CA . ARG B 2 627 ? -20.209 27.046 -4.094 1.00 121.32 627 ARG B CA 1
ATOM 4645 C C . ARG B 2 627 ? -19.031 27.054 -5.063 1.00 122.34 627 ARG B C 1
ATOM 4646 O O . ARG B 2 627 ? -17.958 27.564 -4.745 1.00 126.07 627 ARG B O 1
ATOM 4654 N N . ASP B 2 628 ? -19.242 26.494 -6.250 1.00 125.38 628 ASP B N 1
ATOM 4655 C CA . ASP B 2 628 ? -18.201 26.442 -7.274 1.00 126.55 628 ASP B CA 1
ATOM 4656 C C . ASP B 2 628 ? -17.991 27.797 -7.950 1.00 113.94 628 ASP B C 1
ATOM 4657 O O . ASP B 2 628 ? -17.001 28.004 -8.652 1.00 103.89 628 ASP B O 1
ATOM 4662 N N . SER B 2 629 ? -18.933 28.712 -7.739 1.00 117.46 629 SER B N 1
ATOM 4663 C CA . SER B 2 629 ? -18.844 30.060 -8.295 1.00 118.78 629 SER B CA 1
ATOM 4664 C C . SER B 2 629 ? -17.806 30.909 -7.565 1.00 122.70 629 SER B C 1
ATOM 4665 O O . SER B 2 629 ? -17.233 31.834 -8.137 1.00 115.94 629 SER B O 1
ATOM 4668 N N . VAL B 2 630 ? -17.565 30.578 -6.299 1.00 132.29 630 VAL B N 1
ATOM 4669 C CA . VAL B 2 630 ? -16.672 31.354 -5.442 1.00 135.08 630 VAL B CA 1
ATOM 4670 C C . VAL B 2 630 ? -15.241 30.817 -5.452 1.00 142.25 630 VAL B C 1
ATOM 4671 O O . VAL B 2 630 ? -14.281 31.590 -5.468 1.00 142.24 630 VAL B O 1
ATOM 4675 N N . SER B 2 631 ? -15.103 29.494 -5.473 1.00 148.44 631 SER B N 1
ATOM 4676 C CA . SER B 2 631 ? -13.799 28.845 -5.322 1.00 154.02 631 SER B CA 1
ATOM 4677 C C . SER B 2 631 ? -12.791 29.015 -6.474 1.00 154.64 631 SER B C 1
ATOM 4678 O O . SER B 2 631 ? -11.875 28.211 -6.609 1.00 158.54 631 SER B O 1
ATOM 4681 N N . SER B 2 634 ? -13.871 28.343 -11.251 1.00 110.81 634 SER B N 1
ATOM 4682 C CA . SER B 2 634 ? -14.796 28.813 -12.264 1.00 112.98 634 SER B CA 1
ATOM 4683 C C . SER B 2 634 ? -15.475 27.614 -12.886 1.00 112.43 634 SER B C 1
ATOM 4684 O O . SER B 2 634 ? -16.251 26.931 -12.231 1.00 112.67 634 SER B O 1
ATOM 4687 N N . GLU B 2 635 ? -15.117 27.318 -14.131 1.00 141.59 635 GLU B N 1
ATOM 4688 C CA . GLU B 2 635 ? -15.677 26.176 -14.840 1.00 147.97 635 GLU B CA 1
ATOM 4689 C C . GLU B 2 635 ? -16.897 26.648 -15.605 1.00 147.77 635 GLU B C 1
ATOM 4690 O O . GLU B 2 635 ? -16.942 26.588 -16.833 1.00 154.25 635 GLU B O 1
ATOM 4696 N N . LEU B 2 636 ? -17.884 27.132 -14.861 1.00 135.76 636 LEU B N 1
ATOM 4697 C CA . LEU B 2 636 ? -19.036 27.781 -15.455 1.00 118.55 636 LEU B CA 1
ATOM 4698 C C . LEU B 2 636 ? -18.732 29.268 -15.539 1.00 105.87 636 LEU B C 1
ATOM 4699 O O . LEU B 2 636 ? -17.713 29.731 -15.028 1.00 96.28 636 LEU B O 1
ATOM 4704 N N . THR B 2 637 ? -19.613 30.010 -16.180 1.00 107.27 637 THR B N 1
ATOM 4705 C CA . THR B 2 637 ? -19.366 31.444 -16.282 1.00 100.88 637 THR B CA 1
ATOM 4706 C C . THR B 2 637 ? -20.530 32.249 -15.721 1.00 92.59 637 THR B C 1
ATOM 4707 O O . THR B 2 637 ? -21.645 31.730 -15.588 1.00 98.24 637 THR B O 1
ATOM 4711 N N . SER B 2 638 ? -20.250 33.506 -15.381 1.00 80.87 638 SER B N 1
ATOM 4712 C CA . SER B 2 638 ? -21.224 34.411 -14.774 1.00 94.19 638 SER B CA 1
ATOM 4713 C C . SER B 2 638 ? -22.609 34.342 -15.410 1.00 101.81 638 SER B C 1
ATOM 4714 O O . SER B 2 638 ? -23.619 34.283 -14.704 1.00 114.75 638 SER B O 1
ATOM 4717 N N . SER B 2 639 ? -22.648 34.357 -16.738 1.00 92.86 639 SER B N 1
ATOM 4718 C CA . SER B 2 639 ? -23.913 34.325 -17.456 1.00 93.96 639 SER B CA 1
ATOM 4719 C C . SER B 2 639 ? -24.610 32.989 -17.225 1.00 90.32 639 SER B C 1
ATOM 4720 O O . SER B 2 639 ? -25.792 32.939 -16.873 1.00 88.55 639 SER B O 1
ATOM 4723 N N . GLN B 2 640 ? -23.858 31.910 -17.428 1.00 99.14 640 GLN B N 1
ATOM 4724 C CA . GLN B 2 640 ? -24.344 30.554 -17.198 1.00 107.90 640 GLN B CA 1
ATOM 4725 C C . GLN B 2 640 ? -24.811 30.381 -15.757 1.00 107.33 640 GLN B C 1
ATOM 4726 O O . GLN B 2 640 ? -25.840 29.757 -15.498 1.00 110.97 640 GLN B O 1
ATOM 4732 N N . ILE B 2 641 ? -24.047 30.945 -14.827 1.00 98.62 641 ILE B N 1
ATOM 4733 C CA . ILE B 2 641 ? -24.381 30.900 -13.407 1.00 92.10 641 ILE B CA 1
ATOM 4734 C C . ILE B 2 641 ? -25.716 31.590 -13.127 1.00 88.08 641 ILE B C 1
ATOM 4735 O O . ILE B 2 641 ? -26.573 31.033 -12.446 1.00 71.81 641 ILE B O 1
ATOM 4740 N N . LEU B 2 642 ? -25.887 32.794 -13.665 1.00 93.37 642 LEU B N 1
ATOM 4741 C CA . LEU B 2 642 ? -27.130 33.548 -13.503 1.00 92.59 642 LEU B CA 1
ATOM 4742 C C . LEU B 2 642 ? -28.339 32.821 -14.095 1.00 91.73 642 LEU B C 1
ATOM 4743 O O . LEU B 2 642 ? -29.368 32.668 -13.430 1.00 94.28 642 LEU B O 1
ATOM 4748 N N . SER B 2 643 ? -28.210 32.380 -15.343 1.00 87.40 643 SER B N 1
ATOM 4749 C CA . SER B 2 643 ? -29.296 31.672 -16.017 1.00 91.80 643 SER B CA 1
ATOM 4750 C C . SER B 2 643 ? -29.682 30.392 -15.280 1.00 85.88 643 SER B C 1
ATOM 4751 O O . SER B 2 643 ? -30.853 30.188 -14.948 1.00 88.81 643 SER B O 1
ATOM 4754 N N . SER B 2 644 ? -28.694 29.538 -15.020 1.00 70.47 644 SER B N 1
ATOM 4755 C CA . SER B 2 644 ? -28.929 28.302 -14.281 1.00 77.29 644 SER B CA 1
ATOM 4756 C C . SER B 2 644 ? -29.567 28.572 -12.919 1.00 78.30 644 SER B C 1
ATOM 4757 O O . SER B 2 644 ? -30.479 27.858 -12.507 1.00 76.52 644 SER B O 1
ATOM 4760 N N . ILE B 2 645 ? -29.097 29.614 -12.235 1.00 79.55 645 ILE B N 1
ATOM 4761 C CA . ILE B 2 645 ? -29.656 30.003 -10.940 1.00 96.39 645 ILE B CA 1
ATOM 4762 C C . ILE B 2 645 ? -31.126 30.412 -11.034 1.00 96.15 645 ILE B C 1
ATOM 4763 O O . ILE B 2 645 ? -31.934 30.039 -10.182 1.00 85.47 645 ILE B O 1
ATOM 4768 N N . ASN B 2 646 ? -31.476 31.166 -12.073 1.00 94.64 646 ASN B N 1
ATOM 4769 C CA . ASN B 2 646 ? -32.861 31.599 -12.243 1.00 91.92 646 ASN B CA 1
ATOM 4770 C C . ASN B 2 646 ? -33.795 30.445 -12.611 1.00 85.69 646 ASN B C 1
ATOM 4771 O O . ASN B 2 646 ? -34.898 30.324 -12.064 1.00 83.15 646 ASN B O 1
ATOM 4776 N N . ASP B 2 647 ? -33.350 29.604 -13.540 1.00 88.75 647 ASP B N 1
ATOM 4777 C CA . ASP B 2 647 ? -34.117 28.429 -13.939 1.00 98.89 647 ASP B CA 1
ATOM 4778 C C . ASP B 2 647 ? -34.356 27.530 -12.731 1.00 94.07 647 ASP B C 1
ATOM 4779 O O . ASP B 2 647 ? -35.486 27.120 -12.456 1.00 83.76 647 ASP B O 1
ATOM 4784 N N . ILE B 2 648 ? -33.277 27.242 -12.013 1.00 97.36 648 ILE B N 1
ATOM 4785 C CA . ILE B 2 648 ? -33.332 26.460 -10.783 1.00 99.32 648 ILE B CA 1
ATOM 4786 C C . ILE B 2 648 ? -34.269 27.082 -9.742 1.00 87.29 648 ILE B C 1
ATOM 4787 O O . ILE B 2 648 ? -35.018 26.370 -9.077 1.00 78.04 648 ILE B O 1
ATOM 4792 N N . ASP B 2 649 ? -34.233 28.405 -9.609 1.00 77.34 649 ASP B N 1
ATOM 4793 C CA . ASP B 2 649 ? -35.112 29.103 -8.672 1.00 87.81 649 ASP B CA 1
ATOM 4794 C C . ASP B 2 649 ? -36.584 28.914 -9.022 1.00 101.81 649 ASP B C 1
ATOM 4795 O O . ASP B 2 649 ? -37.391 28.544 -8.166 1.00 110.41 649 ASP B O 1
ATOM 4800 N N . SER B 2 650 ? -36.928 29.172 -10.282 1.00 98.24 650 SER B N 1
ATOM 4801 C CA . SER B 2 650 ? -38.309 29.033 -10.740 1.00 96.14 650 SER B CA 1
ATOM 4802 C C . SER B 2 650 ? -38.805 27.595 -10.592 1.00 95.72 650 SER B C 1
ATOM 4803 O O . SER B 2 650 ? -39.942 27.356 -10.161 1.00 94.06 650 SER B O 1
ATOM 4806 N N . SER B 2 651 ? -37.943 26.643 -10.944 1.00 96.13 651 SER B N 1
ATOM 4807 C CA . SER B 2 651 ? -38.270 25.227 -10.807 1.00 107.68 651 SER B CA 1
ATOM 4808 C C . SER B 2 651 ? -38.499 24.886 -9.336 1.00 101.88 651 SER B C 1
ATOM 4809 O O . SER B 2 651 ? -39.375 24.089 -8.993 1.00 94.29 651 SER B O 1
ATOM 4812 N N . ILE B 2 652 ? -37.698 25.503 -8.474 1.00 96.33 652 ILE B N 1
ATOM 4813 C CA . ILE B 2 652 ? -37.807 25.327 -7.032 1.00 99.18 652 ILE B CA 1
ATOM 4814 C C . ILE B 2 652 ? -39.154 25.828 -6.516 1.00 86.86 652 ILE B C 1
ATOM 4815 O O . ILE B 2 652 ? -39.813 25.141 -5.744 1.00 80.04 652 ILE B O 1
ATOM 4820 N N . ILE B 2 653 ? -39.561 27.020 -6.945 1.00 78.30 653 ILE B N 1
ATOM 4821 C CA . ILE B 2 653 ? -40.854 27.573 -6.543 1.00 84.42 653 ILE B CA 1
ATOM 4822 C C . ILE B 2 653 ? -42.000 26.677 -7.005 1.00 96.42 653 ILE B C 1
ATOM 4823 O O . ILE B 2 653 ? -42.863 26.279 -6.208 1.00 105.41 653 ILE B O 1
ATOM 4828 N N . ASP B 2 654 ? -41.996 26.369 -8.301 1.00 106.39 654 ASP B N 1
ATOM 4829 C CA . ASP B 2 654 ? -43.021 25.524 -8.907 1.00 111.32 654 ASP B CA 1
ATOM 4830 C C . ASP B 2 654 ? -43.117 24.169 -8.210 1.00 111.32 654 ASP B C 1
ATOM 4831 O O . ASP B 2 654 ? -44.202 23.607 -8.075 1.00 114.30 654 ASP B O 1
ATOM 4836 N N . LEU B 2 655 ? -41.977 23.654 -7.760 1.00 110.76 655 LEU B N 1
ATOM 4837 C CA . LEU B 2 655 ? -41.958 22.402 -7.012 1.00 115.82 655 LEU B CA 1
ATOM 4838 C C . LEU B 2 655 ? -42.459 22.583 -5.579 1.00 110.21 655 LEU B C 1
ATOM 4839 O O . LEU B 2 655 ? -43.076 21.681 -5.018 1.00 99.90 655 LEU B O 1
ATOM 4844 N N . VAL B 2 656 ? -42.201 23.750 -4.994 1.00 109.21 656 VAL B N 1
ATOM 4845 C CA . VAL B 2 656 ? -42.658 24.040 -3.638 1.00 107.83 656 VAL B CA 1
ATOM 4846 C C . VAL B 2 656 ? -44.176 24.082 -3.570 1.00 105.43 656 VAL B C 1
ATOM 4847 O O . VAL B 2 656 ? -44.785 23.327 -2.812 1.00 102.74 656 VAL B O 1
ATOM 4851 N N . VAL B 2 657 ? -44.777 24.950 -4.381 1.00 102.01 657 VAL B N 1
ATOM 4852 C CA . VAL B 2 657 ? -46.222 25.174 -4.336 1.00 99.47 657 VAL B CA 1
ATOM 4853 C C . VAL B 2 657 ? -47.042 23.884 -4.473 1.00 99.67 657 VAL B C 1
ATOM 4854 O O . VAL B 2 657 ? -48.043 23.697 -3.773 1.00 103.42 657 VAL B O 1
ATOM 4858 N N . LYS B 2 658 ? -46.599 22.990 -5.354 1.00 97.97 658 LYS B N 1
ATOM 4859 C CA . LYS B 2 658 ? -47.280 21.715 -5.566 1.00 106.98 658 LYS B CA 1
ATOM 4860 C C . LYS B 2 658 ? -47.294 20.857 -4.304 1.00 104.13 658 LYS B C 1
ATOM 4861 O O . LYS B 2 658 ? -48.341 20.348 -3.899 1.00 107.36 658 LYS B O 1
ATOM 4867 N N . ILE B 2 659 ? -46.125 20.702 -3.687 1.00 106.37 659 ILE B N 1
ATOM 4868 C CA . ILE B 2 659 ? -45.991 19.900 -2.473 1.00 114.50 659 ILE B CA 1
ATOM 4869 C C . ILE B 2 659 ? -46.727 20.531 -1.291 1.00 111.32 659 ILE B C 1
ATOM 4870 O O . ILE B 2 659 ? -47.330 19.828 -0.483 1.00 109.80 659 ILE B O 1
ATOM 4875 N N . CYS B 2 660 ? -46.665 21.856 -1.192 1.00 105.61 660 CYS B N 1
ATOM 4876 C CA . CYS B 2 660 ? -47.367 22.586 -0.140 1.00 101.70 660 CYS B CA 1
ATOM 4877 C C . CYS B 2 660 ? -48.867 22.372 -0.277 1.00 115.11 660 CYS B C 1
ATOM 4878 O O . CYS B 2 660 ? -49.579 22.209 0.717 1.00 124.05 660 CYS B O 1
ATOM 4881 N N . CYS B 2 661 ? -49.335 22.364 -1.520 1.00 121.31 661 CYS B N 1
ATOM 4882 C CA . CYS B 2 661 ? -50.733 22.080 -1.804 1.00 112.72 661 CYS B CA 1
ATOM 4883 C C . CYS B 2 661 ? -51.079 20.651 -1.407 1.00 98.73 661 CYS B C 1
ATOM 4884 O O . CYS B 2 661 ? -52.110 20.411 -0.785 1.00 101.69 661 CYS B O 1
ATOM 4887 N N . TRP B 2 662 ? -50.211 19.707 -1.759 1.00 83.00 662 TRP B N 1
ATOM 4888 C CA . TRP B 2 662 ? -50.439 18.300 -1.435 1.00 96.49 662 TRP B CA 1
ATOM 4889 C C . TRP B 2 662 ? -50.449 18.062 0.074 1.00 119.57 662 TRP B C 1
ATOM 4890 O O . TRP B 2 662 ? -51.096 17.133 0.561 1.00 127.53 662 TRP B O 1
ATOM 4901 N N . ASN B 2 663 ? -49.726 18.902 0.807 1.00 123.68 663 ASN B N 1
ATOM 4902 C CA . ASN B 2 663 ? -49.730 18.844 2.262 1.00 120.16 663 ASN B CA 1
ATOM 4903 C C . ASN B 2 663 ? -50.956 19.536 2.842 1.00 131.65 663 ASN B C 1
ATOM 4904 O O . ASN B 2 663 ? -51.407 19.192 3.931 1.00 141.32 663 ASN B O 1
ATOM 4909 N N . HIS B 2 664 ? -51.489 20.515 2.116 1.00 133.95 664 HIS B N 1
ATOM 4910 C CA . HIS B 2 664 ? -52.697 21.203 2.557 1.00 134.17 664 HIS B CA 1
ATOM 4911 C C . HIS B 2 664 ? -53.920 20.310 2.383 1.00 132.71 664 HIS B C 1
ATOM 4912 O O . HIS B 2 664 ? -54.813 20.299 3.228 1.00 126.80 664 HIS B O 1
ATOM 4919 N N . ARG B 2 665 ? -53.956 19.566 1.281 1.00 142.32 665 ARG B N 1
ATOM 4920 C CA . ARG B 2 665 ? -55.038 18.622 1.022 1.00 150.53 665 ARG B CA 1
ATOM 4921 C C . ARG B 2 665 ? -54.991 17.513 2.064 1.00 149.42 665 ARG B C 1
ATOM 4922 O O . ARG B 2 665 ? -56.014 16.901 2.386 1.00 149.82 665 ARG B O 1
ATOM 4930 N N . TRP B 2 666 ? -53.792 17.256 2.583 1.00 146.37 666 TRP B N 1
ATOM 4931 C CA . TRP B 2 666 ? -53.626 16.337 3.705 1.00 148.12 666 TRP B CA 1
ATOM 4932 C C . TRP B 2 666 ? -53.354 17.079 5.021 1.00 149.92 666 TRP B C 1
ATOM 4933 O O . TRP B 2 666 ? -52.509 16.667 5.823 1.00 148.78 666 TRP B O 1
ATOM 4944 N N . TYR B 2 667 ? -54.071 18.190 5.208 1.00 147.31 667 TYR B N 1
ATOM 4945 C CA . TYR B 2 667 ? -54.155 18.917 6.484 1.00 141.83 667 TYR B CA 1
ATOM 4946 C C . TYR B 2 667 ? -52.887 19.635 6.983 1.00 142.05 667 TYR B C 1
ATOM 4947 O O . TYR B 2 667 ? -52.956 20.411 7.939 1.00 145.29 667 TYR B O 1
ATOM 4956 N N . ILE B 2 668 ? -51.746 19.407 6.340 1.00 130.89 668 ILE B N 1
ATOM 4957 C CA . ILE B 2 668 ? -50.483 19.927 6.864 1.00 111.07 668 ILE B CA 1
ATOM 4958 C C . ILE B 2 668 ? -50.129 21.327 6.357 1.00 109.01 668 ILE B C 1
ATOM 4959 O O . ILE B 2 668 ? -49.937 21.534 5.159 1.00 119.33 668 ILE B O 1
ATOM 4964 N N . GLU B 2 669 ? -50.046 22.282 7.281 1.00 100.38 669 GLU B N 1
ATOM 4965 C CA . GLU B 2 669 ? -49.674 23.654 6.944 1.00 115.23 669 GLU B CA 1
ATOM 4966 C C . GLU B 2 669 ? -48.187 23.894 7.162 1.00 113.26 669 GLU B C 1
ATOM 4967 O O . GLU B 2 669 ? -47.688 25.000 6.936 1.00 114.53 669 GLU B O 1
ATOM 4973 N N . PHE B 2 670 ? -47.477 22.858 7.595 1.00 103.30 670 PHE B N 1
ATOM 4974 C CA . PHE B 2 670 ? -46.127 23.050 8.101 1.00 95.38 670 PHE B CA 1
ATOM 4975 C C . PHE B 2 670 ? -45.071 22.153 7.465 1.00 94.38 670 PHE B C 1
ATOM 4976 O O . PHE B 2 670 ? -45.206 20.933 7.441 1.00 96.83 670 PHE B O 1
ATOM 4984 N N . SER B 2 671 ? -44.021 22.779 6.946 1.00 96.04 671 SER B N 1
ATOM 4985 C CA . SER B 2 671 ? -42.883 22.057 6.403 1.00 101.66 671 SER B CA 1
ATOM 4986 C C . SER B 2 671 ? -41.619 22.879 6.612 1.00 106.94 671 SER B C 1
ATOM 4987 O O . SER B 2 671 ? -41.610 24.087 6.372 1.00 108.47 671 SER B O 1
ATOM 4990 N N . ILE B 2 672 ? -40.561 22.225 7.078 1.00 100.59 672 ILE B N 1
ATOM 4991 C CA . ILE B 2 672 ? -39.286 22.897 7.300 1.00 110.14 672 ILE B CA 1
ATOM 4992 C C . ILE B 2 672 ? -38.535 23.033 5.980 1.00 121.64 672 ILE B C 1
ATOM 4993 O O . ILE B 2 672 ? -37.986 24.091 5.663 1.00 133.97 672 ILE B O 1
ATOM 4998 N N . ILE B 2 673 ? -38.537 21.951 5.209 1.00 113.97 673 ILE B N 1
ATOM 4999 C CA . ILE B 2 673 ? -37.830 21.886 3.937 1.00 116.02 673 ILE B CA 1
ATOM 5000 C C . ILE B 2 673 ? -38.362 22.904 2.930 1.00 107.45 673 ILE B C 1
ATOM 5001 O O . ILE B 2 673 ? -37.586 23.562 2.235 1.00 112.62 673 ILE B O 1
ATOM 5006 N N . LEU B 2 674 ? -39.684 23.024 2.853 1.00 93.17 674 LEU B N 1
ATOM 5007 C CA . LEU B 2 674 ? -40.321 23.965 1.935 1.00 100.66 674 LEU B CA 1
ATOM 5008 C C . LEU B 2 674 ? -39.934 25.398 2.288 1.00 113.22 674 LEU B C 1
ATOM 5009 O O . LEU B 2 674 ? -39.620 26.207 1.404 1.00 124.21 674 LEU B O 1
ATOM 5014 N N . ILE B 2 675 ? -39.950 25.699 3.586 1.00 105.68 675 ILE B N 1
ATOM 5015 C CA . ILE B 2 675 ? -39.526 27.003 4.081 1.00 106.72 675 ILE B CA 1
ATOM 5016 C C . ILE B 2 675 ? -38.070 27.267 3.703 1.00 103.73 675 ILE B C 1
ATOM 5017 O O . ILE B 2 675 ? -37.733 28.359 3.246 1.00 105.72 675 ILE B O 1
ATOM 5022 N N . ASP B 2 676 ? -37.221 26.256 3.878 1.00 90.36 676 ASP B N 1
ATOM 5023 C CA . ASP B 2 676 ? -35.812 26.349 3.493 1.00 95.27 676 ASP B CA 1
ATOM 5024 C C . ASP B 2 676 ? -35.635 26.702 2.018 1.00 99.10 676 ASP B C 1
ATOM 5025 O O . ASP B 2 676 ? -34.953 27.673 1.681 1.00 94.69 676 ASP B O 1
ATOM 5030 N N . ALA B 2 677 ? -36.253 25.908 1.148 1.00 100.42 677 ALA B N 1
ATOM 5031 C CA . ALA B 2 677 ? -36.155 26.115 -0.294 1.00 85.92 677 ALA B CA 1
ATOM 5032 C C . ALA B 2 677 ? -36.648 27.499 -0.711 1.00 84.17 677 ALA B C 1
ATOM 5033 O O . ALA B 2 677 ? -35.934 28.254 -1.384 1.00 96.83 677 ALA B O 1
ATOM 5035 N N . LEU B 2 678 ? -37.868 27.832 -0.300 1.00 70.87 678 LEU B N 1
ATOM 5036 C CA . LEU B 2 678 ? -38.457 29.112 -0.674 1.00 88.28 678 LEU B CA 1
ATOM 5037 C C . LEU B 2 678 ? -37.648 30.278 -0.105 1.00 100.93 678 LEU B C 1
ATOM 5038 O O . LEU B 2 678 ? -37.623 31.365 -0.682 1.00 110.24 678 LEU B O 1
ATOM 5043 N N . SER B 2 679 ? -37.000 30.035 1.030 1.00 101.98 679 SER B N 1
ATOM 5044 C CA . SER B 2 679 ? -36.092 31.003 1.629 1.00 105.23 679 SER B CA 1
ATOM 5045 C C . SER B 2 679 ? -34.903 31.256 0.710 1.00 101.39 679 SER B C 1
ATOM 5046 O O . SER B 2 679 ? -34.447 32.390 0.563 1.00 95.61 679 SER B O 1
ATOM 5049 N N . VAL B 2 680 ? -34.405 30.188 0.094 1.00 96.58 680 VAL B N 1
ATOM 5050 C CA . VAL B 2 680 ? -33.256 30.280 -0.799 1.00 95.89 680 VAL B CA 1
ATOM 5051 C C . VAL B 2 680 ? -33.575 31.162 -1.998 1.00 101.14 680 VAL B C 1
ATOM 5052 O O . VAL B 2 680 ? -32.746 31.959 -2.434 1.00 96.86 680 VAL B O 1
ATOM 5056 N N . ALA B 2 681 ? -34.786 31.015 -2.525 1.00 108.18 681 ALA B N 1
ATOM 5057 C CA . ALA B 2 681 ? -35.241 31.842 -3.634 1.00 90.85 681 ALA B CA 1
ATOM 5058 C C . ALA B 2 681 ? -35.291 33.299 -3.195 1.00 93.85 681 ALA B C 1
ATOM 5059 O O . ALA B 2 681 ? -34.928 34.200 -3.951 1.00 79.66 681 ALA B O 1
ATOM 5061 N N . VAL B 2 682 ? -35.744 33.519 -1.965 1.00 93.16 682 VAL B N 1
ATOM 5062 C CA . VAL B 2 682 ? -35.847 34.862 -1.410 1.00 86.80 682 VAL B CA 1
ATOM 5063 C C . VAL B 2 682 ? -34.482 35.534 -1.300 1.00 84.42 682 VAL B C 1
ATOM 5064 O O . VAL B 2 682 ? -34.348 36.726 -1.565 1.00 90.67 682 VAL B O 1
ATOM 5068 N N . GLN B 2 683 ? -33.470 34.777 -0.892 1.00 79.37 683 GLN B N 1
ATOM 5069 C CA . GLN B 2 683 ? -32.125 35.330 -0.810 1.00 92.35 683 GLN B CA 1
ATOM 5070 C C . GLN B 2 683 ? -31.629 35.740 -2.194 1.00 104.44 683 GLN B C 1
ATOM 5071 O O . GLN B 2 683 ? -31.033 36.804 -2.362 1.00 101.47 683 GLN B O 1
ATOM 5077 N N . ASP B 2 684 ? -31.885 34.887 -3.182 1.00 105.25 684 ASP B N 1
ATOM 5078 C CA . ASP B 2 684 ? -31.503 35.160 -4.565 1.00 101.08 684 ASP B CA 1
ATOM 5079 C C . ASP B 2 684 ? -32.234 36.362 -5.158 1.00 94.58 684 ASP B C 1
ATOM 5080 O O . ASP B 2 684 ? -31.643 37.174 -5.869 1.00 90.01 684 ASP B O 1
ATOM 5085 N N . MET B 2 685 ? -33.526 36.463 -4.863 1.00 92.21 685 MET B N 1
ATOM 5086 C CA . MET B 2 685 ? -34.377 37.499 -5.438 1.00 101.97 685 MET B CA 1
ATOM 5087 C C . MET B 2 685 ? -35.270 38.130 -4.376 1.00 118.53 685 MET B C 1
ATOM 5088 O O . MET B 2 685 ? -35.556 37.515 -3.353 1.00 128.98 685 MET B O 1
ATOM 5093 N N . GLY B 2 686 ? -35.725 39.351 -4.630 1.00 131.98 686 GLY B N 1
ATOM 5094 C CA . GLY B 2 686 ? -36.523 40.070 -3.657 1.00 149.13 686 GLY B CA 1
ATOM 5095 C C . GLY B 2 686 ? -37.815 39.340 -3.351 1.00 160.61 686 GLY B C 1
ATOM 5096 O O . GLY B 2 686 ? -38.426 38.739 -4.234 1.00 172.77 686 GLY B O 1
ATOM 5097 N N . ILE B 2 687 ? -38.226 39.388 -2.088 1.00 152.85 687 ILE B N 1
ATOM 5098 C CA . ILE B 2 687 ? -39.390 38.641 -1.627 1.00 146.76 687 ILE B CA 1
ATOM 5099 C C . ILE B 2 687 ? -40.654 39.089 -2.349 1.00 142.26 687 ILE B C 1
ATOM 5100 O O . ILE B 2 687 ? -41.495 38.266 -2.710 1.00 140.61 687 ILE B O 1
ATOM 5105 N N . THR B 2 688 ? -40.783 40.394 -2.562 1.00 139.85 688 THR B N 1
ATOM 5106 C CA . THR B 2 688 ? -41.924 40.923 -3.294 1.00 134.93 688 THR B CA 1
ATOM 5107 C C . THR B 2 688 ? -41.906 40.374 -4.715 1.00 125.42 688 THR B C 1
ATOM 5108 O O . THR B 2 688 ? -42.944 40.008 -5.264 1.00 123.26 688 THR B O 1
ATOM 5112 N N . LYS B 2 689 ? -40.714 40.315 -5.301 1.00 122.65 689 LYS B N 1
ATOM 5113 C CA . LYS B 2 689 ? -40.542 39.752 -6.635 1.00 122.55 689 LYS B CA 1
ATOM 5114 C C . LYS B 2 689 ? -40.911 38.272 -6.648 1.00 117.91 689 LYS B C 1
ATOM 5115 O O . LYS B 2 689 ? -41.546 37.789 -7.585 1.00 122.94 689 LYS B O 1
ATOM 5121 N N . VAL B 2 690 ? -40.509 37.559 -5.601 1.00 116.76 690 VAL B N 1
ATOM 5122 C CA . VAL B 2 690 ? -40.814 36.139 -5.478 1.00 121.49 690 VAL B CA 1
ATOM 5123 C C . VAL B 2 690 ? -42.319 35.920 -5.388 1.00 124.81 690 VAL B C 1
ATOM 5124 O O . VAL B 2 690 ? -42.860 34.989 -5.984 1.00 115.98 690 VAL B O 1
ATOM 5128 N N . HIS B 2 691 ? -42.989 36.789 -4.638 1.00 131.84 691 HIS B N 1
ATOM 5129 C CA . HIS B 2 691 ? -44.428 36.721 -4.490 1.00 139.49 691 HIS B CA 1
ATOM 5130 C C . HIS B 2 691 ? -45.101 36.937 -5.811 1.00 134.55 691 HIS B C 1
ATOM 5131 O O . HIS B 2 691 ? -46.104 36.267 -6.137 1.00 132.96 691 HIS B O 1
ATOM 5138 N N . ASN B 2 692 ? -44.568 37.872 -6.590 1.00 127.48 692 ASN B N 1
ATOM 5139 C CA . ASN B 2 692 ? -45.133 38.199 -7.892 1.00 121.56 692 ASN B CA 1
ATOM 5140 C C . ASN B 2 692 ? -45.089 37.022 -8.861 1.00 116.78 692 ASN B C 1
ATOM 5141 O O . ASN B 2 692 ? -46.041 36.788 -9.605 1.00 118.62 692 ASN B O 1
ATOM 5146 N N . GLU B 2 693 ? -43.984 36.283 -8.850 1.00 111.49 693 GLU B N 1
ATOM 5147 C CA . GLU B 2 693 ? -43.839 35.136 -9.741 1.00 108.41 693 GLU B CA 1
ATOM 5148 C C . GLU B 2 693 ? -44.939 34.109 -9.472 1.00 113.12 693 GLU B C 1
ATOM 5149 O O . GLU B 2 693 ? -45.550 33.578 -10.407 1.00 117.89 693 GLU B O 1
ATOM 5155 N N . ILE B 2 694 ? -45.196 33.852 -8.191 1.00 117.40 694 ILE B N 1
ATOM 5156 C CA . ILE B 2 694 ? -46.235 32.903 -7.789 1.00 117.96 694 ILE B CA 1
ATOM 5157 C C . ILE B 2 694 ? -47.633 33.424 -8.091 1.00 119.19 694 ILE B C 1
ATOM 5158 O O . ILE B 2 694 ? -48.488 32.692 -8.592 1.00 108.01 694 ILE B O 1
ATOM 5163 N N . ALA B 2 695 ? -47.862 34.692 -7.770 1.00 132.40 695 ALA B N 1
ATOM 5164 C CA . ALA B 2 695 ? -49.121 35.353 -8.087 1.00 146.90 695 ALA B CA 1
ATOM 5165 C C . ALA B 2 695 ? -49.411 35.274 -9.581 1.00 145.16 695 ALA B C 1
ATOM 5166 O O . ALA B 2 695 ? -50.567 35.139 -9.992 1.00 143.08 695 ALA B O 1
ATOM 5168 N N . SER B 2 696 ? -48.366 35.348 -10.397 1.00 141.18 696 SER B N 1
ATOM 5169 C CA . SER B 2 696 ? -48.568 35.279 -11.830 1.00 137.26 696 SER B CA 1
ATOM 5170 C C . SER B 2 696 ? -48.871 33.831 -12.196 1.00 131.60 696 SER B C 1
ATOM 5171 O O . SER B 2 696 ? -50.015 33.463 -12.475 1.00 144.51 696 SER B O 1
ATOM 5174 N N . ARG B 2 697 ? -47.830 33.006 -12.155 1.00 112.88 697 ARG B N 1
ATOM 5175 C CA . ARG B 2 697 ? -47.907 31.618 -12.610 1.00 109.28 697 ARG B CA 1
ATOM 5176 C C . ARG B 2 697 ? -48.946 30.747 -11.889 1.00 99.03 697 ARG B C 1
ATOM 5177 O O . ARG B 2 697 ? -49.312 29.682 -12.386 1.00 93.36 697 ARG B O 1
ATOM 5185 N N . PHE B 2 698 ? -49.419 31.182 -10.724 1.00 100.45 698 PHE B N 1
ATOM 5186 C CA . PHE B 2 698 ? -50.466 30.439 -10.024 1.00 103.16 698 PHE B CA 1
ATOM 5187 C C . PHE B 2 698 ? -51.703 31.307 -9.769 1.00 98.72 698 PHE B C 1
ATOM 5188 O O . PHE B 2 698 ? -51.703 32.503 -10.055 1.00 87.11 698 PHE B O 1
ATOM 5196 N N . SER B 2 699 ? -52.761 30.704 -9.234 1.00 97.50 699 SER B N 1
ATOM 5197 C CA . SER B 2 699 ? -53.983 31.453 -8.945 1.00 101.50 699 SER B CA 1
ATOM 5198 C C . SER B 2 699 ? -53.777 32.426 -7.788 1.00 115.84 699 SER B C 1
ATOM 5199 O O . SER B 2 699 ? -52.699 32.480 -7.190 1.00 129.44 699 SER B O 1
ATOM 5202 N N . ASP B 2 700 ? -54.815 33.197 -7.481 1.00 108.66 700 ASP B N 1
ATOM 5203 C CA . ASP B 2 700 ? -54.750 34.173 -6.395 1.00 114.79 700 ASP B CA 1
ATOM 5204 C C . ASP B 2 700 ? -54.932 33.564 -4.992 1.00 111.99 700 ASP B C 1
ATOM 5205 O O . ASP B 2 700 ? -54.152 33.873 -4.085 1.00 103.42 700 ASP B O 1
ATOM 5210 N N . PRO B 2 701 ? -55.960 32.708 -4.797 1.00 111.39 701 PRO B N 1
ATOM 5211 C CA . PRO B 2 701 ? -56.070 32.083 -3.471 1.00 115.27 701 PRO B CA 1
ATOM 5212 C C . PRO B 2 701 ? -54.876 31.181 -3.150 1.00 119.21 701 PRO B C 1
ATOM 5213 O O . PRO B 2 701 ? -54.539 30.991 -1.977 1.00 128.58 701 PRO B O 1
ATOM 5217 N N . VAL B 2 702 ? -54.243 30.640 -4.187 1.00 108.16 702 VAL B N 1
ATOM 5218 C CA . VAL B 2 702 ? -53.030 29.848 -4.021 1.00 99.08 702 VAL B CA 1
ATOM 5219 C C . VAL B 2 702 ? -51.858 30.721 -3.571 1.00 99.30 702 VAL B C 1
ATOM 5220 O O . VAL B 2 702 ? -51.090 30.337 -2.684 1.00 100.87 702 VAL B O 1
ATOM 5224 N N . ALA B 2 703 ? -51.728 31.894 -4.185 1.00 105.20 703 ALA B N 1
ATOM 5225 C CA . ALA B 2 703 ? -50.708 32.857 -3.783 1.00 110.34 703 ALA B CA 1
ATOM 5226 C C . ALA B 2 703 ? -50.937 33.289 -2.337 1.00 115.27 703 ALA B C 1
ATOM 5227 O O . ALA B 2 703 ? -49.987 33.510 -1.584 1.00 115.44 703 ALA B O 1
ATOM 5229 N N . GLN B 2 704 ? -52.205 33.401 -1.957 1.00 115.81 704 GLN B N 1
ATOM 5230 C CA . GLN B 2 704 ? -52.566 33.741 -0.588 1.00 113.33 704 GLN B CA 1
ATOM 5231 C C . GLN B 2 704 ? -52.139 32.613 0.349 1.00 116.23 704 GLN B C 1
ATOM 5232 O O . GLN B 2 704 ? -51.643 32.855 1.449 1.00 114.35 704 GLN B O 1
ATOM 5238 N N . LEU B 2 705 ? -52.326 31.380 -0.113 1.00 110.36 705 LEU B N 1
ATOM 5239 C CA . LEU B 2 705 ? -51.967 30.185 0.645 1.00 98.16 705 LEU B CA 1
ATOM 5240 C C . LEU B 2 705 ? -50.464 30.111 0.907 1.00 97.51 705 LEU B C 1
ATOM 5241 O O . LEU B 2 705 ? -50.032 29.934 2.049 1.00 97.36 705 LEU B O 1
ATOM 5246 N N . ILE B 2 706 ? -49.678 30.237 -0.159 1.00 106.86 706 ILE B N 1
ATOM 5247 C CA . ILE B 2 706 ? -48.222 30.206 -0.053 1.00 113.89 706 ILE B CA 1
ATOM 5248 C C . ILE B 2 706 ? -47.715 31.409 0.738 1.00 118.68 706 ILE B C 1
ATOM 5249 O O . ILE B 2 706 ? -46.675 31.334 1.396 1.00 110.03 706 ILE B O 1
ATOM 5254 N N . ASP B 2 707 ? -48.450 32.518 0.675 1.00 126.60 707 ASP B N 1
ATOM 5255 C CA . ASP B 2 707 ? -48.140 33.664 1.519 1.00 136.17 707 ASP B CA 1
ATOM 5256 C C . ASP B 2 707 ? -48.274 33.239 2.976 1.00 141.90 707 ASP B C 1
ATOM 5257 O O . ASP B 2 707 ? -47.358 33.426 3.768 1.00 148.50 707 ASP B O 1
ATOM 5262 N N . ASP B 2 708 ? -49.409 32.631 3.309 1.00 133.78 708 ASP B N 1
ATOM 5263 C CA . ASP B 2 708 ? -49.675 32.162 4.670 1.00 120.27 708 ASP B CA 1
ATOM 5264 C C . ASP B 2 708 ? -48.672 31.126 5.181 1.00 115.26 708 ASP B C 1
ATOM 5265 O O . ASP B 2 708 ? -47.796 31.435 5.994 1.00 118.03 708 ASP B O 1
ATOM 5270 N N . ASN B 2 709 ? -48.814 29.895 4.693 1.00 108.78 709 ASN B N 1
ATOM 5271 C CA . ASN B 2 709 ? -48.087 28.742 5.232 1.00 104.12 709 ASN B CA 1
ATOM 5272 C C . ASN B 2 709 ? -46.563 28.823 5.149 1.00 96.59 709 ASN B C 1
ATOM 5273 O O . ASN B 2 709 ? -45.863 28.114 5.872 1.00 89.40 709 ASN B O 1
ATOM 5278 N N . ILE B 2 710 ? -46.044 29.670 4.266 1.00 97.30 710 ILE B N 1
ATOM 5279 C CA . ILE B 2 710 ? -44.600 29.707 4.022 1.00 92.62 710 ILE B CA 1
ATOM 5280 C C . ILE B 2 710 ? -43.998 31.118 4.032 1.00 99.89 710 ILE B C 1
ATOM 5281 O O . ILE B 2 710 ? -42.939 31.342 4.623 1.00 109.04 710 ILE B O 1
ATOM 5286 N N . LEU B 2 711 ? -44.691 32.066 3.407 1.00 91.69 711 LEU B N 1
ATOM 5287 C CA . LEU B 2 711 ? -44.111 33.378 3.117 1.00 89.32 711 LEU B CA 1
ATOM 5288 C C . LEU B 2 711 ? -44.443 34.488 4.123 1.00 90.76 711 LEU B C 1
ATOM 5289 O O . LEU B 2 711 ? -43.658 35.423 4.283 1.00 83.11 711 LEU B O 1
ATOM 5294 N N . ASN B 2 712 ? -45.603 34.397 4.774 1.00 98.18 712 ASN B N 1
ATOM 5295 C CA . ASN B 2 712 ? -45.939 35.305 5.871 1.00 95.80 712 ASN B CA 1
ATOM 5296 C C . ASN B 2 712 ? -44.848 35.209 6.931 1.00 91.15 712 ASN B C 1
ATOM 5297 O O . ASN B 2 712 ? -44.466 36.207 7.554 1.00 89.86 712 ASN B O 1
ATOM 5302 N N . PHE B 2 713 ? -44.368 33.980 7.108 1.00 82.42 713 PHE B N 1
ATOM 5303 C CA . PHE B 2 713 ? -43.275 33.625 7.995 1.00 84.42 713 PHE B CA 1
ATOM 5304 C C . PHE B 2 713 ? -42.078 34.516 7.702 1.00 93.92 713 PHE B C 1
ATOM 5305 O O . PHE B 2 713 ? -41.784 35.470 8.423 1.00 102.43 713 PHE B O 1
ATOM 5313 N N . LEU B 2 714 ? -41.399 34.170 6.614 1.00 89.28 714 LEU B N 1
ATOM 5314 C CA . LEU B 2 714 ? -40.197 34.843 6.132 1.00 82.24 714 LEU B CA 1
ATOM 5315 C C . LEU B 2 714 ? -40.354 36.356 6.063 1.00 87.77 714 LEU B C 1
ATOM 5316 O O . LEU B 2 714 ? -39.401 37.096 6.310 1.00 79.98 714 LEU B O 1
ATOM 5321 N N . LYS B 2 715 ? -41.555 36.806 5.718 1.00 98.50 715 LYS B N 1
ATOM 5322 C CA . LYS B 2 715 ? -41.844 38.225 5.630 1.00 107.96 715 LYS B CA 1
ATOM 5323 C C . LYS B 2 715 ? -41.767 38.843 7.022 1.00 108.00 715 LYS B C 1
ATOM 5324 O O . LYS B 2 715 ? -41.138 39.882 7.214 1.00 100.91 715 LYS B O 1
ATOM 5330 N N . ASN B 2 716 ? -42.376 38.173 7.999 1.00 116.27 716 ASN B N 1
ATOM 5331 C CA . ASN B 2 716 ? -42.466 38.699 9.365 1.00 123.11 716 ASN B CA 1
ATOM 5332 C C . ASN B 2 716 ? -41.660 37.933 10.425 1.00 114.65 716 ASN B C 1
ATOM 5333 O O . ASN B 2 716 ? -40.842 38.519 11.140 1.00 113.16 716 ASN B O 1
ATOM 5338 N N . PHE B 2 717 ? -41.882 36.623 10.516 1.00 106.58 717 PHE B N 1
ATOM 5339 C CA . PHE B 2 717 ? -41.363 35.834 11.641 1.00 91.26 717 PHE B CA 1
ATOM 5340 C C . PHE B 2 717 ? -39.858 35.558 11.598 1.00 74.51 717 PHE B C 1
ATOM 5341 O O . PHE B 2 717 ? -39.313 34.959 12.523 1.00 75.15 717 PHE B O 1
ATOM 5349 N N . THR B 2 718 ? -39.192 35.990 10.532 1.00 80.20 718 THR B N 1
ATOM 5350 C CA . THR B 2 718 ? -37.754 35.767 10.390 1.00 80.55 718 THR B CA 1
ATOM 5351 C C . THR B 2 718 ? -36.928 36.927 10.940 1.00 74.83 718 THR B C 1
ATOM 5352 O O . THR B 2 718 ? -35.708 36.960 10.777 1.00 83.08 718 THR B O 1
ATOM 5356 N N . ASN B 2 719 ? -37.610 37.881 11.571 1.00 73.89 719 ASN B N 1
ATOM 5357 C CA . ASN B 2 719 ? -36.978 39.066 12.166 1.00 97.17 719 ASN B CA 1
ATOM 5358 C C . ASN B 2 719 ? -36.241 39.987 11.192 1.00 106.68 719 ASN B C 1
ATOM 5359 O O . ASN B 2 719 ? -35.094 40.362 11.451 1.00 93.34 719 ASN B O 1
ATOM 5364 N N . ASP B 2 720 ? -36.899 40.336 10.083 1.00 118.05 720 ASP B N 1
ATOM 5365 C CA . ASP B 2 720 ? -36.379 41.309 9.119 1.00 127.65 720 ASP B CA 1
ATOM 5366 C C . ASP B 2 720 ? -34.938 41.003 8.699 1.00 131.38 720 ASP B C 1
ATOM 5367 O O . ASP B 2 720 ? -34.052 41.846 8.816 1.00 135.02 720 ASP B O 1
ATOM 5372 N N . THR B 2 721 ? -34.724 39.792 8.200 1.00 128.52 721 THR B N 1
ATOM 5373 C CA . THR B 2 721 ? -33.389 39.267 7.941 1.00 131.55 721 THR B CA 1
ATOM 5374 C C . THR B 2 721 ? -32.807 39.758 6.631 1.00 139.43 721 THR B C 1
ATOM 5375 O O . THR B 2 721 ? -31.662 39.446 6.298 1.00 142.56 721 THR B O 1
ATOM 5379 N N . PHE B 2 722 ? -33.584 40.535 5.891 1.00 137.15 722 PHE B N 1
ATOM 5380 C CA . PHE B 2 722 ? -33.201 40.859 4.527 1.00 121.41 722 PHE B CA 1
ATOM 5381 C C . PHE B 2 722 ? -32.860 42.324 4.311 1.00 109.76 722 PHE B C 1
ATOM 5382 O O . PHE B 2 722 ? -31.700 42.663 4.063 1.00 102.83 722 PHE B O 1
ATOM 5390 N N . SER C 1 7 ? 6.293 -14.618 20.579 1.00 119.78 2 SER C N 1
ATOM 5391 C CA . SER C 1 7 ? 4.918 -14.297 20.219 1.00 121.56 2 SER C CA 1
ATOM 5392 C C . SER C 1 7 ? 4.345 -13.214 21.119 1.00 112.37 2 SER C C 1
ATOM 5393 O O . SER C 1 7 ? 3.134 -13.149 21.333 1.00 107.13 2 SER C O 1
ATOM 5396 N N . SER C 1 8 ? 5.220 -12.371 21.653 1.00 107.91 3 SER C N 1
ATOM 5397 C CA . SER C 1 8 ? 4.779 -11.265 22.486 1.00 101.41 3 SER C CA 1
ATOM 5398 C C . SER C 1 8 ? 4.025 -10.258 21.627 1.00 101.52 3 SER C C 1
ATOM 5399 O O . SER C 1 8 ? 4.582 -9.677 20.689 1.00 110.91 3 SER C O 1
ATOM 5402 N N . VAL C 1 9 ? 2.751 -10.060 21.938 1.00 93.15 4 VAL C N 1
ATOM 5403 C CA . VAL C 1 9 ? 1.955 -9.082 21.218 1.00 84.22 4 VAL C CA 1
ATOM 5404 C C . VAL C 1 9 ? 1.971 -7.752 21.955 1.00 91.64 4 VAL C C 1
ATOM 5405 O O . VAL C 1 9 ? 1.550 -7.660 23.111 1.00 98.26 4 VAL C O 1
ATOM 5409 N N . ASP C 1 10 ? 2.467 -6.722 21.283 1.00 95.47 5 ASP C N 1
ATOM 5410 C CA . ASP C 1 10 ? 2.502 -5.391 21.868 1.00 98.34 5 ASP C CA 1
ATOM 5411 C C . ASP C 1 10 ? 1.368 -4.537 21.317 1.00 96.74 5 ASP C C 1
ATOM 5412 O O . ASP C 1 10 ? 1.328 -4.234 20.126 1.00 100.18 5 ASP C O 1
ATOM 5417 N N . VAL C 1 11 ? 0.435 -4.166 22.186 1.00 97.71 6 VAL C N 1
ATOM 5418 C CA . VAL C 1 11 ? -0.651 -3.283 21.794 1.00 92.25 6 VAL C CA 1
ATOM 5419 C C . VAL C 1 11 ? -0.458 -1.927 22.460 1.00 88.85 6 VAL C C 1
ATOM 5420 O O . VAL C 1 11 ? -0.069 -1.853 23.625 1.00 101.18 6 VAL C O 1
ATOM 5424 N N . LEU C 1 12 ? -0.717 -0.856 21.719 1.00 76.57 7 LEU C N 1
ATOM 5425 C CA . LEU C 1 12 ? -0.678 0.482 22.294 1.00 66.73 7 LEU C CA 1
ATOM 5426 C C . LEU C 1 12 ? -2.100 1.031 22.329 1.00 59.67 7 LEU C C 1
ATOM 5427 O O . LEU C 1 12 ? -2.750 1.166 21.291 1.00 66.24 7 LEU C O 1
ATOM 5432 N N . LEU C 1 13 ? -2.589 1.340 23.525 1.00 65.09 8 LEU C N 1
ATOM 5433 C CA . LEU C 1 13 ? -3.977 1.762 23.671 1.00 67.63 8 LEU C CA 1
ATOM 5434 C C . LEU C 1 13 ? -4.102 3.164 24.262 1.00 70.68 8 LEU C C 1
ATOM 5435 O O . LEU C 1 13 ? -3.231 3.610 25.012 1.00 79.78 8 LEU C O 1
ATOM 544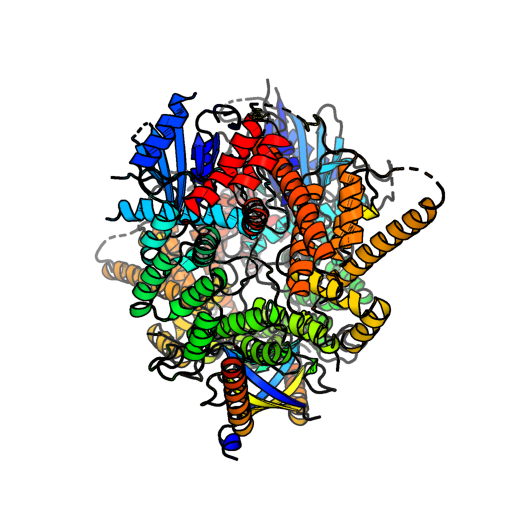0 N N . THR C 1 14 ? -5.191 3.849 23.918 1.00 66.01 9 THR C N 1
ATOM 5441 C CA . THR C 1 14 ? -5.474 5.178 24.449 1.00 65.89 9 THR C CA 1
ATOM 5442 C C . THR C 1 14 ? -6.707 5.119 25.349 1.00 75.53 9 THR C C 1
ATOM 5443 O O . THR C 1 14 ? -7.694 4.457 25.017 1.00 88.81 9 THR C O 1
ATOM 5447 N N . VAL C 1 15 ? -6.653 5.816 26.482 1.00 71.18 10 VAL C N 1
ATOM 5448 C CA . VAL C 1 15 ? -7.694 5.698 27.511 1.00 70.90 10 VAL C CA 1
ATOM 5449 C C . VAL C 1 15 ? -8.864 6.667 27.309 1.00 70.08 10 VAL C C 1
ATOM 5450 O O . VAL C 1 15 ? -8.673 7.883 27.247 1.00 66.04 10 VAL C O 1
ATOM 5454 N N . GLY C 1 16 ? -10.071 6.110 27.212 1.00 73.91 11 GLY C N 1
ATOM 5455 C CA . GLY C 1 16 ? -11.294 6.867 26.970 1.00 81.65 11 GLY C CA 1
ATOM 5456 C C . GLY C 1 16 ? -12.045 7.198 28.250 1.00 94.01 11 GLY C C 1
ATOM 5457 O O . GLY C 1 16 ? -11.414 7.452 29.279 1.00 101.05 11 GLY C O 1
ATOM 5458 N N . LYS C 1 17 ? -13.380 7.220 28.190 1.00 105.84 12 LYS C N 1
ATOM 5459 C CA . LYS C 1 17 ? -14.202 7.423 29.388 1.00 118.07 12 LYS C CA 1
ATOM 5460 C C . LYS C 1 17 ? -13.787 6.450 30.496 1.00 112.25 12 LYS C C 1
ATOM 5461 O O . LYS C 1 17 ? -13.694 5.237 30.273 1.00 105.11 12 LYS C O 1
ATOM 5467 N N . LEU C 1 18 ? -13.549 6.979 31.693 1.00 111.24 13 LEU C N 1
ATOM 5468 C CA . LEU C 1 18 ? -12.925 6.187 32.747 1.00 100.51 13 LEU C CA 1
ATOM 5469 C C . LEU C 1 18 ? -13.649 6.310 34.092 1.00 108.82 13 LEU C C 1
ATOM 5470 O O . LEU C 1 18 ? -13.778 7.412 34.629 1.00 108.64 13 LEU C O 1
ATOM 5475 N N . ASP C 1 19 ? -14.116 5.184 34.633 1.00 118.23 14 ASP C N 1
ATOM 5476 C CA . ASP C 1 19 ? -14.703 5.174 35.974 1.00 119.47 14 ASP C CA 1
ATOM 5477 C C . ASP C 1 19 ? -14.054 4.125 36.890 1.00 123.52 14 ASP C C 1
ATOM 5478 O O . ASP C 1 19 ? -13.220 3.343 36.448 1.00 130.82 14 ASP C O 1
ATOM 5483 N N . ALA C 1 20 ? -14.474 4.089 38.152 1.00 120.14 15 ALA C N 1
ATOM 5484 C CA . ALA C 1 20 ? -13.848 3.233 39.166 1.00 118.53 15 ALA C CA 1
ATOM 5485 C C . ALA C 1 20 ? -13.991 1.734 38.896 1.00 104.19 15 ALA C C 1
ATOM 5486 O O . ALA C 1 20 ? -13.349 0.911 39.555 1.00 105.92 15 ALA C O 1
ATOM 5488 N N . SER C 1 21 ? -14.832 1.370 37.940 1.00 94.56 16 SER C N 1
ATOM 5489 C CA . SER C 1 21 ? -14.876 -0.011 37.500 1.00 105.92 16 SER C CA 1
ATOM 5490 C C . SER C 1 21 ? -14.197 -0.145 36.141 1.00 117.53 16 SER C C 1
ATOM 5491 O O . SER C 1 21 ? -13.204 -0.857 35.987 1.00 125.40 16 SER C O 1
ATOM 5494 N N . LEU C 1 22 ? -14.711 0.589 35.165 1.00 110.26 17 LEU C N 1
ATOM 5495 C CA . LEU C 1 22 ? -14.337 0.364 33.779 1.00 93.06 17 LEU C CA 1
ATOM 5496 C C . LEU C 1 22 ? -13.583 1.487 33.091 1.00 76.59 17 LEU C C 1
ATOM 5497 O O . LEU C 1 22 ? -13.801 2.670 33.358 1.00 75.65 17 LEU C O 1
ATOM 5502 N N . ALA C 1 23 ? -12.698 1.068 32.193 1.00 64.99 18 ALA C N 1
ATOM 5503 C CA . ALA C 1 23 ? -12.013 1.929 31.254 1.00 70.47 18 ALA C CA 1
ATOM 5504 C C . ALA C 1 23 ? -12.423 1.501 29.852 1.00 67.11 18 ALA C C 1
ATOM 5505 O O . ALA C 1 23 ? -12.751 0.339 29.612 1.00 61.52 18 ALA C O 1
ATOM 5507 N N . LEU C 1 24 ? -12.397 2.450 28.928 1.00 61.55 19 LEU C N 1
ATOM 5508 C CA . LEU C 1 24 ? -12.604 2.160 27.520 1.00 56.25 19 LEU C CA 1
ATOM 5509 C C . LEU C 1 24 ? -11.284 2.453 26.811 1.00 59.46 19 LEU C C 1
ATOM 5510 O O . LEU C 1 24 ? -10.795 3.591 26.820 1.00 56.15 19 LEU C O 1
ATOM 5515 N N . LEU C 1 25 ? -10.693 1.425 26.215 1.00 64.15 20 LEU C N 1
ATOM 5516 C CA . LEU C 1 25 ? -9.394 1.573 25.576 1.00 69.08 20 LEU C CA 1
ATOM 5517 C C . LEU C 1 25 ? -9.571 1.581 24.063 1.00 63.84 20 LEU C C 1
ATOM 5518 O O . LEU C 1 25 ? -10.503 0.967 23.537 1.00 65.25 20 LEU C O 1
ATOM 5523 N N . THR C 1 26 ? -8.685 2.281 23.364 1.00 59.35 21 THR C N 1
ATOM 5524 C CA . THR C 1 26 ? -8.813 2.417 21.916 1.00 56.17 21 THR C CA 1
ATOM 5525 C C . THR C 1 26 ? -7.477 2.224 21.199 1.00 52.92 21 THR C C 1
ATOM 5526 O O . THR C 1 26 ? -6.513 2.936 21.467 1.00 56.56 21 THR C O 1
ATOM 5530 N N . THR C 1 27 ? -7.429 1.252 20.292 1.00 56.06 22 THR C N 1
ATOM 5531 C CA . THR C 1 27 ? -6.248 1.030 19.463 1.00 64.56 22 THR C CA 1
ATOM 5532 C C . THR C 1 27 ? -6.193 2.042 18.324 1.00 67.25 22 THR C C 1
ATOM 5533 O O . THR C 1 27 ? -7.124 2.827 18.129 1.00 67.25 22 THR C O 1
ATOM 5537 N N . GLN C 1 28 ? -5.094 2.021 17.576 1.00 79.46 23 GLN C N 1
ATOM 5538 C CA . GLN C 1 28 ? -4.991 2.804 16.353 1.00 81.80 23 GLN C CA 1
ATOM 5539 C C . GLN C 1 28 ? -5.499 1.946 15.202 1.00 77.80 23 GLN C C 1
ATOM 5540 O O . GLN C 1 28 ? -5.655 2.413 14.076 1.00 87.08 23 GLN C O 1
ATOM 5546 N N . ASP C 1 29 ? -5.768 0.683 15.520 1.00 82.86 24 ASP C N 1
ATOM 5547 C CA . ASP C 1 29 ? -6.338 -0.275 14.584 1.00 82.15 24 ASP C CA 1
ATOM 5548 C C . ASP C 1 29 ? -7.855 -0.239 14.669 1.00 74.97 24 ASP C C 1
ATOM 5549 O O . ASP C 1 29 ? -8.537 -1.038 14.038 1.00 77.19 24 ASP C O 1
ATOM 5554 N N . HIS C 1 30 ? -8.370 0.687 15.470 1.00 76.48 25 HIS C N 1
ATOM 5555 C CA . HIS C 1 30 ? -9.808 0.850 15.680 1.00 88.90 25 HIS C CA 1
ATOM 5556 C C . HIS C 1 30 ? -10.469 -0.336 16.382 1.00 78.97 25 HIS C C 1
ATOM 5557 O O . HIS C 1 30 ? -11.528 -0.811 15.966 1.00 69.53 25 HIS C O 1
ATOM 5564 N N . HIS C 1 31 ? -9.812 -0.826 17.428 1.00 76.81 26 HIS C N 1
ATOM 5565 C CA . HIS C 1 31 ? -10.429 -1.759 18.360 1.00 79.25 26 HIS C CA 1
ATOM 5566 C C . HIS C 1 31 ? -10.826 -0.963 19.606 1.00 82.60 26 HIS C C 1
ATOM 5567 O O . HIS C 1 31 ? -10.088 -0.078 20.051 1.00 83.73 26 HIS C O 1
ATOM 5574 N N . VAL C 1 32 ? -11.992 -1.258 20.166 1.00 77.54 27 VAL C N 1
ATOM 5575 C CA . VAL C 1 32 ? -12.378 -0.647 21.433 1.00 70.35 27 VAL C CA 1
ATOM 5576 C C . VAL C 1 32 ? -12.540 -1.738 22.479 1.00 63.55 27 VAL C C 1
ATOM 5577 O O . VAL C 1 32 ? -13.332 -2.665 22.304 1.00 65.65 27 VAL C O 1
ATOM 5581 N N . ILE C 1 33 ? -11.783 -1.638 23.565 1.00 55.55 28 ILE C N 1
ATOM 5582 C CA . ILE C 1 33 ? -11.835 -2.671 24.590 1.00 60.53 28 ILE C CA 1
ATOM 5583 C C . ILE C 1 33 ? -12.476 -2.151 25.871 1.00 69.66 28 ILE C C 1
ATOM 5584 O O . ILE C 1 33 ? -12.209 -1.028 26.296 1.00 64.60 28 ILE C O 1
ATOM 5589 N N . GLU C 1 34 ? -13.338 -2.968 26.469 1.00 73.78 29 GLU C N 1
ATOM 5590 C CA . GLU C 1 34 ? -13.893 -2.666 27.781 1.00 68.88 29 GLU C CA 1
ATOM 5591 C C . GLU C 1 34 ? -13.025 -3.336 28.838 1.00 59.57 29 GLU C C 1
ATOM 5592 O O . GLU C 1 34 ? -12.999 -4.561 28.959 1.00 62.50 29 GLU C O 1
ATOM 5598 N N . PHE C 1 35 ? -12.301 -2.525 29.596 1.00 65.16 30 PHE C N 1
ATOM 5599 C CA . PHE C 1 35 ? -11.345 -3.046 30.559 1.00 65.45 30 PHE C CA 1
ATOM 5600 C C . PHE C 1 35 ? -11.776 -2.689 31.976 1.00 79.27 30 PHE C C 1
ATOM 5601 O O . PHE C 1 35 ? -12.572 -1.775 32.168 1.00 89.20 30 PHE C O 1
ATOM 5609 N N . PRO C 1 36 ? -11.286 -3.443 32.975 1.00 77.90 31 PRO C N 1
ATOM 5610 C CA . PRO C 1 36 ? -11.448 -3.006 34.368 1.00 72.23 31 PRO C CA 1
ATOM 5611 C C . PRO C 1 36 ? -10.307 -2.062 34.752 1.00 76.28 31 PRO C C 1
ATOM 5612 O O . PRO C 1 36 ? -9.180 -2.244 34.286 1.00 89.68 31 PRO C O 1
ATOM 5616 N N . THR C 1 37 ? -10.595 -1.065 35.582 1.00 71.33 32 THR C N 1
ATOM 5617 C CA . THR C 1 37 ? -9.601 -0.051 35.923 1.00 68.91 32 THR C CA 1
ATOM 5618 C C . THR C 1 37 ? -8.518 -0.598 36.852 1.00 73.68 32 THR C C 1
ATOM 5619 O O . THR C 1 37 ? -7.389 -0.107 36.852 1.00 76.59 32 THR C O 1
ATOM 5623 N N . VAL C 1 38 ? -8.860 -1.620 37.631 1.00 75.62 33 VAL C N 1
ATOM 5624 C CA . VAL C 1 38 ? -7.933 -2.158 38.622 1.00 79.44 33 VAL C CA 1
ATOM 5625 C C . VAL C 1 38 ? -6.779 -2.936 37.979 1.00 80.64 33 VAL C C 1
ATOM 5626 O O . VAL C 1 38 ? -5.762 -3.196 38.627 1.00 82.31 33 VAL C O 1
ATOM 5630 N N . LEU C 1 39 ? -6.934 -3.299 36.707 1.00 74.16 34 LEU C N 1
ATOM 5631 C CA . LEU C 1 39 ? -5.848 -3.937 35.963 1.00 79.84 34 LEU C CA 1
ATOM 5632 C C . LEU C 1 39 ? -4.993 -2.882 35.261 1.00 81.68 34 LEU C C 1
ATOM 5633 O O . LEU C 1 39 ? -4.125 -3.208 34.451 1.00 80.58 34 LEU C O 1
ATOM 5638 N N . LEU C 1 40 ? -5.247 -1.618 35.586 1.00 76.00 35 LEU C N 1
ATOM 5639 C CA . LEU C 1 40 ? -4.496 -0.501 35.032 1.00 74.43 35 LEU C CA 1
ATOM 5640 C C . LEU C 1 40 ? -3.719 0.192 36.147 1.00 81.02 35 LEU C C 1
ATOM 5641 O O . LEU C 1 40 ? -4.160 0.197 37.297 1.00 89.29 35 LEU C O 1
ATOM 5646 N N . PRO C 1 41 ? -2.551 0.769 35.812 1.00 72.96 36 PRO C N 1
ATOM 5647 C CA . PRO C 1 41 ? -1.724 1.517 36.771 1.00 69.19 36 PRO C CA 1
ATOM 5648 C C . PRO C 1 41 ? -2.492 2.649 37.472 1.00 74.97 36 PRO C C 1
ATOM 5649 O O . PRO C 1 41 ? -3.432 3.210 36.904 1.00 75.14 36 PRO C O 1
ATOM 5653 N N . GLU C 1 42 ? -2.067 2.979 38.690 1.00 85.27 37 GLU C N 1
ATOM 5654 C CA . GLU C 1 42 ? -2.776 3.903 39.584 1.00 87.57 37 GLU C CA 1
ATOM 5655 C C . GLU C 1 42 ? -2.955 5.365 39.138 1.00 87.70 37 GLU C C 1
ATOM 5656 O O . GLU C 1 42 ? -3.961 5.989 39.471 1.00 86.09 37 GLU C O 1
ATOM 5662 N N . ASN C 1 43 ? -1.990 5.884 38.387 1.00 91.49 38 ASN C N 1
ATOM 5663 C CA . ASN C 1 43 ? -2.089 7.228 37.833 1.00 100.31 38 ASN C CA 1
ATOM 5664 C C . ASN C 1 43 ? -2.463 7.166 36.358 1.00 102.38 38 ASN C C 1
ATOM 5665 O O . ASN C 1 43 ? -1.773 7.727 35.507 1.00 113.24 38 ASN C O 1
ATOM 5670 N N . VAL C 1 44 ? -3.557 6.472 36.064 1.00 94.92 39 VAL C N 1
ATOM 5671 C CA . VAL C 1 44 ? -3.975 6.237 34.686 1.00 95.51 39 VAL C CA 1
ATOM 5672 C C . VAL C 1 44 ? -4.761 7.398 34.083 1.00 110.23 39 VAL C C 1
ATOM 5673 O O . VAL C 1 44 ? -4.653 7.668 32.887 1.00 126.22 39 VAL C O 1
ATOM 5677 N N . LYS C 1 45 ? -5.556 8.085 34.906 1.00 100.21 40 LYS C N 1
ATOM 5678 C CA . LYS C 1 45 ? -6.398 9.205 34.428 1.00 100.19 40 LYS C CA 1
ATOM 5679 C C . LYS C 1 45 ? -7.267 8.881 33.194 1.00 106.84 40 LYS C C 1
ATOM 5680 O O . LYS C 1 45 ? -7.862 7.807 33.092 1.00 122.17 40 LYS C O 1
ATOM 5686 N N . ALA C 1 46 ? -7.316 9.836 32.264 1.00 94.94 41 ALA C N 1
ATOM 5687 C CA . ALA C 1 46 ? -7.979 9.683 30.967 1.00 85.41 41 ALA C CA 1
ATOM 5688 C C . ALA C 1 46 ? -7.196 10.451 29.897 1.00 85.23 41 ALA C C 1
ATOM 5689 O O . ALA C 1 46 ? -6.697 11.550 30.153 1.00 93.96 41 ALA C O 1
ATOM 5691 N N . GLY C 1 47 ? -7.087 9.878 28.703 1.00 65.45 42 GLY C N 1
ATOM 5692 C CA . GLY C 1 47 ? -6.287 10.484 27.655 1.00 61.31 42 GLY C CA 1
ATOM 5693 C C . GLY C 1 47 ? -4.829 10.113 27.834 1.00 67.82 42 GLY C C 1
ATOM 5694 O O . GLY C 1 47 ? -3.929 10.760 27.288 1.00 81.21 42 GLY C O 1
ATOM 5695 N N . SER C 1 48 ? -4.605 9.062 28.616 1.00 74.17 43 SER C N 1
ATOM 5696 C CA . SER C 1 48 ? -3.271 8.542 28.870 1.00 82.50 43 SER C CA 1
ATOM 5697 C C . SER C 1 48 ? -2.994 7.406 27.896 1.00 78.02 43 SER C C 1
ATOM 5698 O O . SER C 1 48 ? -3.922 6.774 27.384 1.00 74.65 43 SER C O 1
ATOM 5701 N N . ILE C 1 49 ? -1.718 7.144 27.636 1.00 74.23 44 ILE C N 1
ATOM 5702 C CA . ILE C 1 49 ? -1.351 6.088 26.701 1.00 70.98 44 ILE C CA 1
ATOM 5703 C C . ILE C 1 49 ? -0.787 4.887 27.452 1.00 78.17 44 ILE C C 1
ATOM 5704 O O . ILE C 1 49 ? 0.196 5.012 28.185 1.00 92.95 44 ILE C O 1
ATOM 5709 N N . ILE C 1 50 ? -1.411 3.724 27.277 1.00 69.36 45 ILE C N 1
ATOM 5710 C CA . ILE C 1 50 ? -0.924 2.506 27.921 1.00 76.28 45 ILE C CA 1
ATOM 5711 C C . ILE C 1 50 ? -0.379 1.508 26.902 1.00 76.94 45 ILE C C 1
ATOM 5712 O O . ILE C 1 50 ? -0.701 1.574 25.715 1.00 75.53 45 ILE C O 1
ATOM 5717 N N . LYS C 1 51 ? 0.442 0.578 27.376 1.00 80.51 46 LYS C N 1
ATOM 5718 C CA . LYS C 1 51 ? 1.034 -0.434 26.511 1.00 84.69 46 LYS C CA 1
ATOM 5719 C C . LYS C 1 51 ? 0.776 -1.831 27.072 1.00 87.48 46 LYS C C 1
ATOM 5720 O O . LYS C 1 51 ? 1.366 -2.223 28.080 1.00 89.23 46 LYS C O 1
ATOM 5726 N N . MET C 1 52 ? -0.116 -2.578 26.430 1.00 89.43 47 MET C N 1
ATOM 5727 C CA . MET C 1 52 ? -0.409 -3.939 26.864 1.00 82.71 47 MET C CA 1
ATOM 5728 C C . MET C 1 52 ? 0.515 -4.955 26.191 1.00 83.03 47 MET C C 1
ATOM 5729 O O . MET C 1 52 ? 0.599 -5.013 24.963 1.00 70.74 47 MET C O 1
ATOM 5734 N N . GLN C 1 53 ? 1.200 -5.751 27.009 1.00 89.31 48 GLN C N 1
ATOM 5735 C CA . GLN C 1 53 ? 2.203 -6.698 26.530 1.00 82.02 48 GLN C CA 1
ATOM 5736 C C . GLN C 1 53 ? 1.758 -8.129 26.799 1.00 77.08 48 GLN C C 1
ATOM 5737 O O . GLN C 1 53 ? 1.802 -8.597 27.935 1.00 86.63 48 GLN C O 1
ATOM 5743 N N . VAL C 1 54 ? 1.351 -8.831 25.745 1.00 60.29 49 VAL C N 1
ATOM 5744 C CA . VAL C 1 54 ? 0.687 -10.124 25.901 1.00 61.90 49 VAL C CA 1
ATOM 5745 C C . VAL C 1 54 ? 1.562 -11.314 25.526 1.00 73.16 49 VAL C C 1
ATOM 5746 O O . VAL C 1 54 ? 2.083 -11.391 24.418 1.00 91.36 49 VAL C O 1
ATOM 5750 N N . SER C 1 55 ? 1.712 -12.248 26.456 1.00 77.04 50 SER C N 1
ATOM 5751 C CA . SER C 1 55 ? 2.492 -13.450 26.203 1.00 87.23 50 SER C CA 1
ATOM 5752 C C . SER C 1 55 ? 1.741 -14.699 26.657 1.00 96.40 50 SER C C 1
ATOM 5753 O O . SER C 1 55 ? 0.976 -14.654 27.618 1.00 106.06 50 SER C O 1
ATOM 5756 N N . GLN C 1 56 ? 1.948 -15.806 25.952 1.00 98.38 51 GLN C N 1
ATOM 5757 C CA . GLN C 1 56 ? 1.357 -17.080 26.341 1.00 103.91 51 GLN C CA 1
ATOM 5758 C C . GLN C 1 56 ? 2.194 -17.654 27.479 1.00 110.09 51 GLN C C 1
ATOM 5759 O O . GLN C 1 56 ? 3.385 -17.350 27.597 1.00 116.24 51 GLN C O 1
ATOM 5765 N N . ASN C 1 57 ? 1.580 -18.461 28.336 1.00 102.62 52 ASN C N 1
ATOM 5766 C CA . ASN C 1 57 ? 2.332 -19.110 29.405 1.00 95.00 52 ASN C CA 1
ATOM 5767 C C . ASN C 1 57 ? 2.153 -20.624 29.336 1.00 99.54 52 ASN C C 1
ATOM 5768 O O . ASN C 1 57 ? 1.063 -21.147 29.574 1.00 100.51 52 ASN C O 1
ATOM 5773 N N . LEU C 1 58 ? 3.232 -21.324 29.006 1.00 100.55 53 LEU C N 1
ATOM 5774 C CA . LEU C 1 58 ? 3.165 -22.762 28.774 1.00 94.33 53 LEU C CA 1
ATOM 5775 C C . LEU C 1 58 ? 3.243 -23.567 30.068 1.00 98.75 53 LEU C C 1
ATOM 5776 O O . LEU C 1 58 ? 2.470 -24.503 30.269 1.00 105.79 53 LEU C O 1
ATOM 5781 N N . GLU C 1 59 ? 4.174 -23.195 30.942 1.00 101.20 54 GLU C N 1
ATOM 5782 C CA . GLU C 1 59 ? 4.368 -23.899 32.206 1.00 114.44 54 GLU C CA 1
ATOM 5783 C C . GLU C 1 59 ? 3.127 -23.857 33.104 1.00 111.77 54 GLU C C 1
ATOM 5784 O O . GLU C 1 59 ? 2.825 -24.832 33.798 1.00 113.07 54 GLU C O 1
ATOM 5790 N N . GLU C 1 60 ? 2.414 -22.733 33.090 1.00 111.88 55 GLU C N 1
ATOM 5791 C CA . GLU C 1 60 ? 1.174 -22.616 33.852 1.00 115.18 55 GLU C CA 1
ATOM 5792 C C . GLU C 1 60 ? 0.109 -23.537 33.272 1.00 113.45 55 GLU C C 1
ATOM 5793 O O . GLU C 1 60 ? -0.636 -24.182 34.012 1.00 118.74 55 GLU C O 1
ATOM 5799 N N . GLU C 1 61 ? 0.042 -23.584 31.944 1.00 104.15 56 GLU C N 1
ATOM 5800 C CA . GLU C 1 61 ? -0.874 -24.480 31.248 1.00 98.29 56 GLU C CA 1
ATOM 5801 C C . GLU C 1 61 ? -0.609 -25.928 31.636 1.00 93.14 56 GLU C C 1
ATOM 5802 O O . GLU C 1 61 ? -1.538 -26.677 31.936 1.00 95.52 56 GLU C O 1
ATOM 5808 N N . LYS C 1 62 ? 0.664 -26.310 31.639 1.00 86.79 57 LYS C N 1
ATOM 5809 C CA . LYS C 1 62 ? 1.058 -27.658 32.028 1.00 86.64 57 LYS C CA 1
ATOM 5810 C C . LYS C 1 62 ? 0.658 -27.937 33.475 1.00 90.46 57 LYS C C 1
ATOM 5811 O O . LYS C 1 62 ? 0.105 -28.996 33.789 1.00 91.33 57 LYS C O 1
ATOM 5817 N N . LYS C 1 63 ? 0.933 -26.968 34.344 1.00 97.53 58 LYS C N 1
ATOM 5818 C CA . LYS C 1 63 ? 0.610 -27.058 35.766 1.00 96.62 58 LYS C CA 1
ATOM 5819 C C . LYS C 1 63 ? -0.873 -27.312 36.021 1.00 93.45 58 LYS C C 1
ATOM 5820 O O . LYS C 1 63 ? -1.238 -28.269 36.707 1.00 101.60 58 LYS C O 1
ATOM 5826 N N . GLN C 1 64 ? -1.723 -26.453 35.466 1.00 85.10 59 GLN C N 1
ATOM 5827 C CA . GLN C 1 64 ? -3.161 -26.576 35.679 1.00 88.90 59 GLN C CA 1
ATOM 5828 C C . GLN C 1 64 ? -3.739 -27.774 34.925 1.00 84.11 59 GLN C C 1
ATOM 5829 O O . GLN C 1 64 ? -4.807 -28.280 35.275 1.00 85.12 59 GLN C O 1
ATOM 5835 N N . ARG C 1 65 ? -3.026 -28.225 33.897 1.00 82.77 60 ARG C N 1
ATOM 5836 C CA . ARG C 1 65 ? -3.392 -29.444 33.185 1.00 90.05 60 ARG C CA 1
ATOM 5837 C C . ARG C 1 65 ? -3.245 -30.647 34.106 1.00 89.65 60 ARG C C 1
ATOM 5838 O O . ARG C 1 65 ? -4.198 -31.401 34.325 1.00 90.52 60 ARG C O 1
ATOM 5846 N N . ASN C 1 66 ? -2.037 -30.819 34.638 1.00 88.53 61 ASN C N 1
ATOM 5847 C CA . ASN C 1 66 ? -1.760 -31.896 35.582 1.00 85.68 61 ASN C CA 1
ATOM 5848 C C . ASN C 1 66 ? -2.654 -31.810 36.813 1.00 80.63 61 ASN C C 1
ATOM 5849 O O . ASN C 1 66 ? -3.116 -32.830 37.329 1.00 83.29 61 ASN C O 1
ATOM 5854 N N . HIS C 1 67 ? -2.895 -30.586 37.273 1.00 72.21 62 HIS C N 1
ATOM 5855 C CA . HIS C 1 67 ? -3.770 -30.352 38.413 1.00 70.38 62 HIS C CA 1
ATOM 5856 C C . HIS C 1 67 ? -5.175 -30.867 38.130 1.00 82.51 62 HIS C C 1
ATOM 5857 O O . HIS C 1 67 ? -5.736 -31.631 38.916 1.00 91.85 62 HIS C O 1
ATOM 5864 N N . PHE C 1 68 ? -5.733 -30.446 36.999 1.00 80.21 63 PHE C N 1
ATOM 5865 C CA . PHE C 1 68 ? -7.075 -30.862 36.602 1.00 79.26 63 PHE C CA 1
ATOM 5866 C C . PHE C 1 68 ? -7.175 -32.379 36.437 1.00 71.08 63 PHE C C 1
ATOM 5867 O O . PHE C 1 68 ? -8.164 -32.989 36.855 1.00 59.39 63 PHE C O 1
ATOM 5875 N N . LYS C 1 69 ? -6.153 -32.981 35.829 1.00 75.28 64 LYS C N 1
ATOM 5876 C CA . LYS C 1 69 ? -6.103 -34.436 35.694 1.00 82.73 64 LYS C CA 1
ATOM 5877 C C . LYS C 1 69 ? -6.137 -35.113 37.056 1.00 84.46 64 LYS C C 1
ATOM 5878 O O . LYS C 1 69 ? -6.855 -36.093 37.254 1.00 79.39 64 LYS C O 1
ATOM 5884 N N . SER C 1 70 ? -5.350 -34.588 37.989 1.00 84.41 65 SER C N 1
ATOM 5885 C CA . SER C 1 70 ? -5.294 -35.145 39.333 1.00 77.95 65 SER C CA 1
ATOM 5886 C C . SER C 1 70 ? -6.654 -35.033 40.020 1.00 66.16 65 SER C C 1
ATOM 5887 O O . SER C 1 70 ? -7.098 -35.967 40.690 1.00 74.02 65 SER C O 1
ATOM 5890 N N . ILE C 1 71 ? -7.312 -33.892 39.835 1.00 45.54 66 ILE C N 1
ATOM 5891 C CA . ILE C 1 71 ? -8.651 -33.670 40.374 1.00 44.40 66 ILE C CA 1
ATOM 5892 C C . ILE C 1 71 ? -9.650 -34.693 39.841 1.00 57.74 66 ILE C C 1
ATOM 5893 O O . ILE C 1 71 ? -10.337 -35.360 40.615 1.00 66.65 66 ILE C O 1
ATOM 5898 N N . GLN C 1 72 ? -9.727 -34.814 38.519 1.00 78.40 67 GLN C N 1
ATOM 5899 C CA . GLN C 1 72 ? -10.649 -35.760 37.892 1.00 78.43 67 GLN C CA 1
ATOM 5900 C C . GLN C 1 72 ? -10.367 -37.204 38.305 1.00 76.53 67 GLN C C 1
ATOM 5901 O O . GLN C 1 72 ? -11.296 -37.984 38.541 1.00 77.47 67 GLN C O 1
ATOM 5907 N N . ALA C 1 73 ? -9.085 -37.551 38.396 1.00 69.13 68 ALA C N 1
ATOM 5908 C CA . ALA C 1 73 ? -8.681 -38.887 38.821 1.00 65.78 68 ALA C CA 1
ATOM 5909 C C . ALA C 1 73 ? -9.134 -39.155 40.253 1.00 78.15 68 ALA C C 1
ATOM 5910 O O . ALA C 1 73 ? -9.606 -40.248 40.576 1.00 77.90 68 ALA C O 1
ATOM 5912 N N . LYS C 1 74 ? -8.989 -38.144 41.106 1.00 90.92 69 LYS C N 1
ATOM 5913 C CA . LYS C 1 74 ? -9.402 -38.244 42.501 1.00 87.80 69 LYS C CA 1
ATOM 5914 C C . LYS C 1 74 ? -10.913 -38.444 42.592 1.00 82.29 69 LYS C C 1
ATOM 5915 O O . LYS C 1 74 ? -11.397 -39.281 43.362 1.00 78.08 69 LYS C O 1
ATOM 5921 N N . ILE C 1 75 ? -11.649 -37.669 41.798 1.00 85.34 70 ILE C N 1
ATOM 5922 C CA . ILE C 1 75 ? -13.103 -37.780 41.732 1.00 88.54 70 ILE C CA 1
ATOM 5923 C C . ILE C 1 75 ? -13.524 -39.186 41.307 1.00 89.18 70 ILE C C 1
ATOM 5924 O O . ILE C 1 75 ? -14.445 -39.766 41.885 1.00 88.86 70 ILE C O 1
ATOM 5929 N N . LEU C 1 76 ? -12.848 -39.727 40.298 1.00 81.33 71 LEU C N 1
ATOM 5930 C CA . LEU C 1 76 ? -13.122 -41.086 39.839 1.00 76.23 71 LEU C CA 1
ATOM 5931 C C . LEU C 1 76 ? -12.839 -42.110 40.933 1.00 80.39 71 LEU C C 1
ATOM 5932 O O . LEU C 1 76 ? -13.593 -43.066 41.110 1.00 80.11 71 LEU C O 1
ATOM 5937 N N . GLU C 1 77 ? -11.748 -41.909 41.664 1.00 80.30 72 GLU C N 1
ATOM 5938 C CA . GLU C 1 77 ? -11.365 -42.834 42.725 1.00 85.61 72 GLU C CA 1
ATOM 5939 C C . GLU C 1 77 ? -12.373 -42.857 43.876 1.00 85.12 72 GLU C C 1
ATOM 5940 O O . GLU C 1 77 ? -12.803 -43.929 44.308 1.00 76.24 72 GLU C O 1
ATOM 5946 N N . LYS C 1 78 ? -12.749 -41.676 44.365 1.00 90.52 73 LYS C N 1
ATOM 5947 C CA . LYS C 1 78 ? -13.678 -41.568 45.494 1.00 79.23 73 LYS C CA 1
ATOM 5948 C C . LYS C 1 78 ? -15.105 -42.013 45.167 1.00 76.40 73 LYS C C 1
ATOM 5949 O O . LYS C 1 78 ? -15.844 -42.439 46.057 1.00 66.83 73 LYS C O 1
ATOM 5955 N N . TYR C 1 79 ? -15.491 -41.891 43.899 1.00 83.21 74 TYR C N 1
ATOM 5956 C CA . TYR C 1 79 ? -16.843 -42.231 43.456 1.00 86.53 74 TYR C CA 1
ATOM 5957 C C . TYR C 1 79 ? -16.796 -42.972 42.120 1.00 96.37 74 TYR C C 1
ATOM 5958 O O . TYR C 1 79 ? -16.264 -42.450 41.141 1.00 110.71 74 TYR C O 1
ATOM 5967 N N . GLY C 1 80 ? -17.351 -44.181 42.080 1.00 100.62 75 GLY C N 1
ATOM 5968 C CA . GLY C 1 80 ? -17.287 -45.019 40.891 1.00 106.31 75 GLY C CA 1
ATOM 5969 C C . GLY C 1 80 ? -16.122 -45.988 41.024 1.00 111.13 75 GLY C C 1
ATOM 5970 O O . GLY C 1 80 ? -15.119 -45.644 41.643 1.00 119.93 75 GLY C O 1
ATOM 5971 N N . THR C 1 81 ? -16.229 -47.169 40.412 1.00 108.49 76 THR C N 1
ATOM 5972 C CA . THR C 1 81 ? -15.268 -48.258 40.611 1.00 113.43 76 THR C CA 1
ATOM 5973 C C . THR C 1 81 ? -15.135 -48.569 42.102 1.00 111.07 76 THR C C 1
ATOM 5974 O O . THR C 1 81 ? -15.103 -49.734 42.491 1.00 112.32 76 THR C O 1
ATOM 5978 N N . LEU D 2 2 ? -64.718 -37.440 39.147 1.00 148.50 2 LEU D N 1
ATOM 5979 C CA . LEU D 2 2 ? -65.003 -37.258 37.730 1.00 142.78 2 LEU D CA 1
ATOM 5980 C C . LEU D 2 2 ? -66.395 -36.671 37.503 1.00 131.19 2 LEU D C 1
ATOM 5981 O O . LEU D 2 2 ? -66.907 -35.899 38.314 1.00 130.54 2 LEU D O 1
ATOM 5986 N N . SER D 2 3 ? -66.989 -37.061 36.380 1.00 125.75 3 SER D N 1
ATOM 5987 C CA . SER D 2 3 ? -68.332 -36.639 35.964 1.00 132.48 3 SER D CA 1
ATOM 5988 C C . SER D 2 3 ? -68.545 -35.123 35.802 1.00 121.24 3 SER D C 1
ATOM 5989 O O . SER D 2 3 ? -67.660 -34.415 35.319 1.00 114.64 3 SER D O 1
ATOM 5992 N N . GLN D 2 4 ? -69.708 -34.631 36.234 1.00 115.31 4 GLN D N 1
ATOM 5993 C CA . GLN D 2 4 ? -70.135 -33.271 35.897 1.00 108.61 4 GLN D CA 1
ATOM 5994 C C . GLN D 2 4 ? -69.503 -32.170 36.736 1.00 110.01 4 GLN D C 1
ATOM 5995 O O . GLN D 2 4 ? -69.669 -30.989 36.419 1.00 95.30 4 GLN D O 1
ATOM 6001 N N . THR D 2 5 ? -68.818 -32.524 37.818 1.00 124.79 5 THR D N 1
ATOM 6002 C CA . THR D 2 5 ? -68.060 -31.509 38.536 1.00 123.59 5 THR D CA 1
ATOM 6003 C C . THR D 2 5 ? -66.597 -31.655 38.145 1.00 124.87 5 THR D C 1
ATOM 6004 O O . THR D 2 5 ? -66.256 -32.531 37.347 1.00 133.45 5 THR D O 1
ATOM 6008 N N . SER D 2 6 ? -65.747 -30.787 38.681 1.00 119.99 6 SER D N 1
ATOM 6009 C CA . SER D 2 6 ? -64.352 -30.705 38.257 1.00 122.16 6 SER D CA 1
ATOM 6010 C C . SER D 2 6 ? -64.237 -30.384 36.762 1.00 107.16 6 SER D C 1
ATOM 6011 O O . SER D 2 6 ? -63.232 -30.706 36.125 1.00 94.80 6 SER D O 1
ATOM 6014 N N . ILE D 2 7 ? -65.278 -29.755 36.219 1.00 100.64 7 ILE D N 1
ATOM 6015 C CA . ILE D 2 7 ? -65.270 -29.239 34.851 1.00 104.84 7 ILE D CA 1
ATOM 6016 C C . ILE D 2 7 ? -65.834 -27.810 34.786 1.00 107.98 7 ILE D C 1
ATOM 6017 O O . ILE D 2 7 ? -67.045 -27.609 34.667 1.00 104.39 7 ILE D O 1
ATOM 6022 N N . PRO D 2 8 ? -64.947 -26.808 34.908 1.00 109.73 8 PRO D N 1
ATOM 6023 C CA . PRO D 2 8 ? -65.322 -25.390 34.830 1.00 106.56 8 PRO D CA 1
ATOM 6024 C C . PRO D 2 8 ? -65.917 -25.031 33.471 1.00 98.78 8 PRO D C 1
ATOM 6025 O O . PRO D 2 8 ? -65.667 -25.726 32.484 1.00 94.06 8 PRO D O 1
ATOM 6029 N N . GLU D 2 9 ? -66.701 -23.959 33.427 1.00 99.36 9 GLU D N 1
ATOM 6030 C CA . GLU D 2 9 ? -67.331 -23.521 32.187 1.00 104.20 9 GLU D CA 1
ATOM 6031 C C . GLU D 2 9 ? -67.403 -22.003 32.094 1.00 103.17 9 GLU D C 1
ATOM 6032 O O . GLU D 2 9 ? -67.840 -21.333 33.031 1.00 105.80 9 GLU D O 1
ATOM 6038 N N . VAL D 2 10 ? -66.971 -21.467 30.958 1.00 100.02 10 VAL D N 1
ATOM 6039 C CA . VAL D 2 10 ? -67.139 -20.052 30.671 1.00 100.40 10 VAL D CA 1
ATOM 6040 C C . VAL D 2 10 ? -68.127 -19.899 29.524 1.00 108.12 10 VAL D C 1
ATOM 6041 O O . VAL D 2 10 ? -67.921 -20.437 28.434 1.00 115.50 10 VAL D O 1
ATOM 6045 N N . LYS D 2 11 ? -69.210 -19.175 29.779 1.00 113.38 11 LYS D N 1
ATOM 6046 C CA . LYS D 2 11 ? -70.240 -18.983 28.772 1.00 128.80 11 LYS D CA 1
ATOM 6047 C C . LYS D 2 11 ? -69.741 -17.991 27.731 1.00 132.82 11 LYS D C 1
ATOM 6048 O O . LYS D 2 11 ? -68.772 -17.267 27.967 1.00 131.34 11 LYS D O 1
ATOM 6054 N N . GLU D 2 12 ? -70.388 -17.969 26.572 1.00 135.25 12 GLU D N 1
ATOM 6055 C CA . GLU D 2 12 ? -70.096 -16.945 25.575 1.00 141.11 12 GLU D CA 1
ATOM 6056 C C . GLU D 2 12 ? -71.395 -16.329 25.055 1.00 137.71 12 GLU D C 1
ATOM 6057 O O . GLU D 2 12 ? -72.375 -17.035 24.805 1.00 131.18 12 GLU D O 1
ATOM 6063 N N . ASP D 2 13 ? -71.405 -15.005 24.927 1.00 140.70 13 ASP D N 1
ATOM 6064 C CA . ASP D 2 13 ? -72.582 -14.286 24.460 1.00 144.76 13 ASP D CA 1
ATOM 6065 C C . ASP D 2 13 ? -72.890 -14.631 23.005 1.00 141.40 13 ASP D C 1
ATOM 6066 O O . ASP D 2 13 ? -74.048 -14.840 22.641 1.00 142.16 13 ASP D O 1
ATOM 6071 N N . VAL D 2 14 ? -71.848 -14.687 22.180 1.00 134.27 14 VAL D N 1
ATOM 6072 C CA . VAL D 2 14 ? -71.978 -15.150 20.808 1.00 127.74 14 VAL D CA 1
ATOM 6073 C C . VAL D 2 14 ? -71.158 -16.427 20.650 1.00 118.43 14 VAL D C 1
ATOM 6074 O O . VAL D 2 14 ? -70.007 -16.492 21.085 1.00 115.27 14 VAL D O 1
ATOM 6078 N N . ILE D 2 15 ? -71.751 -17.441 20.028 1.00 116.67 15 ILE D N 1
ATOM 6079 C CA . ILE D 2 15 ? -71.098 -18.739 19.903 1.00 118.24 15 ILE D CA 1
ATOM 6080 C C . ILE D 2 15 ? -69.917 -18.684 18.934 1.00 117.53 15 ILE D C 1
ATOM 6081 O O . ILE D 2 15 ? -69.909 -17.881 18.000 1.00 115.71 15 ILE D O 1
ATOM 6086 N N . GLY D 2 16 ? -68.922 -19.537 19.163 1.00 118.32 16 GLY D N 1
ATOM 6087 C CA . GLY D 2 16 ? -67.728 -19.558 18.336 1.00 117.70 16 GLY D CA 1
ATOM 6088 C C . GLY D 2 16 ? -66.728 -18.493 18.743 1.00 115.04 16 GLY D C 1
ATOM 6089 O O . GLY D 2 16 ? -65.735 -18.258 18.054 1.00 115.95 16 GLY D O 1
ATOM 6090 N N . TYR D 2 17 ? -66.995 -17.850 19.875 1.00 111.25 17 TYR D N 1
ATOM 6091 C CA . TYR D 2 17 ? -66.158 -16.767 20.375 1.00 112.14 17 TYR D CA 1
ATOM 6092 C C . TYR D 2 17 ? -64.722 -17.215 20.652 1.00 113.27 17 TYR D C 1
ATOM 6093 O O . TYR D 2 17 ? -63.772 -16.616 20.147 1.00 114.74 17 TYR D O 1
ATOM 6102 N N . ALA D 2 18 ? -64.575 -18.272 21.446 1.00 108.38 18 ALA D N 1
ATOM 6103 C CA . ALA D 2 18 ? -63.258 -18.771 21.839 1.00 96.18 18 ALA D CA 1
ATOM 6104 C C . ALA D 2 18 ? -62.387 -19.173 20.647 1.00 86.86 18 ALA D C 1
ATOM 6105 O O . ALA D 2 18 ? -61.213 -18.800 20.574 1.00 72.65 18 ALA D O 1
ATOM 6107 N N . LEU D 2 19 ? -62.964 -19.932 19.719 1.00 87.37 19 LEU D N 1
ATOM 6108 C CA . LEU D 2 19 ? -62.237 -20.371 18.531 1.00 85.05 19 LEU D CA 1
ATOM 6109 C C . LEU D 2 19 ? -61.823 -19.184 17.665 1.00 89.03 19 LEU D C 1
ATOM 6110 O O . LEU D 2 19 ? -60.725 -19.162 17.105 1.00 91.31 19 LEU D O 1
ATOM 6115 N N . HIS D 2 20 ? -62.705 -18.195 17.571 1.00 95.73 20 HIS D N 1
ATOM 6116 C CA . HIS D 2 20 ? -62.423 -16.974 16.823 1.00 111.67 20 HIS D CA 1
ATOM 6117 C C . HIS D 2 20 ? -61.262 -16.192 17.436 1.00 113.15 20 HIS D C 1
ATOM 6118 O O . HIS D 2 20 ? -60.350 -15.758 16.729 1.00 114.75 20 HIS D O 1
ATOM 6125 N N . GLN D 2 21 ? -61.305 -16.018 18.754 1.00 116.78 21 GLN D N 1
ATOM 6126 C CA . GLN D 2 21 ? -60.258 -15.301 19.475 1.00 114.48 21 GLN D CA 1
ATOM 6127 C C . GLN D 2 21 ? -58.912 -16.010 19.369 1.00 109.25 21 GLN D C 1
ATOM 6128 O O . GLN D 2 21 ? -57.878 -15.372 19.156 1.00 110.53 21 GLN D O 1
ATOM 6134 N N . ARG D 2 22 ? -58.934 -17.331 19.523 1.00 98.54 22 ARG D N 1
ATOM 6135 C CA . ARG D 2 22 ? -57.719 -18.134 19.441 1.00 92.73 22 ARG D CA 1
ATOM 6136 C C . ARG D 2 22 ? -57.152 -18.108 18.027 1.00 107.50 22 ARG D C 1
ATOM 6137 O O . ARG D 2 22 ? -55.936 -18.143 17.837 1.00 112.08 22 ARG D O 1
ATOM 6145 N N . ARG D 2 23 ? -58.041 -18.034 17.040 1.00 115.69 23 ARG D N 1
ATOM 6146 C CA . ARG D 2 23 ? -57.626 -17.938 15.644 1.00 111.16 23 ARG D CA 1
ATOM 6147 C C . ARG D 2 23 ? -57.056 -16.554 15.344 1.00 103.31 23 ARG D C 1
ATOM 6148 O O . ARG D 2 23 ? -56.219 -16.396 14.457 1.00 99.73 23 ARG D O 1
ATOM 6156 N N . ALA D 2 24 ? -57.511 -15.551 16.088 1.00 102.47 24 ALA D N 1
ATOM 6157 C CA . ALA D 2 24 ? -56.967 -14.209 15.950 1.00 103.45 24 ALA D CA 1
ATOM 6158 C C . ALA D 2 24 ? -55.622 -14.107 16.661 1.00 103.18 24 ALA D C 1
ATOM 6159 O O . ALA D 2 24 ? -54.787 -13.275 16.310 1.00 97.49 24 ALA D O 1
ATOM 6161 N N . ARG D 2 25 ? -55.414 -14.945 17.673 1.00 105.36 25 ARG D N 1
ATOM 6162 C CA . ARG D 2 25 ? -54.217 -14.859 18.516 1.00 112.30 25 ARG D CA 1
ATOM 6163 C C . ARG D 2 25 ? -53.010 -15.706 18.085 1.00 113.21 25 ARG D C 1
ATOM 6164 O O . ARG D 2 25 ? -51.957 -15.651 18.719 1.00 113.80 25 ARG D O 1
ATOM 6172 N N . VAL D 2 26 ? -53.162 -16.489 17.022 1.00 108.30 26 VAL D N 1
ATOM 6173 C CA . VAL D 2 26 ? -52.115 -17.419 16.595 1.00 106.75 26 VAL D CA 1
ATOM 6174 C C . VAL D 2 26 ? -50.745 -16.761 16.398 1.00 105.43 26 VAL D C 1
ATOM 6175 O O . VAL D 2 26 ? -49.710 -17.395 16.605 1.00 103.48 26 VAL D O 1
ATOM 6179 N N . GLY D 2 27 ? -50.742 -15.486 16.021 1.00 101.47 27 GLY D N 1
ATOM 6180 C CA . GLY D 2 27 ? -49.503 -14.785 15.731 1.00 99.75 27 GLY D CA 1
ATOM 6181 C C . GLY D 2 27 ? -48.602 -14.509 16.925 1.00 107.85 27 GLY D C 1
ATOM 6182 O O . GLY D 2 27 ? -47.385 -14.713 16.863 1.00 105.37 27 GLY D O 1
ATOM 6183 N N . GLN D 2 28 ? -49.200 -14.066 18.024 1.00 114.20 28 GLN D N 1
ATOM 6184 C CA . GLN D 2 28 ? -48.436 -13.611 19.180 1.00 117.59 28 GLN D CA 1
ATOM 6185 C C . GLN D 2 28 ? -48.087 -14.689 20.212 1.00 110.84 28 GLN D C 1
ATOM 6186 O O . GLN D 2 28 ? -47.456 -14.372 21.224 1.00 113.79 28 GLN D O 1
ATOM 6192 N N . PHE D 2 29 ? -48.495 -15.938 19.976 1.00 106.32 29 PHE D N 1
ATOM 6193 C CA . PHE D 2 29 ? -48.242 -17.014 20.944 1.00 114.50 29 PHE D CA 1
ATOM 6194 C C . PHE D 2 29 ? -46.786 -17.097 21.409 1.00 125.41 29 PHE D C 1
ATOM 6195 O O . PHE D 2 29 ? -46.502 -16.791 22.567 1.00 127.59 29 PHE D O 1
ATOM 6203 N N . GLN D 2 30 ? -45.883 -17.492 20.510 1.00 123.68 30 GLN D N 1
ATOM 6204 C CA . GLN D 2 30 ? -44.435 -17.419 20.759 1.00 120.77 30 GLN D CA 1
ATOM 6205 C C . GLN D 2 30 ? -44.037 -17.916 22.146 1.00 114.21 30 GLN D C 1
ATOM 6206 O O . GLN D 2 30 ? -43.588 -17.127 22.979 1.00 117.48 30 GLN D O 1
ATOM 6212 N N . ASP D 2 31 ? -44.192 -19.212 22.392 1.00 111.72 31 ASP D N 1
ATOM 6213 C CA . ASP D 2 31 ? -44.134 -19.724 23.751 1.00 106.79 31 ASP D CA 1
ATOM 6214 C C . ASP D 2 31 ? -43.891 -21.223 23.716 1.00 106.14 31 ASP D C 1
ATOM 6215 O O . ASP D 2 31 ? -43.600 -21.780 22.657 1.00 114.45 31 ASP D O 1
ATOM 6220 N N . LEU D 2 32 ? -43.979 -21.867 24.878 1.00 98.20 32 LEU D N 1
ATOM 6221 C CA . LEU D 2 32 ? -44.173 -23.308 24.906 1.00 86.55 32 LEU D CA 1
ATOM 6222 C C . LEU D 2 32 ? -45.574 -23.552 24.347 1.00 80.51 32 LEU D C 1
ATOM 6223 O O . LEU D 2 32 ? -45.810 -24.523 23.624 1.00 88.12 32 LEU D O 1
ATOM 6228 N N . GLY D 2 33 ? -46.502 -22.660 24.682 1.00 66.15 33 GLY D N 1
ATOM 6229 C CA . GLY D 2 33 ? -47.800 -22.625 24.034 1.00 63.26 33 GLY D CA 1
ATOM 6230 C C . GLY D 2 33 ? -48.917 -22.119 24.917 1.00 80.19 33 GLY D C 1
ATOM 6231 O O . GLY D 2 33 ? -48.705 -21.828 26.095 1.00 93.39 33 GLY D O 1
ATOM 6232 N N . PRO D 2 34 ? -50.113 -21.990 24.334 1.00 84.41 34 PRO D N 1
ATOM 6233 C CA . PRO D 2 34 ? -51.358 -21.831 25.090 1.00 82.33 34 PRO D CA 1
ATOM 6234 C C . PRO D 2 34 ? -51.775 -23.189 25.639 1.00 90.38 34 PRO D C 1
ATOM 6235 O O . PRO D 2 34 ? -51.284 -24.208 25.149 1.00 100.59 34 PRO D O 1
ATOM 6239 N N . PRO D 2 35 ? -52.658 -23.213 26.652 1.00 92.53 35 PRO D N 1
ATOM 6240 C CA . PRO D 2 35 ? -53.236 -24.496 27.073 1.00 91.58 35 PRO D CA 1
ATOM 6241 C C . PRO D 2 35 ? -54.289 -24.939 26.057 1.00 92.85 35 PRO D C 1
ATOM 6242 O O . PRO D 2 35 ? -54.845 -24.089 25.356 1.00 95.92 35 PRO D O 1
ATOM 6246 N N . ASP D 2 36 ? -54.547 -26.241 25.963 1.00 91.58 36 ASP D N 1
ATOM 6247 C CA . ASP D 2 36 ? -55.517 -26.757 24.999 1.00 90.76 36 ASP D CA 1
ATOM 6248 C C . ASP D 2 36 ? -56.909 -26.201 25.293 1.00 88.57 36 ASP D C 1
ATOM 6249 O O . ASP D 2 36 ? -57.275 -26.007 26.455 1.00 83.41 36 ASP D O 1
ATOM 6254 N N . LEU D 2 37 ? -57.681 -25.938 24.242 1.00 80.33 37 LEU D N 1
ATOM 6255 C CA . LEU D 2 37 ? -58.990 -25.310 24.406 1.00 77.47 37 LEU D CA 1
ATOM 6256 C C . LEU D 2 37 ? -60.149 -26.219 24.011 1.00 79.07 37 LEU D C 1
ATOM 6257 O O . LEU D 2 37 ? -60.202 -26.716 22.891 1.00 85.59 37 LEU D O 1
ATOM 6262 N N . ILE D 2 38 ? -61.085 -26.421 24.931 1.00 77.12 38 ILE D N 1
ATOM 6263 C CA . ILE D 2 38 ? -62.288 -27.185 24.625 1.00 80.81 38 ILE D CA 1
ATOM 6264 C C . ILE D 2 38 ? -63.507 -26.266 24.559 1.00 90.90 38 ILE D C 1
ATOM 6265 O O . ILE D 2 38 ? -63.774 -25.506 25.490 1.00 81.59 38 ILE D O 1
ATOM 6270 N N . THR D 2 39 ? -64.236 -26.336 23.448 1.00 102.85 39 THR D N 1
ATOM 6271 C CA . THR D 2 39 ? -65.421 -25.505 23.240 1.00 104.43 39 THR D CA 1
ATOM 6272 C C . THR D 2 39 ? -66.656 -26.382 23.051 1.00 102.99 39 THR D C 1
ATOM 6273 O O . THR D 2 39 ? -66.636 -27.340 22.278 1.00 98.73 39 THR D O 1
ATOM 6277 N N . LEU D 2 40 ? -67.733 -26.046 23.749 1.00 104.39 40 LEU D N 1
ATOM 6278 C CA . LEU D 2 40 ? -68.925 -26.885 23.755 1.00 105.03 40 LEU D CA 1
ATOM 6279 C C . LEU D 2 40 ? -70.188 -26.154 23.311 1.00 109.57 40 LEU D C 1
ATOM 6280 O O . LEU D 2 40 ? -70.429 -25.015 23.702 1.00 115.61 40 LEU D O 1
ATOM 6285 N N . ILE D 2 41 ? -70.979 -26.827 22.480 1.00 110.85 41 ILE D N 1
ATOM 6286 C CA . ILE D 2 41 ? -72.354 -26.430 22.204 1.00 109.62 41 ILE D CA 1
ATOM 6287 C C . ILE D 2 41 ? -73.249 -27.591 22.623 1.00 108.62 41 ILE D C 1
ATOM 6288 O O . ILE D 2 41 ? -73.141 -28.697 22.077 1.00 108.47 41 ILE D O 1
ATOM 6293 N N . LYS D 2 42 ? -74.121 -27.341 23.596 1.00 119.50 42 LYS D N 1
ATOM 6294 C CA . LYS D 2 42 ? -75.016 -28.370 24.119 1.00 132.25 42 LYS D CA 1
ATOM 6295 C C . LYS D 2 42 ? -76.463 -27.896 24.048 1.00 139.36 42 LYS D C 1
ATOM 6296 O O . LYS D 2 42 ? -76.724 -26.719 23.802 1.00 141.18 42 LYS D O 1
ATOM 6302 N N . SER D 2 43 ? -77.407 -28.808 24.258 1.00 142.83 43 SER D N 1
ATOM 6303 C CA . SER D 2 43 ? -78.816 -28.487 24.046 1.00 148.43 43 SER D CA 1
ATOM 6304 C C . SER D 2 43 ? -79.766 -29.350 24.861 1.00 152.80 43 SER D C 1
ATOM 6305 O O . SER D 2 43 ? -79.356 -30.307 25.516 1.00 157.91 43 SER D O 1
ATOM 6308 N N . LEU D 2 44 ? -81.043 -28.979 24.820 1.00 148.70 44 LEU D N 1
ATOM 6309 C CA . LEU D 2 44 ? -82.128 -29.829 25.296 1.00 139.23 44 LEU D CA 1
ATOM 6310 C C . LEU D 2 44 ? -82.855 -30.433 24.092 1.00 138.08 44 LEU D C 1
ATOM 6311 O O . LEU D 2 44 ? -83.315 -29.716 23.198 1.00 137.36 44 LEU D O 1
ATOM 6316 N N . GLY D 2 86 ? -82.764 -19.899 22.493 1.00 140.56 86 GLY D N 1
ATOM 6317 C CA . GLY D 2 86 ? -81.808 -20.645 21.705 1.00 146.20 86 GLY D CA 1
ATOM 6318 C C . GLY D 2 86 ? -81.175 -21.626 22.655 1.00 149.72 86 GLY D C 1
ATOM 6319 O O . GLY D 2 86 ? -81.872 -22.217 23.486 1.00 153.49 86 GLY D O 1
ATOM 6320 N N . GLN D 2 87 ? -79.877 -21.837 22.492 1.00 147.13 87 GLN D N 1
ATOM 6321 C CA . GLN D 2 87 ? -79.134 -22.685 23.396 1.00 140.88 87 GLN D CA 1
ATOM 6322 C C . GLN D 2 87 ? -77.829 -21.942 23.643 1.00 143.38 87 GLN D C 1
ATOM 6323 O O . GLN D 2 87 ? -77.604 -20.884 23.075 1.00 147.28 87 GLN D O 1
ATOM 6329 N N . ILE D 2 88 ? -76.939 -22.477 24.452 1.00 138.39 88 ILE D N 1
ATOM 6330 C CA . ILE D 2 88 ? -75.777 -21.666 24.780 1.00 129.86 88 ILE D CA 1
ATOM 6331 C C . ILE D 2 88 ? -74.433 -22.256 24.370 1.00 115.17 88 ILE D C 1
ATOM 6332 O O . ILE D 2 88 ? -74.316 -23.458 24.120 1.00 105.12 88 ILE D O 1
ATOM 6337 N N . GLY D 2 89 ? -73.423 -21.394 24.286 1.00 111.99 89 GLY D N 1
ATOM 6338 C CA . GLY D 2 89 ? -72.078 -21.838 23.972 1.00 113.01 89 GLY D CA 1
ATOM 6339 C C . GLY D 2 89 ? -71.169 -21.683 25.175 1.00 113.89 89 GLY D C 1
ATOM 6340 O O . GLY D 2 89 ? -71.223 -20.679 25.880 1.00 114.71 89 GLY D O 1
ATOM 6341 N N . THR D 2 90 ? -70.327 -22.683 25.414 1.00 111.31 90 THR D N 1
ATOM 6342 C CA . THR D 2 90 ? -69.407 -22.658 26.547 1.00 111.42 90 THR D CA 1
ATOM 6343 C C . THR D 2 90 ? -67.991 -23.015 26.113 1.00 112.66 90 THR D C 1
ATOM 6344 O O . THR D 2 90 ? -67.772 -23.443 24.980 1.00 107.53 90 THR D O 1
ATOM 6348 N N . PHE D 2 91 ? -67.035 -22.828 27.017 1.00 114.84 91 PHE D N 1
ATOM 6349 C CA . PHE D 2 91 ? -65.657 -23.237 26.763 1.00 111.35 91 PHE D CA 1
ATOM 6350 C C . PHE D 2 91 ? -64.817 -23.271 28.037 1.00 108.76 91 PHE D C 1
ATOM 6351 O O . PHE D 2 91 ? -65.134 -22.609 29.023 1.00 116.37 91 PHE D O 1
ATOM 6359 N N . PHE D 2 92 ? -63.742 -24.051 28.004 1.00 105.01 92 PHE D N 1
ATOM 6360 C CA . PHE D 2 92 ? -62.790 -24.102 29.108 1.00 103.35 92 PHE D CA 1
ATOM 6361 C C . PHE D 2 92 ? -61.439 -24.641 28.639 1.00 102.57 92 PHE D C 1
ATOM 6362 O O . PHE D 2 92 ? -61.336 -25.242 27.570 1.00 114.24 92 PHE D O 1
ATOM 6370 N N . TYR D 2 93 ? -60.406 -24.420 29.444 1.00 96.06 93 TYR D N 1
ATOM 6371 C CA . TYR D 2 93 ? -59.061 -24.877 29.110 1.00 92.74 93 TYR D CA 1
ATOM 6372 C C . TYR D 2 93 ? -58.807 -26.252 29.725 1.00 89.75 93 TYR D C 1
ATOM 6373 O O . TYR D 2 93 ? -59.333 -26.558 30.799 1.00 80.49 93 TYR D O 1
ATOM 6382 N N . CYS D 2 94 ? -58.014 -27.080 29.045 1.00 91.76 94 CYS D N 1
ATOM 6383 C CA . CYS D 2 94 ? -57.725 -28.428 29.538 1.00 85.47 94 CYS D CA 1
ATOM 6384 C C . CYS D 2 94 ? -56.238 -28.768 29.455 1.00 84.85 94 CYS D C 1
ATOM 6385 O O . CYS D 2 94 ? -55.483 -28.104 28.743 1.00 89.28 94 CYS D O 1
ATOM 6388 N N . MET D 2 95 ? -55.826 -29.813 30.172 1.00 76.45 95 MET D N 1
ATOM 6389 C CA . MET D 2 95 ? -54.413 -30.171 30.251 1.00 81.69 95 MET D CA 1
ATOM 6390 C C . MET D 2 95 ? -54.164 -31.629 30.632 1.00 81.43 95 MET D C 1
ATOM 6391 O O . MET D 2 95 ? -54.625 -32.093 31.677 1.00 79.63 95 MET D O 1
ATOM 6396 N N . GLY D 2 96 ? -53.427 -32.340 29.781 1.00 89.00 96 GLY D N 1
ATOM 6397 C CA . GLY D 2 96 ? -53.055 -33.715 30.057 1.00 93.77 96 GLY D CA 1
ATOM 6398 C C . GLY D 2 96 ? -53.721 -34.754 29.173 1.00 89.91 96 GLY D C 1
ATOM 6399 O O . GLY D 2 96 ? -53.591 -35.948 29.422 1.00 83.88 96 GLY D O 1
ATOM 6400 N N . ILE D 2 97 ? -54.432 -34.308 28.141 1.00 88.29 97 ILE D N 1
ATOM 6401 C CA . ILE D 2 97 ? -55.113 -35.221 27.226 1.00 77.63 97 ILE D CA 1
ATOM 6402 C C . ILE D 2 97 ? -54.104 -35.993 26.375 1.00 84.59 97 ILE D C 1
ATOM 6403 O O . ILE D 2 97 ? -52.953 -35.577 26.237 1.00 96.86 97 ILE D O 1
ATOM 6408 N N . ASP D 2 98 ? -54.535 -37.116 25.804 1.00 90.51 98 ASP D N 1
ATOM 6409 C CA . ASP D 2 98 ? -53.668 -37.894 24.926 1.00 91.76 98 ASP D CA 1
ATOM 6410 C C . ASP D 2 98 ? -53.888 -37.434 23.485 1.00 87.33 98 ASP D C 1
ATOM 6411 O O . ASP D 2 98 ? -54.933 -37.694 22.886 1.00 90.83 98 ASP D O 1
ATOM 6416 N N . THR D 2 99 ? -52.890 -36.743 22.941 1.00 81.30 99 THR D N 1
ATOM 6417 C CA . THR D 2 99 ? -52.953 -36.183 21.594 1.00 75.53 99 THR D CA 1
ATOM 6418 C C . THR D 2 99 ? -52.251 -37.046 20.548 1.00 74.70 99 THR D C 1
ATOM 6419 O O . THR D 2 99 ? -52.228 -36.704 19.365 1.00 77.87 99 THR D O 1
ATOM 6423 N N . SER D 2 100 ? -51.687 -38.166 20.987 1.00 76.75 100 SER D N 1
ATOM 6424 C CA . SER D 2 100 ? -50.869 -39.008 20.117 1.00 81.22 100 SER D CA 1
ATOM 6425 C C . SER D 2 100 ? -51.639 -39.658 18.963 1.00 88.28 100 SER D C 1
ATOM 6426 O O . SER D 2 100 ? -51.034 -40.145 18.006 1.00 81.07 100 SER D O 1
ATOM 6429 N N . ASP D 2 101 ? -52.965 -39.677 19.063 1.00 94.99 101 ASP D N 1
ATOM 6430 C CA . ASP D 2 101 ? -53.809 -40.301 18.047 1.00 95.54 101 ASP D CA 1
ATOM 6431 C C . ASP D 2 101 ? -55.209 -39.701 18.120 1.00 101.93 101 ASP D C 1
ATOM 6432 O O . ASP D 2 101 ? -55.803 -39.642 19.198 1.00 109.09 101 ASP D O 1
ATOM 6437 N N . PRO D 2 102 ? -55.747 -39.259 16.969 1.00 95.07 102 PRO D N 1
ATOM 6438 C CA . PRO D 2 102 ? -57.058 -38.598 16.953 1.00 91.33 102 PRO D CA 1
ATOM 6439 C C . PRO D 2 102 ? -58.178 -39.499 17.473 1.00 85.75 102 PRO D C 1
ATOM 6440 O O . PRO D 2 102 ? -59.194 -38.994 17.964 1.00 85.33 102 PRO D O 1
ATOM 6444 N N . THR D 2 103 ? -57.990 -40.811 17.363 1.00 86.03 103 THR D N 1
ATOM 6445 C CA . THR D 2 103 ? -58.968 -41.762 17.865 1.00 102.75 103 THR D CA 1
ATOM 6446 C C . THR D 2 103 ? -59.115 -41.592 19.378 1.00 111.52 103 THR D C 1
ATOM 6447 O O . THR D 2 103 ? -60.224 -41.614 19.915 1.00 119.89 103 THR D O 1
ATOM 6451 N N . SER D 2 104 ? -57.984 -41.407 20.054 1.00 107.47 104 SER D N 1
ATOM 6452 C CA . SER D 2 104 ? -57.963 -41.164 21.495 1.00 102.32 104 SER D CA 1
ATOM 6453 C C . SER D 2 104 ? -58.703 -39.880 21.862 1.00 91.34 104 SER D C 1
ATOM 6454 O O . SER D 2 104 ? -59.381 -39.810 22.891 1.00 97.26 104 SER D O 1
ATOM 6457 N N . ILE D 2 105 ? -58.566 -38.865 21.014 1.00 77.12 105 ILE D N 1
ATOM 6458 C CA . ILE D 2 105 ? -59.238 -37.594 21.241 1.00 78.87 105 ILE D CA 1
ATOM 6459 C C . ILE D 2 105 ? -60.748 -37.765 21.076 1.00 86.61 105 ILE D C 1
ATOM 6460 O O . ILE D 2 105 ? -61.536 -37.176 21.825 1.00 102.85 105 ILE D O 1
ATOM 6465 N N . THR D 2 106 ? -61.148 -38.578 20.100 1.00 81.12 106 THR D N 1
ATOM 6466 C CA . THR D 2 106 ? -62.560 -38.913 19.929 1.00 84.91 106 THR D CA 1
ATOM 6467 C C . THR D 2 106 ? -63.089 -39.665 21.150 1.00 83.57 106 THR D C 1
ATOM 6468 O O . THR D 2 106 ? -64.228 -39.456 21.568 1.00 83.24 106 THR D O 1
ATOM 6472 N N . ILE D 2 107 ? -62.260 -40.543 21.710 1.00 79.71 107 ILE D N 1
ATOM 6473 C CA . ILE D 2 107 ? -62.604 -41.256 22.939 1.00 79.66 107 ILE D CA 1
ATOM 6474 C C . ILE D 2 107 ? -62.841 -40.278 24.091 1.00 88.92 107 ILE D C 1
ATOM 6475 O O . ILE D 2 107 ? -63.845 -40.366 24.804 1.00 93.33 107 ILE D O 1
ATOM 6480 N N . PHE D 2 108 ? -61.903 -39.351 24.265 1.00 88.99 108 PHE D N 1
ATOM 6481 C CA . PHE D 2 108 ? -61.997 -38.330 25.301 1.00 91.85 108 PHE D CA 1
ATOM 6482 C C . PHE D 2 108 ? -63.285 -37.520 25.174 1.00 99.81 108 PHE D C 1
ATOM 6483 O O . PHE D 2 108 ? -64.063 -37.418 26.129 1.00 110.83 108 PHE D O 1
ATOM 6491 N N . ALA D 2 109 ? -63.504 -36.949 23.992 1.00 87.26 109 ALA D N 1
ATOM 6492 C CA . ALA D 2 109 ? -64.712 -36.171 23.728 1.00 94.15 109 ALA D CA 1
ATOM 6493 C C . ALA D 2 109 ? -65.971 -37.005 23.962 1.00 103.39 109 ALA D C 1
ATOM 6494 O O . ALA D 2 109 ? -67.002 -36.488 24.400 1.00 95.94 109 ALA D O 1
ATOM 6496 N N . LYS D 2 110 ? -65.873 -38.300 23.673 1.00 113.30 110 LYS D N 1
ATOM 6497 C CA . LYS D 2 110 ? -66.980 -39.221 23.892 1.00 118.67 110 LYS D CA 1
ATOM 6498 C C . LYS D 2 110 ? -67.254 -39.388 25.383 1.00 118.71 110 LYS D C 1
ATOM 6499 O O . LYS D 2 110 ? -68.402 -39.550 25.790 1.00 121.14 110 LYS D O 1
ATOM 6505 N N . LYS D 2 111 ? -66.201 -39.339 26.195 1.00 119.38 111 LYS D N 1
ATOM 6506 C CA . LYS D 2 111 ? -66.366 -39.376 27.646 1.00 121.56 111 LYS D CA 1
ATOM 6507 C C . LYS D 2 111 ? -67.031 -38.093 28.141 1.00 120.35 111 LYS D C 1
ATOM 6508 O O . LYS D 2 111 ? -67.983 -38.134 28.936 1.00 123.49 111 LYS D O 1
ATOM 6514 N N . ILE D 2 112 ? -66.521 -36.960 27.661 1.00 116.59 112 ILE D N 1
ATOM 6515 C CA . ILE D 2 112 ? -67.067 -35.649 28.002 1.00 114.30 112 ILE D CA 1
ATOM 6516 C C . ILE D 2 112 ? -68.563 -35.566 27.697 1.00 122.50 112 ILE D C 1
ATOM 6517 O O . ILE D 2 112 ? -69.347 -35.082 28.515 1.00 125.68 112 ILE D O 1
ATOM 6522 N N . THR D 2 113 ? -68.932 -35.989 26.492 1.00 120.31 113 THR D N 1
ATOM 6523 C CA . THR D 2 113 ? -70.327 -36.021 26.066 1.00 116.48 113 THR D CA 1
ATOM 6524 C C . THR D 2 113 ? -71.148 -37.002 26.897 1.00 113.96 113 THR D C 1
ATOM 6525 O O . THR D 2 113 ? -72.296 -36.729 27.246 1.00 108.36 113 THR D O 1
ATOM 6529 N N . ASP D 2 114 ? -70.548 -38.147 27.203 1.00 120.24 114 ASP D N 1
ATOM 6530 C CA . ASP D 2 114 ? -71.238 -39.219 27.911 1.00 128.50 114 ASP D CA 1
ATOM 6531 C C . ASP D 2 114 ? -71.687 -38.799 29.306 1.00 131.49 114 ASP D C 1
ATOM 6532 O O . ASP D 2 114 ? -72.784 -39.146 29.743 1.00 128.76 114 ASP D O 1
ATOM 6537 N N . LEU D 2 115 ? -70.837 -38.053 30.004 1.00 134.86 115 LEU D N 1
ATOM 6538 C CA . LEU D 2 115 ? -71.149 -37.627 31.362 1.00 135.25 115 LEU D CA 1
ATOM 6539 C C . LEU D 2 115 ? -72.388 -36.739 31.387 1.00 127.75 115 LEU D C 1
ATOM 6540 O O . LEU D 2 115 ? -73.238 -36.871 32.268 1.00 125.03 115 LEU D O 1
ATOM 6545 N N . PHE D 2 116 ? -72.490 -35.838 30.416 1.00 123.35 116 PHE D N 1
ATOM 6546 C CA . PHE D 2 116 ? -73.651 -34.964 30.309 1.00 122.95 116 PHE D CA 1
ATOM 6547 C C . PHE D 2 116 ? -74.918 -35.771 30.045 1.00 135.07 116 PHE D C 1
ATOM 6548 O O . PHE D 2 116 ? -75.974 -35.495 30.614 1.00 143.34 116 PHE D O 1
ATOM 6556 N N . LEU D 2 117 ? -74.802 -36.769 29.175 1.00 134.44 117 LEU D N 1
ATOM 6557 C CA . LEU D 2 117 ? -75.934 -37.616 28.815 1.00 136.22 117 LEU D CA 1
ATOM 6558 C C . LEU D 2 117 ? -76.463 -38.415 30.001 1.00 137.49 117 LEU D C 1
ATOM 6559 O O . LEU D 2 117 ? -77.673 -38.560 30.173 1.00 136.00 117 LEU D O 1
ATOM 6564 N N . ASP D 2 118 ? -75.550 -38.936 30.814 1.00 141.35 118 ASP D N 1
ATOM 6565 C CA . ASP D 2 118 ? -75.924 -39.774 31.948 1.00 143.24 118 ASP D CA 1
ATOM 6566 C C . ASP D 2 118 ? -76.761 -39.015 32.972 1.00 139.60 118 ASP D C 1
ATOM 6567 O O . ASP D 2 118 ? -77.729 -39.549 33.513 1.00 138.27 118 ASP D O 1
ATOM 6572 N N . THR D 2 119 ? -76.382 -37.769 33.237 1.00 133.66 119 THR D N 1
ATOM 6573 C CA . THR D 2 119 ? -77.089 -36.953 34.216 1.00 125.65 119 THR D CA 1
ATOM 6574 C C . THR D 2 119 ? -77.343 -35.538 33.709 1.00 121.78 119 THR D C 1
ATOM 6575 O O . THR D 2 119 ? -76.565 -34.999 32.923 1.00 124.88 119 THR D O 1
ATOM 6579 N N . PRO D 2 120 ? -78.436 -34.940 34.172 1.00 122.46 120 PRO D N 1
ATOM 6580 C CA . PRO D 2 120 ? -78.761 -33.552 33.833 1.00 120.11 120 PRO D CA 1
ATOM 6581 C C . PRO D 2 120 ? -77.659 -32.605 34.309 1.00 117.41 120 PRO D C 1
ATOM 6582 O O . PRO D 2 120 ? -76.858 -32.958 35.180 1.00 109.38 120 PRO D O 1
ATOM 6586 N N . GLN D 2 121 ? -77.603 -31.417 33.719 1.00 123.84 121 GLN D N 1
ATOM 6587 C CA . GLN D 2 121 ? -76.691 -30.381 34.182 1.00 123.67 121 GLN D CA 1
ATOM 6588 C C . GLN D 2 121 ? -77.299 -29.704 35.413 1.00 119.31 121 GLN D C 1
ATOM 6589 O O . GLN D 2 121 ? -78.525 -29.678 35.579 1.00 121.91 121 GLN D O 1
ATOM 6595 N N . ILE D 2 122 ? -76.455 -29.182 36.295 1.00 113.85 122 ILE D N 1
ATOM 6596 C CA . ILE D 2 122 ? -76.958 -28.357 37.381 1.00 119.53 122 ILE D CA 1
ATOM 6597 C C . ILE D 2 122 ? -77.212 -26.964 36.831 1.00 114.54 122 ILE D C 1
ATOM 6598 O O . ILE D 2 122 ? -78.357 -26.507 36.786 1.00 119.52 122 ILE D O 1
ATOM 6603 N N . TRP D 2 123 ? -76.133 -26.316 36.395 1.00 104.22 123 TRP D N 1
ATOM 6604 C CA . TRP D 2 123 ? -76.180 -24.968 35.841 1.00 107.66 123 TRP D CA 1
ATOM 6605 C C . TRP D 2 123 ? -76.821 -24.027 36.847 1.00 109.84 123 TRP D C 1
ATOM 6606 O O . TRP D 2 123 ? -77.729 -23.262 36.514 1.00 108.52 123 TRP D O 1
ATOM 6617 N N . PHE D 2 124 ? -76.326 -24.108 38.081 1.00 114.10 124 PHE D N 1
ATOM 6618 C CA . PHE D 2 124 ? -76.858 -23.373 39.232 1.00 109.74 124 PHE D CA 1
ATOM 6619 C C . PHE D 2 124 ? -78.388 -23.413 39.322 1.00 114.82 124 PHE D C 1
ATOM 6620 O O . PHE D 2 124 ? -79.029 -22.427 39.681 1.00 114.33 124 PHE D O 1
ATOM 6628 N N . GLY D 2 125 ? -78.962 -24.574 39.015 1.00 121.13 125 GLY D N 1
ATOM 6629 C CA . GLY D 2 125 ? -80.403 -24.749 39.042 1.00 121.68 125 GLY D CA 1
ATOM 6630 C C . GLY D 2 125 ? -80.983 -24.988 37.662 1.00 122.61 125 GLY D C 1
ATOM 6631 O O . GLY D 2 125 ? -80.449 -24.508 36.662 1.00 129.94 125 GLY D O 1
ATOM 6632 N N . LYS D 2 128 ? -81.378 -29.050 34.591 1.00 113.64 128 LYS D N 1
ATOM 6633 C CA . LYS D 2 128 ? -81.462 -28.942 33.139 1.00 124.08 128 LYS D CA 1
ATOM 6634 C C . LYS D 2 128 ? -80.821 -30.146 32.460 1.00 125.43 128 LYS D C 1
ATOM 6635 O O . LYS D 2 128 ? -79.652 -30.448 32.702 1.00 120.40 128 LYS D O 1
ATOM 6641 N N . HIS D 2 129 ? -81.590 -30.848 31.629 1.00 129.52 129 HIS D N 1
ATOM 6642 C CA . HIS D 2 129 ? -81.010 -31.884 30.776 1.00 130.91 129 HIS D CA 1
ATOM 6643 C C . HIS D 2 129 ? -80.181 -31.207 29.687 1.00 133.76 129 HIS D C 1
ATOM 6644 O O . HIS D 2 129 ? -80.637 -30.263 29.037 1.00 135.85 129 HIS D O 1
ATOM 6651 N N . PHE D 2 130 ? -78.958 -31.679 29.492 1.00 128.62 130 PHE D N 1
ATOM 6652 C CA . PHE D 2 130 ? -78.118 -31.159 28.422 1.00 115.77 130 PHE D CA 1
ATOM 6653 C C . PHE D 2 130 ? -77.453 -32.311 27.684 1.00 116.40 130 PHE D C 1
ATOM 6654 O O . PHE D 2 130 ? -77.178 -33.359 28.268 1.00 113.79 130 PHE D O 1
ATOM 6662 N N . HIS D 2 131 ? -77.218 -32.118 26.394 1.00 115.22 131 HIS D N 1
ATOM 6663 C CA . HIS D 2 131 ? -76.439 -33.067 25.614 1.00 109.71 131 HIS D CA 1
ATOM 6664 C C . HIS D 2 131 ? -75.663 -32.309 24.545 1.00 98.57 131 HIS D C 1
ATOM 6665 O O . HIS D 2 131 ? -76.189 -31.397 23.906 1.00 98.22 131 HIS D O 1
ATOM 6672 N N . VAL D 2 132 ? -74.402 -32.679 24.362 1.00 98.10 132 VAL D N 1
ATOM 6673 C CA . VAL D 2 132 ? -73.503 -31.896 23.518 1.00 106.27 132 VAL D CA 1
ATOM 6674 C C . VAL D 2 132 ? -73.845 -32.022 22.039 1.00 101.32 132 VAL D C 1
ATOM 6675 O O . VAL D 2 132 ? -73.830 -33.118 21.480 1.00 97.78 132 VAL D O 1
ATOM 6679 N N . SER D 2 133 ? -74.168 -30.897 21.411 1.00 99.85 133 SER D N 1
ATOM 6680 C CA . SER D 2 133 ? -74.375 -30.883 19.972 1.00 107.68 133 SER D CA 1
ATOM 6681 C C . SER D 2 133 ? -73.018 -30.975 19.286 1.00 112.01 133 SER D C 1
ATOM 6682 O O . SER D 2 133 ? -72.813 -31.764 18.359 1.00 109.81 133 SER D O 1
ATOM 6685 N N . LYS D 2 134 ? -72.080 -30.172 19.771 1.00 115.16 134 LYS D N 1
ATOM 6686 C CA . LYS D 2 134 ? -70.807 -30.013 19.086 1.00 112.06 134 LYS D CA 1
ATOM 6687 C C . LYS D 2 134 ? -69.655 -29.826 20.064 1.00 100.07 134 LYS D C 1
ATOM 6688 O O . LYS D 2 134 ? -69.721 -28.971 20.949 1.00 94.15 134 LYS D O 1
ATOM 6694 N N . ILE D 2 135 ? -68.602 -30.625 19.900 1.00 90.27 135 ILE D N 1
ATOM 6695 C CA . ILE D 2 135 ? -67.439 -30.553 20.784 1.00 84.58 135 ILE D CA 1
ATOM 6696 C C . ILE D 2 135 ? -66.144 -30.266 20.017 1.00 83.02 135 ILE D C 1
ATOM 6697 O O . ILE D 2 135 ? -65.759 -31.021 19.128 1.00 68.92 135 ILE D O 1
ATOM 6702 N N . SER D 2 136 ? -65.479 -29.167 20.365 1.00 95.10 136 SER D N 1
ATOM 6703 C CA . SER D 2 136 ? -64.238 -28.771 19.701 1.00 98.00 136 SER D CA 1
ATOM 6704 C C . SER D 2 136 ? -63.031 -28.848 20.639 1.00 97.86 136 SER D C 1
ATOM 6705 O O . SER D 2 136 ? -63.120 -28.479 21.810 1.00 101.93 136 SER D O 1
ATOM 6708 N N . ILE D 2 137 ? -61.906 -29.327 20.113 1.00 94.19 137 ILE D N 1
ATOM 6709 C CA . ILE D 2 137 ? -60.670 -29.452 20.882 1.00 94.00 137 ILE D CA 1
ATOM 6710 C C . ILE D 2 137 ? -59.474 -28.897 20.102 1.00 95.68 137 ILE D C 1
ATOM 6711 O O . ILE D 2 137 ? -59.167 -29.362 19.008 1.00 90.64 137 ILE D O 1
ATOM 6716 N N . SER D 2 138 ? -58.795 -27.910 20.680 1.00 101.51 138 SER D N 1
ATOM 6717 C CA . SER D 2 138 ? -57.721 -27.198 19.992 1.00 97.34 138 SER D CA 1
ATOM 6718 C C . SER D 2 138 ? -56.393 -27.291 20.743 1.00 87.89 138 SER D C 1
ATOM 6719 O O . SER D 2 138 ? -56.263 -26.736 21.835 1.00 83.75 138 SER D O 1
ATOM 6722 N N . SER D 2 139 ? -55.414 -27.981 20.155 1.00 82.04 139 SER D N 1
ATOM 6723 C CA . SER D 2 139 ? -54.091 -28.132 20.768 1.00 82.56 139 SER D CA 1
ATOM 6724 C C . SER D 2 139 ? -52.987 -27.503 19.917 1.00 91.78 139 SER D C 1
ATOM 6725 O O . SER D 2 139 ? -53.153 -27.322 18.718 1.00 87.51 139 SER D O 1
ATOM 6728 N N . TRP D 2 140 ? -51.852 -27.202 20.542 1.00 96.47 140 TRP D N 1
ATOM 6729 C CA . TRP D 2 140 ? -50.796 -26.423 19.896 1.00 78.37 140 TRP D CA 1
ATOM 6730 C C . TRP D 2 140 ? -49.501 -27.194 19.660 1.00 70.45 140 TRP D C 1
ATOM 6731 O O . TRP D 2 140 ? -49.015 -27.879 20.555 1.00 80.60 140 TRP D O 1
ATOM 6742 N N . ASN D 2 141 ? -48.953 -27.077 18.452 1.00 78.14 141 ASN D N 1
ATOM 6743 C CA . ASN D 2 141 ? -47.607 -27.568 18.167 1.00 78.20 141 ASN D CA 1
ATOM 6744 C C . ASN D 2 141 ? -46.617 -26.402 18.243 1.00 86.23 141 ASN D C 1
ATOM 6745 O O . ASN D 2 141 ? -46.808 -25.372 17.582 1.00 89.19 141 ASN D O 1
ATOM 6750 N N . ALA D 2 142 ? -45.558 -26.568 19.035 1.00 79.21 142 ALA D N 1
ATOM 6751 C CA . ALA D 2 142 ? -44.561 -25.514 19.204 1.00 74.88 142 ALA D CA 1
ATOM 6752 C C . ALA D 2 142 ? -43.217 -25.843 18.555 1.00 80.66 142 ALA D C 1
ATOM 6753 O O . ALA D 2 142 ? -42.321 -24.994 18.507 1.00 76.07 142 ALA D O 1
ATOM 6755 N N . PHE D 2 143 ? -43.069 -27.069 18.059 1.00 77.94 143 PHE D N 1
ATOM 6756 C CA . PHE D 2 143 ? -41.874 -27.417 17.303 1.00 80.04 143 PHE D CA 1
ATOM 6757 C C . PHE D 2 143 ? -41.985 -26.670 15.984 1.00 75.76 143 PHE D C 1
ATOM 6758 O O . PHE D 2 143 ? -41.037 -26.019 15.536 1.00 77.84 143 PHE D O 1
ATOM 6766 N N . ARG D 2 144 ? -43.169 -26.784 15.383 1.00 63.89 144 ARG D N 1
ATOM 6767 C CA . ARG D 2 144 ? -43.583 -26.016 14.215 1.00 75.31 144 ARG D CA 1
ATOM 6768 C C . ARG D 2 144 ? -44.833 -25.269 14.659 1.00 89.21 144 ARG D C 1
ATOM 6769 O O . ARG D 2 144 ? -45.852 -25.883 14.980 1.00 107.49 144 ARG D O 1
ATOM 6777 N N . LYS D 2 145 ? -44.762 -23.944 14.666 1.00 86.03 145 LYS D N 1
ATOM 6778 C CA . LYS D 2 145 ? -45.810 -23.128 15.284 1.00 89.61 145 LYS D CA 1
ATOM 6779 C C . LYS D 2 145 ? -47.189 -23.165 14.623 1.00 83.64 145 LYS D C 1
ATOM 6780 O O . LYS D 2 145 ? -47.631 -22.162 14.059 1.00 88.08 145 LYS D O 1
ATOM 6786 N N . TYR D 2 146 ? -47.853 -24.313 14.690 1.00 79.76 146 TYR D N 1
ATOM 6787 C CA . TYR D 2 146 ? -49.191 -24.450 14.131 1.00 81.61 146 TYR D CA 1
ATOM 6788 C C . TYR D 2 146 ? -50.131 -25.117 15.127 1.00 85.08 146 TYR D C 1
ATOM 6789 O O . TYR D 2 146 ? -49.704 -25.915 15.961 1.00 68.69 146 TYR D O 1
ATOM 6798 N N . ASP D 2 147 ? -51.413 -24.780 15.037 1.00 90.74 147 ASP D N 1
ATOM 6799 C CA . ASP D 2 147 ? -52.408 -25.298 15.964 1.00 80.53 147 ASP D CA 1
ATOM 6800 C C . ASP D 2 147 ? -53.366 -26.248 15.260 1.00 89.76 147 ASP D C 1
ATOM 6801 O O . ASP D 2 147 ? -53.907 -25.929 14.202 1.00 99.18 147 ASP D O 1
ATOM 6806 N N . VAL D 2 148 ? -53.570 -27.419 15.854 1.00 87.97 148 VAL D N 1
ATOM 6807 C CA . VAL D 2 148 ? -54.446 -28.426 15.273 1.00 83.18 148 VAL D CA 1
ATOM 6808 C C . VAL D 2 148 ? -55.729 -28.549 16.084 1.00 79.30 148 VAL D C 1
ATOM 6809 O O . VAL D 2 148 ? -55.693 -28.736 17.299 1.00 79.24 148 VAL D O 1
ATOM 6813 N N . ASN D 2 149 ? -56.864 -28.431 15.403 1.00 83.08 149 ASN D N 1
ATOM 6814 C CA . ASN D 2 149 ? -58.163 -28.505 16.061 1.00 88.23 149 ASN D CA 1
ATOM 6815 C C . ASN D 2 149 ? -59.007 -29.668 15.554 1.00 89.74 149 ASN D C 1
ATOM 6816 O O . ASN D 2 149 ? -59.164 -29.854 14.347 1.00 86.99 149 ASN D O 1
ATOM 6821 N N . ILE D 2 150 ? -59.551 -30.446 16.483 1.00 93.08 150 ILE D N 1
ATOM 6822 C CA . ILE D 2 150 ? -60.400 -31.576 16.134 1.00 90.63 150 ILE D CA 1
ATOM 6823 C C . ILE D 2 150 ? -61.834 -31.293 16.561 1.00 92.42 150 ILE D C 1
ATOM 6824 O O . ILE D 2 150 ? -62.090 -30.939 17.711 1.00 91.74 150 ILE D O 1
ATOM 6829 N N . ILE D 2 151 ? -62.766 -31.449 15.628 1.00 101.58 151 ILE D N 1
ATOM 6830 C CA . ILE D 2 151 ? -64.169 -31.178 15.906 1.00 99.50 151 ILE D CA 1
ATOM 6831 C C . ILE D 2 151 ? -65.019 -32.433 15.765 1.00 97.35 151 ILE D C 1
ATOM 6832 O O . ILE D 2 151 ? -64.949 -33.134 14.755 1.00 105.96 151 ILE D O 1
ATOM 6837 N N . VAL D 2 152 ? -65.825 -32.708 16.784 1.00 95.86 152 VAL D N 1
ATOM 6838 C CA . VAL D 2 152 ? -66.729 -33.849 16.759 1.00 100.68 152 VAL D CA 1
ATOM 6839 C C . VAL D 2 152 ? -68.170 -33.365 16.835 1.00 113.47 152 VAL D C 1
ATOM 6840 O O . VAL D 2 152 ? -68.522 -32.573 17.709 1.00 112.18 152 VAL D O 1
ATOM 6844 N N . HIS D 2 153 ? -69.002 -33.844 15.917 1.00 126.10 153 HIS D N 1
ATOM 6845 C CA . HIS D 2 153 ? -70.407 -33.444 15.885 1.00 130.13 153 HIS D CA 1
ATOM 6846 C C . HIS D 2 153 ? -71.340 -34.546 16.352 1.00 134.79 153 HIS D C 1
ATOM 6847 O O . HIS D 2 153 ? -70.923 -35.698 16.495 1.00 131.34 153 HIS D O 1
ATOM 6854 N N . ILE D 2 154 ? -72.590 -34.172 16.610 1.00 143.10 154 ILE D N 1
ATOM 6855 C CA . ILE D 2 154 ? -73.635 -35.128 16.933 1.00 150.39 154 ILE D CA 1
ATOM 6856 C C . ILE D 2 154 ? -74.071 -35.753 15.620 1.00 154.51 154 ILE D C 1
ATOM 6857 O O . ILE D 2 154 ? -74.335 -36.953 15.543 1.00 145.76 154 ILE D O 1
ATOM 6862 N N . PRO D 2 155 ? -74.131 -34.924 14.582 1.00 163.12 155 PRO D N 1
ATOM 6863 C CA . PRO D 2 155 ? -74.350 -35.419 13.224 1.00 166.82 155 PRO D CA 1
ATOM 6864 C C . PRO D 2 155 ? -73.300 -36.481 12.949 1.00 165.05 155 PRO D C 1
ATOM 6865 O O . PRO D 2 155 ? -73.538 -37.421 12.191 1.00 167.41 155 PRO D O 1
ATOM 6869 N N . GLY D 2 156 ? -72.142 -36.325 13.585 1.00 158.69 156 GLY D N 1
ATOM 6870 C CA . GLY D 2 156 ? -71.104 -37.343 13.539 1.00 149.36 156 GLY D CA 1
ATOM 6871 C C . GLY D 2 156 ? -69.947 -37.041 12.604 1.00 139.11 156 GLY D C 1
ATOM 6872 O O . GLY D 2 156 ? -69.077 -37.896 12.372 1.00 137.89 156 GLY D O 1
ATOM 6873 N N . THR D 2 157 ? -69.945 -35.832 12.050 1.00 134.08 157 THR D N 1
ATOM 6874 C CA . THR D 2 157 ? -68.817 -35.401 11.246 1.00 133.92 157 THR D CA 1
ATOM 6875 C C . THR D 2 157 ? -67.614 -35.222 12.180 1.00 131.60 157 THR D C 1
ATOM 6876 O O . THR D 2 157 ? -67.703 -34.546 13.210 1.00 129.61 157 THR D O 1
ATOM 6880 N N . VAL D 2 158 ? -66.492 -35.847 11.848 1.00 127.05 158 VAL D N 1
ATOM 6881 C CA . VAL D 2 158 ? -65.287 -35.611 12.630 1.00 118.54 158 VAL D CA 1
ATOM 6882 C C . VAL D 2 158 ? -64.258 -34.869 11.791 1.00 103.12 158 VAL D C 1
ATOM 6883 O O . VAL D 2 158 ? -63.505 -35.462 11.015 1.00 89.01 158 VAL D O 1
ATOM 6887 N N . GLN D 2 159 ? -64.236 -33.554 11.956 1.00 101.45 159 GLN D N 1
ATOM 6888 C CA . GLN D 2 159 ? -63.319 -32.721 11.201 1.00 103.32 159 GLN D CA 1
ATOM 6889 C C . GLN D 2 159 ? -62.006 -32.554 11.950 1.00 99.28 159 GLN D C 1
ATOM 6890 O O . GLN D 2 159 ? -61.981 -32.478 13.178 1.00 105.19 159 GLN D O 1
ATOM 6896 N N . THR D 2 160 ? -60.910 -32.531 11.205 1.00 89.11 160 THR D N 1
ATOM 6897 C CA . THR D 2 160 ? -59.616 -32.159 11.761 1.00 88.52 160 THR D CA 1
ATOM 6898 C C . THR D 2 160 ? -59.012 -31.125 10.820 1.00 90.40 160 THR D C 1
ATOM 6899 O O . THR D 2 160 ? -58.924 -31.361 9.614 1.00 97.34 160 THR D O 1
ATOM 6903 N N . TYR D 2 161 ? -58.614 -29.977 11.356 1.00 89.82 161 TYR D N 1
ATOM 6904 C CA . TYR D 2 161 ? -58.020 -28.942 10.518 1.00 92.89 161 TYR D CA 1
ATOM 6905 C C . TYR D 2 161 ? -56.925 -28.175 11.255 1.00 95.53 161 TYR D C 1
ATOM 6906 O O . TYR D 2 161 ? -56.774 -28.301 12.472 1.00 97.61 161 TYR D O 1
ATOM 6915 N N . ILE D 2 162 ? -56.164 -27.377 10.511 1.00 96.48 162 ILE D N 1
ATOM 6916 C CA . ILE D 2 162 ? -54.952 -26.754 11.040 1.00 94.48 162 ILE D CA 1
ATOM 6917 C C . ILE D 2 162 ? -54.911 -25.241 10.813 1.00 91.13 162 ILE D C 1
ATOM 6918 O O . ILE D 2 162 ? -55.257 -24.764 9.738 1.00 92.26 162 ILE D O 1
ATOM 6923 N N . ILE D 2 163 ? -54.504 -24.494 11.838 1.00 85.81 163 ILE D N 1
ATOM 6924 C CA . ILE D 2 163 ? -54.296 -23.053 11.712 1.00 92.21 163 ILE D CA 1
ATOM 6925 C C . ILE D 2 163 ? -52.825 -22.730 11.955 1.00 101.61 163 ILE D C 1
ATOM 6926 O O . ILE D 2 163 ? -52.229 -23.247 12.894 1.00 107.70 163 ILE D O 1
ATOM 6931 N N . ASN D 2 164 ? -52.232 -21.877 11.124 1.00 101.23 164 ASN D N 1
ATOM 6932 C CA . ASN D 2 164 ? -50.843 -21.473 11.363 1.00 104.05 164 ASN D CA 1
ATOM 6933 C C . ASN D 2 164 ? -50.635 -19.984 11.669 1.00 111.15 164 ASN D C 1
ATOM 6934 O O . ASN D 2 164 ? -51.601 -19.229 11.794 1.00 115.67 164 ASN D O 1
ATOM 6939 N N . SER D 2 165 ? -49.368 -19.586 11.784 1.00 112.26 165 SER D N 1
ATOM 6940 C CA . SER D 2 165 ? -48.960 -18.239 12.191 1.00 108.95 165 SER D CA 1
ATOM 6941 C C . SER D 2 165 ? -49.644 -17.069 11.473 1.00 118.84 165 SER D C 1
ATOM 6942 O O . SER D 2 165 ? -49.748 -15.979 12.042 1.00 118.92 165 SER D O 1
ATOM 6945 N N . ASP D 2 166 ? -50.076 -17.269 10.231 1.00 124.68 166 ASP D N 1
ATOM 6946 C CA . ASP D 2 166 ? -50.851 -16.243 9.548 1.00 131.73 166 ASP D CA 1
ATOM 6947 C C . ASP D 2 166 ? -52.308 -16.298 9.973 1.00 130.76 166 ASP D C 1
ATOM 6948 O O . ASP D 2 166 ? -52.987 -15.274 10.039 1.00 134.81 166 ASP D O 1
ATOM 6953 N N . GLY D 2 167 ? -52.774 -17.506 10.269 1.00 125.95 167 GLY D N 1
ATOM 6954 C CA . GLY D 2 167 ? -54.192 -17.772 10.405 1.00 125.39 167 GLY D CA 1
ATOM 6955 C C . GLY D 2 167 ? -54.694 -18.522 9.182 1.00 125.46 167 GLY D C 1
ATOM 6956 O O . GLY D 2 167 ? -55.899 -18.729 9.013 1.00 129.65 167 GLY D O 1
ATOM 6957 N N . GLU D 2 168 ? -53.759 -18.929 8.324 1.00 121.62 168 GLU D N 1
ATOM 6958 C CA . GLU D 2 168 ? -54.086 -19.714 7.136 1.00 126.96 168 GLU D CA 1
ATOM 6959 C C . GLU D 2 168 ? -54.648 -21.073 7.525 1.00 120.29 168 GLU D C 1
ATOM 6960 O O . GLU D 2 168 ? -53.906 -21.969 7.935 1.00 119.27 168 GLU D O 1
ATOM 6966 N N . GLN D 2 169 ? -55.958 -21.234 7.375 1.00 113.97 169 GLN D N 1
ATOM 6967 C CA . GLN D 2 169 ? -56.602 -22.487 7.749 1.00 106.06 169 GLN D CA 1
ATOM 6968 C C . GLN D 2 169 ? -56.304 -23.603 6.748 1.00 104.95 169 GLN D C 1
ATOM 6969 O O . GLN D 2 169 ? -57.087 -23.867 5.833 1.00 103.68 169 GLN D O 1
ATOM 6975 N N . SER D 2 170 ? -55.150 -24.236 6.918 1.00 107.58 170 SER D N 1
ATOM 6976 C CA . SER D 2 170 ? -54.817 -25.453 6.193 1.00 104.02 170 SER D CA 1
ATOM 6977 C C . SER D 2 170 ? -55.772 -26.562 6.620 1.00 108.66 170 SER D C 1
ATOM 6978 O O . SER D 2 170 ? -56.285 -26.556 7.743 1.00 114.32 170 SER D O 1
ATOM 6981 N N . GLN D 2 171 ? -56.031 -27.507 5.724 1.00 110.38 171 GLN D N 1
ATOM 6982 C CA . GLN D 2 171 ? -56.845 -28.659 6.086 1.00 115.84 171 GLN D CA 1
ATOM 6983 C C . GLN D 2 171 ? -55.958 -29.802 6.558 1.00 112.08 171 GLN D C 1
ATOM 6984 O O . GLN D 2 171 ? -54.739 -29.771 6.373 1.00 99.18 171 GLN D O 1
ATOM 6990 N N . LEU D 2 172 ? -56.568 -30.798 7.190 1.00 125.54 172 LEU D N 1
ATOM 6991 C CA . LEU D 2 172 ? -55.813 -31.911 7.745 1.00 123.50 172 LEU D CA 1
ATOM 6992 C C . LEU D 2 172 ? -56.425 -33.245 7.335 1.00 116.83 172 LEU D C 1
ATOM 6993 O O . LEU D 2 172 ? -57.513 -33.600 7.786 1.00 115.07 172 LEU D O 1
ATOM 6998 N N . PRO D 2 173 ? -55.715 -33.991 6.478 1.00 117.76 173 PRO D N 1
ATOM 6999 C CA . PRO D 2 173 ? -56.190 -35.281 5.969 1.00 123.68 173 PRO D CA 1
ATOM 7000 C C . PRO D 2 173 ? -56.046 -36.378 7.007 1.00 127.15 173 PRO D C 1
ATOM 7001 O O . PRO D 2 173 ? -55.680 -36.104 8.149 1.00 140.10 173 PRO D O 1
ATOM 7005 N N . SER D 2 174 ? -56.345 -37.609 6.608 1.00 119.08 174 SER D N 1
ATOM 7006 C CA . SER D 2 174 ? -56.043 -38.769 7.432 1.00 124.03 174 SER D CA 1
ATOM 7007 C C . SER D 2 174 ? -55.285 -39.798 6.599 1.00 126.75 174 SER D C 1
ATOM 7008 O O . SER D 2 174 ? -55.849 -40.392 5.678 1.00 136.17 174 SER D O 1
ATOM 7011 N N . VAL D 2 175 ? -54.010 -40.000 6.933 1.00 127.82 175 VAL D N 1
ATOM 7012 C CA . VAL D 2 175 ? -53.127 -40.967 6.254 1.00 135.69 175 VAL D CA 1
ATOM 7013 C C . VAL D 2 175 ? -53.269 -41.048 4.725 1.00 142.88 175 VAL D C 1
ATOM 7014 O O . VAL D 2 175 ? -53.756 -42.047 4.190 1.00 145.36 175 VAL D O 1
ATOM 7018 N N . ALA D 2 176 ? -52.840 -39.987 4.043 1.00 140.74 176 ALA D N 1
ATOM 7019 C CA . ALA D 2 176 ? -52.907 -39.888 2.582 1.00 131.51 176 ALA D CA 1
ATOM 7020 C C . ALA D 2 176 ? -54.331 -40.034 2.045 1.00 133.71 176 ALA D C 1
ATOM 7021 O O . ALA D 2 176 ? -54.657 -41.012 1.370 1.00 131.44 176 ALA D O 1
ATOM 7023 N N . GLU D 2 177 ? -55.171 -39.051 2.355 1.00 142.15 177 GLU D N 1
ATOM 7024 C CA . GLU D 2 177 ? -56.555 -39.031 1.891 1.00 154.34 177 GLU D CA 1
ATOM 7025 C C . GLU D 2 177 ? -57.008 -37.602 1.606 1.00 159.32 177 GLU D C 1
ATOM 7026 O O . GLU D 2 177 ? -57.822 -37.039 2.340 1.00 163.16 177 GLU D O 1
ATOM 7032 N N . GLN D 2 185 ? -46.461 -37.024 2.032 1.00 121.94 185 GLN D N 1
ATOM 7033 C CA . GLN D 2 185 ? -46.540 -38.462 2.269 1.00 135.08 185 GLN D CA 1
ATOM 7034 C C . GLN D 2 185 ? -47.388 -38.791 3.499 1.00 139.57 185 GLN D C 1
ATOM 7035 O O . GLN D 2 185 ? -48.184 -37.969 3.953 1.00 135.60 185 GLN D O 1
ATOM 7041 N N . ASP D 2 186 ? -47.203 -39.993 4.035 1.00 143.89 186 ASP D N 1
ATOM 7042 C CA . ASP D 2 186 ? -48.036 -40.495 5.121 1.00 139.63 186 ASP D CA 1
ATOM 7043 C C . ASP D 2 186 ? -47.436 -40.295 6.513 1.00 134.97 186 ASP D C 1
ATOM 7044 O O . ASP D 2 186 ? -48.156 -39.962 7.456 1.00 141.83 186 ASP D O 1
ATOM 7049 N N . LEU D 2 187 ? -46.128 -40.496 6.642 1.00 120.79 187 LEU D N 1
ATOM 7050 C CA . LEU D 2 187 ? -45.472 -40.396 7.946 1.00 111.21 187 LEU D CA 1
ATOM 7051 C C . LEU D 2 187 ? -45.516 -38.986 8.545 1.00 108.26 187 LEU D C 1
ATOM 7052 O O . LEU D 2 187 ? -45.507 -38.826 9.769 1.00 119.20 187 LEU D O 1
ATOM 7057 N N . ASN D 2 188 ? -45.567 -37.969 7.687 1.00 96.64 188 ASN D N 1
ATOM 7058 C CA . ASN D 2 188 ? -45.597 -36.585 8.158 1.00 98.96 188 ASN D CA 1
ATOM 7059 C C . ASN D 2 188 ? -47.014 -36.110 8.471 1.00 97.51 188 ASN D C 1
ATOM 7060 O O . ASN D 2 188 ? -47.274 -34.907 8.591 1.00 106.61 188 ASN D O 1
ATOM 7065 N N . VAL D 2 189 ? -47.922 -37.076 8.575 1.00 88.74 189 VAL D N 1
ATOM 7066 C CA . VAL D 2 189 ? -49.253 -36.860 9.112 1.00 93.20 189 VAL D CA 1
ATOM 7067 C C . VAL D 2 189 ? -49.303 -37.497 10.498 1.00 90.87 189 VAL D C 1
ATOM 7068 O O . VAL D 2 189 ? -49.933 -36.967 11.414 1.00 84.79 189 VAL D O 1
ATOM 7072 N N . ASN D 2 190 ? -48.633 -38.637 10.645 1.00 88.31 190 ASN D N 1
ATOM 7073 C CA . ASN D 2 190 ? -48.457 -39.252 11.952 1.00 93.71 190 ASN D CA 1
ATOM 7074 C C . ASN D 2 190 ? -47.667 -38.307 12.832 1.00 95.23 190 ASN D C 1
ATOM 7075 O O . ASN D 2 190 ? -48.005 -38.083 13.994 1.00 89.81 190 ASN D O 1
ATOM 7080 N N . MET D 2 191 ? -46.611 -37.747 12.250 1.00 90.01 191 MET D N 1
ATOM 7081 C CA . MET D 2 191 ? -45.706 -36.862 12.968 1.00 87.86 191 MET D CA 1
ATOM 7082 C C . MET D 2 191 ? -46.370 -35.544 13.370 1.00 98.66 191 MET D C 1
ATOM 7083 O O . MET D 2 191 ? -45.883 -34.849 14.265 1.00 104.07 191 MET D O 1
ATOM 7088 N N . ILE D 2 192 ? -47.474 -35.196 12.714 1.00 95.84 192 ILE D N 1
ATOM 7089 C CA . ILE D 2 192 ? -48.244 -34.036 13.141 1.00 93.76 192 ILE D CA 1
ATOM 7090 C C . ILE D 2 192 ? -48.777 -34.311 14.543 1.00 88.13 192 ILE D C 1
ATOM 7091 O O . ILE D 2 192 ? -48.518 -33.553 15.483 1.00 96.09 192 ILE D O 1
ATOM 7096 N N . TRP D 2 193 ? -49.499 -35.420 14.674 1.00 80.24 193 TRP D N 1
ATOM 7097 C CA . TRP D 2 193 ? -50.037 -35.857 15.955 1.00 85.40 193 TRP D CA 1
ATOM 7098 C C . TRP D 2 193 ? -48.931 -36.106 16.977 1.00 83.05 193 TRP D C 1
ATOM 7099 O O . TRP D 2 193 ? -49.085 -35.793 18.153 1.00 90.18 193 TRP D O 1
ATOM 7110 N N . ALA D 2 194 ? -47.818 -36.673 16.519 1.00 70.57 194 ALA D N 1
ATOM 7111 C CA . ALA D 2 194 ? -46.700 -36.993 17.400 1.00 81.24 194 ALA D CA 1
ATOM 7112 C C . ALA D 2 194 ? -46.070 -35.736 17.997 1.00 101.21 194 ALA D C 1
ATOM 7113 O O . ALA D 2 194 ? -45.885 -35.642 19.213 1.00 99.10 194 ALA D O 1
ATOM 7115 N N . GLU D 2 195 ? -45.741 -34.776 17.137 1.00 102.03 195 GLU D N 1
ATOM 7116 C CA . GLU D 2 195 ? -45.149 -33.517 17.580 1.00 95.53 195 GLU D CA 1
ATOM 7117 C C . GLU D 2 195 ? -46.119 -32.723 18.448 1.00 89.12 195 GLU D C 1
ATOM 7118 O O . GLU D 2 195 ? -45.714 -32.125 19.445 1.00 95.27 195 GLU D O 1
ATOM 7124 N N . THR D 2 196 ? -47.395 -32.719 18.068 1.00 79.75 196 THR D N 1
ATOM 7125 C CA . THR D 2 196 ? -48.417 -32.044 18.865 1.00 83.22 196 THR D CA 1
ATOM 7126 C C . THR D 2 196 ? -48.516 -32.687 20.253 1.00 87.98 196 THR D C 1
ATOM 7127 O O . THR D 2 196 ? -48.742 -32.012 21.262 1.00 79.26 196 THR D O 1
ATOM 7131 N N . PHE D 2 197 ? -48.328 -34.002 20.288 1.00 87.14 197 PHE D N 1
ATOM 7132 C CA . PHE D 2 197 ? -48.378 -34.774 21.525 1.00 83.83 197 PHE D CA 1
ATOM 7133 C C . PHE D 2 197 ? -47.196 -34.479 22.440 1.00 88.84 197 PHE D C 1
ATOM 7134 O O . PHE D 2 197 ? -47.371 -34.280 23.643 1.00 87.84 197 PHE D O 1
ATOM 7142 N N . MET D 2 198 ? -45.993 -34.462 21.871 1.00 89.83 198 MET D N 1
ATOM 7143 C CA . MET D 2 198 ? -44.792 -34.168 22.650 1.00 86.04 198 MET D CA 1
ATOM 7144 C C . MET D 2 198 ? -44.837 -32.732 23.161 1.00 86.14 198 MET D C 1
ATOM 7145 O O . MET D 2 198 ? -44.445 -32.450 24.294 1.00 92.75 198 MET D O 1
ATOM 7150 N N . SER D 2 199 ? -45.320 -31.832 22.309 1.00 87.35 199 SER D N 1
ATOM 7151 C CA . SER D 2 199 ? -45.485 -30.428 22.665 1.00 86.67 199 SER D CA 1
ATOM 7152 C C . SER D 2 199 ? -46.466 -30.307 23.831 1.00 85.17 199 SER D C 1
ATOM 7153 O O . SER D 2 199 ? -46.240 -29.552 24.785 1.00 81.44 199 SER D O 1
ATOM 7156 N N . GLY D 2 200 ? -47.548 -31.076 23.748 1.00 86.77 200 GLY D N 1
ATOM 7157 C CA . GLY D 2 200 ? -48.557 -31.110 24.789 1.00 86.35 200 GLY D CA 1
ATOM 7158 C C . GLY D 2 200 ? -48.021 -31.613 26.116 1.00 75.74 200 GLY D C 1
ATOM 7159 O O . GLY D 2 200 ? -48.276 -31.009 27.155 1.00 70.54 200 GLY D O 1
ATOM 7160 N N . ILE D 2 201 ? -47.285 -32.721 26.080 1.00 74.14 201 ILE D N 1
ATOM 7161 C CA . ILE D 2 201 ? -46.712 -33.300 27.291 1.00 72.65 201 ILE D CA 1
ATOM 7162 C C . ILE D 2 201 ? -45.697 -32.352 27.921 1.00 81.43 201 ILE D C 1
ATOM 7163 O O . ILE D 2 201 ? -45.650 -32.211 29.146 1.00 100.65 201 ILE D O 1
ATOM 7168 N N . VAL D 2 202 ? -44.887 -31.705 27.086 1.00 70.97 202 VAL D N 1
ATOM 7169 C CA . VAL D 2 202 ? -43.960 -30.691 27.577 1.00 67.20 202 VAL D CA 1
ATOM 7170 C C . VAL D 2 202 ? -44.729 -29.587 28.298 1.00 73.82 202 VAL D C 1
ATOM 7171 O O . VAL D 2 202 ? -44.365 -29.192 29.409 1.00 72.38 202 VAL D O 1
ATOM 7175 N N . ARG D 2 203 ? -45.808 -29.117 27.674 1.00 66.04 203 ARG D N 1
ATOM 7176 C CA . ARG D 2 203 ? -46.673 -28.115 28.299 1.00 65.33 203 ARG D CA 1
ATOM 7177 C C . ARG D 2 203 ? -47.369 -28.616 29.570 1.00 67.77 203 ARG D C 1
ATOM 7178 O O . ARG D 2 203 ? -47.811 -27.815 30.396 1.00 71.29 203 ARG D O 1
ATOM 7186 N N . ASP D 2 204 ? -47.471 -29.933 29.724 1.00 60.75 204 ASP D N 1
ATOM 7187 C CA . ASP D 2 204 ? -48.114 -30.516 30.900 1.00 68.76 204 ASP D CA 1
ATOM 7188 C C . ASP D 2 204 ? -47.149 -30.621 32.081 1.00 82.26 204 ASP D C 1
ATOM 7189 O O . ASP D 2 204 ? -47.498 -30.283 33.211 1.00 78.58 204 ASP D O 1
ATOM 7194 N N . ILE D 2 205 ? -45.936 -31.096 31.813 1.00 84.25 205 ILE D N 1
ATOM 7195 C CA . ILE D 2 205 ? -44.921 -31.269 32.852 1.00 81.23 205 ILE D CA 1
ATOM 7196 C C . ILE D 2 205 ? -44.268 -29.952 33.253 1.00 85.58 205 ILE D C 1
ATOM 7197 O O . ILE D 2 205 ? -44.252 -29.583 34.431 1.00 82.10 205 ILE D O 1
ATOM 7202 N N . MET D 2 206 ? -43.742 -29.241 32.260 1.00 99.58 206 MET D N 1
ATOM 7203 C CA . MET D 2 206 ? -42.941 -28.045 32.508 1.00 99.57 206 MET D CA 1
ATOM 7204 C C . MET D 2 206 ? -43.680 -26.899 33.207 1.00 105.35 206 MET D C 1
ATOM 7205 O O . MET D 2 206 ? -43.044 -26.029 33.808 1.00 106.74 206 MET D O 1
ATOM 7210 N N . ILE D 2 207 ? -45.010 -26.898 33.140 1.00 104.40 207 ILE D N 1
ATOM 7211 C CA . ILE D 2 207 ? -45.788 -25.871 33.829 1.00 92.83 207 ILE D CA 1
ATOM 7212 C C . ILE D 2 207 ? -45.818 -26.159 35.324 1.00 80.30 207 ILE D C 1
ATOM 7213 O O . ILE D 2 207 ? -46.002 -25.254 36.139 1.00 86.11 207 ILE D O 1
ATOM 7218 N N . MET D 2 208 ? -45.620 -27.429 35.668 1.00 75.60 208 MET D N 1
ATOM 7219 C CA . MET D 2 208 ? -45.495 -27.856 37.052 1.00 85.46 208 MET D CA 1
ATOM 7220 C C . MET D 2 208 ? -44.060 -27.670 37.514 1.00 85.63 208 MET D C 1
ATOM 7221 O O . MET D 2 208 ? -43.803 -27.227 38.633 1.00 91.73 208 MET D O 1
ATOM 7226 N N . LYS D 2 209 ? -43.126 -28.011 36.633 1.00 74.04 209 LYS D N 1
ATOM 7227 C CA . LYS D 2 209 ? -41.707 -27.967 36.967 1.00 74.99 209 LYS D CA 1
ATOM 7228 C C . LYS D 2 209 ? -41.158 -26.541 37.080 1.00 83.93 209 LYS D C 1
ATOM 7229 O O . LYS D 2 209 ? -40.183 -26.302 37.793 1.00 87.99 209 LYS D O 1
ATOM 7235 N N . ASP D 2 210 ? -41.788 -25.599 36.383 1.00 80.54 210 ASP D N 1
ATOM 7236 C CA . ASP D 2 210 ? -41.368 -24.199 36.442 1.00 75.58 210 ASP D CA 1
ATOM 7237 C C . ASP D 2 210 ? -41.975 -23.462 37.631 1.00 88.06 210 ASP D C 1
ATOM 7238 O O . ASP D 2 210 ? -41.447 -22.440 38.067 1.00 102.16 210 ASP D O 1
ATOM 7243 N N . ASN D 2 211 ? -43.088 -23.972 38.148 1.00 85.67 211 ASN D N 1
ATOM 7244 C CA . ASN D 2 211 ? -43.768 -23.321 39.262 1.00 78.39 211 ASN D CA 1
ATOM 7245 C C . ASN D 2 211 ? -43.614 -24.093 40.569 1.00 83.98 211 ASN D C 1
ATOM 7246 O O . ASN D 2 211 ? -44.481 -24.044 41.442 1.00 77.61 211 ASN D O 1
ATOM 7251 N N . ARG D 2 212 ? -42.500 -24.807 40.690 1.00 87.76 212 ARG D N 1
ATOM 7252 C CA . ARG D 2 212 ? -42.189 -25.567 41.893 1.00 98.51 212 ARG D CA 1
ATOM 7253 C C . ARG D 2 212 ? -42.043 -24.650 43.102 1.00 104.73 212 ARG D C 1
ATOM 7254 O O . ARG D 2 212 ? -42.555 -24.941 44.180 1.00 105.33 212 ARG D O 1
ATOM 7262 N N . ALA D 2 213 ? -41.362 -23.527 42.906 1.00 104.77 213 ALA D N 1
ATOM 7263 C CA . ALA D 2 213 ? -41.067 -22.596 43.996 1.00 101.83 213 ALA D CA 1
ATOM 7264 C C . ALA D 2 213 ? -42.277 -21.827 44.542 1.00 102.91 213 ALA D C 1
ATOM 7265 O O . ALA D 2 213 ? -42.197 -21.224 45.616 1.00 100.40 213 ALA D O 1
ATOM 7267 N N . ASP D 2 214 ? -43.388 -21.837 43.812 1.00 100.16 214 ASP D N 1
ATOM 7268 C CA . ASP D 2 214 ? -44.596 -21.169 44.291 1.00 93.36 214 ASP D CA 1
ATOM 7269 C C . ASP D 2 214 ? -45.687 -22.200 44.574 1.00 93.17 214 ASP D C 1
ATOM 7270 O O . ASP D 2 214 ? -46.853 -21.854 44.765 1.00 93.66 214 ASP D O 1
ATOM 7275 N N . GLY D 2 215 ? -45.293 -23.470 44.597 1.00 94.01 215 GLY D N 1
ATOM 7276 C CA . GLY D 2 215 ? -46.206 -24.558 44.898 1.00 98.77 215 GLY D CA 1
ATOM 7277 C C . GLY D 2 215 ? -47.186 -24.887 43.788 1.00 111.42 215 GLY D C 1
ATOM 7278 O O . GLY D 2 215 ? -48.323 -25.273 44.064 1.00 123.45 215 GLY D O 1
ATOM 7279 N N . GLU D 2 216 ? -46.745 -24.739 42.541 1.00 99.19 216 GLU D N 1
ATOM 7280 C CA . GLU D 2 216 ? -47.578 -25.030 41.373 1.00 84.92 216 GLU D CA 1
ATOM 7281 C C . GLU D 2 216 ? -48.863 -24.215 41.388 1.00 80.80 216 GLU D C 1
ATOM 7282 O O . GLU D 2 216 ? -49.955 -24.760 41.220 1.00 80.68 216 GLU D O 1
ATOM 7288 N N . SER D 2 217 ? -48.734 -22.915 41.612 1.00 78.85 217 SER D N 1
ATOM 7289 C CA . SER D 2 217 ? -49.895 -22.044 41.636 1.00 87.05 217 SER D CA 1
ATOM 7290 C C . SER D 2 217 ? -50.484 -21.942 40.236 1.00 98.63 217 SER D C 1
ATOM 7291 O O . SER D 2 217 ? -49.758 -21.970 39.238 1.00 107.46 217 SER D O 1
ATOM 7294 N N . GLN D 2 218 ? -51.806 -21.866 40.159 1.00 99.45 218 GLN D N 1
ATOM 7295 C CA . GLN D 2 218 ? -52.461 -21.679 38.874 1.00 103.62 218 GLN D CA 1
ATOM 7296 C C . GLN D 2 218 ? -53.453 -20.529 38.968 1.00 110.26 218 GLN D C 1
ATOM 7297 O O . GLN D 2 218 ? -54.477 -20.627 39.652 1.00 118.35 218 GLN D O 1
ATOM 7303 N N . ASN D 2 219 ? -53.145 -19.439 38.274 1.00 115.14 219 ASN D N 1
ATOM 7304 C CA . ASN D 2 219 ? -53.964 -18.237 38.345 1.00 119.69 219 ASN D CA 1
ATOM 7305 C C . ASN D 2 219 ? -54.982 -18.184 37.219 1.00 118.57 219 ASN D C 1
ATOM 7306 O O . ASN D 2 219 ? -55.764 -17.241 37.119 1.00 118.03 219 ASN D O 1
ATOM 7311 N N . LEU D 2 220 ? -54.961 -19.213 36.375 1.00 120.00 220 LEU D N 1
ATOM 7312 C CA . LEU D 2 220 ? -56.007 -19.411 35.383 1.00 114.70 220 LEU D CA 1
ATOM 7313 C C . LEU D 2 220 ? -56.966 -20.460 35.943 1.00 103.59 220 LEU D C 1
ATOM 7314 O O . LEU D 2 220 ? -56.647 -21.652 36.006 1.00 81.60 220 LEU D O 1
ATOM 7319 N N . VAL D 2 221 ? -58.146 -20.002 36.349 1.00 106.05 221 VAL D N 1
ATOM 7320 C CA . VAL D 2 221 ? -59.065 -20.828 37.127 1.00 104.60 221 VAL D CA 1
ATOM 7321 C C . VAL D 2 221 ? -59.876 -21.791 36.258 1.00 99.78 221 VAL D C 1
ATOM 7322 O O . VAL D 2 221 ? -60.202 -22.906 36.677 1.00 98.98 221 VAL D O 1
ATOM 7326 N N . GLU D 2 222 ? -60.173 -21.366 35.034 1.00 102.80 222 GLU D N 1
ATOM 7327 C CA . GLU D 2 222 ? -61.057 -22.121 34.153 1.00 100.84 222 GLU D CA 1
ATOM 7328 C C . GLU D 2 222 ? -60.376 -23.316 33.486 1.00 104.92 222 GLU D C 1
ATOM 7329 O O . GLU D 2 222 ? -60.929 -23.914 32.562 1.00 108.99 222 GLU D O 1
ATOM 7335 N N . THR D 2 223 ? -59.178 -23.656 33.950 1.00 106.47 223 THR D N 1
ATOM 7336 C CA . THR D 2 223 ? -58.467 -24.815 33.430 1.00 96.00 223 THR D CA 1
ATOM 7337 C C . THR D 2 223 ? -58.828 -26.070 34.232 1.00 85.13 223 THR D C 1
ATOM 7338 O O . THR D 2 223 ? -59.071 -26.005 35.438 1.00 78.25 223 THR D O 1
ATOM 7342 N N . LEU D 2 224 ? -58.895 -27.204 33.543 1.00 87.55 224 LEU D N 1
ATOM 7343 C CA . LEU D 2 224 ? -59.030 -28.503 34.184 1.00 91.95 224 LEU D CA 1
ATOM 7344 C C . LEU D 2 224 ? -57.773 -29.310 33.870 1.00 89.29 224 LEU D C 1
ATOM 7345 O O . LEU D 2 224 ? -57.380 -29.433 32.707 1.00 97.33 224 LEU D O 1
ATOM 7350 N N . ILE D 2 225 ? -57.131 -29.845 34.903 1.00 81.88 225 ILE D N 1
ATOM 7351 C CA . ILE D 2 225 ? -55.888 -30.578 34.699 1.00 68.57 225 ILE D CA 1
ATOM 7352 C C . ILE D 2 225 ? -55.998 -32.044 35.102 1.00 76.75 225 ILE D C 1
ATOM 7353 O O . ILE D 2 225 ? -56.496 -32.371 36.178 1.00 95.95 225 ILE D O 1
ATOM 7358 N N . PHE D 2 226 ? -55.527 -32.921 34.222 1.00 70.80 226 PHE D N 1
ATOM 7359 C CA . PHE D 2 226 ? -55.448 -34.348 34.506 1.00 83.36 226 PHE D CA 1
ATOM 7360 C C . PHE D 2 226 ? -54.015 -34.721 34.849 1.00 85.64 226 PHE D C 1
ATOM 7361 O O . PHE D 2 226 ? -53.104 -33.902 34.743 1.00 92.15 226 PHE D O 1
ATOM 7369 N N . ASN D 2 227 ? -53.820 -35.966 35.265 1.00 81.28 227 ASN D N 1
ATOM 7370 C CA . ASN D 2 227 ? -52.481 -36.525 35.369 1.00 78.45 227 ASN D CA 1
ATOM 7371 C C . ASN D 2 227 ? -52.100 -37.106 34.000 1.00 89.31 227 ASN D C 1
ATOM 7372 O O . ASN D 2 227 ? -52.754 -38.035 33.501 1.00 90.91 227 ASN D O 1
ATOM 7377 N N . PRO D 2 228 ? -51.051 -36.550 33.373 1.00 94.80 228 PRO D N 1
ATOM 7378 C CA . PRO D 2 228 ? -50.624 -37.005 32.043 1.00 97.14 228 PRO D CA 1
ATOM 7379 C C . PRO D 2 228 ? -50.233 -38.488 32.025 1.00 95.91 228 PRO D C 1
ATOM 7380 O O . PRO D 2 228 ? -50.552 -39.200 31.069 1.00 87.05 228 PRO D O 1
ATOM 7384 N N . PHE D 2 229 ? -49.580 -38.941 33.091 1.00 99.99 229 PHE D N 1
ATOM 7385 C CA . PHE D 2 229 ? -49.059 -40.305 33.190 1.00 95.54 229 PHE D CA 1
ATOM 7386 C C . PHE D 2 229 ? -50.139 -41.391 33.157 1.00 87.92 229 PHE D C 1
ATOM 7387 O O . PHE D 2 229 ? -49.861 -42.543 32.846 1.00 79.03 229 PHE D O 1
ATOM 7395 N N . THR D 2 230 ? -51.365 -41.012 33.497 1.00 88.25 230 THR D N 1
ATOM 7396 C CA . THR D 2 230 ? -52.480 -41.944 33.577 1.00 88.70 230 THR D CA 1
ATOM 7397 C C . THR D 2 230 ? -53.493 -41.729 32.464 1.00 89.94 230 THR D C 1
ATOM 7398 O O . THR D 2 230 ? -54.526 -42.392 32.433 1.00 90.55 230 THR D O 1
ATOM 7402 N N . SER D 2 231 ? -53.193 -40.813 31.549 1.00 85.31 231 SER D N 1
ATOM 7403 C CA . SER D 2 231 ? -54.161 -40.403 30.531 1.00 95.38 231 SER D CA 1
ATOM 7404 C C . SER D 2 231 ? -54.291 -41.311 29.308 1.00 99.17 231 SER D C 1
ATOM 7405 O O . SER D 2 231 ? -55.285 -41.242 28.587 1.00 82.51 231 SER D O 1
ATOM 7408 N N . GLY D 2 232 ? -53.300 -42.149 29.050 1.00 103.52 232 GLY D N 1
ATOM 7409 C CA . GLY D 2 232 ? -53.353 -42.934 27.832 1.00 104.74 232 GLY D CA 1
ATOM 7410 C C . GLY D 2 232 ? -54.362 -44.071 27.795 1.00 122.40 232 GLY D C 1
ATOM 7411 O O . GLY D 2 232 ? -54.421 -44.895 28.711 1.00 126.98 232 GLY D O 1
ATOM 7412 N N . GLU D 2 233 ? -55.177 -44.105 26.744 1.00 139.52 233 GLU D N 1
ATOM 7413 C CA . GLU D 2 233 ? -55.895 -45.323 26.421 1.00 141.29 233 GLU D CA 1
ATOM 7414 C C . GLU D 2 233 ? -54.961 -46.071 25.489 1.00 133.38 233 GLU D C 1
ATOM 7415 O O . GLU D 2 233 ? -54.305 -45.444 24.654 1.00 115.85 233 GLU D O 1
ATOM 7421 N N . LEU D 2 234 ? -54.838 -47.386 25.659 1.00 138.85 234 LEU D N 1
ATOM 7422 C CA . LEU D 2 234 ? -54.153 -48.216 24.664 1.00 130.05 234 LEU D CA 1
ATOM 7423 C C . LEU D 2 234 ? -52.662 -47.896 24.439 1.00 120.60 234 LEU D C 1
ATOM 7424 O O . LEU D 2 234 ? -51.987 -48.596 23.692 1.00 118.70 234 LEU D O 1
ATOM 7429 N N . GLU D 2 235 ? -52.162 -46.834 25.066 1.00 116.40 235 GLU D N 1
ATOM 7430 C CA . GLU D 2 235 ? -50.750 -46.468 24.965 1.00 104.92 235 GLU D CA 1
ATOM 7431 C C . GLU D 2 235 ? -50.246 -45.882 26.279 1.00 93.65 235 GLU D C 1
ATOM 7432 O O . GLU D 2 235 ? -50.948 -45.109 26.932 1.00 79.93 235 GLU D O 1
ATOM 7438 N N . ASP D 2 236 ? -49.028 -46.252 26.664 1.00 98.56 236 ASP D N 1
ATOM 7439 C CA . ASP D 2 236 ? -48.411 -45.689 27.860 1.00 103.56 236 ASP D CA 1
ATOM 7440 C C . ASP D 2 236 ? -47.768 -44.350 27.512 1.00 104.87 236 ASP D C 1
ATOM 7441 O O . ASP D 2 236 ? -46.762 -44.303 26.796 1.00 113.31 236 ASP D O 1
ATOM 7446 N N . VAL D 2 237 ? -48.359 -43.270 28.022 1.00 94.17 237 VAL D N 1
ATOM 7447 C CA . VAL D 2 237 ? -47.906 -41.907 27.733 1.00 85.58 237 VAL D CA 1
ATOM 7448 C C . VAL D 2 237 ? -46.403 -41.713 27.945 1.00 82.13 237 VAL D C 1
ATOM 7449 O O . VAL D 2 237 ? -45.726 -41.123 27.097 1.00 97.66 237 VAL D O 1
ATOM 7453 N N . ALA D 2 238 ? -45.881 -42.220 29.059 1.00 69.69 238 ALA D N 1
ATOM 7454 C CA . ALA D 2 238 ? -44.454 -42.104 29.343 1.00 81.69 238 ALA D CA 1
ATOM 7455 C C . ALA D 2 238 ? -43.645 -42.852 28.283 1.00 90.93 238 ALA D C 1
ATOM 7456 O O . ALA D 2 238 ? -42.716 -42.297 27.685 1.00 88.57 238 ALA D O 1
ATOM 7458 N N . ASN D 2 239 ? -44.017 -44.109 28.051 1.00 86.09 239 ASN D N 1
ATOM 7459 C CA . ASN D 2 239 ? -43.391 -44.926 27.017 1.00 91.59 239 ASN D CA 1
ATOM 7460 C C . ASN D 2 239 ? -43.571 -44.344 25.617 1.00 86.54 239 ASN D C 1
ATOM 7461 O O . ASN D 2 239 ? -42.703 -44.506 24.756 1.00 63.81 239 ASN D O 1
ATOM 7466 N N . ASN D 2 240 ? -44.698 -43.672 25.393 1.00 88.92 240 ASN D N 1
ATOM 7467 C CA . ASN D 2 240 ? -44.925 -42.964 24.137 1.00 82.41 240 ASN D CA 1
ATOM 7468 C C . ASN D 2 240 ? -43.880 -41.874 23.955 1.00 85.03 240 ASN D C 1
ATOM 7469 O O . ASN D 2 240 ? -43.263 -41.752 22.894 1.00 92.71 240 ASN D O 1
ATOM 7474 N N . PHE D 2 241 ? -43.678 -41.098 25.015 1.00 75.76 241 PHE D N 1
ATOM 7475 C CA . PHE D 2 241 ? -42.692 -40.025 25.019 1.00 75.97 241 PHE D CA 1
ATOM 7476 C C . PHE D 2 241 ? -41.286 -40.572 24.764 1.00 72.84 241 PHE D C 1
ATOM 7477 O O . PHE D 2 241 ? -40.510 -39.994 23.995 1.00 65.46 241 PHE D O 1
ATOM 7485 N N . ILE D 2 242 ? -40.969 -41.690 25.412 1.00 65.80 242 ILE D N 1
ATOM 7486 C CA . ILE D 2 242 ? -39.676 -42.340 25.228 1.00 67.57 242 ILE D CA 1
ATOM 7487 C C . ILE D 2 242 ? -39.473 -42.773 23.776 1.00 80.61 242 ILE D C 1
ATOM 7488 O O . ILE D 2 242 ? -38.424 -42.513 23.187 1.00 75.74 242 ILE D O 1
ATOM 7493 N N . LYS D 2 243 ? -40.479 -43.429 23.200 1.00 93.86 243 LYS D N 1
ATOM 7494 C CA . LYS D 2 243 ? -40.407 -43.873 21.808 1.00 86.28 243 LYS D CA 1
ATOM 7495 C C . LYS D 2 243 ? -40.257 -42.706 20.834 1.00 89.24 243 LYS D C 1
ATOM 7496 O O . LYS D 2 243 ? -39.532 -42.800 19.842 1.00 95.36 243 LYS D O 1
ATOM 7502 N N . LEU D 2 244 ? -40.951 -41.609 21.118 1.00 83.25 244 LEU D N 1
ATOM 7503 C CA . LEU D 2 244 ? -41.031 -40.493 20.177 1.00 68.70 244 LEU D CA 1
ATOM 7504 C C . LEU D 2 244 ? -39.919 -39.460 20.355 1.00 77.94 244 LEU D C 1
ATOM 7505 O O . LEU D 2 244 ? -39.772 -38.562 19.527 1.00 84.45 244 LEU D O 1
ATOM 7510 N N . PHE D 2 245 ? -39.151 -39.583 21.435 1.00 72.36 245 PHE D N 1
ATOM 7511 C CA . PHE D 2 245 ? -38.073 -38.633 21.721 1.00 73.07 245 PHE D CA 1
ATOM 7512 C C . PHE D 2 245 ? -37.036 -38.402 20.601 1.00 80.49 245 PHE D C 1
ATOM 7513 O O . PHE D 2 245 ? -36.738 -37.249 20.281 1.00 74.66 245 PHE D O 1
ATOM 7521 N N . PRO D 2 246 ? -36.485 -39.482 20.001 1.00 88.50 246 PRO D N 1
ATOM 7522 C CA . PRO D 2 246 ? -35.435 -39.266 18.992 1.00 82.32 246 PRO D CA 1
ATOM 7523 C C . PRO D 2 246 ? -35.941 -38.592 17.716 1.00 76.41 246 PRO D C 1
ATOM 7524 O O . PRO D 2 246 ? -35.143 -38.073 16.932 1.00 68.07 246 PRO D O 1
ATOM 7528 N N . LEU D 2 247 ? -37.254 -38.615 17.510 1.00 73.17 247 LEU D N 1
ATOM 7529 C CA . LEU D 2 247 ? -37.858 -38.029 16.319 1.00 76.84 247 LEU D CA 1
ATOM 7530 C C . LEU D 2 247 ? -37.907 -36.504 16.407 1.00 77.22 247 LEU D C 1
ATOM 7531 O O . LEU D 2 247 ? -37.841 -35.814 15.392 1.00 95.90 247 LEU D O 1
ATOM 7536 N N . VAL D 2 248 ? -38.016 -35.987 17.627 1.00 55.95 248 VAL D N 1
ATOM 7537 C CA . VAL D 2 248 ? -38.159 -34.550 17.849 1.00 60.61 248 VAL D CA 1
ATOM 7538 C C . VAL D 2 248 ? -36.976 -33.956 18.612 1.00 63.80 248 VAL D C 1
ATOM 7539 O O . VAL D 2 248 ? -36.963 -32.762 18.913 1.00 63.45 248 VAL D O 1
ATOM 7543 N N . TYR D 2 249 ? -35.984 -34.790 18.906 1.00 62.53 249 TYR D N 1
ATOM 7544 C CA . TYR D 2 249 ? -34.817 -34.377 19.684 1.00 53.49 249 TYR D CA 1
ATOM 7545 C C . TYR D 2 249 ? -34.073 -33.162 19.123 1.00 56.19 249 TYR D C 1
ATOM 7546 O O . TYR D 2 249 ? -33.670 -32.273 19.876 1.00 68.31 249 TYR D O 1
ATOM 7555 N N . GLU D 2 250 ? -33.904 -33.131 17.805 1.00 71.71 250 GLU D N 1
ATOM 7556 C CA . GLU D 2 250 ? -33.243 -32.020 17.127 1.00 69.77 250 GLU D CA 1
ATOM 7557 C C . GLU D 2 250 ? -34.009 -30.708 17.291 1.00 78.60 250 GLU D C 1
ATOM 7558 O O . GLU D 2 250 ? -33.413 -29.643 17.447 1.00 82.41 250 GLU D O 1
ATOM 7564 N N . LYS D 2 251 ? -35.333 -30.798 17.242 1.00 82.20 251 LYS D N 1
ATOM 7565 C CA . LYS D 2 251 ? -36.206 -29.628 17.271 1.00 84.54 251 LYS D CA 1
ATOM 7566 C C . LYS D 2 251 ? -36.481 -29.138 18.691 1.00 82.25 251 LYS D C 1
ATOM 7567 O O . LYS D 2 251 ? -37.175 -28.140 18.888 1.00 78.47 251 LYS D O 1
ATOM 7573 N N . GLY D 2 252 ? -35.941 -29.847 19.675 1.00 76.06 252 GLY D N 1
ATOM 7574 C CA . GLY D 2 252 ? -36.204 -29.551 21.071 1.00 82.15 252 GLY D CA 1
ATOM 7575 C C . GLY D 2 252 ? -35.762 -28.168 21.512 1.00 84.71 252 GLY D C 1
ATOM 7576 O O . GLY D 2 252 ? -36.453 -27.515 22.293 1.00 82.95 252 GLY D O 1
ATOM 7577 N N . VAL D 2 253 ? -34.613 -27.716 21.020 1.00 71.67 253 VAL D N 1
ATOM 7578 C CA . VAL D 2 253 ? -34.084 -26.413 21.414 1.00 70.56 253 VAL D CA 1
ATOM 7579 C C . VAL D 2 253 ? -35.036 -25.289 21.014 1.00 78.98 253 VAL D C 1
ATOM 7580 O O . VAL D 2 253 ? -35.249 -24.345 21.774 1.00 97.65 253 VAL D O 1
ATOM 7584 N N . TYR D 2 254 ? -35.611 -25.400 19.821 1.00 70.58 254 TYR D N 1
ATOM 7585 C CA . TYR D 2 254 ? -36.613 -24.446 19.354 1.00 76.89 254 TYR D CA 1
ATOM 7586 C C . TYR D 2 254 ? -37.627 -24.105 20.446 1.00 74.72 254 TYR D C 1
ATOM 7587 O O . TYR D 2 254 ? -38.306 -23.083 20.377 1.00 65.65 254 TYR D O 1
ATOM 7596 N N . LEU D 2 255 ? -37.724 -24.970 21.451 1.00 75.63 255 LEU D N 1
ATOM 7597 C CA . LEU D 2 255 ? -38.656 -24.774 22.554 1.00 75.90 255 LEU D CA 1
ATOM 7598 C C . LEU D 2 255 ? -38.089 -23.836 23.615 1.00 73.92 255 LEU D C 1
ATOM 7599 O O . LEU D 2 255 ? -38.715 -23.619 24.654 1.00 69.89 255 LEU D O 1
ATOM 7604 N N . ASP D 2 256 ? -36.907 -23.287 23.341 1.00 72.21 256 ASP D N 1
ATOM 7605 C CA . ASP D 2 256 ? -36.189 -22.437 24.288 1.00 68.87 256 ASP D CA 1
ATOM 7606 C C . ASP D 2 256 ? -35.878 -23.199 25.577 1.00 78.45 256 ASP D C 1
ATOM 7607 O O . ASP D 2 256 ? -35.747 -24.422 25.555 1.00 72.17 256 ASP D O 1
ATOM 7612 N N . ALA D 2 257 ? -35.773 -22.493 26.698 1.00 86.80 257 ALA D N 1
ATOM 7613 C CA . ALA D 2 257 ? -35.358 -23.145 27.939 1.00 79.98 257 ALA D CA 1
ATOM 7614 C C . ALA D 2 257 ? -35.969 -22.485 29.174 1.00 84.79 257 ALA D C 1
ATOM 7615 O O . ALA D 2 257 ? -36.676 -21.479 29.047 1.00 96.43 257 ALA D O 1
ATOM 7617 N N . PRO D 2 258 ? -35.699 -23.042 30.373 1.00 75.56 258 PRO D N 1
ATOM 7618 C CA . PRO D 2 258 ? -36.039 -22.283 31.582 1.00 73.19 258 PRO D CA 1
ATOM 7619 C C . PRO D 2 258 ? -35.275 -20.958 31.638 1.00 76.93 258 PRO D C 1
ATOM 7620 O O . PRO D 2 258 ? -34.263 -20.794 30.950 1.00 84.62 258 PRO D O 1
ATOM 7624 N N . THR D 2 259 ? -35.761 -20.027 32.453 1.00 73.32 259 THR D N 1
ATOM 7625 C CA . THR D 2 259 ? -35.180 -18.688 32.543 1.00 67.94 259 THR D CA 1
ATOM 7626 C C . THR D 2 259 ? -33.730 -18.671 33.014 1.00 74.91 259 THR D C 1
ATOM 7627 O O . THR D 2 259 ? -32.966 -17.777 32.644 1.00 89.89 259 THR D O 1
ATOM 7631 N N . HIS D 2 260 ? -33.356 -19.639 33.844 1.00 78.66 260 HIS D N 1
ATOM 7632 C CA . HIS D 2 260 ? -31.997 -19.680 34.385 1.00 75.17 260 HIS D CA 1
ATOM 7633 C C . HIS D 2 260 ? -31.010 -20.361 33.438 1.00 77.29 260 HIS D C 1
ATOM 7634 O O . HIS D 2 260 ? -29.836 -20.533 33.767 1.00 84.26 260 HIS D O 1
ATOM 7641 N N . VAL D 2 261 ? -31.498 -20.757 32.268 1.00 70.27 261 VAL D N 1
ATOM 7642 C CA . VAL D 2 261 ? -30.627 -21.213 31.205 1.00 76.59 261 VAL D CA 1
ATOM 7643 C C . VAL D 2 261 ? -30.488 -20.054 30.223 1.00 76.90 261 VAL D C 1
ATOM 7644 O O . VAL D 2 261 ? -31.426 -19.736 29.489 1.00 69.93 261 VAL D O 1
ATOM 7648 N N . LEU D 2 262 ? -29.320 -19.419 30.211 1.00 79.33 262 LEU D N 1
ATOM 7649 C CA . LEU D 2 262 ? -29.108 -18.257 29.358 1.00 85.31 262 LEU D CA 1
ATOM 7650 C C . LEU D 2 262 ? -28.815 -18.666 27.921 1.00 84.12 262 LEU D C 1
ATOM 7651 O O . LEU D 2 262 ? -29.209 -17.982 26.978 1.00 83.59 262 LEU D O 1
ATOM 7656 N N . ASN D 2 263 ? -28.133 -19.794 27.763 1.00 84.30 263 ASN D N 1
ATOM 7657 C CA . ASN D 2 263 ? -27.765 -20.281 26.443 1.00 79.29 263 ASN D CA 1
ATOM 7658 C C . ASN D 2 263 ? -28.271 -21.699 26.207 1.00 62.89 263 ASN D C 1
ATOM 7659 O O . ASN D 2 263 ? -27.573 -22.669 26.511 1.00 61.90 263 ASN D O 1
ATOM 7664 N N . PRO D 2 264 ? -29.497 -21.822 25.671 1.00 62.75 264 PRO D N 1
ATOM 7665 C CA . PRO D 2 264 ? -30.115 -23.126 25.401 1.00 54.58 264 PRO D CA 1
ATOM 7666 C C . PRO D 2 264 ? -29.270 -23.972 24.450 1.00 61.56 264 PRO D C 1
ATOM 7667 O O . PRO D 2 264 ? -28.536 -23.430 23.620 1.00 60.96 264 PRO D O 1
ATOM 7671 N N . SER D 2 265 ? -29.382 -25.290 24.572 1.00 64.53 265 SER D N 1
ATOM 7672 C CA . SER D 2 265 ? -28.605 -26.205 23.745 1.00 61.40 265 SER D CA 1
ATOM 7673 C C . SER D 2 265 ? -29.441 -27.409 23.325 1.00 73.47 265 SER D C 1
ATOM 7674 O O . SER D 2 265 ? -30.646 -27.460 23.581 1.00 60.79 265 SER D O 1
ATOM 7677 N N . LEU D 2 266 ? -28.797 -28.367 22.663 1.00 84.09 266 LEU D N 1
ATOM 7678 C CA . LEU D 2 266 ? -29.443 -29.633 22.333 1.00 78.35 266 LEU D CA 1
ATOM 7679 C C . LEU D 2 266 ? -29.713 -30.413 23.610 1.00 88.14 266 LEU D C 1
ATOM 7680 O O . LEU D 2 266 ? -30.751 -31.060 23.753 1.00 87.74 266 LEU D O 1
ATOM 7685 N N . THR D 2 267 ? -28.761 -30.342 24.537 1.00 87.93 267 THR D N 1
ATOM 7686 C CA . THR D 2 267 ? -28.858 -31.051 25.809 1.00 78.43 267 THR D CA 1
ATOM 7687 C C . THR D 2 267 ? -29.405 -30.180 26.941 1.00 76.02 267 THR D C 1
ATOM 7688 O O . THR D 2 267 ? -29.607 -30.660 28.058 1.00 85.04 267 THR D O 1
ATOM 7692 N N . ASN D 2 268 ? -29.638 -28.901 26.659 1.00 65.77 268 ASN D N 1
ATOM 7693 C CA . ASN D 2 268 ? -30.269 -28.022 27.640 1.00 57.87 268 ASN D CA 1
ATOM 7694 C C . ASN D 2 268 ? -31.480 -27.328 27.028 1.00 60.94 268 ASN D C 1
ATOM 7695 O O . ASN D 2 268 ? -31.329 -26.403 26.224 1.00 77.73 268 ASN D O 1
ATOM 7700 N N . ASN D 2 269 ? -32.671 -27.741 27.464 1.00 57.18 269 ASN D N 1
ATOM 7701 C CA . ASN D 2 269 ? -33.941 -27.239 26.934 1.00 55.72 269 ASN D CA 1
ATOM 7702 C C . ASN D 2 269 ? -35.136 -27.919 27.592 1.00 59.97 269 ASN D C 1
ATOM 7703 O O . ASN D 2 269 ? -34.982 -28.903 28.315 1.00 64.41 269 ASN D O 1
ATOM 7708 N N . TYR D 2 270 ? -36.328 -27.397 27.318 1.00 56.97 270 TYR D N 1
ATOM 7709 C CA . TYR D 2 270 ? -37.561 -27.918 27.902 1.00 64.77 270 TYR D CA 1
ATOM 7710 C C . TYR D 2 270 ? -37.824 -29.391 27.578 1.00 76.45 270 TYR D C 1
ATOM 7711 O O . TYR D 2 270 ? -38.373 -30.118 28.406 1.00 73.67 270 TYR D O 1
ATOM 7720 N N . LEU D 2 271 ? -37.436 -29.822 26.380 1.00 86.77 271 LEU D N 1
ATOM 7721 C CA . LEU D 2 271 ? -37.674 -31.197 25.939 1.00 80.97 271 LEU D CA 1
ATOM 7722 C C . LEU D 2 271 ? -36.874 -32.210 26.759 1.00 88.85 271 LEU D C 1
ATOM 7723 O O . LEU D 2 271 ? -37.405 -33.241 27.184 1.00 98.32 271 LEU D O 1
ATOM 7728 N N . VAL D 2 272 ? -35.596 -31.911 26.974 1.00 87.93 272 VAL D N 1
ATOM 7729 C CA . VAL D 2 272 ? -34.722 -32.787 27.745 1.00 85.28 272 VAL D CA 1
ATOM 7730 C C . VAL D 2 272 ? -35.154 -32.829 29.210 1.00 75.22 272 VAL D C 1
ATOM 7731 O O . VAL D 2 272 ? -35.126 -33.884 29.843 1.00 78.71 272 VAL D O 1
ATOM 7735 N N . GLU D 2 273 ? -35.559 -31.676 29.737 1.00 67.68 273 GLU D N 1
ATOM 7736 C CA . GLU D 2 273 ? -36.049 -31.586 31.110 1.00 79.32 273 GLU D CA 1
ATOM 7737 C C . GLU D 2 273 ? -37.336 -32.383 31.289 1.00 79.18 273 GLU D C 1
ATOM 7738 O O . GLU D 2 273 ? -37.518 -33.070 32.293 1.00 84.91 273 GLU D O 1
ATOM 7744 N N . THR D 2 274 ? -38.225 -32.283 30.306 1.00 65.02 274 THR D N 1
ATOM 7745 C CA . THR D 2 274 ? -39.469 -33.039 30.316 1.00 67.37 274 THR D CA 1
ATOM 7746 C C . THR D 2 274 ? -39.141 -34.526 30.306 1.00 65.40 274 THR D C 1
ATOM 7747 O O . THR D 2 274 ? -39.739 -35.318 31.045 1.00 71.65 274 THR D O 1
ATOM 7751 N N . LEU D 2 275 ? -38.180 -34.896 29.464 1.00 56.15 275 LEU D N 1
ATOM 7752 C CA . LEU D 2 275 ? -37.726 -36.279 29.380 1.00 59.08 275 LEU D CA 1
ATOM 7753 C C . LEU D 2 275 ? -37.240 -36.798 30.730 1.00 61.94 275 LEU D C 1
ATOM 7754 O O . LEU D 2 275 ? -37.801 -37.749 31.270 1.00 72.29 275 LEU D O 1
ATOM 7759 N N . VAL D 2 276 ? -36.210 -36.160 31.278 1.00 63.23 276 VAL D N 1
ATOM 7760 C CA . VAL D 2 276 ? -35.620 -36.603 32.540 1.00 79.15 276 VAL D CA 1
ATOM 7761 C C . VAL D 2 276 ? -36.603 -36.557 33.717 1.00 85.83 276 VAL D C 1
ATOM 7762 O O . VAL D 2 276 ? -36.502 -37.366 34.640 1.00 77.16 276 VAL D O 1
ATOM 7766 N N . GLU D 2 277 ? -37.552 -35.622 33.687 1.00 84.69 277 GLU D N 1
ATOM 7767 C CA . GLU D 2 277 ? -38.576 -35.563 34.727 1.00 83.32 277 GLU D CA 1
ATOM 7768 C C . GLU D 2 277 ? -39.509 -36.764 34.621 1.00 85.13 277 GLU D C 1
ATOM 7769 O O . GLU D 2 277 ? -39.856 -37.383 35.633 1.00 85.52 277 GLU D O 1
ATOM 7775 N N . ILE D 2 278 ? -39.907 -37.092 33.393 1.00 90.17 278 ILE D N 1
ATOM 7776 C CA . ILE D 2 278 ? -40.743 -38.268 33.151 1.00 84.20 278 ILE D CA 1
ATOM 7777 C C . ILE D 2 278 ? -40.038 -39.553 33.587 1.00 86.04 278 ILE D C 1
ATOM 7778 O O . ILE D 2 278 ? -40.608 -40.366 34.317 1.00 82.93 278 ILE D O 1
ATOM 7783 N N . VAL D 2 279 ? -38.796 -39.722 33.142 1.00 81.29 279 VAL D N 1
ATOM 7784 C CA . VAL D 2 279 ? -37.999 -40.895 33.489 1.00 82.35 279 VAL D CA 1
ATOM 7785 C C . VAL D 2 279 ? -37.784 -41.009 34.997 1.00 90.56 279 VAL D C 1
ATOM 7786 O O . VAL D 2 279 ? -37.827 -42.106 35.552 1.00 102.87 279 VAL D O 1
ATOM 7790 N N . ARG D 2 280 ? -37.558 -39.879 35.659 1.00 89.16 280 ARG D N 1
ATOM 7791 C CA . ARG D 2 280 ? -37.371 -39.879 37.104 1.00 82.69 280 ARG D CA 1
ATOM 7792 C C . ARG D 2 280 ? -38.652 -40.318 37.807 1.00 82.71 280 ARG D C 1
ATOM 7793 O O . ARG D 2 280 ? -38.624 -41.178 38.684 1.00 80.68 280 ARG D O 1
ATOM 7801 N N . LEU D 2 281 ? -39.775 -39.730 37.404 1.00 84.92 281 LEU D N 1
ATOM 7802 C CA . LEU D 2 281 ? -41.073 -40.049 38.001 1.00 80.42 281 LEU D CA 1
ATOM 7803 C C . LEU D 2 281 ? -41.542 -41.479 37.726 1.00 77.47 281 LEU D C 1
ATOM 7804 O O . LEU D 2 281 ? -42.300 -42.048 38.506 1.00 78.37 281 LEU D O 1
ATOM 7809 N N . THR D 2 282 ? -41.091 -42.056 36.617 1.00 92.85 282 THR D N 1
ATOM 7810 C CA . THR D 2 282 ? -41.560 -43.377 36.204 1.00 86.67 282 THR D CA 1
ATOM 7811 C C . THR D 2 282 ? -40.539 -44.484 36.420 1.00 78.40 282 THR D C 1
ATOM 7812 O O . THR D 2 282 ? -40.900 -45.662 36.454 1.00 79.10 282 THR D O 1
ATOM 7816 N N . LYS D 2 283 ? -39.273 -44.101 36.564 1.00 89.26 283 LYS D N 1
ATOM 7817 C CA . LYS D 2 283 ? -38.177 -45.060 36.682 1.00 99.21 283 LYS D CA 1
ATOM 7818 C C . LYS D 2 283 ? -38.152 -46.010 35.489 1.00 101.00 283 LYS D C 1
ATOM 7819 O O . LYS D 2 283 ? -37.885 -47.201 35.643 1.00 101.51 283 LYS D O 1
ATOM 7825 N N . SER D 2 284 ? -38.458 -45.479 34.308 1.00 107.22 284 SER D N 1
ATOM 7826 C CA . SER D 2 284 ? -38.362 -46.248 33.072 1.00 95.52 284 SER D CA 1
ATOM 7827 C C . SER D 2 284 ? -36.921 -46.201 32.566 1.00 86.14 284 SER D C 1
ATOM 7828 O O . SER D 2 284 ? -36.617 -45.609 31.524 1.00 95.18 284 SER D O 1
ATOM 7831 N N . LEU D 2 285 ? -36.039 -46.843 33.323 1.00 79.76 285 LEU D N 1
ATOM 7832 C CA . LEU D 2 285 ? -34.609 -46.823 33.050 1.00 86.08 285 LEU D CA 1
ATOM 7833 C C . LEU D 2 285 ? -34.242 -47.555 31.762 1.00 100.58 285 LEU D C 1
ATOM 7834 O O . LEU D 2 285 ? -33.532 -47.016 30.918 1.00 106.06 285 LEU D O 1
ATOM 7839 N N . GLU D 2 286 ? -34.739 -48.779 31.616 1.00 105.81 286 GLU D N 1
ATOM 7840 C CA . GLU D 2 286 ? -34.352 -49.645 30.501 1.00 108.63 286 GLU D CA 1
ATOM 7841 C C . GLU D 2 286 ? -34.697 -49.101 29.103 1.00 103.39 286 GLU D C 1
ATOM 7842 O O . GLU D 2 286 ? -33.885 -49.201 28.179 1.00 95.34 286 GLU D O 1
ATOM 7848 N N . ALA D 2 287 ? -35.885 -48.520 28.952 1.00 104.23 287 ALA D N 1
ATOM 7849 C CA . ALA D 2 287 ? -36.326 -48.027 27.651 1.00 103.08 287 ALA D CA 1
ATOM 7850 C C . ALA D 2 287 ? -35.549 -46.778 27.255 1.00 108.84 287 ALA D C 1
ATOM 7851 O O . ALA D 2 287 ? -35.102 -46.640 26.110 1.00 119.57 287 ALA D O 1
ATOM 7853 N N . CYS D 2 288 ? -35.394 -45.875 28.217 1.00 97.33 288 CYS D N 1
ATOM 7854 C CA . CYS D 2 288 ? -34.664 -44.635 28.006 1.00 84.79 288 CYS D CA 1
ATOM 7855 C C . CYS D 2 288 ? -33.207 -44.942 27.686 1.00 83.18 288 CYS D C 1
ATOM 7856 O O . CYS D 2 288 ? -32.614 -44.330 26.800 1.00 84.92 288 CYS D O 1
ATOM 7859 N N . ARG D 2 289 ? -32.647 -45.909 28.405 1.00 67.63 289 ARG D N 1
ATOM 7860 C CA . ARG D 2 289 ? -31.280 -46.360 28.173 1.00 75.00 289 ARG D CA 1
ATOM 7861 C C . ARG D 2 289 ? -31.147 -46.941 26.772 1.00 88.38 289 ARG D C 1
ATOM 7862 O O . ARG D 2 289 ? -30.176 -46.671 26.070 1.00 87.99 289 ARG D O 1
ATOM 7870 N N . LYS D 2 290 ? -32.136 -47.735 26.371 1.00 96.52 290 LYS D N 1
ATOM 7871 C CA . LYS D 2 290 ? -32.149 -48.355 25.050 1.00 106.53 290 LYS D CA 1
ATOM 7872 C C . LYS D 2 290 ? -32.149 -47.315 23.929 1.00 96.92 290 LYS D C 1
ATOM 7873 O O . LYS D 2 290 ? -31.234 -47.281 23.094 1.00 89.39 290 LYS D O 1
ATOM 7879 N N . MET D 2 291 ? -33.163 -46.457 23.929 1.00 86.59 291 MET D N 1
ATOM 7880 C CA . MET D 2 291 ? -33.315 -45.447 22.890 1.00 78.69 291 MET D CA 1
ATOM 7881 C C . MET D 2 291 ? -32.148 -44.465 22.873 1.00 86.82 291 MET D C 1
ATOM 7882 O O . MET D 2 291 ? -31.675 -44.074 21.806 1.00 95.06 291 MET D O 1
ATOM 7887 N N . LEU D 2 292 ? -31.685 -44.066 24.054 1.00 75.11 292 LEU D N 1
ATOM 7888 C CA . LEU D 2 292 ? -30.580 -43.116 24.144 1.00 72.38 292 LEU D CA 1
ATOM 7889 C C . LEU D 2 292 ? -29.285 -43.733 23.634 1.00 82.47 292 LEU D C 1
ATOM 7890 O O . LEU D 2 292 ? -28.516 -43.071 22.938 1.00 92.06 292 LEU D O 1
ATOM 7895 N N . LYS D 2 293 ? -29.050 -44.998 23.978 1.00 82.06 293 LYS D N 1
ATOM 7896 C CA . LYS D 2 293 ? -27.887 -45.717 23.462 1.00 88.92 293 LYS D CA 1
ATOM 7897 C C . LYS D 2 293 ? -27.961 -45.838 21.947 1.00 89.72 293 LYS D C 1
ATOM 7898 O O . LYS D 2 293 ? -26.935 -45.805 21.268 1.00 85.35 293 LYS D O 1
ATOM 7904 N N . LYS D 2 294 ? -29.175 -45.981 21.421 1.00 95.60 294 LYS D N 1
ATOM 7905 C CA . LYS D 2 294 ? -29.367 -45.954 19.975 1.00 96.38 294 LYS D CA 1
ATOM 7906 C C . LYS D 2 294 ? -29.001 -44.582 19.419 1.00 95.68 294 LYS D C 1
ATOM 7907 O O . LYS D 2 294 ? -28.340 -44.471 18.387 1.00 94.11 294 LYS D O 1
ATOM 7913 N N . LEU D 2 295 ? -29.429 -43.540 20.124 1.00 89.14 295 LEU D N 1
ATOM 7914 C CA . LEU D 2 295 ? -29.252 -42.165 19.670 1.00 82.61 295 LEU D CA 1
ATOM 7915 C C . LEU D 2 295 ? -27.792 -41.705 19.731 1.00 88.03 295 LEU D C 1
ATOM 7916 O O . LEU D 2 295 ? -27.400 -40.764 19.036 1.00 79.33 295 LEU D O 1
ATOM 7921 N N . ILE D 2 296 ? -26.994 -42.380 20.558 1.00 96.91 296 ILE D N 1
ATOM 7922 C CA . ILE D 2 296 ? -25.582 -42.035 20.745 1.00 92.63 296 ILE D CA 1
ATOM 7923 C C . ILE D 2 296 ? -24.767 -42.133 19.457 1.00 84.08 296 ILE D C 1
ATOM 7924 O O . ILE D 2 296 ? -24.006 -41.221 19.128 1.00 84.24 296 ILE D O 1
ATOM 7929 N N . GLU D 2 297 ? -24.938 -43.240 18.739 1.00 83.73 297 GLU D N 1
ATOM 7930 C CA . GLU D 2 297 ? -24.231 -43.486 17.487 1.00 86.45 297 GLU D CA 1
ATOM 7931 C C . GLU D 2 297 ? -24.431 -42.350 16.489 1.00 79.86 297 GLU D C 1
ATOM 7932 O O . GLU D 2 297 ? -23.474 -41.892 15.859 1.00 85.57 297 GLU D O 1
ATOM 7938 N N . ILE D 2 298 ? -25.676 -41.902 16.344 1.00 80.13 298 ILE D N 1
ATOM 7939 C CA . ILE D 2 298 ? -25.973 -40.752 15.497 1.00 96.24 298 ILE D CA 1
ATOM 7940 C C . ILE D 2 298 ? -25.496 -39.477 16.183 1.00 95.92 298 ILE D C 1
ATOM 7941 O O . ILE D 2 298 ? -24.603 -38.783 15.692 1.00 101.88 298 ILE D O 1
ATOM 7946 N N . HIS D 2 299 ? -26.103 -39.180 17.330 1.00 87.78 299 HIS D N 1
ATOM 7947 C CA . HIS D 2 299 ? -25.773 -37.989 18.103 1.00 82.33 299 HIS D CA 1
ATOM 7948 C C . HIS D 2 299 ? -24.991 -38.342 19.359 1.00 81.93 299 HIS D C 1
ATOM 7949 O O . HIS D 2 299 ? -25.558 -38.849 20.327 1.00 79.20 299 HIS D O 1
ATOM 7956 N N . PRO D 2 300 ? -23.679 -38.066 19.342 1.00 73.90 300 PRO D N 1
ATOM 7957 C CA . PRO D 2 300 ? -22.773 -38.422 20.436 1.00 80.14 300 PRO D CA 1
ATOM 7958 C C . PRO D 2 300 ? -22.903 -37.485 21.633 1.00 79.03 300 PRO D C 1
ATOM 7959 O O . PRO D 2 300 ? -22.528 -37.865 22.741 1.00 87.97 300 PRO D O 1
ATOM 7963 N N . GLU D 2 301 ? -23.430 -36.284 21.412 1.00 77.39 301 GLU D N 1
ATOM 7964 C CA . GLU D 2 301 ? -23.504 -35.281 22.472 1.00 80.25 301 GLU D CA 1
ATOM 7965 C C . GLU D 2 301 ? -24.623 -35.553 23.475 1.00 86.69 301 GLU D C 1
ATOM 7966 O O . GLU D 2 301 ? -24.690 -34.908 24.524 1.00 94.43 301 GLU D O 1
ATOM 7972 N N . ALA D 2 302 ? -25.497 -36.501 23.156 1.00 86.86 302 ALA D N 1
ATOM 7973 C CA . ALA D 2 302 ? -26.609 -36.829 24.043 1.00 86.92 302 ALA D CA 1
ATOM 7974 C C . ALA D 2 302 ? -26.221 -37.819 25.146 1.00 82.91 302 ALA D C 1
ATOM 7975 O O . ALA D 2 302 ? -27.089 -38.386 25.816 1.00 77.98 302 ALA D O 1
ATOM 7977 N N . VAL D 2 303 ? -24.920 -38.024 25.335 1.00 77.18 303 VAL D N 1
ATOM 7978 C CA . VAL D 2 303 ? -24.437 -38.863 26.424 1.00 73.49 303 VAL D CA 1
ATOM 7979 C C . VAL D 2 303 ? -24.664 -38.130 27.743 1.00 87.02 303 VAL D C 1
ATOM 7980 O O . VAL D 2 303 ? -24.690 -38.738 28.815 1.00 89.04 303 VAL D O 1
ATOM 7984 N N . ILE D 2 304 ? -24.837 -36.815 27.639 1.00 86.53 304 ILE D N 1
ATOM 7985 C CA . ILE D 2 304 ? -25.227 -35.973 28.762 1.00 82.90 304 ILE D CA 1
ATOM 7986 C C . ILE D 2 304 ? -26.586 -36.405 29.304 1.00 83.55 304 ILE D C 1
ATOM 7987 O O . ILE D 2 304 ? -26.770 -36.573 30.513 1.00 83.20 304 ILE D O 1
ATOM 7992 N N . ILE D 2 305 ? -27.536 -36.586 28.393 1.00 83.04 305 ILE D N 1
ATOM 7993 C CA . ILE D 2 305 ? -28.893 -36.967 28.758 1.00 81.94 305 ILE D CA 1
ATOM 7994 C C . ILE D 2 305 ? -28.937 -38.376 29.351 1.00 89.19 305 ILE D C 1
ATOM 7995 O O . ILE D 2 305 ? -29.843 -38.703 30.118 1.00 90.74 305 ILE D O 1
ATOM 8000 N N . LEU D 2 306 ? -27.965 -39.211 28.995 1.00 83.78 306 LEU D N 1
ATOM 8001 C CA . LEU D 2 306 ? -27.863 -40.537 29.593 1.00 76.05 306 LEU D CA 1
ATOM 8002 C C . LEU D 2 306 ? -27.425 -40.397 31.046 1.00 78.42 306 LEU D C 1
ATOM 8003 O O . LEU D 2 306 ? -27.955 -41.057 31.936 1.00 80.59 306 LEU D O 1
ATOM 8008 N N . ILE D 2 307 ? -26.459 -39.513 31.267 1.00 83.63 307 ILE D N 1
ATOM 8009 C CA . ILE D 2 307 ? -25.925 -39.227 32.592 1.00 71.71 307 ILE D CA 1
ATOM 8010 C C . ILE D 2 307 ? -26.973 -38.607 33.526 1.00 66.06 307 ILE D C 1
ATOM 8011 O O . ILE D 2 307 ? -27.105 -39.024 34.680 1.00 68.75 307 ILE D O 1
ATOM 8016 N N . ARG D 2 308 ? -27.724 -37.624 33.032 1.00 64.21 308 ARG D N 1
ATOM 8017 C CA . ARG D 2 308 ? -28.756 -36.985 33.846 1.00 70.27 308 ARG D CA 1
ATOM 8018 C C . ARG D 2 308 ? -29.876 -37.961 34.189 1.00 79.36 308 ARG D C 1
ATOM 8019 O O . ARG D 2 308 ? -30.631 -37.750 35.140 1.00 84.68 308 ARG D O 1
ATOM 8027 N N . VAL D 2 309 ? -29.981 -39.020 33.391 1.00 86.90 309 VAL D N 1
ATOM 8028 C CA . VAL D 2 309 ? -30.958 -40.079 33.615 1.00 85.74 309 VAL D CA 1
ATOM 8029 C C . VAL D 2 309 ? -30.416 -41.135 34.585 1.00 77.43 309 VAL D C 1
ATOM 8030 O O . VAL D 2 309 ? -31.161 -41.664 35.416 1.00 74.84 309 VAL D O 1
ATOM 8034 N N . TYR D 2 310 ? -29.121 -41.435 34.487 1.00 79.56 310 TYR D N 1
ATOM 8035 C CA . TYR D 2 310 ? -28.483 -42.359 35.428 1.00 82.97 310 TYR D CA 1
ATOM 8036 C C . TYR D 2 310 ? -28.596 -41.816 36.849 1.00 84.83 310 TYR D C 1
ATOM 8037 O O . TYR D 2 310 ? -28.764 -42.570 37.807 1.00 84.91 310 TYR D O 1
ATOM 8046 N N . PHE D 2 311 ? -28.500 -40.496 36.966 1.00 87.07 311 PHE D N 1
ATOM 8047 C CA . PHE D 2 311 ? -28.646 -39.809 38.242 1.00 78.39 311 PHE D CA 1
ATOM 8048 C C . PHE D 2 311 ? -30.082 -39.861 38.759 1.00 81.38 311 PHE D C 1
ATOM 8049 O O . PHE D 2 311 ? -30.315 -40.106 39.942 1.00 94.20 311 PHE D O 1
ATOM 8057 N N . ALA D 2 312 ? -31.041 -39.622 37.870 1.00 76.25 312 ALA D N 1
ATOM 8058 C CA . ALA D 2 312 ? -32.450 -39.641 38.244 1.00 84.16 312 ALA D CA 1
ATOM 8059 C C . ALA D 2 312 ? -32.888 -41.042 38.646 1.00 95.03 312 ALA D C 1
ATOM 8060 O O . ALA D 2 312 ? -33.759 -41.208 39.502 1.00 103.44 312 ALA D O 1
ATOM 8062 N N . CYS D 2 313 ? -32.283 -42.049 38.022 1.00 102.22 313 CYS D N 1
ATOM 8063 C CA . CYS D 2 313 ? -32.569 -43.440 38.368 1.00 109.64 313 CYS D CA 1
ATOM 8064 C C . CYS D 2 313 ? -31.545 -43.957 39.383 1.00 114.18 313 CYS D C 1
ATOM 8065 O O . CYS D 2 313 ? -31.476 -45.150 39.678 1.00 118.58 313 CYS D O 1
ATOM 8068 N N . ASP D 2 314 ? -30.753 -43.024 39.903 1.00 115.11 314 ASP D N 1
ATOM 8069 C CA . ASP D 2 314 ? -29.824 -43.246 41.017 1.00 116.08 314 ASP D CA 1
ATOM 8070 C C . ASP D 2 314 ? -28.772 -44.348 40.868 1.00 106.40 314 ASP D C 1
ATOM 8071 O O . ASP D 2 314 ? -28.512 -45.101 41.813 1.00 101.85 314 ASP D O 1
ATOM 8076 N N . LEU D 2 315 ? -28.170 -44.441 39.687 1.00 98.67 315 LEU D N 1
ATOM 8077 C CA . LEU D 2 315 ? -26.906 -45.155 39.554 1.00 94.13 315 LEU D CA 1
ATOM 8078 C C . LEU D 2 315 ? -25.786 -44.105 39.498 1.00 95.39 315 LEU D C 1
ATOM 8079 O O . LEU D 2 315 ? -25.450 -43.583 38.429 1.00 106.28 315 LEU D O 1
ATOM 8084 N N . GLU D 2 316 ? -25.227 -43.772 40.656 1.00 83.41 316 GLU D N 1
ATOM 8085 C CA . GLU D 2 316 ? -24.203 -42.735 40.728 1.00 85.49 316 GLU D CA 1
ATOM 8086 C C . GLU D 2 316 ? -22.921 -43.208 40.060 1.00 85.14 316 GLU D C 1
ATOM 8087 O O . GLU D 2 316 ? -22.280 -42.462 39.324 1.00 85.95 316 GLU D O 1
ATOM 8093 N N . ILE D 2 317 ? -22.574 -44.466 40.316 1.00 82.00 317 ILE D N 1
ATOM 8094 C CA . ILE D 2 317 ? -21.317 -45.061 39.869 1.00 80.97 317 ILE D CA 1
ATOM 8095 C C . ILE D 2 317 ? -21.116 -45.011 38.356 1.00 83.98 317 ILE D C 1
ATOM 8096 O O . ILE D 2 317 ? -20.123 -44.456 37.882 1.00 84.89 317 ILE D O 1
ATOM 8101 N N . ASP D 2 318 ? -22.057 -45.573 37.601 1.00 87.73 318 ASP D N 1
ATOM 8102 C CA . ASP D 2 318 ? -21.904 -45.641 36.151 1.00 92.35 318 ASP D CA 1
ATOM 8103 C C . ASP D 2 318 ? -22.020 -44.261 35.506 1.00 90.94 318 ASP D C 1
ATOM 8104 O O . ASP D 2 318 ? -21.471 -44.022 34.424 1.00 93.72 318 ASP D O 1
ATOM 8109 N N . ALA D 2 319 ? -22.735 -43.362 36.178 1.00 81.18 319 ALA D N 1
ATOM 8110 C CA . ALA D 2 319 ? -22.860 -41.981 35.725 1.00 74.76 319 ALA D CA 1
ATOM 8111 C C . ALA D 2 319 ? -21.529 -41.248 35.872 1.00 75.79 319 ALA D C 1
ATOM 8112 O O . ALA D 2 319 ? -21.107 -40.508 34.980 1.00 84.34 319 ALA D O 1
ATOM 8114 N N . VAL D 2 320 ? -20.874 -41.464 37.007 1.00 69.37 320 VAL D N 1
ATOM 8115 C CA . VAL D 2 320 ? -19.556 -40.894 37.261 1.00 75.99 320 VAL D CA 1
ATOM 8116 C C . VAL D 2 320 ? -18.500 -41.481 36.319 1.00 81.42 320 VAL D C 1
ATOM 8117 O O . VAL D 2 320 ? -17.654 -40.748 35.799 1.00 76.85 320 VAL D O 1
ATOM 8121 N N . ASP D 2 321 ? -18.550 -42.795 36.101 1.00 87.52 321 ASP D N 1
ATOM 8122 C CA . ASP D 2 321 ? -17.670 -43.440 35.127 1.00 94.15 321 ASP D CA 1
ATOM 8123 C C . ASP D 2 321 ? -17.874 -42.807 33.760 1.00 85.36 321 ASP D C 1
ATOM 8124 O O . ASP D 2 321 ? -16.916 -42.546 33.030 1.00 84.98 321 ASP D O 1
ATOM 8129 N N . LEU D 2 322 ? -19.138 -42.558 33.431 1.00 74.96 322 LEU D N 1
ATOM 8130 C CA . LEU D 2 322 ? -19.512 -41.955 32.158 1.00 70.55 322 LEU D CA 1
ATOM 8131 C C . LEU D 2 322 ? -18.934 -40.549 31.994 1.00 70.05 322 LEU D C 1
ATOM 8132 O O . LEU D 2 322 ? -18.308 -40.245 30.975 1.00 70.24 322 LEU D O 1
ATOM 8137 N N . ILE D 2 323 ? -19.146 -39.697 32.995 1.00 71.17 323 ILE D N 1
ATOM 8138 C CA . ILE D 2 323 ? -18.606 -38.339 32.974 1.00 69.71 323 ILE D CA 1
ATOM 8139 C C . ILE D 2 323 ? -17.084 -38.364 32.849 1.00 70.83 323 ILE D C 1
ATOM 8140 O O . ILE D 2 323 ? -16.497 -37.594 32.079 1.00 71.00 323 ILE D O 1
ATOM 8145 N N . ASN D 2 324 ? -16.453 -39.256 33.609 1.00 73.07 324 ASN D N 1
ATOM 8146 C CA . ASN D 2 324 ? -15.006 -39.432 33.546 1.00 78.83 324 ASN D CA 1
ATOM 8147 C C . ASN D 2 324 ? -14.545 -39.807 32.146 1.00 86.79 324 ASN D C 1
ATOM 8148 O O . ASN D 2 324 ? -13.517 -39.323 31.669 1.00 91.14 324 ASN D O 1
ATOM 8153 N N . GLU D 2 325 ? -15.317 -40.666 31.487 1.00 96.80 325 GLU D N 1
ATOM 8154 C CA . GLU D 2 325 ? -14.984 -41.100 30.137 1.00 102.82 325 GLU D CA 1
ATOM 8155 C C . GLU D 2 325 ? -15.142 -39.946 29.146 1.00 95.99 325 GLU D C 1
ATOM 8156 O O . GLU D 2 325 ? -14.339 -39.796 28.230 1.00 89.90 325 GLU D O 1
ATOM 8162 N N . GLN D 2 326 ? -16.168 -39.122 29.341 1.00 88.81 326 GLN D N 1
ATOM 8163 C CA . GLN D 2 326 ? -16.406 -37.986 28.451 1.00 69.46 326 GLN D CA 1
ATOM 8164 C C . GLN D 2 326 ? -15.363 -36.885 28.615 1.00 66.77 326 GLN D C 1
ATOM 8165 O O . GLN D 2 326 ? -15.046 -36.177 27.663 1.00 81.17 326 GLN D O 1
ATOM 8171 N N . LEU D 2 327 ? -14.828 -36.743 29.822 1.00 69.73 327 LEU D N 1
ATOM 8172 C CA . LEU D 2 327 ? -13.903 -35.650 30.106 1.00 82.70 327 LEU D CA 1
ATOM 8173 C C . LEU D 2 327 ? -12.428 -36.049 30.099 1.00 93.23 327 LEU D C 1
ATOM 8174 O O . LEU D 2 327 ? -11.554 -35.183 30.161 1.00 95.55 327 LEU D O 1
ATOM 8179 N N . ASN D 2 328 ? -12.144 -37.345 30.033 1.00 98.13 328 ASN D N 1
ATOM 8180 C CA . ASN D 2 328 ? -10.758 -37.790 30.149 1.00 99.48 328 ASN D CA 1
ATOM 8181 C C . ASN D 2 328 ? -10.326 -38.870 29.169 1.00 105.28 328 ASN D C 1
ATOM 8182 O O . ASN D 2 328 ? -9.305 -39.524 29.378 1.00 108.42 328 ASN D O 1
ATOM 8187 N N . SER D 2 329 ? -11.090 -39.069 28.104 1.00 103.13 329 SER D N 1
ATOM 8188 C CA . SER D 2 329 ? -10.716 -40.074 27.116 1.00 94.46 329 SER D CA 1
ATOM 8189 C C . SER D 2 329 ? -10.339 -39.436 25.781 1.00 95.38 329 SER D C 1
ATOM 8190 O O . SER D 2 329 ? -10.897 -38.403 25.399 1.00 97.35 329 SER D O 1
ATOM 8193 N N . PRO D 2 330 ? -9.362 -40.031 25.081 1.00 97.15 330 PRO D N 1
ATOM 8194 C CA . PRO D 2 330 ? -9.075 -39.641 23.699 1.00 102.31 330 PRO D CA 1
ATOM 8195 C C . PRO D 2 330 ? -10.225 -40.094 22.808 1.00 110.24 330 PRO D C 1
ATOM 8196 O O . PRO D 2 330 ? -10.435 -39.555 21.724 1.00 115.76 330 PRO D O 1
ATOM 8200 N N . SER D 2 331 ? -10.968 -41.086 23.289 1.00 109.96 331 SER D N 1
ATOM 8201 C CA . SER D 2 331 ? -12.120 -41.628 22.579 1.00 116.24 331 SER D CA 1
ATOM 8202 C C . SER D 2 331 ? -13.337 -40.721 22.711 1.00 116.84 331 SER D C 1
ATOM 8203 O O . SER D 2 331 ? -14.324 -40.894 22.000 1.00 124.10 331 SER D O 1
ATOM 8206 N N . SER D 2 332 ? -13.257 -39.755 23.622 1.00 107.93 332 SER D N 1
ATOM 8207 C CA . SER D 2 332 ? -14.370 -38.851 23.898 1.00 99.49 332 SER D CA 1
ATOM 8208 C C . SER D 2 332 ? -14.732 -37.991 22.695 1.00 90.39 332 SER D C 1
ATOM 8209 O O . SER D 2 332 ? -13.871 -37.647 21.883 1.00 86.14 332 SER D O 1
ATOM 8212 N N . PHE D 2 333 ? -16.011 -37.635 22.601 1.00 79.81 333 PHE D N 1
ATOM 8213 C CA . PHE D 2 333 ? -16.510 -36.809 21.508 1.00 77.99 333 PHE D CA 1
ATOM 8214 C C . PHE D 2 333 ? -16.083 -35.348 21.645 1.00 85.98 333 PHE D C 1
ATOM 8215 O O . PHE D 2 333 ? -16.285 -34.546 20.730 1.00 94.25 333 PHE D O 1
ATOM 8223 N N . LEU D 2 334 ? -15.516 -35.002 22.797 1.00 88.27 334 LEU D N 1
ATOM 8224 C CA . LEU D 2 334 ? -14.988 -33.661 23.019 1.00 91.94 334 LEU D CA 1
ATOM 8225 C C . LEU D 2 334 ? -13.595 -33.536 22.414 1.00 99.61 334 LEU D C 1
ATOM 8226 O O . LEU D 2 334 ? -13.113 -32.439 22.148 1.00 105.70 334 LEU D O 1
ATOM 8231 N N . ALA D 2 335 ? -12.954 -34.678 22.197 1.00 100.55 335 ALA D N 1
ATOM 8232 C CA . ALA D 2 335 ? -11.564 -34.719 21.754 1.00 110.17 335 ALA D CA 1
ATOM 8233 C C . ALA D 2 335 ? -11.357 -34.463 20.258 1.00 134.01 335 ALA D C 1
ATOM 8234 O O . ALA D 2 335 ? -10.367 -33.839 19.875 1.00 139.61 335 ALA D O 1
ATOM 8236 N N . ASP D 2 336 ? -12.279 -34.936 19.419 1.00 144.33 336 ASP D N 1
ATOM 8237 C CA . ASP D 2 336 ? -12.109 -34.831 17.964 1.00 152.12 336 ASP D CA 1
ATOM 8238 C C . ASP D 2 336 ? -12.013 -33.390 17.453 1.00 157.54 336 ASP D C 1
ATOM 8239 O O . ASP D 2 336 ? -12.772 -32.514 17.870 1.00 157.77 336 ASP D O 1
ATOM 8244 N N . ASP D 2 337 ? -11.066 -33.168 16.545 1.00 159.55 337 ASP D N 1
ATOM 8245 C CA . ASP D 2 337 ? -10.735 -31.835 16.042 1.00 159.23 337 ASP D CA 1
ATOM 8246 C C . ASP D 2 337 ? -11.739 -31.312 15.012 1.00 158.92 337 ASP D C 1
ATOM 8247 O O . ASP D 2 337 ? -11.858 -30.102 14.812 1.00 164.03 337 ASP D O 1
ATOM 8252 N N . SER D 2 338 ? -12.455 -32.225 14.361 1.00 150.51 338 SER D N 1
ATOM 8253 C CA . SER D 2 338 ? -13.412 -31.857 13.322 1.00 143.05 338 SER D CA 1
ATOM 8254 C C . SER D 2 338 ? -14.550 -30.961 13.822 1.00 141.21 338 SER D C 1
ATOM 8255 O O . SER D 2 338 ? -14.874 -29.957 13.187 1.00 139.11 338 SER D O 1
ATOM 8258 N N . LYS D 2 339 ? -15.153 -31.327 14.951 1.00 141.60 339 LYS D N 1
ATOM 8259 C CA . LYS D 2 339 ? -16.276 -30.569 15.507 1.00 128.94 339 LYS D CA 1
ATOM 8260 C C . LYS D 2 339 ? -15.807 -29.236 16.093 1.00 140.02 339 LYS D C 1
ATOM 8261 O O . LYS D 2 339 ? -14.734 -29.166 16.703 1.00 145.09 339 LYS D O 1
ATOM 8267 N N . THR D 2 340 ? -16.618 -28.192 15.914 1.00 140.20 340 THR D N 1
ATOM 8268 C CA . THR D 2 340 ? -16.231 -26.826 16.286 1.00 133.26 340 THR D CA 1
ATOM 8269 C C . THR D 2 340 ? -16.047 -26.629 17.800 1.00 126.22 340 THR D C 1
ATOM 8270 O O . THR D 2 340 ? -16.885 -27.044 18.591 1.00 123.43 340 THR D O 1
ATOM 8274 N N . SER D 2 341 ? -14.954 -25.967 18.179 1.00 123.44 341 SER D N 1
ATOM 8275 C CA . SER D 2 341 ? -14.515 -25.843 19.579 1.00 123.53 341 SER D CA 1
ATOM 8276 C C . SER D 2 341 ? -15.476 -25.184 20.579 1.00 132.50 341 SER D C 1
ATOM 8277 O O . SER D 2 341 ? -15.493 -25.580 21.747 1.00 135.68 341 SER D O 1
ATOM 8280 N N . HIS D 2 342 ? -16.251 -24.184 20.161 1.00 134.56 342 HIS D N 1
ATOM 8281 C CA . HIS D 2 342 ? -17.142 -23.512 21.112 1.00 142.63 342 HIS D CA 1
ATOM 8282 C C . HIS D 2 342 ? -18.381 -24.354 21.416 1.00 143.45 342 HIS D C 1
ATOM 8283 O O . HIS D 2 342 ? -18.900 -24.338 22.540 1.00 149.38 342 HIS D O 1
ATOM 8290 N N . ILE D 2 343 ? -18.844 -25.098 20.414 1.00 135.60 343 ILE D N 1
ATOM 8291 C CA . ILE D 2 343 ? -19.999 -25.974 20.579 1.00 131.30 343 ILE D CA 1
ATOM 8292 C C . ILE D 2 343 ? -19.605 -27.210 21.390 1.00 124.33 343 ILE D C 1
ATOM 8293 O O . ILE D 2 343 ? -20.460 -27.893 21.960 1.00 129.07 343 ILE D O 1
ATOM 8298 N N . GLN D 2 344 ? -18.304 -27.488 21.437 1.00 111.19 344 GLN D N 1
ATOM 8299 C CA . GLN D 2 344 ? -17.771 -28.530 22.303 1.00 104.29 344 GLN D CA 1
ATOM 8300 C C . GLN D 2 344 ? -17.597 -27.959 23.705 1.00 101.97 344 GLN D C 1
ATOM 8301 O O . GLN D 2 344 ? -17.767 -28.660 24.702 1.00 106.24 344 GLN D O 1
ATOM 8307 N N . LEU D 2 345 ? -17.258 -26.674 23.762 1.00 93.27 345 LEU D N 1
ATOM 8308 C CA . LEU D 2 345 ? -17.077 -25.967 25.025 1.00 82.13 345 LEU D CA 1
ATOM 8309 C C . LEU D 2 345 ? -18.375 -25.856 25.811 1.00 81.72 345 LEU D C 1
ATOM 8310 O O . LEU D 2 345 ? -18.366 -25.957 27.037 1.00 82.09 345 LEU D O 1
ATOM 8315 N N . ILE D 2 346 ? -19.486 -25.636 25.113 1.00 77.91 346 ILE D N 1
ATOM 8316 C CA . ILE D 2 346 ? -20.780 -25.556 25.789 1.00 79.41 346 ILE D CA 1
ATOM 8317 C C . ILE D 2 346 ? -21.102 -26.870 26.500 1.00 85.44 346 ILE D C 1
ATOM 8318 O O . ILE D 2 346 ? -21.459 -26.883 27.683 1.00 95.06 346 ILE D O 1
ATOM 8323 N N . PHE D 2 347 ? -20.946 -27.973 25.776 1.00 83.25 347 PHE D N 1
ATOM 8324 C CA . PHE D 2 347 ? -21.223 -29.297 26.319 1.00 79.05 347 PHE D CA 1
ATOM 8325 C C . PHE D 2 347 ? -20.240 -29.690 27.417 1.00 68.32 347 PHE D C 1
ATOM 8326 O O . PHE D 2 347 ? -20.614 -30.362 28.384 1.00 71.79 347 PHE D O 1
ATOM 8334 N N . LYS D 2 348 ? -18.989 -29.265 27.270 1.00 59.71 348 LYS D N 1
ATOM 8335 C CA . LYS D 2 348 ? -17.990 -29.516 28.299 1.00 73.08 348 LYS D CA 1
ATOM 8336 C C . LYS D 2 348 ? -18.407 -28.788 29.572 1.00 73.67 348 LYS D C 1
ATOM 8337 O O . LYS D 2 348 ? -18.345 -29.340 30.673 1.00 69.29 348 LYS D O 1
ATOM 8343 N N . SER D 2 349 ? -18.854 -27.547 29.400 1.00 68.68 349 SER D N 1
ATOM 8344 C CA . SER D 2 349 ? -19.330 -26.722 30.501 1.00 59.57 349 SER D CA 1
ATOM 8345 C C . SER D 2 349 ? -20.511 -27.383 31.199 1.00 59.76 349 SER D C 1
ATOM 8346 O O . SER D 2 349 ? -20.578 -27.398 32.427 1.00 70.89 349 SER D O 1
ATOM 8349 N N . GLU D 2 350 ? -21.438 -27.931 30.415 1.00 47.66 350 GLU D N 1
ATOM 8350 C CA . GLU D 2 350 ? -22.586 -28.631 30.986 1.00 60.07 350 GLU D CA 1
ATOM 8351 C C . GLU D 2 350 ? -22.150 -29.861 31.781 1.00 68.83 350 GLU D C 1
ATOM 8352 O O . GLU D 2 350 ? -22.658 -30.111 32.878 1.00 55.84 350 GLU D O 1
ATOM 8358 N N . LEU D 2 351 ? -21.211 -30.622 31.224 1.00 74.87 351 LEU D N 1
ATOM 8359 C CA . LEU D 2 351 ? -20.671 -31.799 31.902 1.00 73.87 351 LEU D CA 1
ATOM 8360 C C . LEU D 2 351 ? -20.048 -31.446 33.252 1.00 75.29 351 LEU D C 1
ATOM 8361 O O . LEU D 2 351 ? -20.351 -32.073 34.270 1.00 83.08 351 LEU D O 1
ATOM 8366 N N . LEU D 2 352 ? -19.185 -30.434 33.254 1.00 60.86 352 LEU D N 1
ATOM 8367 C CA . LEU D 2 352 ? -18.528 -29.990 34.479 1.00 62.61 352 LEU D CA 1
ATOM 8368 C C . LEU D 2 352 ? -19.526 -29.427 35.495 1.00 72.67 352 LEU D C 1
ATOM 8369 O O . LEU D 2 352 ? -19.365 -29.612 36.705 1.00 65.81 352 LEU D O 1
ATOM 8374 N N . SER D 2 353 ? -20.557 -28.746 35.000 1.00 63.02 353 SER D N 1
ATOM 8375 C CA . SER D 2 353 ? -21.615 -28.238 35.870 1.00 58.25 353 SER D CA 1
ATOM 8376 C C . SER D 2 353 ? -22.356 -29.391 36.540 1.00 66.23 353 SER D C 1
ATOM 8377 O O . SER D 2 353 ? -22.659 -29.336 37.730 1.00 69.42 353 SER D O 1
ATOM 8380 N N . ILE D 2 354 ? -22.642 -30.430 35.761 1.00 69.32 354 ILE D N 1
ATOM 8381 C CA . ILE D 2 354 ? -23.283 -31.635 36.274 1.00 67.91 354 ILE D CA 1
ATOM 8382 C C . ILE D 2 354 ? -22.417 -32.285 37.348 1.00 71.09 354 ILE D C 1
ATOM 8383 O O . ILE D 2 354 ? -22.912 -32.684 38.409 1.00 73.65 354 ILE D O 1
ATOM 8388 N N . GLN D 2 355 ? -21.120 -32.376 37.069 1.00 66.74 355 GLN D N 1
ATOM 8389 C CA . GLN D 2 355 ? -20.170 -32.976 37.999 1.00 69.92 355 GLN D CA 1
ATOM 8390 C C . GLN D 2 355 ? -20.127 -32.213 39.325 1.00 78.10 355 GLN D C 1
ATOM 8391 O O . GLN D 2 355 ? -20.283 -32.803 40.395 1.00 73.56 355 GLN D O 1
ATOM 8397 N N . SER D 2 356 ? -19.930 -30.900 39.249 1.00 82.02 356 SER D N 1
ATOM 8398 C CA . SER D 2 356 ? -19.839 -30.070 40.449 1.00 78.91 356 SER D CA 1
ATOM 8399 C C . SER D 2 356 ? -21.151 -30.029 41.232 1.00 77.25 356 SER D C 1
ATOM 8400 O O . SER D 2 356 ? -21.140 -30.007 42.465 1.00 72.58 356 SER D O 1
ATOM 8403 N N . GLU D 2 357 ? -22.275 -30.008 40.519 1.00 66.55 357 GLU D N 1
ATOM 8404 C CA . GLU D 2 357 ? -23.579 -30.008 41.175 1.00 64.39 357 GLU D CA 1
ATOM 8405 C C . GLU D 2 357 ? -23.785 -31.333 41.896 1.00 66.07 357 GLU D C 1
ATOM 8406 O O . GLU D 2 357 ? -24.386 -31.384 42.970 1.00 61.64 357 GLU D O 1
ATOM 8412 N N . PHE D 2 358 ? -23.278 -32.407 41.298 1.00 74.74 358 PHE D N 1
ATOM 8413 C CA . PHE D 2 358 ? -23.328 -33.715 41.936 1.00 71.28 358 PHE D CA 1
ATOM 8414 C C . PHE D 2 358 ? -22.461 -33.738 43.191 1.00 80.47 358 PHE D C 1
ATOM 8415 O O . PHE D 2 358 ? -22.847 -34.306 44.209 1.00 79.10 358 PHE D O 1
ATOM 8423 N N . LEU D 2 359 ? -21.292 -33.112 43.112 1.00 79.21 359 LEU D N 1
ATOM 8424 C CA . LEU D 2 359 ? -20.363 -33.085 44.238 1.00 70.62 359 LEU D CA 1
ATOM 8425 C C . LEU D 2 359 ? -20.777 -32.108 45.336 1.00 76.04 359 LEU D C 1
ATOM 8426 O O . LEU D 2 359 ? -20.241 -32.149 46.443 1.00 61.20 359 LEU D O 1
ATOM 8431 N N . LEU D 2 360 ? -21.723 -31.227 45.031 1.00 82.94 360 LEU D N 1
ATOM 8432 C CA . LEU D 2 360 ? -22.177 -30.243 46.009 1.00 74.82 360 LEU D CA 1
ATOM 8433 C C . LEU D 2 360 ? -23.496 -30.640 46.662 1.00 81.09 360 LEU D C 1
ATOM 8434 O O . LEU D 2 360 ? -23.592 -30.710 47.888 1.00 76.54 360 LEU D O 1
ATOM 8439 N N . ASP D 2 361 ? -24.507 -30.904 45.839 1.00 76.57 361 ASP D N 1
ATOM 8440 C CA . ASP D 2 361 ? -25.842 -31.217 46.349 1.00 84.92 361 ASP D CA 1
ATOM 8441 C C . ASP D 2 361 ? -25.917 -32.560 47.084 1.00 84.90 361 ASP D C 1
ATOM 8442 O O . ASP D 2 361 ? -26.828 -32.787 47.879 1.00 87.48 361 ASP D O 1
ATOM 8447 N N . VAL D 2 362 ? -24.963 -33.446 46.817 1.00 86.85 362 VAL D N 1
ATOM 8448 C CA . VAL D 2 362 ? -24.917 -34.752 47.480 1.00 84.50 362 VAL D CA 1
ATOM 8449 C C . VAL D 2 362 ? -23.469 -35.239 47.552 1.00 86.63 362 VAL D C 1
ATOM 8450 O O . VAL D 2 362 ? -22.620 -34.701 46.839 1.00 105.99 362 VAL D O 1
ATOM 8454 N N . LYS D 2 363 ? -23.192 -36.226 48.413 1.00 78.28 363 LYS D N 1
ATOM 8455 C CA . LYS D 2 363 ? -21.856 -36.832 48.526 1.00 91.94 363 LYS D CA 1
ATOM 8456 C C . LYS D 2 363 ? -20.766 -35.766 48.541 1.00 102.26 363 LYS D C 1
ATOM 8457 O O . LYS D 2 363 ? -19.794 -35.835 47.772 1.00 106.07 363 LYS D O 1
ATOM 8463 N N . ARG D 2 364 ? -20.932 -34.792 49.427 1.00 98.88 364 ARG D N 1
ATOM 8464 C CA . ARG D 2 364 ? -20.283 -33.503 49.252 1.00 98.76 364 ARG D CA 1
ATOM 8465 C C . ARG D 2 364 ? -18.799 -33.400 49.553 1.00 103.22 364 ARG D C 1
ATOM 8466 O O . ARG D 2 364 ? -18.354 -33.644 50.667 1.00 109.35 364 ARG D O 1
ATOM 8474 N N . ASP D 2 365 ? -18.055 -33.021 48.518 1.00 88.17 365 ASP D N 1
ATOM 8475 C CA . ASP D 2 365 ? -16.680 -32.571 48.630 1.00 75.58 365 ASP D CA 1
ATOM 8476 C C . ASP D 2 365 ? -16.671 -31.137 48.127 1.00 85.60 365 ASP D C 1
ATOM 8477 O O . ASP D 2 365 ? -16.739 -30.902 46.921 1.00 94.18 365 ASP D O 1
ATOM 8482 N N . TYR D 2 366 ? -16.599 -30.177 49.042 1.00 85.11 366 TYR D N 1
ATOM 8483 C CA . TYR D 2 366 ? -16.689 -28.774 48.653 1.00 79.12 366 TYR D CA 1
ATOM 8484 C C . TYR D 2 366 ? -15.457 -28.340 47.870 1.00 76.79 366 TYR D C 1
ATOM 8485 O O . TYR D 2 366 ? -15.544 -27.516 46.958 1.00 86.05 366 TYR D O 1
ATOM 8494 N N . LYS D 2 367 ? -14.313 -28.911 48.229 1.00 76.89 367 LYS D N 1
ATOM 8495 C CA . LYS D 2 367 ? -13.047 -28.585 47.582 1.00 91.05 367 LYS D CA 1
ATOM 8496 C C . LYS D 2 367 ? -13.014 -29.043 46.121 1.00 81.53 367 LYS D C 1
ATOM 8497 O O . LYS D 2 367 ? -12.719 -28.249 45.224 1.00 84.67 367 LYS D O 1
ATOM 8503 N N . LEU D 2 368 ? -13.318 -30.319 45.886 1.00 73.10 368 LEU D N 1
ATOM 8504 C CA . LEU D 2 368 ? -13.322 -30.863 44.530 1.00 78.79 368 LEU D CA 1
ATOM 8505 C C . LEU D 2 368 ? -14.372 -30.164 43.678 1.00 71.01 368 LEU D C 1
ATOM 8506 O O . LEU D 2 368 ? -14.120 -29.816 42.521 1.00 69.85 368 LEU D O 1
ATOM 8511 N N . ALA D 2 369 ? -15.544 -29.950 44.267 1.00 59.97 369 ALA D N 1
ATOM 8512 C CA . ALA D 2 369 ? -16.620 -29.232 43.596 1.00 70.15 369 ALA D CA 1
ATOM 8513 C C . ALA D 2 369 ? -16.197 -27.813 43.228 1.00 83.34 369 ALA D C 1
ATOM 8514 O O . ALA D 2 369 ? -16.611 -27.287 42.197 1.00 91.39 369 ALA D O 1
ATOM 8516 N N . LYS D 2 370 ? -15.371 -27.197 44.070 1.00 87.18 370 LYS D N 1
ATOM 8517 C CA . LYS D 2 370 ? -14.860 -25.862 43.782 1.00 94.55 370 LYS D CA 1
ATOM 8518 C C . LYS D 2 370 ? -13.916 -25.916 42.593 1.00 82.94 370 LYS D C 1
ATOM 8519 O O . LYS D 2 370 ? -14.097 -25.200 41.604 1.00 75.13 370 LYS D O 1
ATOM 8525 N N . GLU D 2 371 ? -12.912 -26.784 42.700 1.00 75.02 371 GLU D N 1
ATOM 8526 C CA . GLU D 2 371 ? -11.902 -26.945 41.656 1.00 76.13 371 GLU D CA 1
ATOM 8527 C C . GLU D 2 371 ? -12.506 -27.339 40.307 1.00 76.30 371 GLU D C 1
ATOM 8528 O O . GLU D 2 371 ? -11.904 -27.094 39.261 1.00 76.20 371 GLU D O 1
ATOM 8534 N N . VAL D 2 372 ? -13.692 -27.944 40.333 1.00 76.35 372 VAL D N 1
ATOM 8535 C CA . VAL D 2 372 ? -14.400 -28.282 39.101 1.00 70.78 372 VAL D CA 1
ATOM 8536 C C . VAL D 2 372 ? -15.223 -27.105 38.595 1.00 74.36 372 VAL D C 1
ATOM 8537 O O . VAL D 2 372 ? -15.117 -26.724 37.429 1.00 82.33 372 VAL D O 1
ATOM 8541 N N . ALA D 2 373 ? -16.028 -26.526 39.481 1.00 75.17 373 ALA D N 1
ATOM 8542 C CA . ALA D 2 373 ? -16.891 -25.401 39.132 1.00 66.89 373 ALA D CA 1
ATOM 8543 C C . ALA D 2 373 ? -16.114 -24.194 38.609 1.00 73.39 373 ALA D C 1
ATOM 8544 O O . ALA D 2 373 ? -16.660 -23.387 37.854 1.00 74.14 373 ALA D O 1
ATOM 8546 N N . MET D 2 374 ? -14.852 -24.060 39.013 1.00 70.05 374 MET D N 1
ATOM 8547 C CA . MET D 2 374 ? -14.015 -22.991 38.472 1.00 66.08 374 MET D CA 1
ATOM 8548 C C . MET D 2 374 ? -13.735 -23.236 36.991 1.00 67.50 374 MET D C 1
ATOM 8549 O O . MET D 2 374 ? -13.795 -22.314 36.177 1.00 71.15 374 MET D O 1
ATOM 8554 N N . GLU D 2 375 ? -13.431 -24.485 36.652 1.00 73.10 375 GLU D N 1
ATOM 8555 C CA . GLU D 2 375 ? -13.239 -24.886 35.262 1.00 69.22 375 GLU D CA 1
ATOM 8556 C C . GLU D 2 375 ? -14.538 -24.721 34.479 1.00 67.13 375 GLU D C 1
ATOM 8557 O O . GLU D 2 375 ? -14.530 -24.321 33.312 1.00 76.91 375 GLU D O 1
ATOM 8563 N N . ALA D 2 376 ? -15.652 -25.035 35.135 1.00 66.25 376 ALA D N 1
ATOM 8564 C CA . ALA D 2 376 ? -16.976 -24.882 34.540 1.00 70.76 376 ALA D CA 1
ATOM 8565 C C . ALA D 2 376 ? -17.248 -23.420 34.193 1.00 80.66 376 ALA D C 1
ATOM 8566 O O . ALA D 2 376 ? -17.769 -23.113 33.119 1.00 81.80 376 ALA D O 1
ATOM 8568 N N . VAL D 2 377 ? -16.892 -22.524 35.109 1.00 84.73 377 VAL D N 1
ATOM 8569 C CA . VAL D 2 377 ? -17.013 -21.092 34.870 1.00 85.91 377 VAL D CA 1
ATOM 8570 C C . VAL D 2 377 ? -16.102 -20.673 33.719 1.00 87.03 377 VAL D C 1
ATOM 8571 O O . VAL D 2 377 ? -16.509 -19.908 32.843 1.00 79.22 377 VAL D O 1
ATOM 8575 N N . ASN D 2 378 ? -14.873 -21.185 33.721 1.00 92.65 378 ASN D N 1
ATOM 8576 C CA . ASN D 2 378 ? -13.921 -20.912 32.645 1.00 87.50 378 ASN D CA 1
ATOM 8577 C C . ASN D 2 378 ? -14.430 -21.332 31.266 1.00 85.01 378 ASN D C 1
ATOM 8578 O O . ASN D 2 378 ? -14.131 -20.683 30.264 1.00 98.15 378 ASN D O 1
ATOM 8583 N N . CYS D 2 379 ? -15.202 -22.414 31.221 1.00 74.26 379 CYS D N 1
ATOM 8584 C CA . CYS D 2 379 ? -15.743 -22.920 29.959 1.00 62.21 379 CYS D CA 1
ATOM 8585 C C . CYS D 2 379 ? -17.015 -22.192 29.527 1.00 69.88 379 CYS D C 1
ATOM 8586 O O . CYS D 2 379 ? -17.405 -22.255 28.362 1.00 70.12 379 CYS D O 1
ATOM 8589 N N . ALA D 2 380 ? -17.662 -21.509 30.466 1.00 76.72 380 ALA D N 1
ATOM 8590 C CA . ALA D 2 380 ? -18.893 -20.776 30.165 1.00 67.70 380 ALA D CA 1
ATOM 8591 C C . ALA D 2 380 ? -19.118 -19.605 31.118 1.00 68.82 380 ALA D C 1
ATOM 8592 O O . ALA D 2 380 ? -19.988 -19.666 31.990 1.00 65.81 380 ALA D O 1
ATOM 8594 N N . PRO D 2 381 ? -18.338 -18.526 30.948 1.00 75.49 381 PRO D N 1
ATOM 8595 C CA . PRO D 2 381 ? -18.425 -17.362 31.836 1.00 77.79 381 PRO D CA 1
ATOM 8596 C C . PRO D 2 381 ? -19.754 -16.618 31.706 1.00 71.83 381 PRO D C 1
ATOM 8597 O O . PRO D 2 381 ? -20.114 -15.855 32.603 1.00 83.29 381 PRO D O 1
ATOM 8601 N N . ASN D 2 382 ? -20.465 -16.830 30.603 1.00 67.74 382 ASN D N 1
ATOM 8602 C CA . ASN D 2 382 ? -21.723 -16.128 30.363 1.00 67.05 382 ASN D CA 1
ATOM 8603 C C . ASN D 2 382 ? -22.974 -16.889 30.801 1.00 65.10 382 ASN D C 1
ATOM 8604 O O . ASN D 2 382 ? -24.094 -16.431 30.568 1.00 69.80 382 ASN D O 1
ATOM 8609 N N . GLU D 2 383 ? -22.790 -18.049 31.425 1.00 60.21 383 GLU D N 1
ATOM 8610 C CA . GLU D 2 383 ? -23.928 -18.831 31.911 1.00 63.37 383 GLU D CA 1
ATOM 8611 C C . GLU D 2 383 ? -24.189 -18.591 33.405 1.00 69.83 383 GLU D C 1
ATOM 8612 O O . GLU D 2 383 ? -23.268 -18.316 34.175 1.00 66.73 383 GLU D O 1
ATOM 8618 N N . PHE D 2 384 ? -25.454 -18.686 33.802 1.00 69.25 384 PHE D N 1
ATOM 8619 C CA . PHE D 2 384 ? -25.856 -18.464 35.188 1.00 64.88 384 PHE D CA 1
ATOM 8620 C C . PHE D 2 384 ? -25.432 -19.602 36.117 1.00 56.23 384 PHE D C 1
ATOM 8621 O O . PHE D 2 384 ? -24.777 -19.371 37.137 1.00 66.81 384 PHE D O 1
ATOM 8629 N N . LYS D 2 385 ? -25.807 -20.825 35.746 1.00 59.23 385 LYS D N 1
ATOM 8630 C CA . LYS D 2 385 ? -25.574 -22.022 36.558 1.00 58.83 385 LYS D CA 1
ATOM 8631 C C . LYS D 2 385 ? -24.146 -22.166 37.096 1.00 68.84 385 LYS D C 1
ATOM 8632 O O . LYS D 2 385 ? -23.954 -22.498 38.271 1.00 88.00 385 LYS D O 1
ATOM 8638 N N . THR D 2 386 ? -23.152 -21.923 36.242 1.00 59.31 386 THR D N 1
ATOM 8639 C CA . THR D 2 386 ? -21.750 -22.057 36.648 1.00 69.29 386 THR D CA 1
ATOM 8640 C C . THR D 2 386 ? -21.409 -21.134 37.814 1.00 59.00 386 THR D C 1
ATOM 8641 O O . THR D 2 386 ? -20.920 -21.581 38.860 1.00 69.04 386 THR D O 1
ATOM 8645 N N . TRP D 2 387 ? -21.689 -19.849 37.629 1.00 46.84 387 TRP D N 1
ATOM 8646 C CA . TRP D 2 387 ? -21.479 -18.854 38.669 1.00 62.25 387 TRP D CA 1
ATOM 8647 C C . TRP D 2 387 ? -22.300 -19.147 39.926 1.00 69.65 387 TRP D C 1
ATOM 8648 O O . TRP D 2 387 ? -21.857 -18.879 41.044 1.00 57.00 387 TRP D O 1
ATOM 8659 N N . TYR D 2 388 ? -23.499 -19.692 39.734 1.00 72.75 388 TYR D N 1
ATOM 8660 C CA . TYR D 2 388 ? -24.370 -20.047 40.849 1.00 68.28 388 TYR D CA 1
ATOM 8661 C C . TYR D 2 388 ? -23.712 -21.121 41.717 1.00 67.04 388 TYR D C 1
ATOM 8662 O O . TYR D 2 388 ? -23.570 -20.958 42.933 1.00 72.82 388 TYR D O 1
ATOM 8671 N N . LEU D 2 389 ? -23.305 -22.211 41.073 1.00 66.51 389 LEU D N 1
ATOM 8672 C CA . LEU D 2 389 ? -22.604 -23.306 41.737 1.00 71.95 389 LEU D CA 1
ATOM 8673 C C . LEU D 2 389 ? -21.347 -22.815 42.449 1.00 72.89 389 LEU D C 1
ATOM 8674 O O . LEU D 2 389 ? -21.116 -23.149 43.614 1.00 73.82 389 LEU D O 1
ATOM 8679 N N . LEU D 2 390 ? -20.545 -22.016 41.748 1.00 69.82 390 LEU D N 1
ATOM 8680 C CA . LEU D 2 390 ? -19.319 -21.475 42.331 1.00 73.09 390 LEU D CA 1
ATOM 8681 C C . LEU D 2 390 ? -19.615 -20.622 43.567 1.00 71.89 390 LEU D C 1
ATOM 8682 O O . LEU D 2 390 ? -18.872 -20.653 44.551 1.00 67.42 390 LEU D O 1
ATOM 8687 N N . THR D 2 391 ? -20.716 -19.878 43.513 1.00 68.66 391 THR D N 1
ATOM 8688 C CA . THR D 2 391 ? -21.119 -19.022 44.621 1.00 60.55 391 THR D CA 1
ATOM 8689 C C . THR D 2 391 ? -21.535 -19.851 45.835 1.00 71.32 391 THR D C 1
ATOM 8690 O O . THR D 2 391 ? -21.130 -19.559 46.963 1.00 77.77 391 THR D O 1
ATOM 8694 N N . ARG D 2 392 ? -22.348 -20.880 45.601 1.00 60.43 392 ARG D N 1
ATOM 8695 C CA . ARG D 2 392 ? -22.799 -21.750 46.685 1.00 51.79 392 ARG D CA 1
ATOM 8696 C C . ARG D 2 392 ? -21.629 -22.484 47.334 1.00 64.59 392 ARG D C 1
ATOM 8697 O O . ARG D 2 392 ? -21.566 -22.608 48.559 1.00 86.68 392 ARG D O 1
ATOM 8705 N N . ILE D 2 393 ? -20.709 -22.971 46.507 1.00 68.42 393 ILE D N 1
ATOM 8706 C CA . ILE D 2 393 ? -19.517 -23.648 47.008 1.00 66.64 393 ILE D CA 1
ATOM 8707 C C . ILE D 2 393 ? -18.661 -22.682 47.826 1.00 73.83 393 ILE D C 1
ATOM 8708 O O . ILE D 2 393 ? -18.146 -23.042 48.887 1.00 71.95 393 ILE D O 1
ATOM 8713 N N . TYR D 2 394 ? -18.521 -21.454 47.332 1.00 75.54 394 TYR D N 1
ATOM 8714 C CA . TYR D 2 394 ? -17.821 -20.406 48.072 1.00 75.34 394 TYR D CA 1
ATOM 8715 C C . TYR D 2 394 ? -18.467 -20.151 49.435 1.00 75.24 394 TYR D C 1
ATOM 8716 O O . TYR D 2 394 ? -17.771 -19.936 50.429 1.00 64.79 394 TYR D O 1
ATOM 8725 N N . ILE D 2 395 ? -19.797 -20.170 49.474 1.00 77.31 395 ILE D N 1
ATOM 8726 C CA . ILE D 2 395 ? -20.528 -20.006 50.729 1.00 72.68 395 ILE D CA 1
ATOM 8727 C C . ILE D 2 395 ? -20.240 -21.155 51.690 1.00 78.79 395 ILE D C 1
ATOM 8728 O O . ILE D 2 395 ? -19.933 -20.931 52.861 1.00 90.88 395 ILE D O 1
ATOM 8733 N N . LYS D 2 396 ? -20.320 -22.384 51.186 1.00 72.85 396 LYS D N 1
ATOM 8734 C CA . LYS D 2 396 ? -20.088 -23.569 52.010 1.00 71.56 396 LYS D CA 1
ATOM 8735 C C . LYS D 2 396 ? -18.623 -23.711 52.427 1.00 69.87 396 LYS D C 1
ATOM 8736 O O . LYS D 2 396 ? -18.265 -24.647 53.142 1.00 71.22 396 LYS D O 1
ATOM 8742 N N . LEU D 2 397 ? -17.780 -22.789 51.970 1.00 68.43 397 LEU D N 1
ATOM 8743 C CA . LEU D 2 397 ? -16.375 -22.768 52.367 1.00 71.76 397 LEU D CA 1
ATOM 8744 C C . LEU D 2 397 ? -16.031 -21.498 53.143 1.00 74.24 397 LEU D C 1
ATOM 8745 O O . LEU D 2 397 ? -14.855 -21.203 53.378 1.00 70.67 397 LEU D O 1
ATOM 8750 N N . ASN D 2 398 ? -17.054 -20.733 53.507 1.00 74.37 398 ASN D N 1
ATOM 8751 C CA . ASN D 2 398 ? -16.876 -19.567 54.365 1.00 77.54 398 ASN D CA 1
ATOM 8752 C C . ASN D 2 398 ? -16.242 -18.374 53.657 1.00 81.47 398 ASN D C 1
ATOM 8753 O O . ASN D 2 398 ? -15.841 -17.405 54.302 1.00 99.91 398 ASN D O 1
ATOM 8758 N N . ASP D 2 399 ? -16.151 -18.444 52.334 1.00 76.25 399 ASP D N 1
ATOM 8759 C CA . ASP D 2 399 ? -15.569 -17.354 51.560 1.00 77.09 399 ASP D CA 1
ATOM 8760 C C . ASP D 2 399 ? -16.606 -16.266 51.312 1.00 80.56 399 ASP D C 1
ATOM 8761 O O . ASP D 2 399 ? -17.109 -16.119 50.198 1.00 90.03 399 ASP D O 1
ATOM 8766 N N . MET D 2 400 ? -16.924 -15.505 52.354 1.00 79.05 400 MET D N 1
ATOM 8767 C CA . MET D 2 400 ? -17.922 -14.449 52.241 1.00 78.96 400 MET D CA 1
ATOM 8768 C C . MET D 2 400 ? -17.528 -13.417 51.186 1.00 72.50 400 MET D C 1
ATOM 8769 O O . MET D 2 400 ? -18.332 -13.043 50.333 1.00 64.43 400 MET D O 1
ATOM 8774 N N . SER D 2 401 ? -16.277 -12.969 51.243 1.00 77.53 401 SER D N 1
ATOM 8775 C CA . SER D 2 401 ? -15.772 -12.018 50.262 1.00 83.22 401 SER D CA 1
ATOM 8776 C C . SER D 2 401 ? -15.766 -12.552 48.835 1.00 82.94 401 SER D C 1
ATOM 8777 O O . SER D 2 401 ? -16.113 -11.842 47.892 1.00 78.41 401 SER D O 1
ATOM 8780 N N . ASN D 2 402 ? -15.371 -13.812 48.687 1.00 83.83 402 ASN D N 1
ATOM 8781 C CA . ASN D 2 402 ? -15.354 -14.466 47.385 1.00 68.95 402 ASN D CA 1
ATOM 8782 C C . ASN D 2 402 ? -16.750 -14.606 46.789 1.00 79.20 402 ASN D C 1
ATOM 8783 O O . ASN D 2 402 ? -16.948 -14.407 45.590 1.00 101.63 402 ASN D O 1
ATOM 8788 N N . ALA D 2 403 ? -17.714 -14.952 47.636 1.00 68.21 403 ALA D N 1
ATOM 8789 C CA . ALA D 2 403 ? -19.087 -15.156 47.193 1.00 70.15 403 ALA D CA 1
ATOM 8790 C C . ALA D 2 403 ? -19.696 -13.875 46.635 1.00 76.39 403 ALA D C 1
ATOM 8791 O O . ALA D 2 403 ? -20.396 -13.901 45.623 1.00 93.64 403 ALA D O 1
ATOM 8793 N N . LEU D 2 404 ? -19.427 -12.755 47.298 1.00 71.22 404 LEU D N 1
ATOM 8794 C CA . LEU D 2 404 ? -19.945 -11.469 46.850 1.00 70.71 404 LEU D CA 1
ATOM 8795 C C . LEU D 2 404 ? -19.385 -11.115 45.479 1.00 77.20 404 LEU D C 1
ATOM 8796 O O . LEU D 2 404 ? -20.104 -10.622 44.611 1.00 85.28 404 LEU D O 1
ATOM 8801 N N . LEU D 2 405 ? -18.096 -11.375 45.290 1.00 70.97 405 LEU D N 1
ATOM 8802 C CA . LEU D 2 405 ? -17.448 -11.146 44.006 1.00 66.46 405 LEU D CA 1
ATOM 8803 C C . LEU D 2 405 ? -18.055 -12.046 42.938 1.00 69.42 405 LEU D C 1
ATOM 8804 O O . LEU D 2 405 ? -18.271 -11.626 41.802 1.00 89.09 405 LEU D O 1
ATOM 8809 N N . SER D 2 406 ? -18.328 -13.290 43.318 1.00 55.07 406 SER D N 1
ATOM 8810 C CA . SER D 2 406 ? -18.894 -14.272 42.403 1.00 62.29 406 SER D CA 1
ATOM 8811 C C . SER D 2 406 ? -20.398 -14.078 42.222 1.00 70.88 406 SER D C 1
ATOM 8812 O O . SER D 2 406 ? -20.921 -14.270 41.124 1.00 74.60 406 SER D O 1
ATOM 8815 N N . LEU D 2 407 ? -21.088 -13.709 43.299 1.00 77.73 407 LEU D N 1
ATOM 8816 C CA . LEU D 2 407 ? -22.519 -13.423 43.234 1.00 75.62 407 LEU D CA 1
ATOM 8817 C C . LEU D 2 407 ? -22.749 -12.188 42.378 1.00 73.33 407 LEU D C 1
ATOM 8818 O O . LEU D 2 407 ? -23.718 -12.114 41.619 1.00 59.35 407 LEU D O 1
ATOM 8823 N N . ASN D 2 408 ? -21.849 -11.220 42.506 1.00 78.03 408 ASN D N 1
ATOM 8824 C CA . ASN D 2 408 ? -21.902 -10.024 41.685 1.00 73.07 408 ASN D CA 1
ATOM 8825 C C . ASN D 2 408 ? -21.625 -10.396 40.232 1.00 68.82 408 ASN D C 1
ATOM 8826 O O . ASN D 2 408 ? -22.116 -9.758 39.303 1.00 70.26 408 ASN D O 1
ATOM 8831 N N . ALA D 2 409 ? -20.844 -11.458 40.054 1.00 59.02 409 ALA D N 1
ATOM 8832 C CA . ALA D 2 409 ? -20.471 -11.946 38.730 1.00 69.79 409 ALA D CA 1
ATOM 8833 C C . ALA D 2 409 ? -21.544 -12.843 38.114 1.00 75.79 409 ALA D C 1
ATOM 8834 O O . ALA D 2 409 ? -21.459 -13.195 36.939 1.00 76.82 409 ALA D O 1
ATOM 8836 N N . CYS D 2 410 ? -22.550 -13.214 38.901 1.00 77.31 410 CYS D N 1
ATOM 8837 C CA . CYS D 2 410 ? -23.645 -14.023 38.377 1.00 73.88 410 CYS D CA 1
ATOM 8838 C C . CYS D 2 410 ? -24.435 -13.245 37.332 1.00 66.83 410 CYS D C 1
ATOM 8839 O O . CYS D 2 410 ? -24.988 -12.182 37.629 1.00 67.29 410 CYS D O 1
ATOM 8842 N N . PRO D 2 411 ? -24.479 -13.764 36.096 1.00 62.93 411 PRO D N 1
ATOM 8843 C CA . PRO D 2 411 ? -25.277 -13.113 35.051 1.00 59.15 411 PRO D CA 1
ATOM 8844 C C . PRO D 2 411 ? -26.769 -13.299 35.319 1.00 60.58 411 PRO D C 1
ATOM 8845 O O . PRO D 2 411 ? -27.187 -14.386 35.730 1.00 74.01 411 PRO D O 1
ATOM 8849 N N . MET D 2 412 ? -27.562 -12.257 35.091 1.00 59.39 412 MET D N 1
ATOM 8850 C CA . MET D 2 412 ? -28.987 -12.315 35.399 1.00 75.91 412 MET D CA 1
ATOM 8851 C C . MET D 2 412 ? -29.842 -12.415 34.142 1.00 78.61 412 MET D C 1
ATOM 8852 O O . MET D 2 412 ? -29.549 -11.784 33.124 1.00 90.00 412 MET D O 1
ATOM 8857 N N . SER D 2 413 ? -30.901 -13.214 34.217 1.00 74.43 413 SER D N 1
ATOM 8858 C CA . SER D 2 413 ? -31.828 -13.359 33.101 1.00 78.32 413 SER D CA 1
ATOM 8859 C C . SER D 2 413 ? -32.617 -12.069 32.885 1.00 90.01 413 SER D C 1
ATOM 8860 O O . SER D 2 413 ? -33.222 -11.530 33.817 1.00 85.76 413 SER D O 1
ATOM 8863 N N . GLN D 2 414 ? -32.595 -11.572 31.653 1.00 104.10 414 GLN D N 1
ATOM 8864 C CA . GLN D 2 414 ? -33.396 -10.416 31.276 1.00 110.15 414 GLN D CA 1
ATOM 8865 C C . GLN D 2 414 ? -34.528 -10.879 30.372 1.00 110.77 414 GLN D C 1
ATOM 8866 O O . GLN D 2 414 ? -34.359 -11.838 29.612 1.00 110.45 414 GLN D O 1
ATOM 8872 N N . VAL D 2 415 ? -35.690 -10.236 30.478 1.00 108.84 415 VAL D N 1
ATOM 8873 C CA . VAL D 2 415 ? -36.747 -10.364 29.462 1.00 110.60 415 VAL D CA 1
ATOM 8874 C C . VAL D 2 415 ? -37.370 -11.775 29.356 1.00 106.99 415 VAL D C 1
ATOM 8875 O O . VAL D 2 415 ? -38.428 -11.953 28.746 1.00 116.51 415 VAL D O 1
ATOM 8879 N N . LYS D 2 416 ? -36.739 -12.771 29.973 1.00 98.12 416 LYS D N 1
ATOM 8880 C CA . LYS D 2 416 ? -37.215 -14.150 29.870 1.00 91.38 416 LYS D CA 1
ATOM 8881 C C . LYS D 2 416 ? -38.074 -14.521 31.081 1.00 85.36 416 LYS D C 1
ATOM 8882 O O . LYS D 2 416 ? -37.662 -14.325 32.223 1.00 79.83 416 LYS D O 1
ATOM 8888 N N . GLU D 2 417 ? -39.269 -15.048 30.828 1.00 80.00 417 GLU D N 1
ATOM 8889 C CA . GLU D 2 417 ? -40.191 -15.403 31.907 1.00 70.44 417 GLU D CA 1
ATOM 8890 C C . GLU D 2 417 ? -40.494 -16.901 31.960 1.00 71.91 417 GLU D C 1
ATOM 8891 O O . GLU D 2 417 ? -40.483 -17.581 30.932 1.00 87.72 417 GLU D O 1
ATOM 8897 N N . LYS D 2 418 ? -40.756 -17.409 33.163 1.00 76.00 418 LYS D N 1
ATOM 8898 C CA . LYS D 2 418 ? -41.132 -18.809 33.340 1.00 77.82 418 LYS D CA 1
ATOM 8899 C C . LYS D 2 418 ? -42.514 -19.061 32.746 1.00 77.95 418 LYS D C 1
ATOM 8900 O O . LYS D 2 418 ? -43.321 -18.138 32.620 1.00 81.72 418 LYS D O 1
ATOM 8906 N N . TYR D 2 419 ? -42.781 -20.312 32.386 1.00 67.50 419 TYR D N 1
ATOM 8907 C CA . TYR D 2 419 ? -44.021 -20.660 31.703 1.00 67.16 419 TYR D CA 1
ATOM 8908 C C . TYR D 2 419 ? -45.236 -20.515 32.612 1.00 73.79 419 TYR D C 1
ATOM 8909 O O . TYR D 2 419 ? -45.274 -21.068 33.710 1.00 84.91 419 TYR D O 1
ATOM 8918 N N . VAL D 2 420 ? -46.230 -19.769 32.138 1.00 80.41 420 VAL D N 1
ATOM 8919 C CA . VAL D 2 420 ? -47.458 -19.530 32.890 1.00 88.06 420 VAL D CA 1
ATOM 8920 C C . VAL D 2 420 ? -48.663 -19.676 31.967 1.00 91.30 420 VAL D C 1
ATOM 8921 O O . VAL D 2 420 ? -48.647 -19.173 30.846 1.00 104.95 420 VAL D O 1
ATOM 8925 N N . LEU D 2 421 ? -49.697 -20.378 32.426 1.00 80.52 421 LEU D N 1
ATOM 8926 C CA . LEU D 2 421 ? -50.920 -20.521 31.636 1.00 76.96 421 LEU D CA 1
ATOM 8927 C C . LEU D 2 421 ? -51.566 -19.159 31.384 1.00 84.50 421 LEU D C 1
ATOM 8928 O O . LEU D 2 421 ? -51.808 -18.402 32.324 1.00 85.38 421 LEU D O 1
ATOM 8933 N N . ARG D 2 422 ? -51.847 -18.844 30.122 1.00 87.37 422 ARG D N 1
ATOM 8934 C CA . ARG D 2 422 ? -52.462 -17.557 29.791 1.00 87.56 422 ARG D CA 1
ATOM 8935 C C . ARG D 2 422 ? -53.820 -17.685 29.105 1.00 94.63 422 ARG D C 1
ATOM 8936 O O . ARG D 2 422 ? -54.171 -18.748 28.585 1.00 91.41 422 ARG D O 1
ATOM 8944 N N . ARG D 2 423 ? -54.570 -16.585 29.123 1.00 105.30 423 ARG D N 1
ATOM 8945 C CA . ARG D 2 423 ? -55.960 -16.562 28.699 1.00 112.80 423 ARG D CA 1
ATOM 8946 C C . ARG D 2 423 ? -56.106 -15.968 27.305 1.00 123.76 423 ARG D C 1
ATOM 8947 O O . ARG D 2 423 ? -55.702 -14.830 27.065 1.00 125.24 423 ARG D O 1
ATOM 8955 N N . ILE D 2 424 ? -56.721 -16.736 26.407 1.00 126.35 424 ILE D N 1
ATOM 8956 C CA . ILE D 2 424 ? -56.794 -16.388 24.989 1.00 124.98 424 ILE D CA 1
ATOM 8957 C C . ILE D 2 424 ? -57.946 -15.432 24.694 1.00 127.63 424 ILE D C 1
ATOM 8958 O O . ILE D 2 424 ? -58.216 -15.103 23.540 1.00 130.72 424 ILE D O 1
ATOM 8963 N N . ALA D 2 425 ? -58.649 -15.028 25.746 1.00 129.38 425 ALA D N 1
ATOM 8964 C CA . ALA D 2 425 ? -59.656 -13.979 25.653 1.00 133.13 425 ALA D CA 1
ATOM 8965 C C . ALA D 2 425 ? -59.418 -12.973 26.770 1.00 147.76 425 ALA D C 1
ATOM 8966 O O . ALA D 2 425 ? -58.868 -13.328 27.819 1.00 151.78 425 ALA D O 1
ATOM 8968 N N . PRO D 2 426 ? -59.813 -11.706 26.552 1.00 154.19 426 PRO D N 1
ATOM 8969 C CA . PRO D 2 426 ? -59.851 -10.802 27.710 1.00 155.79 426 PRO D CA 1
ATOM 8970 C C . PRO D 2 426 ? -60.893 -11.344 28.695 1.00 157.33 426 PRO D C 1
ATOM 8971 O O . PRO D 2 426 ? -61.933 -11.832 28.230 1.00 158.85 426 PRO D O 1
ATOM 8975 N N . GLU D 2 431 ? -68.665 -10.625 33.927 1.00 129.62 431 GLU D N 1
ATOM 8976 C CA . GLU D 2 431 ? -68.354 -11.394 35.133 1.00 139.48 431 GLU D CA 1
ATOM 8977 C C . GLU D 2 431 ? -68.949 -12.811 35.148 1.00 139.84 431 GLU D C 1
ATOM 8978 O O . GLU D 2 431 ? -68.658 -13.592 36.055 1.00 133.91 431 GLU D O 1
ATOM 8984 N N . ASN D 2 432 ? -69.772 -13.143 34.156 1.00 145.44 432 ASN D N 1
ATOM 8985 C CA . ASN D 2 432 ? -70.560 -14.371 34.211 1.00 147.71 432 ASN D CA 1
ATOM 8986 C C . ASN D 2 432 ? -69.787 -15.661 33.920 1.00 135.89 432 ASN D C 1
ATOM 8987 O O . ASN D 2 432 ? -69.207 -15.839 32.843 1.00 122.04 432 ASN D O 1
ATOM 8992 N N . LEU D 2 433 ? -69.824 -16.568 34.891 1.00 131.53 433 LEU D N 1
ATOM 8993 C CA . LEU D 2 433 ? -68.989 -17.761 34.878 1.00 123.66 433 LEU D CA 1
ATOM 8994 C C . LEU D 2 433 ? -69.650 -18.951 35.562 1.00 131.31 433 LEU D C 1
ATOM 8995 O O . LEU D 2 433 ? -70.638 -18.795 36.274 1.00 145.20 433 LEU D O 1
ATOM 9000 N N . HIS D 2 434 ? -69.097 -20.142 35.346 1.00 119.11 434 HIS D N 1
ATOM 9001 C CA . HIS D 2 434 ? -69.542 -21.325 36.084 1.00 112.78 434 HIS D CA 1
ATOM 9002 C C . HIS D 2 434 ? -68.372 -22.047 36.753 1.00 108.76 434 HIS D C 1
ATOM 9003 O O . HIS D 2 434 ? -67.469 -22.544 36.078 1.00 102.01 434 HIS D O 1
ATOM 9010 N N . LEU D 2 435 ? -68.399 -22.099 38.081 1.00 105.25 435 LEU D N 1
ATOM 9011 C CA . LEU D 2 435 ? -67.366 -22.779 38.855 1.00 102.76 435 LEU D CA 1
ATOM 9012 C C . LEU D 2 435 ? -68.004 -23.815 39.778 1.00 101.53 435 LEU D C 1
ATOM 9013 O O . LEU D 2 435 ? -68.338 -23.508 40.924 1.00 101.97 435 LEU D O 1
ATOM 9018 N N . PRO D 2 436 ? -68.174 -25.051 39.277 1.00 101.99 436 PRO D N 1
ATOM 9019 C CA . PRO D 2 436 ? -68.852 -26.124 40.016 1.00 101.43 436 PRO D CA 1
ATOM 9020 C C . PRO D 2 436 ? -68.133 -26.500 41.311 1.00 103.83 436 PRO D C 1
ATOM 9021 O O . PRO D 2 436 ? -66.947 -26.209 41.472 1.00 89.02 436 PRO D O 1
ATOM 9025 N N . LEU D 2 437 ? -68.861 -27.149 42.216 1.00 113.51 437 LEU D N 1
ATOM 9026 C CA . LEU D 2 437 ? -68.365 -27.474 43.549 1.00 118.01 437 LEU D CA 1
ATOM 9027 C C . LEU D 2 437 ? -68.447 -28.978 43.779 1.00 121.07 437 LEU D C 1
ATOM 9028 O O . LEU D 2 437 ? -69.495 -29.490 44.172 1.00 132.01 437 LEU D O 1
ATOM 9033 N N . PRO D 2 438 ? -67.344 -29.693 43.512 1.00 110.34 438 PRO D N 1
ATOM 9034 C CA . PRO D 2 438 ? -67.321 -31.159 43.591 1.00 109.09 438 PRO D CA 1
ATOM 9035 C C . PRO D 2 438 ? -67.713 -31.699 44.962 1.00 114.77 438 PRO D C 1
ATOM 9036 O O . PRO D 2 438 ? -67.142 -31.297 45.976 1.00 107.30 438 PRO D O 1
ATOM 9040 N N . LEU D 2 439 ? -68.688 -32.603 44.975 1.00 126.12 439 LEU D N 1
ATOM 9041 C CA . LEU D 2 439 ? -69.091 -33.297 46.190 1.00 126.37 439 LEU D CA 1
ATOM 9042 C C . LEU D 2 439 ? -68.433 -34.669 46.248 1.00 123.29 439 LEU D C 1
ATOM 9043 O O . LEU D 2 439 ? -68.663 -35.439 47.182 1.00 116.24 439 LEU D O 1
ATOM 9048 N N . ASP D 2 440 ? -67.628 -34.965 45.229 1.00 126.62 440 ASP D N 1
ATOM 9049 C CA . ASP D 2 440 ? -66.943 -36.249 45.101 1.00 135.06 440 ASP D CA 1
ATOM 9050 C C . ASP D 2 440 ? -66.156 -36.572 46.365 1.00 145.66 440 ASP D C 1
ATOM 9051 O O . ASP D 2 440 ? -66.477 -37.524 47.075 1.00 151.56 440 ASP D O 1
ATOM 9056 N N . ALA D 2 441 ? -65.135 -35.769 46.644 1.00 143.76 441 ALA D N 1
ATOM 9057 C CA . ALA D 2 441 ? -64.365 -35.911 47.872 1.00 133.45 441 ALA D CA 1
ATOM 9058 C C . ALA D 2 441 ? -64.221 -34.559 48.560 1.00 130.19 441 ALA D C 1
ATOM 9059 O O . ALA D 2 441 ? -63.623 -33.630 48.017 1.00 130.65 441 ALA D O 1
ATOM 9061 N N . SER D 2 442 ? -64.771 -34.457 49.764 1.00 125.90 442 SER D N 1
ATOM 9062 C CA . SER D 2 442 ? -64.763 -33.202 50.504 1.00 128.00 442 SER D CA 1
ATOM 9063 C C . SER D 2 442 ? -64.375 -33.403 51.960 1.00 132.19 442 SER D C 1
ATOM 9064 O O . SER D 2 442 ? -64.754 -34.393 52.591 1.00 135.77 442 SER D O 1
ATOM 9067 N N . ILE D 2 443 ? -63.594 -32.463 52.483 1.00 127.66 443 ILE D N 1
ATOM 9068 C CA . ILE D 2 443 ? -63.222 -32.461 53.892 1.00 119.91 443 ILE D CA 1
ATOM 9069 C C . ILE D 2 443 ? -63.520 -31.077 54.471 1.00 131.27 443 ILE D C 1
ATOM 9070 O O . ILE D 2 443 ? -64.156 -30.254 53.814 1.00 130.67 443 ILE D O 1
ATOM 9075 N N . GLU D 2 444 ? -63.072 -30.827 55.696 1.00 144.00 444 GLU D N 1
ATOM 9076 C CA . GLU D 2 444 ? -63.322 -29.554 56.367 1.00 145.69 444 GLU D CA 1
ATOM 9077 C C . GLU D 2 444 ? -62.694 -28.386 55.615 1.00 153.89 444 GLU D C 1
ATOM 9078 O O . GLU D 2 444 ? -61.825 -28.586 54.764 1.00 161.17 444 GLU D O 1
ATOM 9084 N N . GLU D 2 445 ? -63.188 -27.181 55.899 1.00 149.69 445 GLU D N 1
ATOM 9085 C CA . GLU D 2 445 ? -62.677 -25.941 55.311 1.00 149.24 445 GLU D CA 1
ATOM 9086 C C . GLU D 2 445 ? -63.137 -25.713 53.870 1.00 147.76 445 GLU D C 1
ATOM 9087 O O . GLU D 2 445 ? -62.785 -24.702 53.254 1.00 142.96 445 GLU D O 1
ATOM 9093 N N . ILE D 2 446 ? -63.904 -26.660 53.330 1.00 148.57 446 ILE D N 1
ATOM 9094 C CA . ILE D 2 446 ? -64.634 -26.418 52.088 1.00 147.94 446 ILE D CA 1
ATOM 9095 C C . ILE D 2 446 ? -65.554 -25.214 52.237 1.00 153.30 446 ILE D C 1
ATOM 9096 O O . ILE D 2 446 ? -65.909 -24.579 51.244 1.00 154.00 446 ILE D O 1
ATOM 9101 N N . SER D 2 447 ? -65.939 -24.920 53.480 1.00 155.68 447 SER D N 1
ATOM 9102 C CA . SER D 2 447 ? -66.710 -23.726 53.798 1.00 156.85 447 SER D CA 1
ATOM 9103 C C . SER D 2 447 ? -65.951 -22.537 53.222 1.00 161.81 447 SER D C 1
ATOM 9104 O O . SER D 2 447 ? -64.773 -22.325 53.538 1.00 155.49 447 SER D O 1
ATOM 9107 N N . SER D 2 448 ? -66.644 -21.769 52.382 1.00 171.25 448 SER D N 1
ATOM 9108 C CA . SER D 2 448 ? -66.003 -20.803 51.494 1.00 173.75 448 SER D CA 1
ATOM 9109 C C . SER D 2 448 ? -66.345 -19.364 51.865 1.00 172.61 448 SER D C 1
ATOM 9110 O O . SER D 2 448 ? -67.514 -19.003 51.942 1.00 174.98 448 SER D O 1
ATOM 9113 N N . LEU D 2 449 ? -65.323 -18.534 52.054 1.00 166.91 449 LEU D N 1
ATOM 9114 C CA . LEU D 2 449 ? -65.533 -17.222 52.654 1.00 163.61 449 LEU D CA 1
ATOM 9115 C C . LEU D 2 449 ? -65.042 -16.044 51.826 1.00 155.99 449 LEU D C 1
ATOM 9116 O O . LEU D 2 449 ? -64.643 -16.192 50.671 1.00 147.78 449 LEU D O 1
ATOM 9121 N N . ASN D 2 450 ? -65.095 -14.869 52.450 1.00 155.35 450 ASN D N 1
ATOM 9122 C CA . ASN D 2 450 ? -64.586 -13.635 51.872 1.00 153.99 450 ASN D CA 1
ATOM 9123 C C . ASN D 2 450 ? -63.470 -13.044 52.729 1.00 157.11 450 ASN D C 1
ATOM 9124 O O . ASN D 2 450 ? -63.714 -12.142 53.532 1.00 157.28 450 ASN D O 1
ATOM 9129 N N . PRO D 2 451 ? -62.240 -13.559 52.564 1.00 155.66 451 PRO D N 1
ATOM 9130 C CA . PRO D 2 451 ? -61.078 -13.087 53.327 1.00 150.56 451 PRO D CA 1
ATOM 9131 C C . PRO D 2 451 ? -60.677 -11.672 52.926 1.00 143.50 451 PRO D C 1
ATOM 9132 O O . PRO D 2 451 ? -59.694 -11.483 52.209 1.00 132.54 451 PRO D O 1
ATOM 9136 N N . MET D 2 452 ? -61.443 -10.691 53.389 1.00 146.38 452 MET D N 1
ATOM 9137 C CA . MET D 2 452 ? -61.178 -9.288 53.087 1.00 145.37 452 MET D CA 1
ATOM 9138 C C . MET D 2 452 ? -59.945 -8.748 53.798 1.00 143.51 452 MET D C 1
ATOM 9139 O O . MET D 2 452 ? -59.484 -9.321 54.789 1.00 136.43 452 MET D O 1
ATOM 9144 N N . ASP D 2 453 ? -59.419 -7.643 53.274 1.00 147.35 453 ASP D N 1
ATOM 9145 C CA . ASP D 2 453 ? -58.456 -6.822 54.002 1.00 149.46 453 ASP D CA 1
ATOM 9146 C C . ASP D 2 453 ? -58.488 -5.370 53.533 1.00 149.96 453 ASP D C 1
ATOM 9147 O O . ASP D 2 453 ? -59.469 -4.663 53.761 1.00 148.79 453 ASP D O 1
ATOM 9152 N N . ASP D 2 462 ? -52.040 -5.788 57.873 1.00 116.39 462 ASP D N 1
ATOM 9153 C CA . ASP D 2 462 ? -50.718 -5.194 58.031 1.00 120.52 462 ASP D CA 1
ATOM 9154 C C . ASP D 2 462 ? -50.110 -4.899 56.662 1.00 128.40 462 ASP D C 1
ATOM 9155 O O . ASP D 2 462 ? -49.416 -5.743 56.089 1.00 136.99 462 ASP D O 1
ATOM 9160 N N . PRO D 2 463 ? -50.369 -3.692 56.134 1.00 121.90 463 PRO D N 1
ATOM 9161 C CA . PRO D 2 463 ? -49.885 -3.269 54.815 1.00 121.38 463 PRO D CA 1
ATOM 9162 C C . PRO D 2 463 ? -48.365 -3.295 54.711 1.00 134.40 463 PRO D C 1
ATOM 9163 O O . PRO D 2 463 ? -47.834 -3.328 53.602 1.00 139.85 463 PRO D O 1
ATOM 9167 N N . ASN D 2 464 ? -47.679 -3.266 55.849 1.00 135.58 464 ASN D N 1
ATOM 9168 C CA . ASN D 2 464 ? -46.227 -3.363 55.865 1.00 138.68 464 ASN D CA 1
ATOM 9169 C C . ASN D 2 464 ? -45.779 -4.767 55.473 1.00 138.10 464 ASN D C 1
ATOM 9170 O O . ASN D 2 464 ? -44.650 -4.972 55.024 1.00 142.06 464 ASN D O 1
ATOM 9175 N N . LEU D 2 465 ? -46.684 -5.727 55.635 1.00 130.54 465 LEU D N 1
ATOM 9176 C CA . LEU D 2 465 ? -46.365 -7.137 55.456 1.00 121.74 465 LEU D CA 1
ATOM 9177 C C . LEU D 2 465 ? -46.725 -7.646 54.061 1.00 121.83 465 LEU D C 1
ATOM 9178 O O . LEU D 2 465 ? -46.232 -8.690 53.631 1.00 123.56 465 LEU D O 1
ATOM 9183 N N . VAL D 2 466 ? -47.583 -6.915 53.354 1.00 121.93 466 VAL D N 1
ATOM 9184 C CA . VAL D 2 466 ? -47.996 -7.338 52.018 1.00 119.47 466 VAL D CA 1
ATOM 9185 C C . VAL D 2 466 ? -47.356 -6.490 50.926 1.00 119.00 466 VAL D C 1
ATOM 9186 O O . VAL D 2 466 ? -47.386 -6.856 49.750 1.00 117.68 466 VAL D O 1
ATOM 9190 N N . ASN D 2 467 ? -46.792 -5.351 51.320 1.00 121.03 467 ASN D N 1
ATOM 9191 C CA . ASN D 2 467 ? -46.061 -4.500 50.392 1.00 121.78 467 ASN D CA 1
ATOM 9192 C C . ASN D 2 467 ? -44.582 -4.849 50.394 1.00 112.95 467 ASN D C 1
ATOM 9193 O O . ASN D 2 467 ? -43.736 -4.039 50.012 1.00 113.16 467 ASN D O 1
ATOM 9198 N N . LEU D 2 468 ? -44.287 -6.063 50.844 1.00 108.41 468 LEU D N 1
ATOM 9199 C CA . LEU D 2 468 ? -42.935 -6.593 50.822 1.00 112.18 468 LEU D CA 1
ATOM 9200 C C . LEU D 2 468 ? -42.543 -6.875 49.368 1.00 114.73 468 LEU D C 1
ATOM 9201 O O . LEU D 2 468 ? -43.295 -7.510 48.623 1.00 115.96 468 LEU D O 1
ATOM 9206 N N . SER D 2 469 ? -41.370 -6.400 48.962 1.00 118.72 469 SER D N 1
ATOM 9207 C CA . SER D 2 469 ? -40.944 -6.512 47.569 1.00 113.77 469 SER D CA 1
ATOM 9208 C C . SER D 2 469 ? -40.424 -7.898 47.209 1.00 104.77 469 SER D C 1
ATOM 9209 O O . SER D 2 469 ? -40.755 -8.434 46.151 1.00 111.65 469 SER D O 1
ATOM 9212 N N . ALA D 2 470 ? -39.638 -8.486 48.105 1.00 96.89 470 ALA D N 1
ATOM 9213 C CA . ALA D 2 470 ? -38.996 -9.772 47.842 1.00 90.52 470 ALA D CA 1
ATOM 9214 C C . ALA D 2 470 ? -39.972 -10.935 47.634 1.00 99.52 470 ALA D C 1
ATOM 9215 O O . ALA D 2 470 ? -39.567 -12.019 47.203 1.00 100.43 470 ALA D O 1
ATOM 9217 N N . SER D 2 471 ? -41.248 -10.723 47.941 1.00 109.17 471 SER D N 1
ATOM 9218 C CA . SER D 2 471 ? -42.252 -11.744 47.678 1.00 112.12 471 SER D CA 1
ATOM 9219 C C . SER D 2 471 ? -42.484 -11.836 46.176 1.00 102.55 471 SER D C 1
ATOM 9220 O O . SER D 2 471 ? -42.760 -12.906 45.636 1.00 99.56 471 SER D O 1
ATOM 9223 N N . SER D 2 472 ? -42.351 -10.696 45.508 1.00 96.34 472 SER D N 1
ATOM 9224 C CA . SER D 2 472 ? -42.559 -10.594 44.069 1.00 91.70 472 SER D CA 1
ATOM 9225 C C . SER D 2 472 ? -41.295 -10.944 43.283 1.00 92.36 472 SER D C 1
ATOM 9226 O O . SER D 2 472 ? -41.294 -10.909 42.053 1.00 98.41 472 SER D O 1
ATOM 9229 N N . LEU D 2 473 ? -40.225 -11.279 43.997 1.00 87.87 473 LEU D N 1
ATOM 9230 C CA . LEU D 2 473 ? -38.927 -11.527 43.371 1.00 85.24 473 LEU D CA 1
ATOM 9231 C C . LEU D 2 473 ? -38.954 -12.679 42.367 1.00 92.14 473 LEU D C 1
ATOM 9232 O O . LEU D 2 473 ? -39.545 -13.728 42.629 1.00 85.96 473 LEU D O 1
ATOM 9237 N N . LYS D 2 474 ? -38.303 -12.471 41.223 1.00 98.77 474 LYS D N 1
ATOM 9238 C CA . LYS D 2 474 ? -38.372 -13.406 40.096 1.00 89.77 474 LYS D CA 1
ATOM 9239 C C . LYS D 2 474 ? -37.062 -14.125 39.780 1.00 80.05 474 LYS D C 1
ATOM 9240 O O . LYS D 2 474 ? -35.985 -13.533 39.841 1.00 84.20 474 LYS D O 1
ATOM 9246 N N . SER D 2 475 ? -37.174 -15.411 39.452 1.00 63.65 475 SER D N 1
ATOM 9247 C CA . SER D 2 475 ? -36.114 -16.154 38.759 1.00 66.83 475 SER D CA 1
ATOM 9248 C C . SER D 2 475 ? -34.712 -16.149 39.398 1.00 78.13 475 SER D C 1
ATOM 9249 O O . SER D 2 475 ? -34.514 -16.558 40.553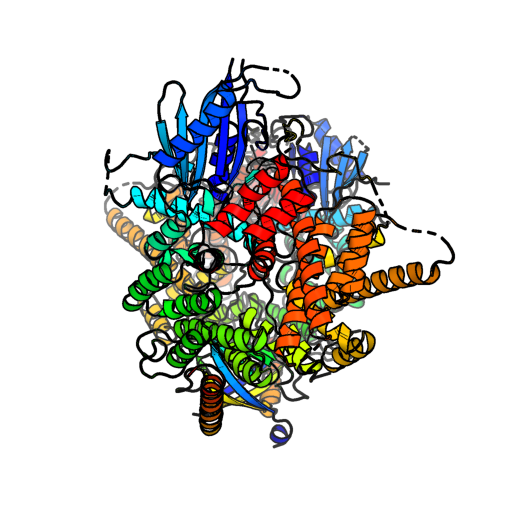 1.00 94.13 475 SER D O 1
ATOM 9252 N N . THR D 2 476 ? -33.744 -15.685 38.608 1.00 78.44 476 THR D N 1
ATOM 9253 C CA . THR D 2 476 ? -32.347 -15.642 39.013 1.00 69.35 476 THR D CA 1
ATOM 9254 C C . THR D 2 476 ? -32.126 -14.695 40.181 1.00 67.15 476 THR D C 1
ATOM 9255 O O . THR D 2 476 ? -31.290 -14.954 41.047 1.00 81.78 476 THR D O 1
ATOM 9259 N N . PHE D 2 477 ? -32.869 -13.594 40.191 1.00 60.04 477 PHE D N 1
ATOM 9260 C CA . PHE D 2 477 ? -32.795 -12.627 41.277 1.00 71.25 477 PHE D CA 1
ATOM 9261 C C . PHE D 2 477 ? -33.238 -13.269 42.591 1.00 78.30 477 PHE D C 1
ATOM 9262 O O . PHE D 2 477 ? -32.687 -12.978 43.654 1.00 89.97 477 PHE D O 1
ATOM 9270 N N . GLN D 2 478 ? -34.234 -14.146 42.502 1.00 74.43 478 GLN D N 1
ATOM 9271 C CA . GLN D 2 478 ? -34.741 -14.883 43.657 1.00 82.25 478 GLN D CA 1
ATOM 9272 C C . GLN D 2 478 ? -33.734 -15.928 44.131 1.00 86.75 478 GLN D C 1
ATOM 9273 O O . GLN D 2 478 ? -33.402 -16.002 45.324 1.00 99.59 478 GLN D O 1
ATOM 9279 N N . LEU D 2 479 ? -33.251 -16.731 43.186 1.00 68.11 479 LEU D N 1
ATOM 9280 C CA . LEU D 2 479 ? -32.275 -17.778 43.473 1.00 65.25 479 LEU D CA 1
ATOM 9281 C C . LEU D 2 479 ? -30.973 -17.216 44.041 1.00 72.09 479 LEU D C 1
ATOM 9282 O O . LEU D 2 479 ? -30.258 -17.903 44.778 1.00 80.09 479 LEU D O 1
ATOM 9287 N N . ALA D 2 480 ? -30.674 -15.966 43.693 1.00 69.04 480 ALA D N 1
ATOM 9288 C CA . ALA D 2 480 ? -29.502 -15.276 44.221 1.00 69.39 480 ALA D CA 1
ATOM 9289 C C . ALA D 2 480 ? -29.814 -14.648 45.579 1.00 77.25 480 ALA D C 1
ATOM 9290 O O . ALA D 2 480 ? -28.953 -14.586 46.466 1.00 91.18 480 ALA D O 1
ATOM 9292 N N . TYR D 2 481 ? -31.051 -14.179 45.732 1.00 65.35 481 TYR D N 1
ATOM 9293 C CA . TYR D 2 481 ? -31.502 -13.591 46.988 1.00 68.40 481 TYR D CA 1
ATOM 9294 C C . TYR D 2 481 ? -31.376 -14.635 48.088 1.00 66.83 481 TYR D C 1
ATOM 9295 O O . TYR D 2 481 ? -30.981 -14.327 49.215 1.00 67.45 481 TYR D O 1
ATOM 9304 N N . LYS D 2 482 ? -31.699 -15.878 47.739 1.00 65.55 482 LYS D N 1
ATOM 9305 C CA . LYS D 2 482 ? -31.540 -16.999 48.661 1.00 63.77 482 LYS D CA 1
ATOM 9306 C C . LYS D 2 482 ? -30.097 -17.161 49.139 1.00 61.94 482 LYS D C 1
ATOM 9307 O O . LYS D 2 482 ? -29.857 -17.504 50.297 1.00 82.30 482 LYS D O 1
ATOM 9313 N N . LEU D 2 483 ? -29.142 -16.905 48.252 1.00 64.04 483 LEU D N 1
ATOM 9314 C CA . LEU D 2 483 ? -27.732 -16.957 48.622 1.00 61.59 483 LEU D CA 1
ATOM 9315 C C . LEU D 2 483 ? -27.358 -15.768 49.498 1.00 54.89 483 LEU D C 1
ATOM 9316 O O . LEU D 2 483 ? -26.530 -15.893 50.405 1.00 61.28 483 LEU D O 1
ATOM 9321 N N . LEU D 2 484 ? -27.972 -14.617 49.230 1.00 52.92 484 LEU D N 1
ATOM 9322 C CA . LEU D 2 484 ? -27.737 -13.427 50.043 1.00 59.78 484 LEU D CA 1
ATOM 9323 C C . LEU D 2 484 ? -28.198 -13.666 51.485 1.00 68.57 484 LEU D C 1
ATOM 9324 O O . LEU D 2 484 ? -27.522 -13.271 52.441 1.00 74.16 484 LEU D O 1
ATOM 9329 N N . THR D 2 485 ? -29.340 -14.331 51.637 1.00 59.32 485 THR D N 1
ATOM 9330 C CA . THR D 2 485 ? -29.802 -14.732 52.961 1.00 63.43 485 THR D CA 1
ATOM 9331 C C . THR D 2 485 ? -28.851 -15.774 53.533 1.00 71.11 485 THR D C 1
ATOM 9332 O O . THR D 2 485 ? -28.564 -15.777 54.730 1.00 87.20 485 THR D O 1
ATOM 9336 N N . GLU D 2 486 ? -28.361 -16.653 52.661 1.00 67.30 486 GLU D N 1
ATOM 9337 C CA . GLU D 2 486 ? -27.450 -17.719 53.066 1.00 84.84 486 GLU D CA 1
ATOM 9338 C C . GLU D 2 486 ? -26.147 -17.194 53.670 1.00 91.49 486 GLU D C 1
ATOM 9339 O O . GLU D 2 486 ? -25.564 -17.839 54.542 1.00 102.04 486 GLU D O 1
ATOM 9345 N N . ILE D 2 487 ? -25.687 -16.033 53.211 1.00 91.39 487 ILE D N 1
ATOM 9346 C CA . ILE D 2 487 ? -24.502 -15.424 53.813 1.00 95.25 487 ILE D CA 1
ATOM 9347 C C . ILE D 2 487 ? -24.851 -14.525 54.995 1.00 91.08 487 ILE D C 1
ATOM 9348 O O . ILE D 2 487 ? -24.124 -14.492 55.991 1.00 94.20 487 ILE D O 1
ATOM 9353 N N . VAL D 2 488 ? -25.964 -13.802 54.893 1.00 84.11 488 VAL D N 1
ATOM 9354 C CA . VAL D 2 488 ? -26.368 -12.915 55.983 1.00 71.12 488 VAL D CA 1
ATOM 9355 C C . VAL D 2 488 ? -26.779 -13.691 57.237 1.00 80.73 488 VAL D C 1
ATOM 9356 O O . VAL D 2 488 ? -26.859 -13.122 58.326 1.00 94.74 488 VAL D O 1
ATOM 9360 N N . GLN D 2 489 ? -27.029 -14.990 57.081 1.00 84.46 489 GLN D N 1
ATOM 9361 C CA . GLN D 2 489 ? -27.352 -15.844 58.220 1.00 92.92 489 GLN D CA 1
ATOM 9362 C C . GLN D 2 489 ? -26.077 -16.366 58.888 1.00 84.31 489 GLN D C 1
ATOM 9363 O O . GLN D 2 489 ? -26.125 -17.041 59.919 1.00 94.61 489 GLN D O 1
ATOM 9369 N N . ILE D 2 490 ? -24.934 -16.037 58.295 1.00 72.35 490 ILE D N 1
ATOM 9370 C CA . ILE D 2 490 ? -23.639 -16.410 58.853 1.00 74.25 490 ILE D CA 1
ATOM 9371 C C . ILE D 2 490 ? -22.927 -15.180 59.408 1.00 78.27 490 ILE D C 1
ATOM 9372 O O . ILE D 2 490 ? -22.547 -15.141 60.574 1.00 77.44 490 ILE D O 1
ATOM 9377 N N . THR D 2 491 ? -22.752 -14.173 58.560 1.00 77.32 491 THR D N 1
ATOM 9378 C CA . THR D 2 491 ? -21.979 -12.986 58.920 1.00 76.37 491 THR D CA 1
ATOM 9379 C C . THR D 2 491 ? -22.722 -12.057 59.876 1.00 79.30 491 THR D C 1
ATOM 9380 O O . THR D 2 491 ? -22.112 -11.379 60.712 1.00 88.95 491 THR D O 1
ATOM 9384 N N . GLY D 2 492 ? -24.043 -12.035 59.743 1.00 61.59 492 GLY D N 1
ATOM 9385 C CA . GLY D 2 492 ? -24.847 -10.985 60.338 1.00 54.95 492 GLY D CA 1
ATOM 9386 C C . GLY D 2 492 ? -24.944 -9.808 59.371 1.00 65.69 492 GLY D C 1
ATOM 9387 O O . GLY D 2 492 ? -24.210 -9.737 58.379 1.00 61.90 492 GLY D O 1
ATOM 9388 N N . TRP D 2 493 ? -25.831 -8.866 59.667 1.00 66.14 493 TRP D N 1
ATOM 9389 C CA . TRP D 2 493 ? -26.124 -7.775 58.744 1.00 55.83 493 TRP D CA 1
ATOM 9390 C C . TRP D 2 493 ? -24.998 -6.743 58.614 1.00 68.37 493 TRP D C 1
ATOM 9391 O O . TRP D 2 493 ? -24.583 -6.405 57.498 1.00 85.50 493 TRP D O 1
ATOM 9402 N N . GLU D 2 494 ? -24.500 -6.251 59.745 1.00 81.58 494 GLU D N 1
ATOM 9403 C CA . GLU D 2 494 ? -23.490 -5.194 59.719 1.00 90.44 494 GLU D CA 1
ATOM 9404 C C . GLU D 2 494 ? -22.112 -5.673 59.243 1.00 88.34 494 GLU D C 1
ATOM 9405 O O . GLU D 2 494 ? -21.399 -4.931 58.555 1.00 86.34 494 GLU D O 1
ATOM 9411 N N . GLN D 2 495 ? -21.739 -6.900 59.608 1.00 87.94 495 GLN D N 1
ATOM 9412 C CA . GLN D 2 495 ? -20.493 -7.489 59.117 1.00 91.75 495 GLN D CA 1
ATOM 9413 C C . GLN D 2 495 ? -20.573 -7.643 57.605 1.00 102.97 495 GLN D C 1
ATOM 9414 O O . GLN D 2 495 ? -19.596 -7.416 56.888 1.00 107.98 495 GLN D O 1
ATOM 9420 N N . LEU D 2 496 ? -21.756 -8.021 57.133 1.00 99.54 496 LEU D N 1
ATOM 9421 C CA . LEU D 2 496 ? -22.046 -8.083 55.708 1.00 77.48 496 LEU D CA 1
ATOM 9422 C C . LEU D 2 496 ? -21.857 -6.713 55.071 1.00 83.23 496 LEU D C 1
ATOM 9423 O O . LEU D 2 496 ? -21.314 -6.600 53.972 1.00 91.12 496 LEU D O 1
ATOM 9428 N N . LEU D 2 497 ? -22.308 -5.673 55.769 1.00 86.38 497 LEU D N 1
ATOM 9429 C CA . LEU D 2 497 ? -22.140 -4.301 55.292 1.00 83.46 497 LEU D CA 1
ATOM 9430 C C . LEU D 2 497 ? -20.673 -3.899 55.193 1.00 79.32 497 LEU D C 1
ATOM 9431 O O . LEU D 2 497 ? -20.285 -3.160 54.290 1.00 86.57 497 LEU D O 1
ATOM 9436 N N . LYS D 2 498 ? -19.867 -4.386 56.132 1.00 72.79 498 LYS D N 1
ATOM 9437 C CA . LYS D 2 498 ? -18.433 -4.111 56.142 1.00 86.99 498 LYS D CA 1
ATOM 9438 C C . LYS D 2 498 ? -17.730 -4.825 54.982 1.00 84.76 498 LYS D C 1
ATOM 9439 O O . LYS D 2 498 ? -16.941 -4.211 54.248 1.00 80.10 498 LYS D O 1
ATOM 9445 N N . TYR D 2 499 ? -18.018 -6.119 54.834 1.00 78.03 499 TYR D N 1
ATOM 9446 C CA . TYR D 2 499 ? -17.503 -6.926 53.730 1.00 67.67 499 TYR D CA 1
ATOM 9447 C C . TYR D 2 499 ? -17.825 -6.243 52.413 1.00 68.61 499 TYR D C 1
ATOM 9448 O O . TYR D 2 499 ? -16.960 -6.067 51.557 1.00 66.26 499 TYR D O 1
ATOM 9457 N N . ARG D 2 500 ? -19.090 -5.864 52.271 1.00 63.96 500 ARG D N 1
ATOM 9458 C CA . ARG D 2 500 ? -19.578 -5.156 51.097 1.00 71.11 500 ARG D CA 1
ATOM 9459 C C . ARG D 2 500 ? -18.814 -3.857 50.874 1.00 75.79 500 ARG D C 1
ATOM 9460 O O . ARG D 2 500 ? -18.464 -3.516 49.745 1.00 83.69 500 ARG D O 1
ATOM 9468 N N . SER D 2 501 ? -18.552 -3.139 51.960 1.00 85.21 501 SER D N 1
ATOM 9469 C CA . SER D 2 501 ? -17.905 -1.839 51.871 1.00 84.88 501 SER D CA 1
ATOM 9470 C C . SER D 2 501 ? -16.435 -1.973 51.478 1.00 73.06 501 SER D C 1
ATOM 9471 O O . SER D 2 501 ? -15.848 -1.037 50.936 1.00 60.88 501 SER D O 1
ATOM 9474 N N . LYS D 2 502 ? -15.850 -3.141 51.740 1.00 83.58 502 LYS D N 1
ATOM 9475 C CA . LYS D 2 502 ? -14.430 -3.373 51.458 1.00 88.49 502 LYS D CA 1
ATOM 9476 C C . LYS D 2 502 ? -14.138 -3.776 50.012 1.00 93.92 502 LYS D C 1
ATOM 9477 O O . LYS D 2 502 ? -12.983 -3.780 49.588 1.00 97.64 502 LYS D O 1
ATOM 9483 N N . ILE D 2 503 ? -15.174 -4.124 49.258 1.00 93.71 503 ILE D N 1
ATOM 9484 C CA . ILE D 2 503 ? -14.981 -4.561 47.880 1.00 86.23 503 ILE D CA 1
ATOM 9485 C C . ILE D 2 503 ? -15.847 -3.788 46.887 1.00 81.87 503 ILE D C 1
ATOM 9486 O O . ILE D 2 503 ? -15.594 -3.823 45.678 1.00 83.74 503 ILE D O 1
ATOM 9491 N N . PHE D 2 504 ? -16.864 -3.095 47.391 1.00 84.85 504 PHE D N 1
ATOM 9492 C CA . PHE D 2 504 ? -17.785 -2.377 46.514 1.00 98.35 504 PHE D CA 1
ATOM 9493 C C . PHE D 2 504 ? -17.670 -0.856 46.643 1.00 113.98 504 PHE D C 1
ATOM 9494 O O . PHE D 2 504 ? -17.043 -0.349 47.569 1.00 117.48 504 PHE D O 1
ATOM 9502 N N . VAL D 2 505 ? -18.297 -0.141 45.712 1.00 125.66 505 VAL D N 1
ATOM 9503 C CA . VAL D 2 505 ? -18.007 1.275 45.475 1.00 141.66 505 VAL D CA 1
ATOM 9504 C C . VAL D 2 505 ? -18.768 2.267 46.367 1.00 162.61 505 VAL D C 1
ATOM 9505 O O . VAL D 2 505 ? -18.620 3.480 46.204 1.00 167.37 505 VAL D O 1
ATOM 9509 N N . MET D 2 506 ? -19.591 1.772 47.283 1.00 174.22 506 MET D N 1
ATOM 9510 C CA . MET D 2 506 ? -20.194 2.623 48.314 1.00 176.49 506 MET D CA 1
ATOM 9511 C C . MET D 2 506 ? -21.003 3.826 47.810 1.00 175.41 506 MET D C 1
ATOM 9512 O O . MET D 2 506 ? -21.863 3.696 46.938 1.00 177.71 506 MET D O 1
ATOM 9517 N N . GLU D 2 507 ? -20.715 4.995 48.384 1.00 169.32 507 GLU D N 1
ATOM 9518 C CA . GLU D 2 507 ? -21.471 6.228 48.142 1.00 164.75 507 GLU D CA 1
ATOM 9519 C C . GLU D 2 507 ? -20.643 7.355 47.524 1.00 162.15 507 GLU D C 1
ATOM 9520 O O . GLU D 2 507 ? -19.516 7.600 47.949 1.00 159.24 507 GLU D O 1
ATOM 9526 N N . ASP D 2 508 ? -21.213 8.052 46.545 1.00 161.27 508 ASP D N 1
ATOM 9527 C CA . ASP D 2 508 ? -20.496 9.118 45.860 1.00 154.26 508 ASP D CA 1
ATOM 9528 C C . ASP D 2 508 ? -21.191 10.455 46.101 1.00 155.01 508 ASP D C 1
ATOM 9529 O O . ASP D 2 508 ? -22.399 10.478 46.321 1.00 155.15 508 ASP D O 1
ATOM 9534 N N . GLU D 2 509 ? -20.435 11.554 46.032 1.00 153.53 509 GLU D N 1
ATOM 9535 C CA . GLU D 2 509 ? -20.868 12.851 46.571 1.00 151.32 509 GLU D CA 1
ATOM 9536 C C . GLU D 2 509 ? -21.115 12.671 48.068 1.00 143.81 509 GLU D C 1
ATOM 9537 O O . GLU D 2 509 ? -21.597 13.576 48.746 1.00 140.00 509 GLU D O 1
ATOM 9543 N N . MET D 2 530 ? -10.547 3.028 46.766 1.00 113.06 530 MET D N 1
ATOM 9544 C CA . MET D 2 530 ? -10.783 3.822 45.565 1.00 122.55 530 MET D CA 1
ATOM 9545 C C . MET D 2 530 ? -10.637 2.986 44.291 1.00 132.84 530 MET D C 1
ATOM 9546 O O . MET D 2 530 ? -11.458 3.080 43.377 1.00 132.14 530 MET D O 1
ATOM 9551 N N . ARG D 2 531 ? -9.593 2.161 44.244 1.00 137.51 531 ARG D N 1
ATOM 9552 C CA . ARG D 2 531 ? -9.247 1.411 43.039 1.00 131.69 531 ARG D CA 1
ATOM 9553 C C . ARG D 2 531 ? -9.730 -0.038 43.063 1.00 129.02 531 ARG D C 1
ATOM 9554 O O . ARG D 2 531 ? -10.587 -0.428 42.267 1.00 129.48 531 ARG D O 1
ATOM 9562 N N . SER D 2 532 ? -9.174 -0.825 43.983 1.00 126.30 532 SER D N 1
ATOM 9563 C CA . SER D 2 532 ? -9.445 -2.261 44.065 1.00 115.69 532 SER D CA 1
ATOM 9564 C C . SER D 2 532 ? -10.922 -2.583 44.300 1.00 101.82 532 SER D C 1
ATOM 9565 O O . SER D 2 532 ? -11.366 -3.712 44.063 1.00 104.14 532 SER D O 1
ATOM 9568 N N . LYS D 2 533 ? -11.676 -1.596 44.773 1.00 91.01 533 LYS D N 1
ATOM 9569 C CA . LYS D 2 533 ? -13.112 -1.764 44.914 1.00 87.74 533 LYS D CA 1
ATOM 9570 C C . LYS D 2 533 ? -13.749 -1.775 43.527 1.00 97.05 533 LYS D C 1
ATOM 9571 O O . LYS D 2 533 ? -13.427 -0.935 42.684 1.00 95.45 533 LYS D O 1
ATOM 9577 N N . ARG D 2 534 ? -14.665 -2.711 43.293 1.00 103.63 534 ARG D N 1
ATOM 9578 C CA . ARG D 2 534 ? -15.332 -2.787 41.999 1.00 98.20 534 ARG D CA 1
ATOM 9579 C C . ARG D 2 534 ? -16.802 -2.391 42.134 1.00 102.24 534 ARG D C 1
ATOM 9580 O O . ARG D 2 534 ? -17.275 -2.085 43.231 1.00 104.04 534 ARG D O 1
ATOM 9588 N N . LEU D 2 535 ? -17.522 -2.391 41.019 1.00 99.84 535 LEU D N 1
ATOM 9589 C CA . LEU D 2 535 ? -18.878 -1.860 41.006 1.00 99.25 535 LEU D CA 1
ATOM 9590 C C . LEU D 2 535 ? -19.918 -2.909 41.370 1.00 96.26 535 LEU D C 1
ATOM 9591 O O . LEU D 2 535 ? -19.909 -4.011 40.824 1.00 87.93 535 LEU D O 1
ATOM 9596 N N . CYS D 2 536 ? -20.818 -2.560 42.288 1.00 91.18 536 CYS D N 1
ATOM 9597 C CA . CYS D 2 536 ? -21.957 -3.416 42.596 1.00 86.54 536 CYS D CA 1
ATOM 9598 C C . CYS D 2 536 ? -22.948 -3.325 41.441 1.00 84.69 536 CYS D C 1
ATOM 9599 O O . CYS D 2 536 ? -23.128 -2.256 40.860 1.00 86.30 536 CYS D O 1
ATOM 9602 N N . GLU D 2 537 ? -23.622 -4.428 41.135 1.00 78.67 537 GLU D N 1
ATOM 9603 C CA . GLU D 2 537 ? -24.403 -4.515 39.902 1.00 82.81 537 GLU D CA 1
ATOM 9604 C C . GLU D 2 537 ? -25.808 -3.917 39.991 1.00 91.60 537 GLU D C 1
ATOM 9605 O O . GLU D 2 537 ? -26.588 -4.014 39.053 1.00 115.52 537 GLU D O 1
ATOM 9611 N N . ARG D 2 538 ? -26.129 -3.324 41.133 1.00 85.49 538 ARG D N 1
ATOM 9612 C CA . ARG D 2 538 ? -27.364 -2.547 41.312 1.00 93.08 538 ARG D CA 1
ATOM 9613 C C . ARG D 2 538 ? -28.673 -3.336 41.186 1.00 100.36 538 ARG D C 1
ATOM 9614 O O . ARG D 2 538 ? -29.761 -2.745 41.269 1.00 115.98 538 ARG D O 1
ATOM 9622 N N . TRP D 2 539 ? -28.580 -4.643 40.941 1.00 90.62 539 TRP D N 1
ATOM 9623 C CA . TRP D 2 539 ? -29.714 -5.525 41.189 1.00 82.10 539 TRP D CA 1
ATOM 9624 C C . TRP D 2 539 ? -29.402 -6.168 42.528 1.00 74.75 539 TRP D C 1
ATOM 9625 O O . TRP D 2 539 ? -30.290 -6.560 43.292 1.00 72.15 539 TRP D O 1
ATOM 9636 N N . LEU D 2 540 ? -28.102 -6.248 42.791 1.00 73.79 540 LEU D N 1
ATOM 9637 C CA . LEU D 2 540 ? -27.567 -6.699 44.061 1.00 86.49 540 LEU D CA 1
ATOM 9638 C C . LEU D 2 540 ? -27.794 -5.637 45.141 1.00 93.47 540 LEU D C 1
ATOM 9639 O O . LEU D 2 540 ? -28.023 -5.968 46.305 1.00 98.62 540 LEU D O 1
ATOM 9644 N N . ASP D 2 541 ? -27.749 -4.365 44.749 1.00 94.10 541 ASP D N 1
ATOM 9645 C CA . ASP D 2 541 ? -28.038 -3.268 45.670 1.00 103.86 541 ASP D CA 1
ATOM 9646 C C . ASP D 2 541 ? -29.494 -3.351 46.113 1.00 93.01 541 ASP D C 1
ATOM 9647 O O . ASP D 2 541 ? -29.815 -3.223 47.303 1.00 88.43 541 ASP D O 1
ATOM 9652 N N . ASN D 2 542 ? -30.369 -3.572 45.138 1.00 78.21 542 ASN D N 1
ATOM 9653 C CA . ASN D 2 542 ? -31.790 -3.739 45.398 1.00 84.18 542 ASN D CA 1
ATOM 9654 C C . ASN D 2 542 ? -32.035 -4.968 46.269 1.00 88.79 542 ASN D C 1
ATOM 9655 O O . ASN D 2 542 ? -32.901 -4.952 47.148 1.00 97.81 542 ASN D O 1
ATOM 9660 N N . LEU D 2 543 ? -31.264 -6.028 46.027 1.00 79.12 543 LEU D N 1
ATOM 9661 C CA . LEU D 2 543 ? -31.331 -7.217 46.874 1.00 73.93 543 LEU D CA 1
ATOM 9662 C C . LEU D 2 543 ? -30.914 -6.901 48.306 1.00 74.08 543 LEU D C 1
ATOM 9663 O O . LEU D 2 543 ? -31.444 -7.480 49.251 1.00 78.28 543 LEU D O 1
ATOM 9668 N N . PHE D 2 544 ? -29.964 -5.984 48.459 1.00 79.00 544 PHE D N 1
ATOM 9669 C CA . PHE D 2 544 ? -29.535 -5.545 49.781 1.00 83.38 544 PHE D CA 1
ATOM 9670 C C . PHE D 2 544 ? -30.637 -4.763 50.495 1.00 86.11 544 PHE D C 1
ATOM 9671 O O . PHE D 2 544 ? -30.873 -4.963 51.689 1.00 73.15 544 PHE D O 1
ATOM 9679 N N . MET D 2 545 ? -31.307 -3.876 49.762 1.00 92.65 545 MET D N 1
ATOM 9680 C CA . MET D 2 545 ? -32.433 -3.127 50.318 1.00 86.79 545 MET D CA 1
ATOM 9681 C C . MET D 2 545 ? -33.564 -4.060 50.752 1.00 91.86 545 MET D C 1
ATOM 9682 O O . MET D 2 545 ? -34.114 -3.927 51.852 1.00 101.73 545 MET D O 1
ATOM 9687 N N . LEU D 2 546 ? -33.897 -5.009 49.882 1.00 92.22 546 LEU D N 1
ATOM 9688 C CA . LEU D 2 546 ? -34.927 -6.000 50.177 1.00 88.32 546 LEU D CA 1
ATOM 9689 C C . LEU D 2 546 ? -34.538 -6.863 51.374 1.00 77.88 546 LEU D C 1
ATOM 9690 O O . LEU D 2 546 ? -35.393 -7.251 52.171 1.00 86.43 546 LEU D O 1
ATOM 9695 N N . LEU D 2 547 ? -33.246 -7.155 51.496 1.00 64.24 547 LEU D N 1
ATOM 9696 C CA . LEU D 2 547 ? -32.744 -7.915 52.633 1.00 64.67 547 LEU D CA 1
ATOM 9697 C C . LEU D 2 547 ? -32.949 -7.106 53.909 1.00 77.01 547 LEU D C 1
ATOM 9698 O O . LEU D 2 547 ? -33.362 -7.645 54.940 1.00 86.27 547 LEU D O 1
ATOM 9703 N N . TYR D 2 548 ? -32.680 -5.806 53.822 1.00 81.23 548 TYR D N 1
ATOM 9704 C CA . TYR D 2 548 ? -32.896 -4.894 54.941 1.00 95.38 548 TYR D CA 1
ATOM 9705 C C . TYR D 2 548 ? -34.353 -4.875 55.402 1.00 93.89 548 TYR D C 1
ATOM 9706 O O . TYR D 2 548 ? -34.637 -5.077 56.587 1.00 86.34 548 TYR D O 1
ATOM 9715 N N . GLU D 2 549 ? -35.271 -4.630 54.468 1.00 92.17 549 GLU D N 1
ATOM 9716 C CA . GLU D 2 549 ? -36.694 -4.603 54.805 1.00 98.59 549 GLU D CA 1
ATOM 9717 C C . GLU D 2 549 ? -37.174 -5.948 55.356 1.00 99.37 549 GLU D C 1
ATOM 9718 O O . GLU D 2 549 ? -37.978 -5.992 56.294 1.00 105.70 549 GLU D O 1
ATOM 9724 N N . ASP D 2 550 ? -36.669 -7.036 54.779 1.00 92.83 550 ASP D N 1
ATOM 9725 C CA . ASP D 2 550 ? -36.993 -8.381 55.251 1.00 92.36 550 ASP D CA 1
ATOM 9726 C C . ASP D 2 550 ? -36.593 -8.579 56.710 1.00 86.06 550 ASP D C 1
ATOM 9727 O O . ASP D 2 550 ? -37.408 -8.998 57.533 1.00 83.19 550 ASP D O 1
ATOM 9732 N N . LEU D 2 551 ? -35.335 -8.276 57.021 1.00 86.07 551 LEU D N 1
ATOM 9733 C CA . LEU D 2 551 ? -34.833 -8.402 58.388 1.00 79.73 551 LEU D CA 1
ATOM 9734 C C . LEU D 2 551 ? -35.597 -7.498 59.353 1.00 78.68 551 LEU D C 1
ATOM 9735 O O . LEU D 2 551 ? -35.859 -7.871 60.503 1.00 64.38 551 LEU D O 1
ATOM 9740 N N . LYS D 2 552 ? -35.958 -6.312 58.870 1.00 82.35 552 LYS D N 1
ATOM 9741 C CA . LYS D 2 552 ? -36.699 -5.346 59.670 1.00 82.54 552 LYS D CA 1
ATOM 9742 C C . LYS D 2 552 ? -38.067 -5.892 60.066 1.00 77.16 552 LYS D C 1
ATOM 9743 O O . LYS D 2 552 ? -38.405 -5.943 61.248 1.00 74.37 552 LYS D O 1
ATOM 9749 N N . THR D 2 553 ? -38.844 -6.307 59.070 1.00 85.88 553 THR D N 1
ATOM 9750 C CA . THR D 2 553 ? -40.166 -6.879 59.313 1.00 85.52 553 THR D CA 1
ATOM 9751 C C . THR D 2 553 ? -40.091 -8.140 60.177 1.00 74.45 553 THR D C 1
ATOM 9752 O O . THR D 2 553 ? -40.899 -8.325 61.094 1.00 71.37 553 THR D O 1
ATOM 9756 N N . TYR D 2 554 ? -39.118 -9.001 59.885 1.00 60.92 554 TYR D N 1
ATOM 9757 C CA . TYR D 2 554 ? -38.934 -10.231 60.651 1.00 78.15 554 TYR D CA 1
ATOM 9758 C C . TYR D 2 554 ? -38.680 -9.948 62.129 1.00 95.73 554 TYR D C 1
ATOM 9759 O O . TYR D 2 554 ? -39.373 -10.483 62.997 1.00 101.14 554 TYR D O 1
ATOM 9768 N N . THR D 2 555 ? -37.685 -9.110 62.411 1.00 100.46 555 THR D N 1
ATOM 9769 C CA . THR D 2 555 ? -37.358 -8.767 63.795 1.00 109.41 555 THR D CA 1
ATOM 9770 C C . THR D 2 555 ? -38.490 -8.012 64.496 1.00 93.21 555 THR D C 1
ATOM 9771 O O . THR D 2 555 ? -38.683 -8.162 65.705 1.00 89.48 555 THR D O 1
ATOM 9775 N N . ASP D 2 556 ? -39.228 -7.200 63.742 1.00 82.65 556 ASP D N 1
ATOM 9776 C CA . ASP D 2 556 ? -40.398 -6.511 64.285 1.00 84.97 556 ASP D CA 1
ATOM 9777 C C . ASP D 2 556 ? -41.435 -7.523 64.762 1.00 88.04 556 ASP D C 1
ATOM 9778 O O . ASP D 2 556 ? -41.927 -7.448 65.895 1.00 98.43 556 ASP D O 1
ATOM 9783 N N . TRP D 2 557 ? -41.755 -8.475 63.890 1.00 92.94 557 TRP D N 1
ATOM 9784 C CA . TRP D 2 557 ? -42.701 -9.533 64.220 1.00 92.43 557 TRP D CA 1
ATOM 9785 C C . TRP D 2 557 ? -42.245 -10.339 65.428 1.00 90.39 557 TRP D C 1
ATOM 9786 O O . TRP D 2 557 ? -42.983 -10.490 66.400 1.00 88.40 557 TRP D O 1
ATOM 9797 N N . GLN D 2 558 ? -41.028 -10.866 65.346 1.00 92.41 558 GLN D N 1
ATOM 9798 C CA . GLN D 2 558 ? -40.469 -11.699 66.406 1.00 95.03 558 GLN D CA 1
ATOM 9799 C C . GLN D 2 558 ? -40.429 -10.971 67.746 1.00 103.00 558 GLN D C 1
ATOM 9800 O O . GLN D 2 558 ? -40.627 -11.584 68.797 1.00 101.01 558 GLN D O 1
ATOM 9806 N N . SER D 2 559 ? -40.180 -9.665 67.710 1.00 109.92 559 SER D N 1
ATOM 9807 C CA . SER D 2 559 ? -40.169 -8.886 68.939 1.00 109.43 559 SER D CA 1
ATOM 9808 C C . SER D 2 559 ? -41.583 -8.812 69.487 1.00 102.55 559 SER D C 1
ATOM 9809 O O . SER D 2 559 ? -41.849 -9.205 70.622 1.00 102.91 559 SER D O 1
ATOM 9812 N N . GLU D 2 560 ? -42.490 -8.328 68.644 1.00 97.90 560 GLU D N 1
ATOM 9813 C CA . GLU D 2 560 ? -43.891 -8.149 69.008 1.00 97.69 560 GLU D CA 1
ATOM 9814 C C . GLU D 2 560 ? -44.555 -9.444 69.471 1.00 108.15 560 GLU D C 1
ATOM 9815 O O . GLU D 2 560 ? -45.590 -9.414 70.129 1.00 111.15 560 GLU D O 1
ATOM 9821 N N . GLN D 2 561 ? -43.963 -10.580 69.121 1.00 118.42 561 GLN D N 1
ATOM 9822 C CA . GLN D 2 561 ? -44.472 -11.866 69.573 1.00 121.89 561 GLN D CA 1
ATOM 9823 C C . GLN D 2 561 ? -43.808 -12.258 70.882 1.00 122.75 561 GLN D C 1
ATOM 9824 O O . GLN D 2 561 ? -44.463 -12.772 71.785 1.00 125.54 561 GLN D O 1
ATOM 9830 N N . LEU D 2 562 ? -42.506 -12.009 70.979 1.00 124.58 562 LEU D N 1
ATOM 9831 C CA . LEU D 2 562 ? -41.743 -12.359 72.172 1.00 131.06 562 LEU D CA 1
ATOM 9832 C C . LEU D 2 562 ? -42.109 -11.470 73.363 1.00 136.88 562 LEU D C 1
ATOM 9833 O O . LEU D 2 562 ? -41.893 -11.845 74.517 1.00 141.04 562 LEU D O 1
ATOM 9838 N N . TYR D 2 563 ? -42.664 -10.294 73.078 1.00 133.49 563 TYR D N 1
ATOM 9839 C CA . TYR D 2 563 ? -43.127 -9.392 74.128 1.00 127.17 563 TYR D CA 1
ATOM 9840 C C . TYR D 2 563 ? -44.343 -9.978 74.837 1.00 124.37 563 TYR D C 1
ATOM 9841 O O . TYR D 2 563 ? -44.560 -9.738 76.023 1.00 127.59 563 TYR D O 1
ATOM 9850 N N . PHE D 2 564 ? -45.135 -10.749 74.101 1.00 126.57 564 PHE D N 1
ATOM 9851 C CA . PHE D 2 564 ? -46.322 -11.377 74.669 1.00 133.40 564 PHE D CA 1
ATOM 9852 C C . PHE D 2 564 ? -45.951 -12.504 75.633 1.00 154.56 564 PHE D C 1
ATOM 9853 O O . PHE D 2 564 ? -46.487 -12.576 76.735 1.00 165.66 564 PHE D O 1
ATOM 9861 N N . ASP D 2 565 ? -45.053 -13.389 75.196 1.00 160.28 565 ASP D N 1
ATOM 9862 C CA . ASP D 2 565 ? -44.413 -14.405 76.053 1.00 168.09 565 ASP D CA 1
ATOM 9863 C C . ASP D 2 565 ? -45.363 -15.232 76.911 1.00 176.06 565 ASP D C 1
ATOM 9864 O O . ASP D 2 565 ? -44.985 -15.705 77.975 1.00 176.42 565 ASP D O 1
ATOM 9869 N N . ALA D 2 566 ? -46.575 -15.437 76.421 1.00 179.62 566 ALA D N 1
ATOM 9870 C CA . ALA D 2 566 ? -47.636 -16.028 77.224 1.00 177.66 566 ALA D CA 1
ATOM 9871 C C . ALA D 2 566 ? -47.904 -15.233 78.507 1.00 172.14 566 ALA D C 1
ATOM 9872 O O . ALA D 2 566 ? -48.021 -15.808 79.587 1.00 172.03 566 ALA D O 1
ATOM 9874 N N . GLN D 2 567 ? -47.958 -13.910 78.403 1.00 161.35 567 GLN D N 1
ATOM 9875 C CA . GLN D 2 567 ? -48.529 -13.128 79.488 1.00 143.85 567 GLN D CA 1
ATOM 9876 C C . GLN D 2 567 ? -50.027 -13.348 79.360 1.00 150.29 567 GLN D C 1
ATOM 9877 O O . GLN D 2 567 ? -50.757 -13.489 80.346 1.00 150.25 567 GLN D O 1
ATOM 9883 N N . ASN D 2 568 ? -50.458 -13.400 78.104 1.00 157.75 568 ASN D N 1
ATOM 9884 C CA . ASN D 2 568 ? -51.861 -13.483 77.735 1.00 158.24 568 ASN D CA 1
ATOM 9885 C C . ASN D 2 568 ? -52.054 -14.328 76.478 1.00 153.90 568 ASN D C 1
ATOM 9886 O O . ASN D 2 568 ? -51.179 -14.370 75.603 1.00 151.43 568 ASN D O 1
ATOM 9891 N N . LYS D 2 573 ? -53.320 -12.211 66.117 1.00 131.37 573 LYS D N 1
ATOM 9892 C CA . LYS D 2 573 ? -52.757 -13.067 65.074 1.00 138.67 573 LYS D CA 1
ATOM 9893 C C . LYS D 2 573 ? -53.733 -13.412 63.947 1.00 134.84 573 LYS D C 1
ATOM 9894 O O . LYS D 2 573 ? -54.827 -13.898 64.199 1.00 141.59 573 LYS D O 1
ATOM 9900 N N . LEU D 2 574 ? -53.324 -13.134 62.710 1.00 126.65 574 LEU D N 1
ATOM 9901 C CA . LEU D 2 574 ? -54.175 -13.322 61.537 1.00 126.50 574 LEU D CA 1
ATOM 9902 C C . LEU D 2 574 ? -53.529 -14.264 60.526 1.00 127.24 574 LEU D C 1
ATOM 9903 O O . LEU D 2 574 ? -52.350 -14.128 60.224 1.00 133.38 574 LEU D O 1
ATOM 9908 N N . THR D 2 575 ? -54.321 -15.194 59.994 1.00 112.48 575 THR D N 1
ATOM 9909 C CA . THR D 2 575 ? -53.859 -16.216 59.049 1.00 106.32 575 THR D CA 1
ATOM 9910 C C . THR D 2 575 ? -53.089 -15.678 57.828 1.00 107.11 575 THR D C 1
ATOM 9911 O O . THR D 2 575 ? -52.072 -16.266 57.429 1.00 98.35 575 THR D O 1
ATOM 9915 N N . VAL D 2 576 ? -53.572 -14.584 57.234 1.00 114.27 576 VAL D N 1
ATOM 9916 C CA . VAL D 2 576 ? -52.920 -14.001 56.064 1.00 110.78 576 VAL D CA 1
ATOM 9917 C C . VAL D 2 576 ? -51.508 -13.606 56.474 1.00 121.35 576 VAL D C 1
ATOM 9918 O O . VAL D 2 576 ? -50.519 -13.905 55.796 1.00 125.09 576 VAL D O 1
ATOM 9922 N N . GLU D 2 577 ? -51.447 -12.940 57.622 1.00 125.81 577 GLU D N 1
ATOM 9923 C CA . GLU D 2 577 ? -50.210 -12.463 58.218 1.00 124.58 577 GLU D CA 1
ATOM 9924 C C . GLU D 2 577 ? -49.305 -13.615 58.652 1.00 118.48 577 GLU D C 1
ATOM 9925 O O . GLU D 2 577 ? -48.079 -13.492 58.632 1.00 125.36 577 GLU D O 1
ATOM 9931 N N . TRP D 2 578 ? -49.905 -14.736 59.039 1.00 107.63 578 TRP D N 1
ATOM 9932 C CA . TRP D 2 578 ? -49.113 -15.918 59.358 1.00 114.71 578 TRP D CA 1
ATOM 9933 C C . TRP D 2 578 ? -48.446 -16.469 58.105 1.00 115.39 578 TRP D C 1
ATOM 9934 O O . TRP D 2 578 ? -47.282 -16.882 58.146 1.00 114.10 578 TRP D O 1
ATOM 9945 N N . GLU D 2 579 ? -49.186 -16.482 56.999 1.00 114.23 579 GLU D N 1
ATOM 9946 C CA . GLU D 2 579 ? -48.619 -16.878 55.716 1.00 108.93 579 GLU D CA 1
ATOM 9947 C C . GLU D 2 579 ? -47.446 -15.978 55.370 1.00 100.16 579 GLU D C 1
ATOM 9948 O O . GLU D 2 579 ? -46.334 -16.446 55.160 1.00 90.38 579 GLU D O 1
ATOM 9954 N N . LEU D 2 580 ? -47.717 -14.677 55.324 1.00 97.26 580 LEU D N 1
ATOM 9955 C CA . LEU D 2 580 ? -46.727 -13.673 54.938 1.00 100.50 580 LEU D CA 1
ATOM 9956 C C . LEU D 2 580 ? -45.458 -13.703 55.795 1.00 110.67 580 LEU D C 1
ATOM 9957 O O . LEU D 2 580 ? -44.342 -13.761 55.262 1.00 124.77 580 LEU D O 1
ATOM 9962 N N . PHE D 2 581 ? -45.626 -13.660 57.115 1.00 106.02 581 PHE D N 1
ATOM 9963 C CA . PHE D 2 581 ? -44.480 -13.730 58.014 1.00 103.91 581 PHE D CA 1
ATOM 9964 C C . PHE D 2 581 ? -43.737 -15.043 57.822 1.00 90.44 581 PHE D C 1
ATOM 9965 O O . PHE D 2 581 ? -42.505 -15.071 57.819 1.00 84.11 581 PHE D O 1
ATOM 9973 N N . GLY D 2 582 ? -44.493 -16.128 57.665 1.00 86.34 582 GLY D N 1
ATOM 9974 C CA . GLY D 2 582 ? -43.906 -17.434 57.426 1.00 94.98 582 GLY D CA 1
ATOM 9975 C C . GLY D 2 582 ? -43.056 -17.451 56.169 1.00 97.47 582 GLY D C 1
ATOM 9976 O O . GLY D 2 582 ? -42.044 -18.143 56.103 1.00 86.76 582 GLY D O 1
ATOM 9977 N N . LEU D 2 583 ? -43.471 -16.682 55.168 1.00 100.99 583 LEU D N 1
ATOM 9978 C CA . LEU D 2 583 ? -42.734 -16.585 53.917 1.00 94.82 583 LEU D CA 1
ATOM 9979 C C . LEU D 2 583 ? -41.486 -15.736 54.104 1.00 95.50 583 LEU D C 1
ATOM 9980 O O . LEU D 2 583 ? -40.448 -16.007 53.501 1.00 107.40 583 LEU D O 1
ATOM 9985 N N . CYS D 2 584 ? -41.588 -14.711 54.945 1.00 95.02 584 CYS D N 1
ATOM 9986 C CA . CYS D 2 584 ? -40.432 -13.874 55.241 1.00 92.91 584 CYS D CA 1
ATOM 9987 C C . CYS D 2 584 ? -39.352 -14.687 55.947 1.00 84.70 584 CYS D C 1
ATOM 9988 O O . CYS D 2 584 ? -38.177 -14.637 55.574 1.00 92.17 584 CYS D O 1
ATOM 9991 N N . ALA D 2 585 ? -39.763 -15.441 56.961 1.00 81.62 585 ALA D N 1
ATOM 9992 C CA . ALA D 2 585 ? -38.852 -16.319 57.686 1.00 82.83 585 ALA D CA 1
ATOM 9993 C C . ALA D 2 585 ? -38.332 -17.434 56.779 1.00 86.55 585 ALA D C 1
ATOM 9994 O O . ALA D 2 585 ? -37.195 -17.885 56.925 1.00 82.69 585 ALA D O 1
ATOM 9996 N N . LYS D 2 586 ? -39.171 -17.874 55.845 1.00 92.21 586 LYS D N 1
ATOM 9997 C CA . LYS D 2 586 ? -38.776 -18.881 54.868 1.00 91.48 586 LYS D CA 1
ATOM 9998 C C . LYS D 2 586 ? -37.631 -18.356 54.014 1.00 81.62 586 LYS D C 1
ATOM 9999 O O . LYS D 2 586 ? -36.644 -19.056 53.788 1.00 72.99 586 LYS D O 1
ATOM 10005 N N . ARG D 2 587 ? -37.766 -17.118 53.548 1.00 82.59 587 ARG D N 1
ATOM 10006 C CA . ARG D 2 587 ? -36.733 -16.482 52.740 1.00 94.66 587 ARG D CA 1
ATOM 10007 C C . ARG D 2 587 ? -35.447 -16.267 53.528 1.00 104.13 587 ARG D C 1
ATOM 10008 O O . ARG D 2 587 ? -34.372 -16.687 53.105 1.00 111.81 587 ARG D O 1
ATOM 10016 N N . LEU D 2 588 ? -35.572 -15.615 54.681 1.00 101.82 588 LEU D N 1
ATOM 10017 C CA . LEU D 2 588 ? -34.412 -15.205 55.475 1.00 100.38 588 LEU D CA 1
ATOM 10018 C C . LEU D 2 588 ? -33.552 -16.355 56.007 1.00 95.65 588 LEU D C 1
ATOM 10019 O O . LEU D 2 588 ? -32.458 -16.128 56.524 1.00 98.34 588 LEU D O 1
ATOM 10024 N N . GLY D 2 589 ? -34.049 -17.581 55.890 1.00 88.51 589 GLY D N 1
ATOM 10025 C CA . GLY D 2 589 ? -33.300 -18.741 56.334 1.00 87.96 589 GLY D CA 1
ATOM 10026 C C . GLY D 2 589 ? -33.768 -19.348 57.649 1.00 94.67 589 GLY D C 1
ATOM 10027 O O . GLY D 2 589 ? -33.138 -20.275 58.161 1.00 107.29 589 GLY D O 1
ATOM 10028 N N . HIS D 2 590 ? -34.874 -18.850 58.198 1.00 90.84 590 HIS D N 1
ATOM 10029 C CA . HIS D 2 590 ? -35.370 -19.345 59.486 1.00 93.71 590 HIS D CA 1
ATOM 10030 C C . HIS D 2 590 ? -36.502 -20.370 59.336 1.00 94.21 590 HIS D C 1
ATOM 10031 O O . HIS D 2 590 ? -37.683 -20.016 59.242 1.00 88.96 590 HIS D O 1
ATOM 10038 N N . LEU D 2 591 ? -36.113 -21.643 59.313 1.00 97.55 591 LEU D N 1
ATOM 10039 C CA . LEU D 2 591 ? -37.024 -22.742 59.000 1.00 99.76 591 LEU D CA 1
ATOM 10040 C C . LEU D 2 591 ? -38.107 -23.080 60.042 1.00 105.23 591 LEU D C 1
ATOM 10041 O O . LEU D 2 591 ? -39.291 -23.082 59.704 1.00 98.90 591 LEU D O 1
ATOM 10046 N N . PRO D 2 592 ? -37.719 -23.382 61.298 1.00 111.69 592 PRO D N 1
ATOM 10047 C CA . PRO D 2 592 ? -38.774 -23.819 62.226 1.00 107.46 592 PRO D CA 1
ATOM 10048 C C . PRO D 2 592 ? -39.744 -22.707 62.612 1.00 90.72 592 PRO D C 1
ATOM 10049 O O . PRO D 2 592 ? -40.909 -22.988 62.913 1.00 85.50 592 PRO D O 1
ATOM 10053 N N . GLU D 2 593 ? -39.266 -21.467 62.617 1.00 76.33 593 GLU D N 1
ATOM 10054 C CA . GLU D 2 593 ? -40.126 -20.328 62.916 1.00 90.79 593 GLU D CA 1
ATOM 10055 C C . GLU D 2 593 ? -41.210 -20.197 61.848 1.00 91.41 593 GLU D C 1
ATOM 10056 O O . GLU D 2 593 ? -42.396 -20.042 62.159 1.00 81.48 593 GLU D O 1
ATOM 10062 N N . ALA D 2 594 ? -40.794 -20.279 60.588 1.00 100.21 594 ALA D N 1
ATOM 10063 C CA . ALA D 2 594 ? -41.717 -20.224 59.460 1.00 107.81 594 ALA D CA 1
ATOM 10064 C C . ALA D 2 594 ? -42.690 -21.397 59.499 1.00 98.67 594 ALA D C 1
ATOM 10065 O O . ALA D 2 594 ? -43.902 -21.222 59.352 1.00 95.71 594 ALA D O 1
ATOM 10067 N N . ALA D 2 595 ? -42.142 -22.591 59.706 1.00 68.04 595 ALA D N 1
ATOM 10068 C CA . ALA D 2 595 ? -42.921 -23.823 59.749 1.00 82.13 595 ALA D CA 1
ATOM 10069 C C . ALA D 2 595 ? -44.012 -23.773 60.810 1.00 95.57 595 ALA D C 1
ATOM 10070 O O . ALA D 2 595 ? -45.156 -24.154 60.555 1.00 109.76 595 ALA D O 1
ATOM 10072 N N . LYS D 2 596 ? -43.655 -23.304 62.001 1.00 103.19 596 LYS D N 1
ATOM 10073 C CA . LYS D 2 596 ? -44.616 -23.221 63.095 1.00 113.29 596 LYS D CA 1
ATOM 10074 C C . LYS D 2 596 ? -45.582 -22.050 62.915 1.00 107.65 596 LYS D C 1
ATOM 10075 O O . LYS D 2 596 ? -46.704 -22.089 63.425 1.00 120.03 596 LYS D O 1
ATOM 10081 N N . ALA D 2 597 ? -45.152 -21.015 62.193 1.00 89.05 597 ALA D N 1
ATOM 10082 C CA . ALA D 2 597 ? -46.049 -19.911 61.863 1.00 85.68 597 ALA D CA 1
ATOM 10083 C C . ALA D 2 597 ? -47.167 -20.441 60.966 1.00 95.50 597 ALA D C 1
ATOM 10084 O O . ALA D 2 597 ? -48.362 -20.215 61.213 1.00 102.29 597 ALA D O 1
ATOM 10086 N N . PHE D 2 598 ? -46.758 -21.163 59.928 1.00 96.22 598 PHE D N 1
ATOM 10087 C CA . PHE D 2 598 ? -47.685 -21.837 59.032 1.00 91.30 598 PHE D CA 1
ATOM 10088 C C . PHE D 2 598 ? -48.564 -22.818 59.796 1.00 85.80 598 PHE D C 1
ATOM 10089 O O . PHE D 2 598 ? -49.742 -22.959 59.489 1.00 94.99 598 PHE D O 1
ATOM 10097 N N . GLN D 2 599 ? -47.981 -23.502 60.777 1.00 87.05 599 GLN D N 1
ATOM 10098 C CA . GLN D 2 599 ? -48.726 -24.441 61.611 1.00 98.07 599 GLN D CA 1
ATOM 10099 C C . GLN D 2 599 ? -49.843 -23.725 62.363 1.00 87.56 599 GLN D C 1
ATOM 10100 O O . GLN D 2 599 ? -50.964 -24.228 62.457 1.00 84.27 599 GLN D O 1
ATOM 10106 N N . ILE D 2 600 ? -49.526 -22.549 62.897 1.00 89.85 600 ILE D N 1
ATOM 10107 C CA . ILE D 2 600 ? -50.511 -21.713 63.574 1.00 97.14 600 ILE D CA 1
ATOM 10108 C C . ILE D 2 600 ? -51.619 -21.301 62.598 1.00 93.46 600 ILE D C 1
ATOM 10109 O O . ILE D 2 600 ? -52.811 -21.322 62.941 1.00 95.71 600 ILE D O 1
ATOM 10114 N N . GLY D 2 601 ? -51.221 -20.936 61.381 1.00 91.14 601 GLY D N 1
ATOM 10115 C CA . GLY D 2 601 ? -52.179 -20.585 60.345 1.00 102.61 601 GLY D CA 1
ATOM 10116 C C . GLY D 2 601 ? -53.066 -21.756 59.957 1.00 111.05 601 GLY D C 1
ATOM 10117 O O . GLY D 2 601 ? -54.208 -21.571 59.534 1.00 105.41 601 GLY D O 1
ATOM 10118 N N . LEU D 2 602 ? -52.537 -22.965 60.114 1.00 117.90 602 LEU D N 1
ATOM 10119 C CA . LEU D 2 602 ? -53.276 -24.180 59.807 1.00 117.51 602 LEU D CA 1
ATOM 10120 C C . LEU D 2 602 ? -54.184 -24.570 60.967 1.00 117.67 602 LEU D C 1
ATOM 10121 O O . LEU D 2 602 ? -55.153 -25.306 60.783 1.00 122.86 602 LEU D O 1
ATOM 10126 N N . SER D 2 603 ? -53.872 -24.085 62.163 1.00 117.90 603 SER D N 1
ATOM 10127 C CA . SER D 2 603 ? -54.778 -24.301 63.279 1.00 119.51 603 SER D CA 1
ATOM 10128 C C . SER D 2 603 ? -55.963 -23.382 63.054 1.00 122.99 603 SER D C 1
ATOM 10129 O O . SER D 2 603 ? -57.116 -23.810 63.054 1.00 123.31 603 SER D O 1
ATOM 10132 N N . GLN D 2 604 ? -55.650 -22.112 62.824 1.00 126.59 604 GLN D N 1
ATOM 10133 C CA . GLN D 2 604 ? -56.658 -21.070 62.660 1.00 127.32 604 GLN D CA 1
ATOM 10134 C C . GLN D 2 604 ? -57.595 -21.279 61.468 1.00 126.96 604 GLN D C 1
ATOM 10135 O O . GLN D 2 604 ? -58.807 -21.116 61.591 1.00 117.68 604 GLN D O 1
ATOM 10141 N N . ARG D 2 605 ? -57.038 -21.638 60.317 1.00 133.52 605 ARG D N 1
ATOM 10142 C CA . ARG D 2 605 ? -57.837 -21.763 59.104 1.00 117.67 605 ARG D CA 1
ATOM 10143 C C . ARG D 2 605 ? -57.219 -22.812 58.186 1.00 106.40 605 ARG D C 1
ATOM 10144 O O . ARG D 2 605 ? -56.362 -23.595 58.599 1.00 105.04 605 ARG D O 1
ATOM 10152 N N . PHE D 2 606 ? -57.664 -22.851 56.940 1.00 109.28 606 PHE D N 1
ATOM 10153 C CA . PHE D 2 606 ? -56.952 -23.649 55.958 1.00 111.02 606 PHE D CA 1
ATOM 10154 C C . PHE D 2 606 ? -56.346 -22.733 54.912 1.00 115.11 606 PHE D C 1
ATOM 10155 O O . PHE D 2 606 ? -56.993 -21.807 54.413 1.00 107.06 606 PHE D O 1
ATOM 10163 N N . SER D 2 607 ? -55.091 -22.988 54.589 1.00 119.95 607 SER D N 1
ATOM 10164 C CA . SER D 2 607 ? -54.435 -22.248 53.538 1.00 114.59 607 SER D CA 1
ATOM 10165 C C . SER D 2 607 ? -53.587 -23.240 52.769 1.00 105.08 607 SER D C 1
ATOM 10166 O O . SER D 2 607 ? -52.861 -24.044 53.366 1.00 90.82 607 SER D O 1
ATOM 10169 N N . PRO D 2 608 ? -53.708 -23.215 51.435 1.00 110.26 608 PRO D N 1
ATOM 10170 C CA . PRO D 2 608 ? -52.934 -24.110 50.572 1.00 101.55 608 PRO D CA 1
ATOM 10171 C C . PRO D 2 608 ? -51.442 -23.831 50.721 1.00 87.91 608 PRO D C 1
ATOM 10172 O O . PRO D 2 608 ? -50.632 -24.756 50.725 1.00 80.30 608 PRO D O 1
ATOM 10176 N N . VAL D 2 609 ? -51.098 -22.555 50.866 1.00 81.12 609 VAL D N 1
ATOM 10177 C CA . VAL D 2 609 ? -49.712 -22.136 51.023 1.00 86.83 609 VAL D CA 1
ATOM 10178 C C . VAL D 2 609 ? -49.111 -22.709 52.305 1.00 95.18 609 VAL D C 1
ATOM 10179 O O . VAL D 2 609 ? -48.012 -23.269 52.291 1.00 96.68 609 VAL D O 1
ATOM 10183 N N . CYS D 2 610 ? -49.840 -22.562 53.409 1.00 84.59 610 CYS D N 1
ATOM 10184 C CA . CYS D 2 610 ? -49.403 -23.075 54.704 1.00 78.27 610 CYS D CA 1
ATOM 10185 C C . CYS D 2 610 ? -49.154 -24.579 54.661 1.00 82.09 610 CYS D C 1
ATOM 10186 O O . CYS D 2 610 ? -48.094 -25.045 55.074 1.00 84.49 610 CYS D O 1
ATOM 10189 N N . ALA D 2 611 ? -50.128 -25.330 54.154 1.00 67.54 611 ALA D N 1
ATOM 10190 C CA . ALA D 2 611 ? -50.003 -26.781 54.056 1.00 100.69 611 ALA D CA 1
ATOM 10191 C C . ALA D 2 611 ? -48.847 -27.188 53.142 1.00 93.79 611 ALA D C 1
ATOM 10192 O O . ALA D 2 611 ? -48.126 -28.144 53.433 1.00 85.30 611 ALA D O 1
ATOM 10194 N N . LYS D 2 612 ? -48.672 -26.456 52.044 1.00 84.18 612 LYS D N 1
ATOM 10195 C CA . LYS D 2 612 ?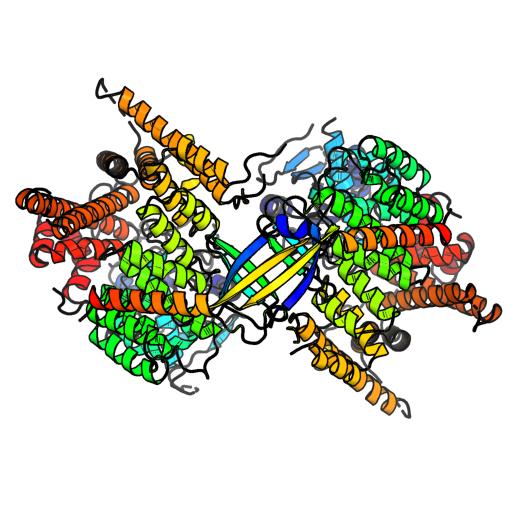 -47.577 -26.713 51.112 1.00 87.44 612 LYS D CA 1
ATOM 10196 C C . LYS D 2 612 ? -46.209 -26.533 51.761 1.00 83.78 612 LYS D C 1
ATOM 10197 O O . LYS D 2 612 ? -45.396 -27.457 51.764 1.00 81.65 612 LYS D O 1
ATOM 10203 N N . ASN D 2 613 ? -45.959 -25.344 52.304 1.00 82.63 613 ASN D N 1
ATOM 10204 C CA . ASN D 2 613 ? -44.670 -25.052 52.926 1.00 85.52 613 ASN D CA 1
ATOM 10205 C C . ASN D 2 613 ? -44.410 -25.902 54.165 1.00 88.76 613 ASN D C 1
ATOM 10206 O O . ASN D 2 613 ? -43.258 -26.193 54.494 1.00 94.07 613 ASN D O 1
ATOM 10211 N N . LEU D 2 614 ? -45.482 -26.296 54.847 1.00 78.54 614 LEU D N 1
ATOM 10212 C CA . LEU D 2 614 ? -45.365 -27.168 56.010 1.00 77.04 614 LEU D CA 1
ATOM 10213 C C . LEU D 2 614 ? -44.948 -28.569 55.574 1.00 71.35 614 LEU D C 1
ATOM 10214 O O . LEU D 2 614 ? -44.052 -29.170 56.165 1.00 67.64 614 LEU D O 1
ATOM 10219 N N . LEU D 2 615 ? -45.600 -29.076 54.530 1.00 80.57 615 LEU D N 1
ATOM 10220 C CA . LEU D 2 615 ? -45.245 -30.363 53.939 1.00 83.24 615 LEU D CA 1
ATOM 10221 C C . LEU D 2 615 ? -43.793 -30.360 53.475 1.00 79.08 615 LEU D C 1
ATOM 10222 O O . LEU D 2 615 ? -43.049 -31.315 53.711 1.00 76.35 615 LEU D O 1
ATOM 10227 N N . GLN D 2 616 ? -43.400 -29.273 52.819 1.00 78.13 616 GLN D N 1
ATOM 10228 C CA . GLN D 2 616 ? -42.040 -29.120 52.326 1.00 86.59 616 GLN D CA 1
ATOM 10229 C C . GLN D 2 616 ? -41.070 -29.127 53.501 1.00 73.82 616 GLN D C 1
ATOM 10230 O O . GLN D 2 616 ? -39.995 -29.716 53.423 1.00 70.74 616 GLN D O 1
ATOM 10236 N N . PHE D 2 617 ? -41.466 -28.484 54.596 1.00 79.83 617 PHE D N 1
ATOM 10237 C CA . PHE D 2 617 ? -40.670 -28.490 55.820 1.00 89.75 617 PHE D CA 1
ATOM 10238 C C . PHE D 2 617 ? -40.503 -29.905 56.375 1.00 84.27 617 PHE D C 1
ATOM 10239 O O . PHE D 2 617 ? -39.419 -30.279 56.821 1.00 84.13 617 PHE D O 1
ATOM 10247 N N . TYR D 2 618 ? -41.580 -30.686 56.349 1.00 74.28 618 TYR D N 1
ATOM 10248 C CA . TYR D 2 618 ? -41.524 -32.069 56.811 1.00 80.62 618 TYR D CA 1
ATOM 10249 C C . TYR D 2 618 ? -40.607 -32.925 55.939 1.00 87.40 618 TYR D C 1
ATOM 10250 O O . TYR D 2 618 ? -39.885 -33.786 56.448 1.00 77.34 618 TYR D O 1
ATOM 10259 N N . ILE D 2 619 ? -40.640 -32.692 54.628 1.00 86.75 619 ILE D N 1
ATOM 10260 C CA . ILE D 2 619 ? -39.747 -33.397 53.713 1.00 81.19 619 ILE D CA 1
ATOM 10261 C C . ILE D 2 619 ? -38.294 -32.999 53.978 1.00 82.37 619 ILE D C 1
ATOM 10262 O O . ILE D 2 619 ? -37.387 -33.836 53.933 1.00 89.16 619 ILE D O 1
ATOM 10267 N N . ASP D 2 620 ? -38.084 -31.716 54.266 1.00 79.88 620 ASP D N 1
ATOM 10268 C CA . ASP D 2 620 ? -36.761 -31.201 54.603 1.00 91.68 620 ASP D CA 1
ATOM 10269 C C . ASP D 2 620 ? -36.216 -31.871 55.853 1.00 86.44 620 ASP D C 1
ATOM 10270 O O . ASP D 2 620 ? -35.068 -32.303 55.880 1.00 87.38 620 ASP D O 1
ATOM 10275 N N . GLU D 2 621 ? -37.046 -31.946 56.889 1.00 84.35 621 GLU D N 1
ATOM 10276 C CA . GLU D 2 621 ? -36.666 -32.603 58.134 1.00 91.35 621 GLU D CA 1
ATOM 10277 C C . GLU D 2 621 ? -36.382 -34.082 57.894 1.00 84.90 621 GLU D C 1
ATOM 10278 O O . GLU D 2 621 ? -35.449 -34.644 58.470 1.00 86.16 621 GLU D O 1
ATOM 10284 N N . HIS D 2 622 ? -37.192 -34.701 57.039 1.00 76.07 622 HIS D N 1
ATOM 10285 C CA . HIS D 2 622 ? -37.041 -36.111 56.695 1.00 76.08 622 HIS D CA 1
ATOM 10286 C C . HIS D 2 622 ? -35.660 -36.359 56.094 1.00 82.18 622 HIS D C 1
ATOM 10287 O O . HIS D 2 622 ? -34.907 -37.225 56.553 1.00 77.44 622 HIS D O 1
ATOM 10294 N N . LYS D 2 623 ? -35.332 -35.574 55.074 1.00 94.69 623 LYS D N 1
ATOM 10295 C CA . LYS D 2 623 ? -34.046 -35.676 54.397 1.00 98.11 623 LYS D CA 1
ATOM 10296 C C . LYS D 2 623 ? -32.877 -35.371 55.337 1.00 89.61 623 LYS D C 1
ATOM 10297 O O . LYS D 2 623 ? -31.870 -36.080 55.334 1.00 88.03 623 LYS D O 1
ATOM 10303 N N . ARG D 2 624 ? -33.023 -34.316 56.136 1.00 91.57 624 ARG D N 1
ATOM 10304 C CA . ARG D 2 624 ? -32.007 -33.914 57.108 1.00 95.79 624 ARG D CA 1
ATOM 10305 C C . ARG D 2 624 ? -31.675 -35.059 58.053 1.00 100.87 624 ARG D C 1
ATOM 10306 O O . ARG D 2 624 ? -30.516 -35.464 58.178 1.00 105.58 624 ARG D O 1
ATOM 10314 N N . ILE D 2 625 ? -32.708 -35.572 58.712 1.00 95.07 625 ILE D N 1
ATOM 10315 C CA . ILE D 2 625 ? -32.571 -36.679 59.648 1.00 90.88 625 ILE D CA 1
ATOM 10316 C C . ILE D 2 625 ? -31.940 -37.896 58.980 1.00 96.03 625 ILE D C 1
ATOM 10317 O O . ILE D 2 625 ? -30.965 -38.455 59.485 1.00 88.42 625 ILE D O 1
ATOM 10322 N N . ARG D 2 626 ? -32.484 -38.286 57.829 1.00 102.75 626 ARG D N 1
ATOM 10323 C CA . ARG D 2 626 ? -32.016 -39.488 57.141 1.00 98.64 626 ARG D CA 1
ATOM 10324 C C . ARG D 2 626 ? -30.588 -39.388 56.596 1.00 107.12 626 ARG D C 1
ATOM 10325 O O . ARG D 2 626 ? -29.916 -40.408 56.430 1.00 112.23 626 ARG D O 1
ATOM 10333 N N . ARG D 2 627 ? -30.123 -38.172 56.322 1.00 115.03 627 ARG D N 1
ATOM 10334 C CA . ARG D 2 627 ? -28.768 -37.992 55.807 1.00 126.60 627 ARG D CA 1
ATOM 10335 C C . ARG D 2 627 ? -27.778 -37.913 56.960 1.00 128.78 627 ARG D C 1
ATOM 10336 O O . ARG D 2 627 ? -26.690 -38.490 56.899 1.00 128.25 627 ARG D O 1
ATOM 10344 N N . ASP D 2 628 ? -28.200 -37.290 58.055 1.00 128.32 628 ASP D N 1
ATOM 10345 C CA . ASP D 2 628 ? -27.365 -37.201 59.247 1.00 123.60 628 ASP D CA 1
ATOM 10346 C C . ASP D 2 628 ? -27.067 -38.608 59.755 1.00 105.16 628 ASP D C 1
ATOM 10347 O O . ASP D 2 628 ? -25.954 -38.896 60.194 1.00 92.32 628 ASP D O 1
ATOM 10352 N N . SER D 2 629 ? -28.066 -39.481 59.684 1.00 99.19 629 SER D N 1
ATOM 10353 C CA . SER D 2 629 ? -27.885 -40.887 60.023 1.00 99.88 629 SER D CA 1
ATOM 10354 C C . SER D 2 629 ? -26.865 -41.489 59.063 1.00 129.64 629 SER D C 1
ATOM 10355 O O . SER D 2 629 ? -26.029 -42.305 59.451 1.00 132.91 629 SER D O 1
ATOM 10358 N N . VAL D 2 630 ? -26.946 -41.068 57.805 1.00 150.07 630 VAL D N 1
ATOM 10359 C CA . VAL D 2 630 ? -25.998 -41.472 56.774 1.00 161.10 630 VAL D CA 1
ATOM 10360 C C . VAL D 2 630 ? -24.604 -40.994 57.163 1.00 163.03 630 VAL D C 1
ATOM 10361 O O . VAL D 2 630 ? -23.607 -41.673 56.917 1.00 161.08 630 VAL D O 1
ATOM 10365 N N . SER D 2 631 ? -24.551 -39.815 57.772 1.00 166.30 631 SER D N 1
ATOM 10366 C CA . SER D 2 631 ? -23.298 -39.203 58.196 1.00 169.48 631 SER D CA 1
ATOM 10367 C C . SER D 2 631 ? -22.580 -40.097 59.201 1.00 173.83 631 SER D C 1
ATOM 10368 O O . SER D 2 631 ? -21.352 -40.182 59.201 1.00 182.50 631 SER D O 1
ATOM 10371 N N . ALA D 2 632 ? -23.348 -40.761 60.059 1.00 166.03 632 ALA D N 1
ATOM 10372 C CA . ALA D 2 632 ? -22.772 -41.630 61.080 1.00 160.19 632 ALA D CA 1
ATOM 10373 C C . ALA D 2 632 ? -22.515 -40.899 62.392 1.00 163.53 632 ALA D C 1
ATOM 10374 O O . ALA D 2 632 ? -21.933 -41.460 63.320 1.00 165.57 632 ALA D O 1
ATOM 10376 N N . LEU D 2 636 ? -29.329 -37.878 66.665 1.00 125.51 636 LEU D N 1
ATOM 10377 C CA . LEU D 2 636 ? -30.556 -38.485 67.168 1.00 132.21 636 LEU D CA 1
ATOM 10378 C C . LEU D 2 636 ? -30.394 -39.996 67.309 1.00 134.03 636 LEU D C 1
ATOM 10379 O O . LEU D 2 636 ? -29.879 -40.659 66.409 1.00 127.39 636 LEU D O 1
ATOM 10384 N N . THR D 2 637 ? -30.834 -40.536 68.441 1.00 140.31 637 THR D N 1
ATOM 10385 C CA . THR D 2 637 ? -30.734 -41.969 68.695 1.00 142.78 637 THR D CA 1
ATOM 10386 C C . THR D 2 637 ? -31.581 -42.770 67.709 1.00 139.52 637 THR D C 1
ATOM 10387 O O . THR D 2 637 ? -32.682 -42.358 67.345 1.00 139.40 637 THR D O 1
ATOM 10391 N N . SER D 2 638 ? -31.059 -43.916 67.282 1.00 128.53 638 SER D N 1
ATOM 10392 C CA . SER D 2 638 ? -31.756 -44.770 66.317 1.00 119.50 638 SER D CA 1
ATOM 10393 C C . SER D 2 638 ? -33.270 -44.831 66.517 1.00 123.53 638 SER D C 1
ATOM 10394 O O . SER D 2 638 ? -34.035 -44.877 65.547 1.00 127.24 638 SER D O 1
ATOM 10397 N N . SER D 2 639 ? -33.694 -44.838 67.777 1.00 124.10 639 SER D N 1
ATOM 10398 C CA . SER D 2 639 ? -35.112 -44.897 68.106 1.00 121.93 639 SER D CA 1
ATOM 10399 C C . SER D 2 639 ? -35.757 -43.533 67.896 1.00 126.87 639 SER D C 1
ATOM 10400 O O . SER D 2 639 ? -36.909 -43.436 67.464 1.00 129.09 639 SER D O 1
ATOM 10403 N N . GLN D 2 640 ? -35.009 -42.484 68.228 1.00 129.81 640 GLN D N 1
ATOM 10404 C CA . GLN D 2 640 ? -35.430 -41.112 67.975 1.00 130.62 640 GLN D CA 1
ATOM 10405 C C . GLN D 2 640 ? -35.586 -40.948 66.465 1.00 114.47 640 GLN D C 1
ATOM 10406 O O . GLN D 2 640 ? -36.551 -40.347 65.986 1.00 103.44 640 GLN D O 1
ATOM 10412 N N . ILE D 2 641 ? -34.632 -41.509 65.726 1.00 103.31 641 ILE D N 1
ATOM 10413 C CA . ILE D 2 641 ? -34.673 -41.529 64.268 1.00 101.55 641 ILE D CA 1
ATOM 10414 C C . ILE D 2 641 ? -35.959 -42.183 63.772 1.00 103.35 641 ILE D C 1
ATOM 10415 O O . ILE D 2 641 ? -36.715 -41.586 63.006 1.00 108.12 641 ILE D O 1
ATOM 10420 N N . LEU D 2 642 ? -36.195 -43.416 64.213 1.00 97.25 642 LEU D N 1
ATOM 10421 C CA . LEU D 2 642 ? -37.378 -44.177 63.812 1.00 102.52 642 LEU D CA 1
ATOM 10422 C C . LEU D 2 642 ? -38.695 -43.458 64.107 1.00 101.31 642 LEU D C 1
ATOM 10423 O O . LEU D 2 642 ? -39.557 -43.342 63.231 1.00 104.38 642 LEU D O 1
ATOM 10428 N N . SER D 2 643 ? -38.845 -42.980 65.340 1.00 95.85 643 SER D N 1
ATOM 10429 C CA . SER D 2 643 ? -40.071 -42.305 65.759 1.00 98.38 643 SER D CA 1
ATOM 10430 C C . SER D 2 643 ? -40.298 -41.026 64.964 1.00 102.83 643 SER D C 1
ATOM 10431 O O . SER D 2 643 ? -41.400 -40.779 64.467 1.00 113.36 643 SER D O 1
ATOM 10434 N N . SER D 2 644 ? -39.254 -40.208 64.858 1.00 106.65 644 SER D N 1
ATOM 10435 C CA . SER D 2 644 ? -39.337 -38.974 64.082 1.00 109.65 644 SER D CA 1
ATOM 10436 C C . SER D 2 644 ? -39.713 -39.256 62.625 1.00 99.92 644 SER D C 1
ATOM 10437 O O . SER D 2 644 ? -40.528 -38.541 62.041 1.00 93.83 644 SER D O 1
ATOM 10440 N N . ILE D 2 645 ? -39.133 -40.309 62.053 1.00 102.23 645 ILE D N 1
ATOM 10441 C CA . ILE D 2 645 ? -39.475 -40.734 60.696 1.00 115.10 645 ILE D CA 1
ATOM 10442 C C . ILE D 2 645 ? -40.956 -41.086 60.586 1.00 110.66 645 ILE D C 1
ATOM 10443 O O . ILE D 2 645 ? -41.652 -40.613 59.684 1.00 103.30 645 ILE D O 1
ATOM 10448 N N . ASN D 2 646 ? -41.429 -41.913 61.514 1.00 103.96 646 ASN D N 1
ATOM 10449 C CA . ASN D 2 646 ? -42.814 -42.365 61.506 1.00 99.87 646 ASN D CA 1
ATOM 10450 C C . ASN D 2 646 ? -43.799 -41.202 61.610 1.00 103.12 646 ASN D C 1
ATOM 10451 O O . ASN D 2 646 ? -44.754 -41.116 60.835 1.00 103.48 646 ASN D O 1
ATOM 10456 N N . ASP D 2 647 ? -43.559 -40.307 62.564 1.00 104.60 647 ASP D N 1
ATOM 10457 C CA . ASP D 2 647 ? -44.442 -39.163 62.773 1.00 110.81 647 ASP D CA 1
ATOM 10458 C C . ASP D 2 647 ? -44.418 -38.205 61.586 1.00 102.56 647 ASP D C 1
ATOM 10459 O O . ASP D 2 647 ? -45.466 -37.731 61.140 1.00 95.33 647 ASP D O 1
ATOM 10464 N N . ILE D 2 648 ? -43.219 -37.927 61.078 1.00 99.24 648 ILE D N 1
ATOM 10465 C CA . ILE D 2 648 ? -43.067 -37.093 59.890 1.00 99.08 648 ILE D CA 1
ATOM 10466 C C . ILE D 2 648 ? -43.841 -37.665 58.698 1.00 94.44 648 ILE D C 1
ATOM 10467 O O . ILE D 2 648 ? -44.544 -36.929 58.007 1.00 89.40 648 ILE D O 1
ATOM 10472 N N . ASP D 2 649 ? -43.717 -38.970 58.463 1.00 91.93 649 ASP D N 1
ATOM 10473 C CA . ASP D 2 649 ? -44.483 -39.626 57.402 1.00 96.94 649 ASP D CA 1
ATOM 10474 C C . ASP D 2 649 ? -45.977 -39.462 57.652 1.00 99.29 649 ASP D C 1
ATOM 10475 O O . ASP D 2 649 ? -46.754 -39.162 56.740 1.00 107.07 649 ASP D O 1
ATOM 10480 N N . SER D 2 650 ? -46.358 -39.647 58.912 1.00 103.26 650 SER D N 1
ATOM 10481 C CA . SER D 2 650 ? -47.756 -39.624 59.325 1.00 110.08 650 SER D CA 1
ATOM 10482 C C . SER D 2 650 ? -48.395 -38.239 59.215 1.00 113.53 650 SER D C 1
ATOM 10483 O O . SER D 2 650 ? -49.622 -38.123 59.178 1.00 123.66 650 SER D O 1
ATOM 10486 N N . SER D 2 651 ? -47.572 -37.193 59.180 1.00 111.23 651 SER D N 1
ATOM 10487 C CA . SER D 2 651 ? -48.078 -35.845 58.922 1.00 108.11 651 SER D CA 1
ATOM 10488 C C . SER D 2 651 ? -48.035 -35.532 57.429 1.00 105.57 651 SER D C 1
ATOM 10489 O O . SER D 2 651 ? -48.908 -34.830 56.900 1.00 110.66 651 SER D O 1
ATOM 10492 N N . ILE D 2 652 ? -47.009 -36.056 56.763 1.00 95.16 652 ILE D N 1
ATOM 10493 C CA . ILE D 2 652 ? -46.866 -35.926 55.318 1.00 86.94 652 ILE D CA 1
ATOM 10494 C C . ILE D 2 652 ? -48.103 -36.459 54.607 1.00 86.22 652 ILE D C 1
ATOM 10495 O O . ILE D 2 652 ? -48.623 -35.818 53.699 1.00 95.13 652 ILE D O 1
ATOM 10500 N N . ILE D 2 653 ? -48.574 -37.629 55.032 1.00 81.15 653 ILE D N 1
ATOM 10501 C CA . ILE D 2 653 ? -49.781 -38.218 54.457 1.00 86.13 653 ILE D CA 1
ATOM 10502 C C . ILE D 2 653 ? -50.979 -37.274 54.569 1.00 95.07 653 ILE D C 1
ATOM 10503 O O . ILE D 2 653 ? -51.661 -37.008 53.579 1.00 105.42 653 ILE D O 1
ATOM 10508 N N . ASP D 2 654 ? -51.218 -36.770 55.777 1.00 91.20 654 ASP D N 1
ATOM 10509 C CA . ASP D 2 654 ? -52.340 -35.874 56.049 1.00 98.73 654 ASP D CA 1
ATOM 10510 C C . ASP D 2 654 ? -52.287 -34.620 55.178 1.00 97.07 654 ASP D C 1
ATOM 10511 O O . ASP D 2 654 ? -53.268 -34.268 54.514 1.00 103.45 654 ASP D O 1
ATOM 10516 N N . LEU D 2 655 ? -51.133 -33.958 55.178 1.00 91.41 655 LEU D N 1
ATOM 10517 C CA . LEU D 2 655 ? -50.931 -32.767 54.355 1.00 103.86 655 LEU D CA 1
ATOM 10518 C C . LEU D 2 655 ? -51.143 -33.056 52.865 1.00 100.20 655 LEU D C 1
ATOM 10519 O O . LEU D 2 655 ? -51.797 -32.279 52.164 1.00 97.02 655 LEU D O 1
ATOM 10524 N N . VAL D 2 656 ? -50.595 -34.174 52.394 1.00 91.74 656 VAL D N 1
ATOM 10525 C CA . VAL D 2 656 ? -50.771 -34.601 51.007 1.00 97.43 656 VAL D CA 1
ATOM 10526 C C . VAL D 2 656 ? -52.249 -34.739 50.670 1.00 100.22 656 VAL D C 1
ATOM 10527 O O . VAL D 2 656 ? -52.708 -34.247 49.640 1.00 108.79 656 VAL D O 1
ATOM 10531 N N . VAL D 2 657 ? -52.988 -35.399 51.555 1.00 87.90 657 VAL D N 1
ATOM 10532 C CA . VAL D 2 657 ? -54.420 -35.600 51.371 1.00 101.81 657 VAL D CA 1
ATOM 10533 C C . VAL D 2 657 ? -55.183 -34.278 51.295 1.00 106.27 657 VAL D C 1
ATOM 10534 O O . VAL D 2 657 ? -55.966 -34.057 50.365 1.00 107.05 657 VAL D O 1
ATOM 10538 N N . LYS D 2 658 ? -54.947 -33.400 52.267 1.00 105.64 658 LYS D N 1
ATOM 10539 C CA . LYS D 2 658 ? -55.649 -32.118 52.315 1.00 108.42 658 LYS D CA 1
ATOM 10540 C C . LYS D 2 658 ? -55.354 -31.252 51.090 1.00 105.26 658 LYS D C 1
ATOM 10541 O O . LYS D 2 658 ? -56.267 -30.663 50.504 1.00 100.05 658 LYS D O 1
ATOM 10547 N N . ILE D 2 659 ? -54.081 -31.181 50.706 1.00 109.74 659 ILE D N 1
ATOM 10548 C CA . ILE D 2 659 ? -53.679 -30.422 49.523 1.00 105.36 659 ILE D CA 1
ATOM 10549 C C . ILE D 2 659 ? -54.283 -31.017 48.249 1.00 104.45 659 ILE D C 1
ATOM 10550 O O . ILE D 2 659 ? -54.694 -30.288 47.344 1.00 102.63 659 ILE D O 1
ATOM 10555 N N . CYS D 2 660 ? -54.341 -32.344 48.187 1.00 100.76 660 CYS D N 1
ATOM 10556 C CA . CYS D 2 660 ? -54.915 -33.035 47.036 1.00 90.11 660 CYS D CA 1
ATOM 10557 C C . CYS D 2 660 ? -56.400 -32.713 46.909 1.00 99.70 660 CYS D C 1
ATOM 10558 O O . CYS D 2 660 ? -56.903 -32.476 45.808 1.00 124.28 660 CYS D O 1
ATOM 10561 N N . CYS D 2 661 ? -57.094 -32.699 48.043 1.00 90.04 661 CYS D N 1
ATOM 10562 C CA . CYS D 2 661 ? -58.500 -32.310 48.079 1.00 86.75 661 CYS D CA 1
ATOM 10563 C C . CYS D 2 661 ? -58.669 -30.857 47.654 1.00 88.69 661 CYS D C 1
ATOM 10564 O O . CYS D 2 661 ? -59.639 -30.509 46.980 1.00 93.83 661 CYS D O 1
ATOM 10567 N N . TRP D 2 662 ? -57.721 -30.013 48.052 1.00 89.83 662 TRP D N 1
ATOM 10568 C CA . TRP D 2 662 ? -57.733 -28.611 47.650 1.00 91.21 662 TRP D CA 1
ATOM 10569 C C . TRP D 2 662 ? -57.596 -28.481 46.135 1.00 102.44 662 TRP D C 1
ATOM 10570 O O . TRP D 2 662 ? -58.235 -27.630 45.514 1.00 109.92 662 TRP D O 1
ATOM 10581 N N . ASN D 2 663 ? -56.754 -29.328 45.549 1.00 104.36 663 ASN D N 1
ATOM 10582 C CA . ASN D 2 663 ? -56.574 -29.352 44.102 1.00 105.27 663 ASN D CA 1
ATOM 10583 C C . ASN D 2 663 ? -57.809 -29.875 43.376 1.00 102.02 663 ASN D C 1
ATOM 10584 O O . ASN D 2 663 ? -58.137 -29.413 42.283 1.00 107.00 663 ASN D O 1
ATOM 10589 N N . HIS D 2 664 ? -58.485 -30.847 43.982 1.00 91.32 664 HIS D N 1
ATOM 10590 C CA . HIS D 2 664 ? -59.696 -31.409 43.395 1.00 91.90 664 HIS D CA 1
ATOM 10591 C C . HIS D 2 664 ? -60.839 -30.404 43.451 1.00 94.73 664 HIS D C 1
ATOM 10592 O O . HIS D 2 664 ? -61.693 -30.375 42.567 1.00 107.34 664 HIS D O 1
ATOM 10599 N N . ARG D 2 665 ? -60.835 -29.573 44.484 1.00 92.60 665 ARG D N 1
ATOM 10600 C CA . ARG D 2 665 ? -61.853 -28.552 44.623 1.00 95.32 665 ARG D CA 1
ATOM 10601 C C . ARG D 2 665 ? -61.724 -27.648 43.414 1.00 97.71 665 ARG D C 1
ATOM 10602 O O . ARG D 2 665 ? -62.719 -27.177 42.864 1.00 102.83 665 ARG D O 1
ATOM 10610 N N . TRP D 2 666 ? -60.483 -27.404 43.007 1.00 96.46 666 TRP D N 1
ATOM 10611 C CA . TRP D 2 666 ? -60.219 -26.511 41.881 1.00 104.89 666 TRP D CA 1
ATOM 10612 C C . TRP D 2 666 ? -59.714 -27.230 40.622 1.00 111.33 666 TRP D C 1
ATOM 10613 O O . TRP D 2 666 ? -58.743 -26.797 39.994 1.00 109.49 666 TRP D O 1
ATOM 10624 N N . TYR D 2 667 ? -60.354 -28.352 40.292 1.00 114.49 667 TYR D N 1
ATOM 10625 C CA . TYR D 2 667 ? -60.249 -28.971 38.965 1.00 111.68 667 TYR D CA 1
ATOM 10626 C C . TYR D 2 667 ? -58.871 -29.554 38.621 1.00 105.71 667 TYR D C 1
ATOM 10627 O O . TYR D 2 667 ? -58.678 -30.106 37.535 1.00 100.09 667 TYR D O 1
ATOM 10636 N N . ILE D 2 668 ? -57.919 -29.423 39.541 1.00 100.95 668 ILE D N 1
ATOM 10637 C CA . ILE D 2 668 ? -56.573 -29.947 39.331 1.00 99.22 668 ILE D CA 1
ATOM 10638 C C . ILE D 2 668 ? -56.411 -31.362 39.894 1.00 96.83 668 ILE D C 1
ATOM 10639 O O . ILE D 2 668 ? -56.493 -31.576 41.103 1.00 99.94 668 ILE D O 1
ATOM 10644 N N . GLU D 2 669 ? -56.188 -32.327 39.006 1.00 99.77 669 GLU D N 1
ATOM 10645 C CA . GLU D 2 669 ? -55.967 -33.715 39.407 1.00 102.27 669 GLU D CA 1
ATOM 10646 C C . GLU D 2 669 ? -54.481 -34.050 39.493 1.00 90.51 669 GLU D C 1
ATOM 10647 O O . GLU D 2 669 ? -54.112 -35.191 39.775 1.00 80.48 669 GLU D O 1
ATOM 10653 N N . PHE D 2 670 ? -53.628 -33.058 39.256 1.00 78.07 670 PHE D N 1
ATOM 10654 C CA . PHE D 2 670 ? -52.211 -33.331 39.047 1.00 81.57 670 PHE D CA 1
ATOM 10655 C C . PHE D 2 670 ? -51.255 -32.454 39.855 1.00 88.78 670 PHE D C 1
ATOM 10656 O O . PHE D 2 670 ? -51.451 -31.247 39.978 1.00 99.30 670 PHE D O 1
ATOM 10664 N N . SER D 2 671 ? -50.220 -33.086 40.400 1.00 91.44 671 SER D N 1
ATOM 10665 C CA . SER D 2 671 ? -49.177 -32.394 41.145 1.00 94.81 671 SER D CA 1
ATOM 10666 C C . SER D 2 671 ? -47.968 -33.311 41.279 1.00 101.99 671 SER D C 1
ATOM 10667 O O . SER D 2 671 ? -48.097 -34.458 41.709 1.00 104.33 671 SER D O 1
ATOM 10670 N N . ILE D 2 672 ? -46.796 -32.813 40.898 1.00 105.26 672 ILE D N 1
ATOM 10671 C CA . ILE D 2 672 ? -45.571 -33.593 41.031 1.00 109.44 672 ILE D CA 1
ATOM 10672 C C . ILE D 2 672 ? -45.095 -33.571 42.483 1.00 113.94 672 ILE D C 1
ATOM 10673 O O . ILE D 2 672 ? -44.544 -34.550 42.987 1.00 123.34 672 ILE D O 1
ATOM 10678 N N . ILE D 2 673 ? -45.327 -32.443 43.146 1.00 101.02 673 ILE D N 1
ATOM 10679 C CA . ILE D 2 673 ? -44.952 -32.248 44.543 1.00 105.12 673 ILE D CA 1
ATOM 10680 C C . ILE D 2 673 ? -45.582 -33.288 45.469 1.00 102.68 673 ILE D C 1
ATOM 10681 O O . ILE D 2 673 ? -44.906 -33.856 46.328 1.00 86.07 673 ILE D O 1
ATOM 10686 N N . LEU D 2 674 ? -46.875 -33.539 45.284 1.00 106.25 674 LEU D N 1
ATOM 10687 C CA . LEU D 2 674 ? -47.602 -34.483 46.127 1.00 95.31 674 LEU D CA 1
ATOM 10688 C C . LEU D 2 674 ? -47.142 -35.922 45.896 1.00 95.67 674 LEU D C 1
ATOM 10689 O O . LEU D 2 674 ? -46.999 -36.697 46.849 1.00 107.50 674 LEU D O 1
ATOM 10694 N N . ILE D 2 675 ? -46.910 -36.273 44.633 1.00 82.60 675 ILE D N 1
ATOM 10695 C CA . ILE D 2 675 ? -46.414 -37.601 44.291 1.00 87.24 675 ILE D CA 1
ATOM 10696 C C . ILE D 2 675 ? -45.035 -37.820 44.903 1.00 93.71 675 ILE D C 1
ATOM 10697 O O . ILE D 2 675 ? -44.777 -38.857 45.517 1.00 106.50 675 ILE D O 1
ATOM 10702 N N . ASP D 2 676 ? -44.156 -36.835 44.732 1.00 93.16 676 ASP D N 1
ATOM 10703 C CA . ASP D 2 676 ? -42.825 -36.865 45.331 1.00 94.53 676 ASP D CA 1
ATOM 10704 C C . ASP D 2 676 ? -42.904 -37.014 46.843 1.00 86.67 676 ASP D C 1
ATOM 10705 O O . ASP D 2 676 ? -42.124 -37.751 47.443 1.00 82.44 676 ASP D O 1
ATOM 10710 N N . ALA D 2 677 ? -43.852 -36.309 47.452 1.00 83.89 677 ALA D N 1
ATOM 10711 C CA . ALA D 2 677 ? -44.020 -36.342 48.898 1.00 88.62 677 ALA D CA 1
ATOM 10712 C C . ALA D 2 677 ? -44.425 -37.731 49.375 1.00 90.70 677 ALA D C 1
ATOM 10713 O O . ALA D 2 677 ? -43.802 -38.293 50.276 1.00 98.01 677 ALA D O 1
ATOM 10715 N N . LEU D 2 678 ? -45.463 -38.287 48.757 1.00 82.33 678 LEU D N 1
ATOM 10716 C CA . LEU D 2 678 ? -45.979 -39.590 49.164 1.00 84.83 678 LEU D CA 1
ATOM 10717 C C . LEU D 2 678 ? -44.982 -40.709 48.854 1.00 89.39 678 LEU D C 1
ATOM 10718 O O . LEU D 2 678 ? -44.971 -41.747 49.523 1.00 79.76 678 LEU D O 1
ATOM 10723 N N . SER D 2 679 ? -44.136 -40.473 47.852 1.00 98.89 679 SER D N 1
ATOM 10724 C CA . SER D 2 679 ? -43.144 -41.446 47.399 1.00 104.65 679 SER D CA 1
ATOM 10725 C C . SER D 2 679 ? -42.215 -41.927 48.508 1.00 106.89 679 SER D C 1
ATOM 10726 O O . SER D 2 679 ? -41.830 -43.095 48.535 1.00 105.99 679 SER D O 1
ATOM 10729 N N . VAL D 2 680 ? -41.843 -41.025 49.411 1.00 101.66 680 VAL D N 1
ATOM 10730 C CA . VAL D 2 680 ? -40.921 -41.380 50.484 1.00 114.26 680 VAL D CA 1
ATOM 10731 C C . VAL D 2 680 ? -41.648 -42.081 51.639 1.00 122.36 680 VAL D C 1
ATOM 10732 O O . VAL D 2 680 ? -41.045 -42.878 52.369 1.00 124.95 680 VAL D O 1
ATOM 10736 N N . ALA D 2 681 ? -42.940 -41.801 51.797 1.00 116.73 681 ALA D N 1
ATOM 10737 C CA . ALA D 2 681 ? -43.738 -42.521 52.778 1.00 100.26 681 ALA D CA 1
ATOM 10738 C C . ALA D 2 681 ? -43.840 -43.965 52.310 1.00 100.07 681 ALA D C 1
ATOM 10739 O O . ALA D 2 681 ? -43.585 -44.903 53.067 1.00 108.50 681 ALA D O 1
ATOM 10741 N N . VAL D 2 682 ? -44.193 -44.130 51.040 1.00 85.53 682 VAL D N 1
ATOM 10742 C CA . VAL D 2 682 ? -44.262 -45.447 50.422 1.00 84.79 682 VAL D CA 1
ATOM 10743 C C . VAL D 2 682 ? -42.883 -46.121 50.380 1.00 88.65 682 VAL D C 1
ATOM 10744 O O . VAL D 2 682 ? -42.784 -47.348 50.382 1.00 93.05 682 VAL D O 1
ATOM 10748 N N . GLN D 2 683 ? -41.819 -45.321 50.359 1.00 89.93 683 GLN D N 1
ATOM 10749 C CA . GLN D 2 683 ? -40.463 -45.866 50.390 1.00 95.81 683 GLN D CA 1
ATOM 10750 C C . GLN D 2 683 ? -40.152 -46.439 51.766 1.00 99.49 683 GLN D C 1
ATOM 10751 O O . GLN D 2 683 ? -39.556 -47.510 51.877 1.00 71.72 683 GLN D O 1
ATOM 10757 N N . ASP D 2 684 ? -40.552 -45.724 52.813 1.00 101.80 684 ASP D N 1
ATOM 10758 C CA . ASP D 2 684 ? -40.370 -46.222 54.171 1.00 108.01 684 ASP D CA 1
ATOM 10759 C C . ASP D 2 684 ? -41.285 -47.413 54.453 1.00 104.90 684 ASP D C 1
ATOM 10760 O O . ASP D 2 684 ? -40.826 -48.552 54.543 1.00 96.38 684 ASP D O 1
ATOM 10765 N N . MET D 2 685 ? -42.580 -47.138 54.584 1.00 106.79 685 MET D N 1
ATOM 10766 C CA . MET D 2 685 ? -43.578 -48.164 54.868 1.00 107.09 685 MET D CA 1
ATOM 10767 C C . MET D 2 685 ? -44.268 -48.604 53.586 1.00 122.72 685 MET D C 1
ATOM 10768 O O . MET D 2 685 ? -44.385 -47.823 52.643 1.00 129.02 685 MET D O 1
ATOM 10773 N N . GLY D 2 686 ? -44.730 -49.852 53.558 1.00 136.18 686 GLY D N 1
ATOM 10774 C CA . GLY D 2 686 ? -45.384 -50.401 52.381 1.00 147.83 686 GLY D CA 1
ATOM 10775 C C . GLY D 2 686 ? -46.527 -49.552 51.844 1.00 153.65 686 GLY D C 1
ATOM 10776 O O . GLY D 2 686 ? -47.200 -48.846 52.609 1.00 163.74 686 GLY D O 1
ATOM 10777 N N . ILE D 2 687 ? -46.732 -49.613 50.528 1.00 139.80 687 ILE D N 1
ATOM 10778 C CA . ILE D 2 687 ? -47.850 -48.940 49.881 1.00 132.52 687 ILE D CA 1
ATOM 10779 C C . ILE D 2 687 ? -49.189 -49.383 50.498 1.00 128.05 687 ILE D C 1
ATOM 10780 O O . ILE D 2 687 ? -50.080 -48.553 50.734 1.00 124.59 687 ILE D O 1
ATOM 10785 N N . THR D 2 688 ? -49.310 -50.688 50.754 1.00 123.26 688 THR D N 1
ATOM 10786 C CA . THR D 2 688 ? -50.461 -51.268 51.440 1.00 123.69 688 THR D CA 1
ATOM 10787 C C . THR D 2 688 ? -50.756 -50.490 52.711 1.00 121.69 688 THR D C 1
ATOM 10788 O O . THR D 2 688 ? -51.880 -50.061 52.969 1.00 117.63 688 THR D O 1
ATOM 10792 N N . LYS D 2 689 ? -49.701 -50.314 53.494 1.00 119.92 689 LYS D N 1
ATOM 10793 C CA . LYS D 2 689 ? -49.753 -49.650 54.785 1.00 116.62 689 LYS D CA 1
ATOM 10794 C C . LYS D 2 689 ? -50.079 -48.163 54.669 1.00 106.75 689 LYS D C 1
ATOM 10795 O O . LYS D 2 689 ? -50.739 -47.611 55.549 1.00 106.93 689 LYS D O 1
ATOM 10801 N N . VAL D 2 690 ? -49.628 -47.514 53.595 1.00 100.00 690 VAL D N 1
ATOM 10802 C CA . VAL D 2 690 ? -49.940 -46.101 53.390 1.00 96.51 690 VAL D CA 1
ATOM 10803 C C . VAL D 2 690 ? -51.428 -45.958 53.111 1.00 100.82 690 VAL D C 1
ATOM 10804 O O . VAL D 2 690 ? -52.097 -45.070 53.653 1.00 95.00 690 VAL D O 1
ATOM 10808 N N . HIS D 2 691 ? -51.943 -46.849 52.270 1.00 107.37 691 HIS D N 1
ATOM 10809 C CA . HIS D 2 691 ? -53.369 -46.869 51.970 1.00 111.67 691 HIS D CA 1
ATOM 10810 C C . HIS D 2 691 ? -54.213 -47.213 53.205 1.00 111.05 691 HIS D C 1
ATOM 10811 O O . HIS D 2 691 ? -55.342 -46.738 53.342 1.00 112.89 691 HIS D O 1
ATOM 10818 N N . ASN D 2 692 ? -53.674 -48.041 54.096 1.00 105.72 692 ASN D N 1
ATOM 10819 C CA . ASN D 2 692 ? -54.353 -48.329 55.357 1.00 103.10 692 ASN D CA 1
ATOM 10820 C C . ASN D 2 692 ? -54.407 -47.087 56.236 1.00 95.46 692 ASN D C 1
ATOM 10821 O O . ASN D 2 692 ? -55.453 -46.744 56.801 1.00 103.89 692 ASN D O 1
ATOM 10826 N N . GLU D 2 693 ? -53.264 -46.416 56.339 1.00 75.10 693 GLU D N 1
ATOM 10827 C CA . GLU D 2 693 ? -53.137 -45.218 57.157 1.00 83.77 693 GLU D CA 1
ATOM 10828 C C . GLU D 2 693 ? -54.028 -44.081 56.655 1.00 88.78 693 GLU D C 1
ATOM 10829 O O . GLU D 2 693 ? -54.488 -43.253 57.444 1.00 93.30 693 GLU D O 1
ATOM 10835 N N . ILE D 2 694 ? -54.274 -44.036 55.348 1.00 98.31 694 ILE D N 1
ATOM 10836 C CA . ILE D 2 694 ? -55.209 -43.043 54.823 1.00 101.89 694 ILE D CA 1
ATOM 10837 C C . ILE D 2 694 ? -56.652 -43.529 54.945 1.00 100.17 694 ILE D C 1
ATOM 10838 O O . ILE D 2 694 ? -57.583 -42.725 54.999 1.00 90.34 694 ILE D O 1
ATOM 10843 N N . ALA D 2 695 ? -56.833 -44.846 54.987 1.00 103.72 695 ALA D N 1
ATOM 10844 C CA . ALA D 2 695 ? -58.157 -45.418 55.194 1.00 102.86 695 ALA D CA 1
ATOM 10845 C C . ALA D 2 695 ? -58.643 -45.140 56.614 1.00 126.06 695 ALA D C 1
ATOM 10846 O O . ALA D 2 695 ? -59.846 -45.063 56.867 1.00 136.50 695 ALA D O 1
ATOM 10848 N N . SER D 2 696 ? -57.697 -44.989 57.538 1.00 127.71 696 SER D N 1
ATOM 10849 C CA . SER D 2 696 ? -58.028 -44.762 58.944 1.00 126.71 696 SER D CA 1
ATOM 10850 C C . SER D 2 696 ? -58.620 -43.378 59.190 1.00 130.83 696 SER D C 1
ATOM 10851 O O . SER D 2 696 ? -59.784 -43.239 59.568 1.00 144.87 696 SER D O 1
ATOM 10854 N N . ARG D 2 697 ? -57.797 -42.359 58.971 1.00 119.63 697 ARG D N 1
ATOM 10855 C CA . ARG D 2 697 ? -58.146 -40.973 59.263 1.00 110.48 697 ARG D CA 1
ATOM 10856 C C . ARG D 2 697 ? -59.153 -40.357 58.285 1.00 96.06 697 ARG D C 1
ATOM 10857 O O . ARG D 2 697 ? -59.764 -39.335 58.595 1.00 84.28 697 ARG D O 1
ATOM 10865 N N . PHE D 2 698 ? -59.330 -40.961 57.111 1.00 103.13 698 PHE D N 1
ATOM 10866 C CA . PHE D 2 698 ? -60.183 -40.348 56.090 1.00 98.05 698 PHE D CA 1
ATOM 10867 C C . PHE D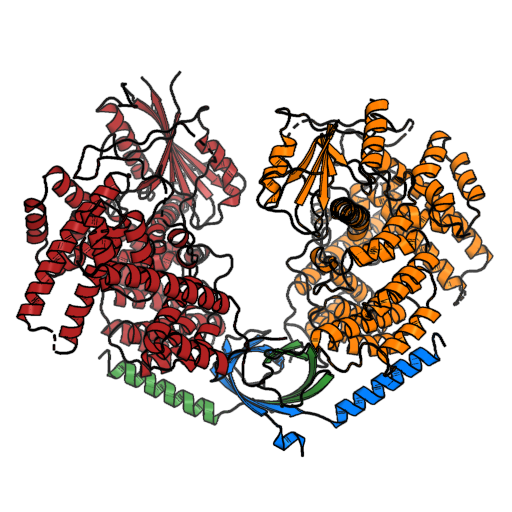 2 698 ? -61.331 -41.209 55.563 1.00 104.32 698 PHE D C 1
ATOM 10868 O O . PHE D 2 698 ? -61.307 -42.437 55.662 1.00 109.06 698 PHE D O 1
ATOM 10876 N N . SER D 2 699 ? -62.335 -40.540 55.000 1.00 107.77 699 SER D N 1
ATOM 10877 C CA . SER D 2 699 ? -63.497 -41.214 54.423 1.00 110.76 699 SER D CA 1
ATOM 10878 C C . SER D 2 699 ? -63.130 -41.987 53.157 1.00 108.02 699 SER D C 1
ATOM 10879 O O . SER D 2 699 ? -61.982 -41.953 52.720 1.00 113.14 699 SER D O 1
ATOM 10882 N N . ASP D 2 700 ? -64.105 -42.676 52.568 1.00 116.10 700 ASP D N 1
ATOM 10883 C CA . ASP D 2 700 ? -63.853 -43.474 51.369 1.00 124.64 700 ASP D CA 1
ATOM 10884 C C . ASP D 2 700 ? -63.871 -42.695 50.044 1.00 117.58 700 ASP D C 1
ATOM 10885 O O . ASP D 2 700 ? -63.123 -43.039 49.129 1.00 111.18 700 ASP D O 1
ATOM 10890 N N . PRO D 2 701 ? -64.758 -41.688 49.912 1.00 117.57 701 PRO D N 1
ATOM 10891 C CA . PRO D 2 701 ? -64.604 -40.772 48.775 1.00 119.90 701 PRO D CA 1
ATOM 10892 C C . PRO D 2 701 ? -63.175 -40.222 48.673 1.00 127.76 701 PRO D C 1
ATOM 10893 O O . PRO D 2 701 ? -62.574 -40.254 47.598 1.00 130.06 701 PRO D O 1
ATOM 10897 N N . VAL D 2 702 ? -62.634 -39.750 49.794 1.00 124.34 702 VAL D N 1
ATOM 10898 C CA . VAL D 2 702 ? -61.277 -39.198 49.831 1.00 108.10 702 VAL D CA 1
ATOM 10899 C C . VAL D 2 702 ? -60.195 -40.247 49.561 1.00 105.51 702 VAL D C 1
ATOM 10900 O O . VAL D 2 702 ? -59.244 -39.989 48.815 1.00 114.96 702 VAL D O 1
ATOM 10904 N N . ALA D 2 703 ? -60.332 -41.421 50.173 1.00 93.35 703 ALA D N 1
ATOM 10905 C CA . ALA D 2 703 ? -59.385 -42.507 49.943 1.00 99.01 703 ALA D CA 1
ATOM 10906 C C . ALA D 2 703 ? -59.374 -42.879 48.462 1.00 101.75 703 ALA D C 1
ATOM 10907 O O . ALA D 2 703 ? -58.325 -43.177 47.890 1.00 102.00 703 ALA D O 1
ATOM 10909 N N . GLN D 2 704 ? -60.550 -42.831 47.845 1.00 102.92 704 GLN D N 1
ATOM 10910 C CA . GLN D 2 704 ? -60.701 -43.152 46.433 1.00 115.01 704 GLN D CA 1
ATOM 10911 C C . GLN D 2 704 ? -60.041 -42.090 45.560 1.00 110.13 704 GLN D C 1
ATOM 10912 O O . GLN D 2 704 ? -59.303 -42.414 44.630 1.00 97.62 704 GLN D O 1
ATOM 10918 N N . LEU D 2 705 ? -60.308 -40.824 45.869 1.00 104.83 705 LEU D N 1
ATOM 10919 C CA . LEU D 2 705 ? -59.705 -39.707 45.146 1.00 103.77 705 LEU D CA 1
ATOM 10920 C C . LEU D 2 705 ? -58.181 -39.765 45.190 1.00 112.08 705 LEU D C 1
ATOM 10921 O O . LEU D 2 705 ? -57.515 -39.615 44.162 1.00 118.64 705 LEU D O 1
ATOM 10926 N N . ILE D 2 706 ? -57.637 -39.977 46.385 1.00 116.87 706 ILE D N 1
ATOM 10927 C CA . ILE D 2 706 ? -56.191 -40.082 46.554 1.00 109.70 706 ILE D CA 1
ATOM 10928 C C . ILE D 2 706 ? -55.652 -41.293 45.797 1.00 111.47 706 ILE D C 1
ATOM 10929 O O . ILE D 2 706 ? -54.594 -41.217 45.168 1.00 103.78 706 ILE D O 1
ATOM 10934 N N . ASP D 2 707 ? -56.395 -42.397 45.847 1.00 122.82 707 ASP D N 1
ATOM 10935 C CA . ASP D 2 707 ? -56.059 -43.590 45.073 1.00 129.37 707 ASP D CA 1
ATOM 10936 C C . ASP D 2 707 ? -55.939 -43.274 43.589 1.00 110.24 707 ASP D C 1
ATOM 10937 O O . ASP D 2 707 ? -55.039 -43.773 42.916 1.00 87.48 707 ASP D O 1
ATOM 10942 N N . ASP D 2 708 ? -56.845 -42.445 43.080 1.00 105.98 708 ASP D N 1
ATOM 10943 C CA . ASP D 2 708 ? -56.788 -42.048 41.677 1.00 94.51 708 ASP D CA 1
ATOM 10944 C C . ASP D 2 708 ? -55.572 -41.168 41.399 1.00 94.52 708 ASP D C 1
ATOM 10945 O O . ASP D 2 708 ? -54.684 -41.531 40.621 1.00 94.21 708 ASP D O 1
ATOM 10950 N N . ASN D 2 709 ? -55.536 -40.014 42.062 1.00 89.17 709 ASN D N 1
ATOM 10951 C CA . ASN D 2 709 ? -54.652 -38.915 41.664 1.00 86.37 709 ASN D CA 1
ATOM 10952 C C . ASN D 2 709 ? -53.181 -39.014 42.101 1.00 85.68 709 ASN D C 1
ATOM 10953 O O . ASN D 2 709 ? -52.364 -38.176 41.712 1.00 89.02 709 ASN D O 1
ATOM 10958 N N . ILE D 2 710 ? -52.844 -40.002 42.927 1.00 87.00 710 ILE D N 1
ATOM 10959 C CA . ILE D 2 710 ? -51.450 -40.203 43.344 1.00 92.35 710 ILE D CA 1
ATOM 10960 C C . ILE D 2 710 ? -51.064 -41.678 43.374 1.00 90.12 710 ILE D C 1
ATOM 10961 O O . ILE D 2 710 ? -50.164 -42.121 42.655 1.00 80.18 710 ILE D O 1
ATOM 10966 N N . LEU D 2 711 ? -51.777 -42.427 44.207 1.00 91.91 711 LEU D N 1
ATOM 10967 C CA . LEU D 2 711 ? -51.390 -43.774 44.596 1.00 97.32 711 LEU D CA 1
ATOM 10968 C C . LEU D 2 711 ? -51.390 -44.808 43.466 1.00 97.02 711 LEU D C 1
ATOM 10969 O O . LEU D 2 711 ? -50.553 -45.713 43.464 1.00 92.36 711 LEU D O 1
ATOM 10974 N N . ASN D 2 712 ? -52.328 -44.693 42.527 1.00 106.24 712 ASN D N 1
ATOM 10975 C CA . ASN D 2 712 ? -52.407 -45.662 41.437 1.00 106.34 712 ASN D CA 1
ATOM 10976 C C . ASN D 2 712 ? -51.160 -45.579 40.565 1.00 94.85 712 ASN D C 1
ATOM 10977 O O . ASN D 2 712 ? -50.582 -46.600 40.188 1.00 96.89 712 ASN D O 1
ATOM 10982 N N . PHE D 2 713 ? -50.739 -44.351 40.279 1.00 84.49 713 PHE D N 1
ATOM 10983 C CA . PHE D 2 713 ? -49.521 -44.093 39.515 1.00 92.21 713 PHE D CA 1
ATOM 10984 C C . PHE D 2 713 ? -48.270 -44.666 40.182 1.00 103.43 713 PHE D C 1
ATOM 10985 O O . PHE D 2 713 ? -47.412 -45.248 39.517 1.00 109.92 713 PHE D O 1
ATOM 10993 N N . LEU D 2 714 ? -48.166 -44.489 41.494 1.00 99.00 714 LEU D N 1
ATOM 10994 C CA . LEU D 2 714 ? -47.023 -45.004 42.239 1.00 98.22 714 LEU D CA 1
ATOM 10995 C C . LEU D 2 714 ? -47.069 -46.522 42.318 1.00 102.87 714 LEU D C 1
ATOM 10996 O O . LEU D 2 714 ? -46.034 -47.185 42.387 1.00 112.05 714 LEU D O 1
ATOM 11001 N N . LYS D 2 715 ? -48.280 -47.063 42.296 1.00 103.75 715 LYS D N 1
ATOM 11002 C CA . LYS D 2 715 ? -48.487 -48.495 42.444 1.00 107.53 715 LYS D CA 1
ATOM 11003 C C . LYS D 2 715 ? -48.147 -49.259 41.164 1.00 117.54 715 LYS D C 1
ATOM 11004 O O . LYS D 2 715 ? -47.327 -50.176 41.182 1.00 127.69 715 LYS D O 1
ATOM 11010 N N . ASN D 2 716 ? -48.765 -48.876 40.051 1.00 106.94 716 ASN D N 1
ATOM 11011 C CA . ASN D 2 716 ? -48.573 -49.606 38.799 1.00 113.23 716 ASN D CA 1
ATOM 11012 C C . ASN D 2 716 ? -47.860 -48.815 37.698 1.00 118.59 716 ASN D C 1
ATOM 11013 O O . ASN D 2 716 ? -47.186 -49.404 36.846 1.00 102.81 716 ASN D O 1
ATOM 11018 N N . PHE D 2 717 ? -48.006 -47.491 37.706 1.00 125.73 717 PHE D N 1
ATOM 11019 C CA . PHE D 2 717 ? -47.440 -46.680 36.619 1.00 116.46 717 PHE D CA 1
ATOM 11020 C C . PHE D 2 717 ? -45.981 -46.246 36.811 1.00 98.56 717 PHE D C 1
ATOM 11021 O O . PHE D 2 717 ? -45.520 -45.266 36.217 1.00 95.80 717 PHE D O 1
ATOM 11029 N N . THR D 2 718 ? -45.279 -46.984 37.665 1.00 88.09 718 THR D N 1
ATOM 11030 C CA . THR D 2 718 ? -43.821 -47.027 37.665 1.00 83.66 718 THR D CA 1
ATOM 11031 C C . THR D 2 718 ? -43.475 -48.515 37.687 1.00 96.29 718 THR D C 1
ATOM 11032 O O . THR D 2 718 ? -44.320 -49.328 38.062 1.00 111.24 718 THR D O 1
ATOM 11036 N N . ASN D 2 719 ? -42.255 -48.891 37.313 1.00 92.09 719 ASN D N 1
ATOM 11037 C CA . ASN D 2 719 ? -41.950 -50.317 37.210 1.00 107.85 719 ASN D CA 1
ATOM 11038 C C . ASN D 2 719 ? -41.126 -50.849 38.386 1.00 125.55 719 ASN D C 1
ATOM 11039 O O . ASN D 2 719 ? -39.935 -50.560 38.493 1.00 124.13 719 ASN D O 1
ATOM 11044 N N . ASP D 2 720 ? -41.774 -51.610 39.268 1.00 141.43 720 ASP D N 1
ATOM 11045 C CA . ASP D 2 720 ? -41.110 -52.493 40.245 1.00 147.91 720 ASP D CA 1
ATOM 11046 C C . ASP D 2 720 ? -39.864 -51.941 40.942 1.00 145.09 720 ASP D C 1
ATOM 11047 O O . ASP D 2 720 ? -38.916 -52.691 41.203 1.00 145.01 720 ASP D O 1
ATOM 11052 N N . THR D 2 721 ? -39.859 -50.650 41.265 1.00 143.43 721 THR D N 1
ATOM 11053 C CA . THR D 2 721 ? -38.762 -50.124 42.065 1.00 142.88 721 THR D CA 1
ATOM 11054 C C . THR D 2 721 ? -39.039 -50.479 43.510 1.00 141.82 721 THR D C 1
ATOM 11055 O O . THR D 2 721 ? -38.131 -50.831 44.258 1.00 145.70 721 THR D O 1
ATOM 11059 N N . PHE D 2 722 ? -40.314 -50.401 43.880 1.00 139.46 722 PHE D N 1
ATOM 11060 C CA . PHE D 2 722 ? -40.765 -50.757 45.214 1.00 135.67 722 PHE D CA 1
ATOM 11061 C C . PHE D 2 722 ? -40.853 -52.274 45.374 1.00 132.79 722 PHE D C 1
ATOM 11062 O O . PHE D 2 722 ? -39.844 -52.980 45.343 1.00 129.73 722 PHE D O 1
#

Radius of gyration: 36.96 Å; Cα contacts (8 Å, |Δi|>4): 2012; chains: 4; bounding box: 94×94×111 Å

InterPro domains:
  IPR001357 BRCT domain [PF00533] (167-248)
  IPR001357 BRCT domain [PS50172] (166-262)
  IPR001357 BRCT domain [SM00292] (168-252)
  IPR003961 Fibronectin type III [PS50853] (78-168)
  IPR003961 Fibronectin type III [SM00060] (79-156)
  IPR003961 Fibronectin type III [cd00063] (79-165)
  IPR013783 Immunoglobulin-like fold [G3DSA:2.60.40.10] (78-166)
  IPR031669 Fibronectin type III domain, fungi [PF16893] (78-165)
  IPR031673 Chitin biosynthesis protein Chs5, N-terminal [PF16892] (6-52)
  IPR031673 Chitin biosynthesis protein Chs5, N-terminal [cd13945] (4-76)
  IPR036116 Fibronectin type III superfamily [SSF49265] (75-167)
  IPR036420 BRCT domain superfamily [G3DSA:3.40.50.10190] (167-299)
  IPR036420 BRCT domain superfamily [SSF52113] (157-257)
  IPR052827 Chitin Synthase Export/Cell Fusion Regulator [PTHR47351] (4-671)

Nearest PDB structures (foldseek):
  4in3-assembly1_C  TM=1.014E+00  e=3.180E-13  Saccharomyces cerevisiae
  4in3-assembly1_A  TM=9.969E-01  e=1.020E-11  Saccharomyces cerevisiae
  4q66-assembly1_A  TM=9.889E-01  e=1.573E-11  Saccharomyces cerevisiae R008
  4q66-assembly1_D  TM=9.982E-01  e=1.292E-10  Saccharomyces cerevisiae R008
  4q66-assembly2_G  TM=9.875E-01  e=1.374E-10  Saccharomyces cerevisiae R008